Protein AF-0000000078786425 (afdb_homodimer)

InterPro domains:
  IPR006626 Parallel beta-helix repeat [SM00710] (405-427)
  IPR006626 Parallel beta-helix repeat [SM00710] (448-473)
  IPR006626 Parallel beta-helix repeat [SM00710] (476-497)
  IPR011050 Pectin lyase fold/virulence factor [SSF51126] (10-578)
  IPR012334 Pectin lyase fold [G3DSA:2.160.20.10] (14-132)
  IPR012334 Pectin lyase fold [G3DSA:2.160.20.10] (305-609)
  IPR048482 GH141-like, insertion domain [PF21231] (133-285)

pLDDT: mean 95.34, std 10.99, range [31.86, 98.94]

Solvent-accessible surface area (backbone atoms only — not comparable to full-atom values): 59636 Å² total; per-residue (Å²): 136,86,80,77,79,76,77,75,77,75,75,76,76,72,74,73,71,76,69,57,48,26,67,33,22,27,24,74,84,33,38,74,86,41,87,14,38,86,91,37,16,14,38,44,68,64,57,49,48,52,51,51,26,50,32,56,76,64,64,35,71,40,40,39,67,5,35,38,37,37,27,39,64,39,73,42,71,45,94,61,59,42,77,44,27,35,73,60,38,36,37,95,70,24,29,34,36,42,29,23,72,44,67,61,39,16,29,48,25,17,41,45,73,55,58,76,72,40,72,50,80,76,77,58,89,57,55,32,76,85,28,62,83,56,30,28,34,24,60,44,52,64,58,64,78,36,71,52,76,69,72,58,40,26,50,67,74,39,73,47,40,61,14,35,68,51,60,93,91,50,66,46,55,44,71,45,77,38,54,88,80,46,34,39,32,28,65,49,69,98,58,87,65,62,64,75,41,65,60,27,29,36,37,35,43,17,60,51,29,47,32,38,37,39,44,66,44,58,49,80,58,80,67,33,24,45,34,33,46,31,66,59,30,36,61,46,58,45,35,27,68,64,56,41,69,44,77,77,33,88,62,32,33,21,28,32,40,44,32,46,37,56,60,32,37,69,51,70,36,22,31,40,72,44,80,74,82,27,38,32,38,35,21,60,38,94,89,55,54,77,91,73,50,51,33,37,34,30,70,32,42,41,50,34,38,36,31,30,37,95,91,45,42,25,28,27,37,34,40,32,11,35,21,44,34,24,22,26,56,56,56,47,84,74,41,23,36,43,40,54,53,66,48,29,29,56,76,44,40,32,59,42,94,68,55,46,44,98,91,37,63,79,40,43,59,52,43,19,27,36,71,67,67,28,26,28,37,36,26,12,26,30,33,56,30,39,35,42,24,36,38,34,50,27,41,25,25,39,39,29,43,40,34,21,28,32,54,26,40,42,31,46,27,41,34,33,50,19,14,15,25,39,35,38,34,19,40,68,66,42,58,41,37,50,44,64,52,69,62,66,66,90,56,68,72,53,41,19,29,44,33,38,40,32,33,28,44,36,35,45,28,10,73,66,44,37,20,7,23,43,34,37,29,22,44,36,26,42,32,38,41,29,20,24,29,36,34,44,25,20,16,28,27,39,35,43,37,52,37,61,28,70,56,84,33,77,29,25,41,34,37,42,33,21,25,24,29,33,39,23,16,47,54,22,26,76,23,10,36,38,27,34,26,8,32,23,47,72,16,36,38,32,29,25,23,34,47,60,74,39,76,26,80,61,33,35,60,84,48,60,26,47,40,24,33,32,39,16,21,20,23,32,41,36,31,40,28,24,21,86,54,73,52,60,52,66,40,69,51,42,89,60,50,43,82,42,65,60,11,61,81,36,53,65,67,46,44,70,58,21,10,54,48,80,92,46,54,63,62,66,56,52,56,63,69,60,101,136,86,80,77,81,78,77,76,77,77,76,75,76,73,74,76,70,75,69,56,49,25,68,34,22,26,24,73,84,33,38,76,86,42,87,14,38,85,92,37,17,12,38,42,69,64,58,48,50,52,51,51,27,50,31,56,76,67,64,35,71,42,39,38,67,6,35,39,36,37,28,39,63,37,74,43,70,46,95,61,60,42,77,43,26,34,74,60,39,36,38,95,70,25,29,35,36,41,29,22,73,44,67,60,40,16,30,48,24,17,40,44,73,55,58,74,73,39,72,50,80,76,77,58,89,57,54,32,76,86,28,62,83,54,31,27,34,25,60,44,52,64,58,62,82,37,72,51,75,70,72,59,40,25,51,67,73,39,74,46,40,62,14,34,69,50,61,92,90,51,66,45,56,43,72,47,76,39,54,88,80,45,36,38,32,29,65,48,67,98,60,86,64,61,64,76,40,66,60,28,30,38,37,36,43,16,60,50,30,47,31,38,36,39,44,64,43,58,47,79,57,81,68,32,24,44,35,31,47,30,65,59,32,35,59,46,58,45,35,26,67,64,53,40,70,43,78,78,32,90,62,31,33,22,28,31,42,41,30,46,38,55,60,34,38,68,52,71,35,22,30,42,71,45,82,75,80,26,36,33,37,37,22,60,38,93,89,53,53,76,92,72,50,52,33,38,35,30,68,32,42,42,50,32,40,36,31,30,37,95,89,45,44,24,29,27,37,34,39,32,10,35,20,43,35,24,21,26,55,57,55,46,84,74,42,23,37,45,39,56,53,64,47,28,29,56,76,45,41,32,59,42,94,68,55,46,44,99,90,37,63,79,40,45,58,51,42,20,26,37,72,68,64,26,26,28,36,36,27,11,28,29,32,55,30,39,35,43,24,35,39,34,50,26,40,26,25,40,39,30,43,41,35,23,29,31,56,26,39,42,32,47,26,40,33,33,50,19,14,15,24,40,36,37,34,18,41,68,65,41,61,40,36,51,44,64,51,68,62,66,66,89,56,69,70,52,41,20,29,46,34,38,40,32,32,28,43,36,36,44,26,10,74,66,42,37,18,7,25,43,34,37,30,22,44,37,25,41,34,38,41,29,19,25,29,36,33,45,25,21,16,28,27,41,34,42,38,53,37,60,30,69,55,85,32,76,29,25,40,35,37,40,34,20,24,24,29,32,39,24,16,48,53,22,25,75,26,12,36,39,27,35,26,8,32,24,48,73,14,35,37,32,26,24,22,34,46,59,72,40,76,28,81,60,33,36,62,84,51,60,25,48,39,25,32,32,39,16,21,21,23,32,41,36,31,40,27,25,21,87,54,76,51,61,52,66,40,68,51,42,88,60,50,42,82,43,64,61,10,61,82,37,54,65,67,46,44,70,57,21,10,54,48,78,92,46,52,63,60,67,58,51,56,62,70,60,100

Sequence (1254 aa):
MEYRLSISIIALLCTVNFAFAGEIWVSVTGNDKHAGTREMPLRTVAQALKQAREWRRLSDPAVERGINIRLERGIYPQDEILFLRPEDSGTEDSPTVIEAVEPGKAVLSGGIRVTGWKPVTDFPAGLPEVARGKVWVADAPEIGNRILEFRQLWVNGEKAIRTTWLAPGEMKRILDFDTEKREIWVPTPAIKGLENESRLEMTVHQRWAIAILRVKDWEVQGERTRVTFHQPESRLEFQHPWPQPVIGGEKGNSSFTLGNAIRLLDRPGEWYQEYPSGKIYYWPKENVDLSTAEVVAPVLETLLEVDGSLERTVSYISFKGVSFEYASWNRPSLYGHVTLQGGMYLKDAYKLAVPGLPEKAELENQAWIERPGAALQIRGARQINFSGCTFKHLGATGLDYEWAVNNCRVEGCLFTDIGGTALALGAFPAGGFETHVPYMPEDEREYCSDIRIANNLITEVTNEDWGCVGIGAGYVRNMTIEHNEVSYVNYSGICVGWGWTPLDSGMKNNRIHANYVHHFALQLYDAGGLYTLSNQPSSEMTANRIEQLGNAPYATNDRAFYIYFDEATDGYRVKDNWCPEPLFDANRPGPANVWINNGPTVSDSIKSAAGLQPEYNYLKDSIHETNMEYRLSISIIALLCTVNFAFAGEIWVSVTGNDKHAGTREMPLRTVAQALKQAREWRRLSDPAVERGINIRLERGIYPQDEILFLRPEDSGTEDSPTVIEAVEPGKAVLSGGIRVTGWKPVTDFPAGLPEVARGKVWVADAPEIGNRILEFRQLWVNGEKAIRTTWLAPGEMKRILDFDTEKREIWVPTPAIKGLENESRLEMTVHQRWAIAILRVKDWEVQGERTRVTFHQPESRLEFQHPWPQPVIGGEKGNSSFTLGNAIRLLDRPGEWYQEYPSGKIYYWPKENVDLSTAEVVAPVLETLLEVDGSLERTVSYISFKGVSFEYASWNRPSLYGHVTLQGGMYLKDAYKLAVPGLPEKAELENQAWIERPGAALQIRGARQINFSGCTFKHLGATGLDYEWAVNNCRVEGCLFTDIGGTALALGAFPAGGFETHVPYMPEDEREYCSDIRIANNLITEVTNEDWGCVGIGAGYVRNMTIEHNEVSYVNYSGICVGWGWTPLDSGMKNNRIHANYVHHFALQLYDAGGLYTLSNQPSSEMTANRIEQLGNAPYATNDRAFYIYFDEATDGYRVKDNWCPEPLFDANRPGPANVWINNGPTVSDSIKSAAGLQPEYNYLKDSIHETN

Organism: NCBI:txid997887

Nearest PDB structures (foldseek):
  5mqp-assembly6_F  TM=9.617E-01  e=1.031E-67  Bacteroides thetaiotaomicron
  6k0u-assembly1_A  TM=2.082E-01  e=4.243E-04  Paenibacillus glycanilyticus
  6k0s-assembly1_A  TM=2.455E-01  e=1.743E-02  Paenibacillus glycanilyticus
  6k0n-assembly1_A  TM=2.378E-01  e=1.743E-02  Paenibacillus glycanilyticus
  6k0p-assembly1_A  TM=2.432E-01  e=2.212E-02  Paenibacillus glycanilyticus

Foldseek 3Di:
DPPPPPPPPPPPPPPPPPLDAAEFEEECPADLVFPRDPVHHHHAVLSVLVVLLVCVVVVPSNQQQEYEYEYEFDEREDLDANEAELSSADDPRGFYEYEYPDFQRAEYAQKDWFDDKDADDPDDPQADPLCHRQKIKGFADDNVNARDDFDWKDKLLHIFAFQWQDPQQDWAFWADQDLVVLKTKHFDDPFPDVQVFQQKWKWWFFFLWIWIFGWDGWADDDGMIITHGDPDCSVAQSFAVPRHWDAPFQQHTTTMIMGAGSNRPNDARYWHADPPRRMIMHRHDPPGDSVPIGMIAGHAQARYEADYDLVRARERYEYESYEYAHHGDCCCSPHIFDARFQRWGFPDKHFAPQDQDPQGGRHGMWTATHDGGERYEHERYEAYEYYSYEYAHHAEEYYEAEWLYEHYEYALYEYAHAQAEDYEAWYQDHDPDIFLDAAADPDPSGTYAHYEYEQYEAEHYNSNTLRHEHYHYEQHEHYHYAQAEFAQGQAEYHEHYGNLGQDDRPAENHEAYQAEYAHYNAAHAVGENYEYGYEYAHYEAELAEFEHNHDNPRRSDDHYFNYEAEHAYAHYEYELYEYQAHRYDYHNYDDHYHHYDYYNPRDPVSNVRGHHDPVSCVSVVVVVVSD/DPPPPPPPPPPPPPPPPPLDAAEFEEECPADLVFPRDPVHHHHAVLSVLVVLLVCVVVVPSNQQQEYEYEYEFDEREDLDANEAELSSADDPRGFYEYEYPDFQRAEYAQKDWFDDKDADDPDDPQADPLCHRQKIKGFADDNVNARDDFDWKDKLLHIFAFQWQDPQQDWAFWDDQDLVVLKTKHFDDPFPDVQVFQQKWKWWFFFLWIWIFGWDGWADDDGMIITHGDPDCSVAQSFAVPRHWDAPFPQHTTTMIMGAGSNRPNDARYWHADPPRRMIMHRHDPPGDSVPIGMIAGHAQARYEADYDLVRARERYEYESYEYAHHGDCCCSPHIFDARFQRWGFPDKHFAPQAQDPQGGRHGMWTATHDGGERYEHERYEAYEYYSYEYAHHAEEHYEAEWLYEHYEYALYEYAHAQAEDYEAWYQDHDPDIFLDAAADPDPSGTYAHYEYEQYEAEHYNSNTLRHEHYHYEQHEHYHYAQAEFAQGQAEYHEHYGNLGQDDRPAENHEAYQAEYAHYNAAHAVGENYEYGYEYAHYEAELAEFEHNHDNPRRSDDHYFNYEAEHAYAHYEYELYEYQAHRYYYHNYDDHYHYYDYYNPRDPVSNVRGHHDPVSCVSVVVVVVSD

Structure (mmCIF, N/CA/C/O backbone):
data_AF-0000000078786425-model_v1
#
loop_
_entity.id
_entity.type
_entity.pdbx_description
1 polymer 'GH141-like insertion domain-containing protein'
#
loop_
_atom_site.group_PDB
_atom_site.id
_atom_site.type_symbol
_atom_site.label_atom_id
_atom_site.label_alt_id
_atom_site.label_comp_id
_atom_site.label_asym_id
_atom_site.label_entity_id
_atom_site.label_seq_id
_atom_site.pdbx_PDB_ins_code
_atom_site.Cartn_x
_atom_site.Cartn_y
_atom_site.Cartn_z
_atom_site.occupancy
_atom_site.B_iso_or_equiv
_atom_site.auth_seq_id
_atom_site.auth_comp_id
_atom_site.auth_asym_id
_atom_site.auth_atom_id
_atom_site.pdbx_PDB_model_num
ATOM 1 N N . MET A 1 1 ? -73.125 -31.422 48.406 1 31.86 1 MET A N 1
ATOM 2 C CA . MET A 1 1 ? -72.75 -30.609 47.25 1 31.86 1 MET A CA 1
ATOM 3 C C . MET A 1 1 ? -71.25 -30.719 46.969 1 31.86 1 MET A C 1
ATOM 5 O O . MET A 1 1 ? -70.375 -30.328 47.812 1 31.86 1 MET A O 1
ATOM 9 N N . GLU A 1 2 ? -70.812 -31.766 46.188 1 36.56 2 GLU A N 1
ATOM 10 C CA . GLU A 1 2 ? -69.562 -32.25 45.656 1 36.56 2 GLU A CA 1
ATOM 11 C C . GLU A 1 2 ? -68.875 -31.203 44.75 1 36.56 2 GLU A C 1
ATOM 13 O O . GLU A 1 2 ? -69.438 -30.766 43.75 1 36.56 2 GLU A O 1
ATOM 18 N N . TYR A 1 3 ? -68.25 -30.172 45.344 1 36.91 3 TYR A N 1
ATOM 19 C CA . TYR A 1 3 ? -67.438 -29.141 44.656 1 36.91 3 TYR A CA 1
ATOM 20 C C . TYR A 1 3 ? -66.438 -29.766 43.75 1 36.91 3 TYR A C 1
ATOM 22 O O . TYR A 1 3 ? -65.562 -30.531 44.219 1 36.91 3 TYR A O 1
ATOM 30 N N . ARG A 1 4 ? -66.75 -30.109 42.469 1 35.06 4 ARG A N 1
ATOM 31 C CA . ARG A 1 4 ? -65.875 -30.531 41.406 1 35.06 4 ARG A CA 1
ATOM 32 C C . ARG A 1 4 ? -64.75 -29.469 41.156 1 35.06 4 ARG A C 1
ATOM 34 O O . ARG A 1 4 ? -65.125 -28.328 40.812 1 35.06 4 ARG A O 1
ATOM 41 N N . LEU A 1 5 ? -63.625 -29.516 41.812 1 36.81 5 LEU A N 1
ATOM 42 C CA . LEU A 1 5 ? -62.406 -28.75 41.531 1 36.81 5 LEU A CA 1
ATOM 43 C C . LEU A 1 5 ? -61.969 -28.922 40.094 1 36.81 5 LEU A C 1
ATOM 45 O O . LEU A 1 5 ? -61.656 -30.031 39.656 1 36.81 5 LEU A O 1
ATOM 49 N N . SER A 1 6 ? -62.656 -28.297 39.125 1 39.09 6 SER A N 1
ATOM 50 C CA . SER A 1 6 ? -62.188 -28.328 37.75 1 39.09 6 SER A CA 1
ATOM 51 C C . SER A 1 6 ? -60.781 -27.734 37.656 1 39.09 6 SER A C 1
ATOM 53 O O . SER A 1 6 ? -60.531 -26.594 38.031 1 39.09 6 SER A O 1
ATOM 55 N N . ILE A 1 7 ? -59.719 -28.516 37.781 1 40.53 7 ILE A N 1
ATOM 56 C CA . ILE A 1 7 ? -58.344 -28.172 37.5 1 40.53 7 ILE A CA 1
ATOM 57 C C . ILE A 1 7 ? -58.188 -27.734 36.031 1 40.53 7 ILE A C 1
ATOM 59 O O . ILE A 1 7 ? -58.438 -28.531 35.125 1 40.53 7 ILE A O 1
ATOM 63 N N . SER A 1 8 ? -58.594 -26.547 35.688 1 39.38 8 SER A N 1
ATOM 64 C CA . SER A 1 8 ? -58.219 -26.047 34.375 1 39.38 8 SER A CA 1
ATOM 65 C C . SER A 1 8 ? -56.719 -26.094 34.156 1 39.38 8 SER A C 1
ATOM 67 O O . SER A 1 8 ? -55.938 -25.484 34.906 1 39.38 8 SER A O 1
ATOM 69 N N . ILE A 1 9 ? -56.219 -27.156 33.562 1 40.72 9 ILE A N 1
ATOM 70 C CA . ILE A 1 9 ? -54.844 -27.25 33.062 1 40.72 9 ILE A CA 1
ATOM 71 C C . ILE A 1 9 ? -54.562 -26.156 32.062 1 40.72 9 ILE A C 1
ATOM 73 O O . ILE A 1 9 ? -55.188 -26.109 31 1 40.72 9 ILE A O 1
ATOM 77 N N . ILE A 1 10 ? -54.25 -24.969 32.469 1 42.59 10 ILE A N 1
ATOM 78 C CA . ILE A 1 10 ? -53.688 -23.969 31.578 1 42.59 10 ILE A CA 1
ATOM 79 C C . ILE A 1 10 ? -52.5 -24.562 30.828 1 42.59 10 ILE A C 1
ATOM 81 O O . ILE A 1 10 ? -51.5 -24.938 31.438 1 42.59 10 ILE A O 1
ATOM 85 N N . ALA A 1 11 ? -52.719 -25.234 29.688 1 36.62 11 ALA A N 1
ATOM 86 C CA . ALA A 1 11 ? -51.625 -25.594 28.766 1 36.62 11 ALA A CA 1
ATOM 87 C C . ALA A 1 11 ? -50.781 -24.375 28.406 1 36.62 11 ALA A C 1
ATOM 89 O O . ALA A 1 11 ? -51.25 -23.438 27.781 1 36.62 11 ALA A O 1
ATOM 90 N N . LEU A 1 12 ? -49.844 -24.109 29.234 1 43.19 12 LEU A N 1
ATOM 91 C CA . LEU A 1 12 ? -48.781 -23.203 28.797 1 43.19 12 LEU A CA 1
ATOM 92 C C . LEU A 1 12 ? -48.219 -23.625 27.453 1 43.19 12 LEU A C 1
ATOM 94 O O . LEU A 1 12 ? -47.562 -24.672 27.344 1 43.19 12 LEU A O 1
ATOM 98 N N . LEU A 1 13 ? -48.969 -23.391 26.359 1 41.72 13 LEU A N 1
ATOM 99 C CA . LEU A 1 13 ? -48.344 -23.516 25.047 1 41.72 13 LEU A CA 1
ATOM 100 C C . LEU A 1 13 ? -47 -22.797 25.016 1 41.72 13 LEU A C 1
ATOM 102 O O . LEU A 1 13 ? -46.938 -21.562 25.062 1 41.72 13 LEU A O 1
ATOM 106 N N . CYS A 1 14 ? -45.969 -23.438 25.531 1 40.44 14 CYS A N 1
ATOM 107 C CA . CYS A 1 14 ? -44.625 -23 25.234 1 40.44 14 CYS A CA 1
ATOM 108 C C . CYS A 1 14 ? -44.406 -22.844 23.734 1 40.44 14 CYS A C 1
ATOM 110 O O . CYS A 1 14 ? -44.312 -23.844 23 1 40.44 14 CYS A O 1
ATOM 112 N N . THR A 1 15 ? -44.906 -21.844 23.141 1 40.59 15 THR A N 1
ATOM 113 C CA . THR A 1 15 ? -44.438 -21.562 21.781 1 40.59 15 THR A CA 1
ATOM 114 C C . THR A 1 15 ? -42.938 -21.641 21.719 1 40.59 15 THR A C 1
ATOM 116 O O . THR A 1 15 ? -42.219 -20.828 22.328 1 40.59 15 THR A O 1
ATOM 119 N N . VAL A 1 16 ? -42.375 -22.797 21.594 1 41 16 VAL A N 1
ATOM 120 C CA . VAL A 1 16 ? -41 -22.906 21.141 1 41 16 VAL A CA 1
ATOM 121 C C . VAL A 1 16 ? -40.781 -22.016 19.922 1 41 16 VAL A C 1
ATOM 123 O O . VAL A 1 16 ? -41.281 -22.297 18.844 1 41 16 VAL A O 1
ATOM 126 N N . ASN A 1 17 ? -40.719 -20.797 20.109 1 40.03 17 ASN A N 1
ATOM 127 C CA . ASN A 1 17 ? -40.188 -20 19.016 1 40.03 17 ASN A CA 1
ATOM 128 C C . ASN A 1 17 ? -38.906 -20.578 18.469 1 40.03 17 ASN A C 1
ATOM 130 O O . ASN A 1 17 ? -37.875 -20.578 19.156 1 40.03 17 ASN A O 1
ATOM 134 N N . PHE A 1 18 ? -38.969 -21.562 17.688 1 42.41 18 PHE A N 1
ATOM 135 C CA . PHE A 1 18 ? -37.812 -21.953 16.922 1 42.41 18 PHE A CA 1
ATOM 136 C C . PHE A 1 18 ? -37.094 -20.734 16.344 1 42.41 18 PHE A C 1
ATOM 138 O O . PHE A 1 18 ? -37.625 -20.109 15.414 1 42.41 18 PHE A O 1
ATOM 145 N N . ALA A 1 19 ? -36.344 -20.172 17.141 1 50.72 19 ALA A N 1
ATOM 146 C CA . ALA A 1 19 ? -35.531 -19.047 16.703 1 50.72 19 ALA A CA 1
ATOM 147 C C . ALA A 1 19 ? -34.656 -19.438 15.523 1 50.72 19 ALA A C 1
ATOM 149 O O . ALA A 1 19 ? -33.812 -20.359 15.625 1 50.72 19 ALA A O 1
ATOM 150 N N . PHE A 1 20 ? -35.094 -19.281 14.258 1 65.25 20 PHE A N 1
ATOM 151 C CA . PHE A 1 20 ? -34.344 -19.5 13.039 1 65.25 20 PHE A CA 1
ATOM 152 C C . PHE A 1 20 ? -33.281 -18.406 12.852 1 65.25 20 PHE A C 1
ATOM 154 O O . PHE A 1 20 ? -33.469 -17.297 13.344 1 65.25 20 PHE A O 1
ATOM 161 N N . ALA A 1 21 ? -32.125 -18.859 12.383 1 72.06 21 ALA A N 1
ATOM 162 C CA . ALA A 1 21 ? -31.094 -17.891 12.016 1 72.06 21 ALA A CA 1
ATOM 163 C C . ALA A 1 21 ? -31.672 -16.766 11.172 1 72.06 21 ALA A C 1
ATOM 165 O O . ALA A 1 21 ? -32.469 -17.016 10.25 1 72.06 21 ALA A O 1
ATOM 166 N N . GLY A 1 22 ? -31.359 -15.57 11.641 1 89.94 22 GLY A N 1
ATOM 167 C CA . GLY A 1 22 ? -31.781 -14.438 10.828 1 89.94 22 GLY A CA 1
ATOM 168 C C . GLY A 1 22 ? -31.25 -14.484 9.406 1 89.94 22 GLY A C 1
ATOM 169 O O . GLY A 1 22 ? -30.141 -14.969 9.172 1 89.94 22 GLY A O 1
ATOM 170 N N . GLU A 1 23 ? -32.125 -14.141 8.422 1 97.19 23 GLU A N 1
ATOM 171 C CA . GLU A 1 23 ? -31.719 -14.109 7.016 1 97.19 23 GLU A CA 1
ATOM 172 C C . GLU A 1 23 ? -31.688 -12.688 6.48 1 97.19 23 GLU A C 1
ATOM 174 O O . GLU A 1 23 ? -32.562 -11.867 6.816 1 97.19 23 GLU A O 1
ATOM 179 N N . ILE A 1 24 ? -30.609 -12.406 5.789 1 98.81 24 ILE A N 1
ATOM 180 C CA . ILE A 1 24 ? -30.484 -11.172 5.031 1 98.81 24 ILE A CA 1
ATOM 181 C C . ILE A 1 24 ? -30.297 -11.492 3.551 1 98.81 24 ILE A C 1
ATOM 183 O O . ILE A 1 24 ? -29.328 -12.156 3.172 1 98.81 24 ILE A O 1
ATOM 187 N N . TRP A 1 25 ? -31.234 -11.016 2.729 1 98.81 25 TRP A N 1
ATOM 188 C CA . TRP A 1 25 ? -31.234 -11.359 1.312 1 98.81 25 TRP A CA 1
ATOM 189 C C . TRP A 1 25 ? -30.594 -10.242 0.486 1 98.81 25 TRP A C 1
ATOM 191 O O . TRP A 1 25 ? -30.828 -9.062 0.748 1 98.81 25 TRP A O 1
ATOM 201 N N . VAL A 1 26 ? -29.75 -10.578 -0.502 1 98.88 26 VAL A N 1
ATOM 202 C CA . VAL A 1 26 ? -29.078 -9.672 -1.426 1 98.88 26 VAL A CA 1
ATOM 203 C C . VAL A 1 26 ? -29.375 -10.086 -2.865 1 98.88 26 VAL A C 1
ATOM 205 O O . VAL A 1 26 ? -29.266 -11.266 -3.217 1 98.88 26 VAL A O 1
ATOM 208 N N . SER A 1 27 ? -29.766 -9.164 -3.637 1 98.62 27 SER A N 1
ATOM 209 C CA . SER A 1 27 ? -30.094 -9.406 -5.035 1 98.62 27 SER A CA 1
ATOM 210 C C . SER A 1 27 ? -29.594 -8.273 -5.926 1 98.62 27 SER A C 1
ATOM 212 O O . SER A 1 27 ? -29.516 -7.121 -5.496 1 98.62 27 SER A O 1
ATOM 214 N N . VAL A 1 28 ? -29.297 -8.609 -7.172 1 97.56 28 VAL A N 1
ATOM 215 C CA . VAL A 1 28 ? -28.812 -7.621 -8.125 1 97.56 28 VAL A CA 1
ATOM 216 C C . VAL A 1 28 ? -29.906 -6.59 -8.398 1 97.56 28 VAL A C 1
ATOM 218 O O . VAL A 1 28 ? -29.625 -5.469 -8.828 1 97.56 28 VAL A O 1
ATOM 221 N N . THR A 1 29 ? -31.109 -6.906 -8.133 1 97.38 29 THR A N 1
ATOM 222 C CA . THR A 1 29 ? -32.219 -5.992 -8.344 1 97.38 29 THR A CA 1
ATOM 223 C C . THR A 1 29 ? -32.656 -5.363 -7.027 1 97.38 29 THR A C 1
ATOM 225 O O . THR A 1 29 ? -33.719 -4.707 -6.965 1 97.38 29 THR A O 1
ATOM 228 N N . GLY A 1 30 ? -31.906 -5.699 -6.004 1 98.31 30 GLY A N 1
ATOM 229 C CA . GLY A 1 30 ? -32.25 -5.156 -4.699 1 98.31 30 GLY A CA 1
ATOM 230 C C . GLY A 1 30 ? -31.953 -3.678 -4.566 1 98.31 30 GLY A C 1
ATOM 231 O O . GLY A 1 30 ? -31.641 -3.014 -5.555 1 98.31 30 GLY A O 1
ATOM 232 N N . ASN A 1 31 ? -32.219 -3.207 -3.363 1 97.88 31 ASN A N 1
ATOM 233 C CA . ASN A 1 31 ? -31.969 -1.825 -2.965 1 97.88 31 ASN A CA 1
ATOM 234 C C . ASN A 1 31 ? -31.469 -1.739 -1.527 1 97.88 31 ASN A C 1
ATOM 236 O O . ASN A 1 31 ? -32.094 -2.283 -0.612 1 97.88 31 ASN A O 1
ATOM 240 N N . ASP A 1 32 ? -30.422 -1.035 -1.307 1 96.69 32 ASP A N 1
ATOM 241 C CA . ASP A 1 32 ? -29.766 -1.035 -0.004 1 96.69 32 ASP A CA 1
ATOM 242 C C . ASP A 1 32 ? -30.562 -0.235 1.019 1 96.69 32 ASP A C 1
ATOM 244 O O . ASP A 1 32 ? -30.203 -0.181 2.195 1 96.69 32 ASP A O 1
ATOM 248 N N . LYS A 1 33 ? -31.672 0.307 0.637 1 95.94 33 LYS A N 1
ATOM 249 C CA . LYS A 1 33 ? -32.625 0.913 1.564 1 95.94 33 LYS A CA 1
ATOM 250 C C . LYS A 1 33 ? -33.688 -0.093 2 1 95.94 33 LYS A C 1
ATOM 252 O O . LYS A 1 33 ? -34.469 0.177 2.914 1 95.94 33 LYS A O 1
ATOM 257 N N . HIS A 1 34 ? -33.688 -1.269 1.376 1 97.75 34 HIS A N 1
ATOM 258 C CA . HIS A 1 34 ? -34.656 -2.312 1.73 1 97.75 34 HIS A CA 1
ATOM 259 C C . HIS A 1 34 ? -34.281 -2.959 3.064 1 97.75 34 HIS A C 1
ATOM 261 O O . HIS A 1 34 ? -33.188 -2.734 3.594 1 97.75 34 HIS A O 1
ATOM 267 N N . ALA A 1 35 ? -35.188 -3.758 3.586 1 97.25 35 ALA A N 1
ATOM 268 C CA . ALA A 1 35 ? -35.031 -4.355 4.91 1 97.25 35 ALA A CA 1
ATOM 269 C C . ALA A 1 35 ? -34.156 -5.605 4.859 1 97.25 35 ALA A C 1
ATOM 271 O O . ALA A 1 35 ? -33.719 -6.102 5.895 1 97.25 35 ALA A O 1
ATOM 272 N N . GLY A 1 36 ? -33.844 -6.141 3.658 1 98.19 36 GLY A N 1
ATOM 273 C CA . GLY A 1 36 ? -33 -7.32 3.518 1 98.19 36 GLY A CA 1
ATOM 274 C C . GLY A 1 36 ? -33.781 -8.617 3.564 1 98.19 36 GLY A C 1
ATOM 275 O O . GLY A 1 36 ? -33.188 -9.695 3.752 1 98.19 36 GLY A O 1
ATOM 276 N N . THR A 1 37 ? -35.125 -8.531 3.459 1 97.94 37 THR A N 1
ATOM 277 C CA . THR A 1 37 ? -35.938 -9.727 3.371 1 97.94 37 THR A CA 1
ATOM 278 C C . THR A 1 37 ? -35.906 -10.312 1.962 1 97.94 37 THR A C 1
ATOM 280 O O . THR A 1 37 ? -35.375 -9.695 1.042 1 97.94 37 THR A O 1
ATOM 283 N N . ARG A 1 38 ? -36.438 -11.484 1.849 1 97.31 38 ARG A N 1
ATOM 284 C CA . ARG A 1 38 ? -36.438 -12.117 0.533 1 97.31 38 ARG A CA 1
ATOM 285 C C . ARG A 1 38 ? -37.25 -11.281 -0.466 1 97.31 38 ARG A C 1
ATOM 287 O O . ARG A 1 38 ? -36.875 -11.203 -1.643 1 97.31 38 ARG A O 1
ATOM 294 N N . GLU A 1 39 ? -38.312 -10.602 0.021 1 97.75 39 GLU A N 1
ATOM 295 C CA . GLU A 1 39 ? -39.188 -9.805 -0.824 1 97.75 39 GLU A CA 1
ATOM 296 C C . GLU A 1 39 ? -38.594 -8.438 -1.112 1 97.75 39 GLU A C 1
ATOM 298 O O . GLU A 1 39 ? -38.875 -7.828 -2.148 1 97.75 39 GLU A O 1
ATOM 303 N N . MET A 1 40 ? -37.781 -7.953 -0.233 1 98.25 40 MET A N 1
ATOM 304 C CA . MET A 1 40 ? -37.094 -6.66 -0.341 1 98.25 40 MET A CA 1
ATOM 305 C C . MET A 1 40 ? -35.594 -6.797 -0.067 1 98.25 40 MET A C 1
ATOM 307 O O . MET A 1 40 ? -35.094 -6.238 0.904 1 98.25 40 MET A O 1
ATOM 311 N N . PRO A 1 41 ? -34.938 -7.438 -0.981 1 98.56 41 PRO A N 1
ATOM 312 C CA . PRO A 1 41 ? -33.531 -7.727 -0.753 1 98.56 41 PRO A CA 1
ATOM 313 C C . PRO A 1 41 ? -32.656 -6.484 -0.856 1 98.56 41 PRO A C 1
ATOM 315 O O . PRO A 1 41 ? -33.031 -5.484 -1.452 1 98.56 41 PRO A O 1
ATOM 318 N N . LEU A 1 42 ? -31.531 -6.539 -0.214 1 98.69 42 LEU A N 1
ATOM 319 C CA . LEU A 1 42 ? -30.484 -5.539 -0.385 1 98.69 42 LEU A CA 1
ATOM 320 C C . LEU A 1 42 ? -29.781 -5.715 -1.728 1 98.69 42 LEU A C 1
ATOM 322 O O . LEU A 1 42 ? -29.906 -6.758 -2.371 1 98.69 42 LEU A O 1
ATOM 326 N N . ARG A 1 43 ? -29.062 -4.711 -2.129 1 98 43 ARG A N 1
ATOM 327 C CA . ARG A 1 43 ? -28.359 -4.738 -3.404 1 98 43 ARG A CA 1
ATOM 328 C C . ARG A 1 43 ? -26.938 -5.238 -3.229 1 98 43 ARG A C 1
ATOM 330 O O . ARG A 1 43 ? -26.391 -5.918 -4.105 1 98 43 ARG A O 1
ATOM 337 N N . THR A 1 44 ? -26.281 -4.863 -2.141 1 97.94 44 THR A N 1
ATOM 338 C CA . THR A 1 44 ? -24.859 -5.137 -1.998 1 97.94 44 THR A CA 1
ATOM 339 C C . THR A 1 44 ? -24.594 -6.031 -0.791 1 97.94 44 THR A C 1
ATOM 341 O O . THR A 1 44 ? -25.312 -5.969 0.204 1 97.94 44 THR A O 1
ATOM 344 N N . VAL A 1 45 ? -23.531 -6.797 -0.863 1 98.38 45 VAL A N 1
ATOM 345 C CA . VAL A 1 45 ? -23.094 -7.645 0.245 1 98.38 45 VAL A CA 1
ATOM 346 C C . VAL A 1 45 ? -22.578 -6.777 1.39 1 98.38 45 VAL A C 1
ATOM 348 O O . VAL A 1 45 ? -22.766 -7.109 2.562 1 98.38 45 VAL A O 1
ATOM 351 N N . ALA A 1 46 ? -21.984 -5.652 1.076 1 97.81 46 ALA A N 1
ATOM 352 C CA . ALA A 1 46 ? -21.469 -4.734 2.09 1 97.81 46 ALA A CA 1
ATOM 353 C C . ALA A 1 46 ? -22.578 -4.258 3.016 1 97.81 46 ALA A C 1
ATOM 355 O O . ALA A 1 46 ? -22.406 -4.18 4.23 1 97.81 46 ALA A O 1
ATOM 356 N N . GLN A 1 47 ? -23.734 -3.896 2.441 1 97.5 47 GLN A N 1
ATOM 357 C CA . GLN A 1 47 ? -24.844 -3.441 3.258 1 97.5 47 GLN A CA 1
ATOM 358 C C . GLN A 1 47 ? -25.406 -4.578 4.109 1 97.5 47 GLN A C 1
ATOM 360 O O . GLN A 1 47 ? -25.859 -4.355 5.23 1 97.5 47 GLN A O 1
ATOM 365 N N . ALA A 1 48 ? -25.406 -5.766 3.578 1 98.69 48 ALA A N 1
ATOM 366 C CA . ALA A 1 48 ? -25.859 -6.926 4.344 1 98.69 48 ALA A CA 1
ATOM 367 C C . ALA A 1 48 ? -24.969 -7.16 5.559 1 98.69 48 ALA A C 1
ATOM 369 O O . ALA A 1 48 ? -25.453 -7.453 6.652 1 98.69 48 ALA A O 1
ATOM 370 N N . LEU A 1 49 ? -23.688 -7.074 5.332 1 98.31 49 LEU A N 1
ATOM 371 C CA . LEU A 1 49 ? -22.734 -7.234 6.43 1 98.31 49 LEU A CA 1
ATOM 372 C C . LEU A 1 49 ? -22.938 -6.145 7.48 1 98.31 49 LEU A C 1
ATOM 374 O O . LEU A 1 49 ? -22.828 -6.41 8.68 1 98.31 49 LEU A O 1
ATOM 378 N N . LYS A 1 50 ? -23.141 -4.961 7.02 1 97.62 50 LYS A N 1
ATOM 379 C CA . LYS A 1 50 ? -23.406 -3.871 7.953 1 97.62 50 LYS A CA 1
ATOM 380 C C . LYS A 1 50 ? -24.656 -4.156 8.789 1 97.62 50 LYS A C 1
ATOM 382 O O . LYS A 1 50 ? -24.672 -3.904 9.992 1 97.62 50 LYS A O 1
ATOM 387 N N . GLN A 1 51 ? -25.703 -4.672 8.164 1 97.94 51 GLN A N 1
ATOM 388 C CA . GLN A 1 51 ? -26.922 -5.043 8.883 1 97.94 51 GLN A CA 1
ATOM 389 C C . GLN A 1 51 ? -26.641 -6.156 9.891 1 97.94 51 GLN A C 1
ATOM 391 O O . GLN A 1 51 ? -27.109 -6.098 11.023 1 97.94 51 GLN A O 1
ATOM 396 N N . ALA A 1 52 ? -25.906 -7.148 9.438 1 98.5 52 ALA A N 1
ATOM 397 C CA . ALA A 1 52 ? -25.531 -8.242 10.336 1 98.5 52 ALA A CA 1
ATOM 398 C C . ALA A 1 52 ? -24.766 -7.719 11.539 1 98.5 52 ALA A C 1
ATOM 400 O O . ALA A 1 52 ? -25 -8.141 12.672 1 98.5 52 ALA A O 1
ATOM 401 N N . ARG A 1 53 ? -23.844 -6.859 11.281 1 97.44 53 ARG A N 1
ATOM 402 C CA . ARG A 1 53 ? -23.031 -6.238 12.336 1 97.44 53 ARG A CA 1
ATOM 403 C C . ARG A 1 53 ? -23.922 -5.516 13.344 1 97.44 53 ARG A C 1
ATOM 405 O O . ARG A 1 53 ? -23.688 -5.609 14.555 1 97.44 53 ARG A O 1
ATOM 412 N N . GLU A 1 54 ? -24.922 -4.793 12.852 1 96.88 54 GLU A N 1
ATOM 413 C CA . GLU A 1 54 ? -25.844 -4.066 13.719 1 96.88 54 GLU A CA 1
ATOM 414 C C . GLU A 1 54 ? -26.672 -5.027 14.555 1 96.88 54 GLU A C 1
ATOM 416 O O . GLU A 1 54 ? -26.922 -4.773 15.734 1 96.88 54 GLU A O 1
ATOM 421 N N . TRP A 1 55 ? -27.109 -6.125 13.922 1 97.44 55 TRP A N 1
ATOM 422 C CA . TRP A 1 55 ? -27.844 -7.137 14.672 1 97.44 55 TRP A CA 1
ATOM 423 C C . TRP A 1 55 ? -27.016 -7.668 15.836 1 97.44 55 TRP A C 1
ATOM 425 O O . TRP A 1 55 ? -27.516 -7.84 16.938 1 97.44 55 TRP A O 1
ATOM 435 N N . ARG A 1 56 ? -25.797 -7.926 15.547 1 96.44 56 ARG A N 1
ATOM 436 C CA . ARG A 1 56 ? -24.906 -8.453 16.578 1 96.44 56 ARG A CA 1
ATOM 437 C C . ARG A 1 56 ? -24.672 -7.434 17.688 1 96.44 56 ARG A C 1
ATOM 439 O O . ARG A 1 56 ? -24.766 -7.766 18.859 1 96.44 56 ARG A O 1
ATOM 446 N N . ARG A 1 57 ? -24.359 -6.219 17.266 1 95.75 57 ARG A N 1
ATOM 447 C CA . ARG A 1 57 ? -24.078 -5.16 18.234 1 95.75 57 ARG A CA 1
ATOM 448 C C . ARG A 1 57 ? -25.25 -4.973 19.188 1 95.75 57 ARG A C 1
ATOM 450 O O . ARG A 1 57 ? -25.047 -4.738 20.391 1 95.75 57 ARG A O 1
ATOM 457 N N . LEU A 1 58 ? -26.516 -5.125 18.672 1 95.94 58 LEU A N 1
ATOM 458 C CA . LEU A 1 58 ? -27.719 -4.848 19.453 1 95.94 58 LEU A CA 1
ATOM 459 C C . LEU A 1 58 ? -28.297 -6.133 20.047 1 95.94 58 LEU A C 1
ATOM 461 O O . LEU A 1 58 ? -29.375 -6.121 20.625 1 95.94 58 LEU A O 1
ATOM 465 N N . SER A 1 59 ? -27.625 -7.219 19.891 1 94.75 59 SER A N 1
ATOM 466 C CA . SER A 1 59 ? -28.125 -8.523 20.328 1 94.75 59 SER A CA 1
ATOM 467 C C . SER A 1 59 ? -29.547 -8.773 19.828 1 94.75 59 SER A C 1
ATOM 469 O O . SER A 1 59 ? -30.422 -9.133 20.609 1 94.75 59 SER A O 1
ATOM 471 N N . ASP A 1 60 ? -29.719 -8.43 18.594 1 95.62 60 ASP A N 1
ATOM 472 C CA . ASP A 1 60 ? -31.016 -8.695 17.953 1 95.62 60 ASP A CA 1
ATOM 473 C C . ASP A 1 60 ? -31.359 -10.18 18.016 1 95.62 60 ASP A C 1
ATOM 475 O O . ASP A 1 60 ? -30.484 -11.039 17.859 1 95.62 60 ASP A O 1
ATOM 479 N N . PRO A 1 61 ? -32.562 -10.547 18.188 1 95.31 61 PRO A N 1
ATOM 480 C CA . PRO A 1 61 ? -32.969 -11.953 18.219 1 95.31 61 PRO A CA 1
ATOM 481 C C . PRO A 1 61 ? -32.594 -12.703 16.938 1 95.31 61 PRO A C 1
ATOM 483 O O . PRO A 1 61 ? -32.406 -13.922 16.969 1 95.31 61 PRO A O 1
ATOM 486 N N . ALA A 1 62 ? -32.469 -11.969 15.938 1 94 62 ALA A N 1
ATOM 487 C CA . ALA A 1 62 ? -32.156 -12.562 14.641 1 94 62 ALA A CA 1
ATOM 488 C C . ALA A 1 62 ? -30.797 -13.219 14.648 1 94 62 ALA A C 1
ATOM 490 O O . ALA A 1 62 ? -30.469 -14.031 13.773 1 94 62 ALA A O 1
ATOM 491 N N . VAL A 1 63 ? -30.016 -12.898 15.609 1 96.38 63 VAL A N 1
ATOM 492 C CA . VAL A 1 63 ? -28.656 -13.43 15.625 1 96.38 63 VAL A CA 1
ATOM 493 C C . VAL A 1 63 ? -28.641 -14.812 16.266 1 96.38 63 VAL A C 1
ATOM 495 O O . VAL A 1 63 ? -27.625 -15.516 16.234 1 96.38 63 VAL A O 1
ATOM 498 N N . GLU A 1 64 ? -29.828 -15.125 16.828 1 93 64 GLU A N 1
ATOM 499 C CA . GLU A 1 64 ? -29.906 -16.422 17.484 1 93 64 GLU A CA 1
ATOM 500 C C . GLU A 1 64 ? -29.562 -17.562 16.516 1 93 64 GLU A C 1
ATOM 502 O O . GLU A 1 64 ? -30.109 -17.625 15.422 1 93 64 GLU A O 1
ATOM 507 N N . ARG A 1 65 ? -28.703 -18.359 16.797 1 93.69 65 ARG A N 1
ATOM 508 C CA . ARG A 1 65 ? -28.203 -19.516 16.031 1 93.69 65 ARG A CA 1
ATOM 509 C C . ARG A 1 65 ? -27.422 -19.062 14.812 1 93.69 65 ARG A C 1
ATOM 511 O O . ARG A 1 65 ? -27.094 -19.875 13.945 1 93.69 65 ARG A O 1
ATOM 518 N N . GLY A 1 66 ? -27.266 -17.844 14.594 1 97.31 66 GLY A N 1
ATOM 519 C CA . GLY A 1 66 ? -26.422 -17.359 13.516 1 97.31 66 GLY A CA 1
ATOM 520 C C . GLY A 1 66 ? -27.156 -16.438 12.555 1 97.31 66 GLY A C 1
ATOM 521 O O . GLY A 1 66 ? -28.328 -16.125 12.758 1 97.31 66 GLY A O 1
ATOM 522 N N . ILE A 1 67 ? -26.438 -15.883 11.57 1 98.44 67 ILE A N 1
ATOM 523 C CA . ILE A 1 67 ? -26.969 -15.023 10.508 1 98.44 67 ILE A CA 1
ATOM 524 C C . ILE A 1 67 ? -26.609 -15.609 9.148 1 98.44 67 ILE A C 1
ATOM 526 O O . ILE A 1 67 ? -25.438 -15.93 8.891 1 98.44 67 ILE A O 1
ATOM 530 N N . ASN A 1 68 ? -27.609 -15.773 8.289 1 98.5 68 ASN A N 1
ATOM 531 C CA . ASN A 1 68 ? -27.375 -16.203 6.91 1 98.5 68 ASN A CA 1
ATOM 532 C C . ASN A 1 68 ? -27.578 -15.062 5.922 1 98.5 68 ASN A C 1
ATOM 534 O O . ASN A 1 68 ? -28.688 -14.539 5.797 1 98.5 68 ASN A O 1
ATOM 538 N N . ILE A 1 69 ? -26.562 -14.609 5.277 1 98.81 69 ILE A N 1
ATOM 539 C CA . ILE A 1 69 ? -26.672 -13.68 4.156 1 98.81 69 ILE A CA 1
ATOM 540 C C . ILE A 1 69 ? -26.812 -14.461 2.852 1 98.81 69 ILE A C 1
ATOM 542 O O . ILE A 1 69 ? -25.891 -15.172 2.443 1 98.81 69 ILE A O 1
ATOM 546 N N . ARG A 1 70 ? -27.938 -14.352 2.242 1 98.75 70 ARG A N 1
ATOM 547 C CA . ARG A 1 70 ? -28.297 -15.148 1.076 1 98.75 70 ARG A CA 1
ATOM 548 C C . ARG A 1 70 ? -28.141 -14.344 -0.21 1 98.75 70 ARG A C 1
ATOM 550 O O . ARG A 1 70 ? -28.859 -13.359 -0.428 1 98.75 70 ARG A O 1
ATOM 557 N N . LEU A 1 71 ? -27.297 -14.758 -1.087 1 98.88 71 LEU A N 1
ATOM 558 C CA . LEU A 1 71 ? -27.031 -14.07 -2.346 1 98.88 71 LEU A CA 1
ATOM 559 C C . LEU A 1 71 ? -27.766 -14.742 -3.496 1 98.88 71 LEU A C 1
ATOM 561 O O . LEU A 1 71 ? -27.484 -15.891 -3.832 1 98.88 71 LEU A O 1
ATOM 565 N N . GLU A 1 72 ? -28.609 -14.055 -4.09 1 98.69 72 GLU A N 1
ATOM 566 C CA . GLU A 1 72 ? -29.281 -14.562 -5.281 1 98.69 72 GLU A CA 1
ATOM 567 C C . GLU A 1 72 ? -28.344 -14.578 -6.484 1 98.69 72 GLU A C 1
ATOM 569 O O . GLU A 1 72 ? -27.281 -13.953 -6.461 1 98.69 72 GLU A O 1
ATOM 574 N N . ARG A 1 73 ? -28.766 -15.336 -7.48 1 98.38 73 ARG A N 1
ATOM 575 C CA . ARG A 1 73 ? -27.984 -15.438 -8.703 1 98.38 73 ARG A CA 1
ATOM 576 C C . ARG A 1 73 ? -27.703 -14.055 -9.289 1 98.38 73 ARG A C 1
ATOM 578 O O . ARG A 1 73 ? -28.578 -13.195 -9.312 1 98.38 73 ARG A O 1
ATOM 585 N N . GLY A 1 74 ? -26.453 -13.844 -9.695 1 98.12 74 GLY A N 1
ATOM 586 C CA . GLY A 1 74 ? -26.125 -12.609 -10.391 1 98.12 74 GLY A CA 1
ATOM 587 C C . GLY A 1 74 ? -24.688 -12.164 -10.156 1 98.12 74 GLY A C 1
ATOM 588 O O . GLY A 1 74 ? -23.969 -12.766 -9.367 1 98.12 74 GLY A O 1
ATOM 589 N N . ILE A 1 75 ? -24.312 -11.188 -10.984 1 98 75 ILE A N 1
ATOM 590 C CA . ILE A 1 75 ? -23.016 -10.547 -10.82 1 98 75 ILE A CA 1
ATOM 591 C C . ILE A 1 75 ? -23.156 -9.328 -9.906 1 98 75 ILE A C 1
ATOM 593 O O . ILE A 1 75 ? -23.969 -8.438 -10.172 1 98 75 ILE A O 1
ATOM 597 N N . TYR A 1 76 ? -22.438 -9.359 -8.828 1 98.19 76 TYR A N 1
ATOM 598 C CA . TYR A 1 76 ? -22.375 -8.25 -7.883 1 98.19 76 TYR A CA 1
ATOM 599 C C . TYR A 1 76 ? -21.094 -7.461 -8.031 1 98.19 76 TYR A C 1
ATOM 601 O O . TYR A 1 76 ? -20.078 -7.785 -7.402 1 98.19 76 TYR A O 1
ATOM 609 N N . PRO A 1 77 ? -21.125 -6.383 -8.875 1 96.31 77 PRO A N 1
ATOM 610 C CA . PRO A 1 77 ? -19.906 -5.598 -9.055 1 96.31 77 PRO A CA 1
ATOM 611 C C . PRO A 1 77 ? -19.484 -4.859 -7.789 1 96.31 77 PRO A C 1
ATOM 613 O O . PRO A 1 77 ? -20.328 -4.359 -7.051 1 96.31 77 PRO A O 1
ATOM 616 N N . GLN A 1 78 ? -18.203 -4.855 -7.52 1 95.12 78 GLN A N 1
ATOM 617 C CA . GLN A 1 78 ? -17.672 -4.148 -6.363 1 95.12 78 GLN A CA 1
ATOM 618 C C . GLN A 1 78 ? -16.906 -2.891 -6.789 1 95.12 78 GLN A C 1
ATOM 620 O O . GLN A 1 78 ? -15.984 -2.961 -7.605 1 95.12 78 GLN A O 1
ATOM 625 N N . ASP A 1 79 ? -17.281 -1.777 -6.242 1 89.38 79 ASP A N 1
ATOM 626 C CA . ASP A 1 79 ? -16.547 -0.539 -6.473 1 89.38 79 ASP A CA 1
ATOM 627 C C . ASP A 1 79 ? -15.445 -0.351 -5.426 1 89.38 79 ASP A C 1
ATOM 629 O O . ASP A 1 79 ? -14.523 0.442 -5.625 1 89.38 79 ASP A O 1
ATOM 633 N N . GLU A 1 80 ? -15.648 -1.027 -4.34 1 95.38 80 GLU A N 1
ATOM 634 C CA . GLU A 1 80 ? -14.695 -1.021 -3.236 1 95.38 80 GLU A CA 1
ATOM 635 C C . GLU A 1 80 ? -14.477 -2.428 -2.691 1 95.38 80 GLU A C 1
ATOM 637 O O . GLU A 1 80 ? -15.281 -3.328 -2.934 1 95.38 80 GLU A O 1
ATOM 642 N N . ILE A 1 81 ? -13.438 -2.629 -1.984 1 97.56 81 ILE A N 1
ATOM 643 C CA . ILE A 1 81 ? -13.102 -3.879 -1.311 1 97.56 81 ILE A CA 1
ATOM 644 C C . ILE A 1 81 ? -14.195 -4.234 -0.303 1 97.56 81 ILE A C 1
ATOM 646 O O . ILE A 1 81 ? -14.719 -3.357 0.392 1 97.56 81 ILE A O 1
ATOM 650 N N . LEU A 1 82 ? -14.664 -5.449 -0.282 1 98.5 82 LEU A N 1
ATOM 651 C CA . LEU A 1 82 ? -15.484 -5.938 0.819 1 98.5 82 LEU A CA 1
ATOM 652 C C . LEU A 1 82 ? -14.656 -6.09 2.092 1 98.5 82 LEU A C 1
ATOM 654 O O . LEU A 1 82 ? -13.758 -6.934 2.158 1 98.5 82 LEU A O 1
ATOM 658 N N . PHE A 1 83 ? -14.977 -5.293 3.086 1 98.06 83 PHE A N 1
ATOM 659 C CA . PHE A 1 83 ? -14.117 -5.105 4.254 1 98.06 83 PHE A CA 1
ATOM 660 C C . PHE A 1 83 ? -14.75 -5.727 5.492 1 98.06 83 PHE A C 1
ATOM 662 O O . PHE A 1 83 ? -15.805 -5.27 5.957 1 98.06 83 PHE A O 1
ATOM 669 N N . LEU A 1 84 ? -14.117 -6.816 6 1 98.81 84 LEU A N 1
ATOM 670 C CA . LEU A 1 84 ? -14.539 -7.461 7.242 1 98.81 84 LEU A CA 1
ATOM 671 C C . LEU A 1 84 ? -13.602 -7.098 8.391 1 98.81 84 LEU A C 1
ATOM 673 O O . LEU A 1 84 ? -12.383 -7.09 8.219 1 98.81 84 LEU A O 1
ATOM 677 N N . ARG A 1 85 ? -14.125 -6.848 9.531 1 98.62 85 ARG A N 1
ATOM 678 C CA . ARG A 1 85 ? -13.406 -6.406 10.719 1 98.62 85 ARG A CA 1
ATOM 679 C C . ARG A 1 85 ? -13.953 -7.078 11.977 1 98.62 85 ARG A C 1
ATOM 681 O O . ARG A 1 85 ? -14.93 -7.828 11.906 1 98.62 85 ARG A O 1
ATOM 688 N N . PRO A 1 86 ? -13.375 -6.816 13.125 1 98.12 86 PRO A N 1
ATOM 689 C CA . PRO A 1 86 ? -13.758 -7.543 14.336 1 98.12 86 PRO A CA 1
ATOM 690 C C . PRO A 1 86 ? -15.234 -7.359 14.695 1 98.12 86 PRO A C 1
ATOM 692 O O . PRO A 1 86 ? -15.852 -8.273 15.242 1 98.12 86 PRO A O 1
ATOM 695 N N . GLU A 1 87 ? -15.789 -6.277 14.344 1 97.62 87 GLU A N 1
ATOM 696 C CA . GLU A 1 87 ? -17.203 -5.996 14.633 1 97.62 87 GLU A CA 1
ATOM 697 C C . GLU A 1 87 ? -18.125 -6.902 13.82 1 97.62 87 GLU A C 1
ATOM 699 O O . GLU A 1 87 ? -19.312 -7.004 14.117 1 97.62 87 GLU A O 1
ATOM 704 N N . ASP A 1 88 ? -17.594 -7.594 12.844 1 98.5 88 ASP A N 1
ATOM 705 C CA . ASP A 1 88 ? -18.375 -8.5 12.008 1 98.5 88 ASP A CA 1
ATOM 706 C C . ASP A 1 88 ? -18.359 -9.914 12.578 1 98.5 88 ASP A C 1
ATOM 708 O O . ASP A 1 88 ? -19.078 -10.797 12.086 1 98.5 88 ASP A O 1
ATOM 712 N N . SER A 1 89 ? -17.641 -10.18 13.609 1 98.5 89 SER A N 1
ATOM 713 C CA . SER A 1 89 ? -17.406 -11.523 14.117 1 98.5 89 SER A CA 1
ATOM 714 C C . SER A 1 89 ? -18.703 -12.164 14.625 1 98.5 89 SER A C 1
ATOM 716 O O . SER A 1 89 ? -19.531 -11.484 15.242 1 98.5 89 SER A O 1
ATOM 718 N N . GLY A 1 90 ? -18.859 -13.453 14.312 1 98.12 90 GLY A N 1
ATOM 719 C CA . GLY A 1 90 ? -19.828 -14.289 15.008 1 98.12 90 GLY A CA 1
ATOM 720 C C . GLY A 1 90 ? -19.219 -15.062 16.156 1 98.12 90 GLY A C 1
ATOM 721 O O . GLY A 1 90 ? -18.203 -14.648 16.734 1 98.12 90 GLY A O 1
ATOM 722 N N . THR A 1 91 ? -19.969 -16.031 16.578 1 97.5 91 THR A N 1
ATOM 723 C CA . THR A 1 91 ? -19.516 -17 17.578 1 97.5 91 THR A CA 1
ATOM 724 C C . THR A 1 91 ? -19.766 -18.422 17.109 1 97.5 91 THR A C 1
ATOM 726 O O . THR A 1 91 ? -20.375 -18.641 16.047 1 97.5 91 THR A O 1
ATOM 729 N N . GLU A 1 92 ? -19.25 -19.312 17.828 1 97.31 92 GLU A N 1
ATOM 730 C CA . GLU A 1 92 ? -19.469 -20.719 17.484 1 97.31 92 GLU A CA 1
ATOM 731 C C . GLU A 1 92 ? -20.953 -21.047 17.391 1 97.31 92 GLU A C 1
ATOM 733 O O . GLU A 1 92 ? -21.375 -21.781 16.5 1 97.31 92 GLU A O 1
ATOM 738 N N . ASP A 1 93 ? -21.734 -20.453 18.328 1 97 93 ASP A N 1
ATOM 739 C CA . ASP A 1 93 ? -23.172 -20.734 18.406 1 97 93 ASP A CA 1
ATOM 740 C C . ASP A 1 93 ? -23.953 -19.828 17.469 1 97 93 ASP A C 1
ATOM 742 O O . ASP A 1 93 ? -25.125 -20.094 17.188 1 97 93 ASP A O 1
ATOM 746 N N . SER A 1 94 ? -23.344 -18.781 17 1 97.75 94 SER A N 1
ATOM 747 C CA . SER A 1 94 ? -24 -17.812 16.141 1 97.75 94 SER A CA 1
ATOM 748 C C . SER A 1 94 ? -23.062 -17.344 15.031 1 97.75 94 SER A C 1
ATOM 750 O O . SER A 1 94 ? -22.688 -16.172 15 1 97.75 94 SER A O 1
ATOM 752 N N . PRO A 1 95 ? -22.719 -18.172 14.102 1 98.31 95 PRO A N 1
ATOM 753 C CA . PRO A 1 95 ? -21.844 -17.766 13.008 1 98.31 95 PRO A CA 1
ATOM 754 C C . PRO A 1 95 ? -22.562 -16.922 11.953 1 98.31 95 PRO A C 1
ATOM 756 O O . PRO A 1 95 ? -23.797 -16.812 11.977 1 98.31 95 PRO A O 1
ATOM 759 N N . THR A 1 96 ? -21.844 -16.203 11.164 1 98.62 96 THR A N 1
ATOM 760 C CA . THR A 1 96 ? -22.359 -15.57 9.961 1 98.62 96 THR A CA 1
ATOM 761 C C . THR A 1 96 ? -21.984 -16.391 8.719 1 98.62 96 THR A C 1
ATOM 763 O O . THR A 1 96 ? -20.828 -16.734 8.523 1 98.62 96 THR A O 1
ATOM 766 N N . VAL A 1 97 ? -22.969 -16.75 7.926 1 98.69 97 VAL A N 1
ATOM 767 C CA . VAL A 1 97 ? -22.75 -17.5 6.699 1 98.69 97 VAL A CA 1
ATOM 768 C C . VAL A 1 97 ? -23.188 -16.656 5.492 1 98.69 97 VAL A C 1
ATOM 770 O O . VAL A 1 97 ? -24.328 -16.234 5.414 1 98.69 97 VAL A O 1
ATOM 773 N N . ILE A 1 98 ? -22.312 -16.328 4.605 1 98.88 98 ILE A N 1
ATOM 774 C CA . ILE A 1 98 ? -22.609 -15.695 3.32 1 98.88 98 ILE A CA 1
ATOM 775 C C . ILE A 1 98 ? -22.703 -16.766 2.236 1 98.88 98 ILE A C 1
ATOM 777 O O . ILE A 1 98 ? -21.688 -17.391 1.888 1 98.88 98 ILE A O 1
ATOM 781 N N . GLU A 1 99 ? -23.875 -17 1.686 1 98.56 99 GLU A N 1
ATOM 782 C CA . GLU A 1 99 ? -24.094 -18.188 0.867 1 98.56 99 GLU A CA 1
ATOM 783 C C . GLU A 1 99 ? -24.812 -17.828 -0.431 1 98.56 99 GLU A C 1
ATOM 785 O O . GLU A 1 99 ? -25.766 -17.031 -0.428 1 98.56 99 GLU A O 1
ATOM 790 N N . ALA A 1 100 ? -24.344 -18.359 -1.508 1 98.75 100 ALA A N 1
ATOM 791 C CA . ALA A 1 100 ? -25.109 -18.297 -2.75 1 98.75 100 ALA A CA 1
ATOM 792 C C . ALA A 1 100 ? -26.344 -19.188 -2.676 1 98.75 100 ALA A C 1
ATOM 794 O O . ALA A 1 100 ? -26.25 -20.359 -2.297 1 98.75 100 ALA A O 1
ATOM 795 N N . VAL A 1 101 ? -27.469 -18.641 -3.053 1 98.44 101 VAL A N 1
ATOM 796 C CA . VAL A 1 101 ? -28.703 -19.422 -3.082 1 98.44 101 VAL A CA 1
ATOM 797 C C . VAL A 1 101 ? -28.547 -20.594 -4.051 1 98.44 101 VAL A C 1
ATOM 799 O O . VAL A 1 101 ? -28.969 -21.719 -3.758 1 98.44 101 VAL A O 1
ATOM 802 N N . GLU A 1 102 ? -27.969 -20.281 -5.133 1 97.38 102 GLU A N 1
ATOM 803 C CA . GLU A 1 102 ? -27.516 -21.281 -6.098 1 97.38 102 GLU A CA 1
ATOM 804 C C . GLU A 1 102 ? -26 -21.312 -6.191 1 97.38 102 GLU A C 1
ATOM 806 O O . GLU A 1 102 ? -25.375 -20.359 -6.676 1 97.38 102 GLU A O 1
ATOM 811 N N . PRO A 1 103 ? -25.391 -22.391 -5.75 1 94.31 103 PRO A N 1
ATOM 812 C CA . PRO A 1 103 ? -23.922 -22.438 -5.707 1 94.31 103 PRO A CA 1
ATOM 813 C C . PRO A 1 103 ? -23.281 -22.062 -7.043 1 94.31 103 PRO A C 1
ATOM 815 O O . PRO A 1 103 ? -23.719 -22.547 -8.094 1 94.31 103 PRO A O 1
ATOM 818 N N . GLY A 1 104 ? -22.375 -21.203 -6.961 1 93.62 104 GLY A N 1
ATOM 819 C CA . GLY A 1 104 ? -21.594 -20.812 -8.125 1 93.62 104 GLY A CA 1
ATOM 820 C C . GLY A 1 104 ? -22.266 -19.719 -8.945 1 93.62 104 GLY A C 1
ATOM 821 O O . GLY A 1 104 ? -21.672 -19.203 -9.891 1 93.62 104 GLY A O 1
ATOM 822 N N . LYS A 1 105 ? -23.438 -19.297 -8.5 1 96.81 105 LYS A N 1
ATOM 823 C CA . LYS A 1 105 ? -24.188 -18.406 -9.375 1 96.81 105 LYS A CA 1
ATOM 824 C C . LYS A 1 105 ? -24.234 -16.984 -8.82 1 96.81 105 LYS A C 1
ATOM 826 O O . LYS A 1 105 ? -24.734 -16.062 -9.477 1 96.81 105 LYS A O 1
ATOM 831 N N . ALA A 1 106 ? -23.797 -16.75 -7.652 1 98.62 106 ALA A N 1
ATOM 832 C CA . ALA A 1 106 ? -23.562 -15.414 -7.105 1 98.62 106 ALA A CA 1
ATOM 833 C C . ALA A 1 106 ? -22.094 -15.016 -7.215 1 98.62 106 ALA A C 1
ATOM 835 O O . ALA A 1 106 ? -21.234 -15.625 -6.574 1 98.62 106 ALA A O 1
ATOM 836 N N . VAL A 1 107 ? -21.797 -14.023 -8.031 1 98.62 107 VAL A N 1
ATOM 837 C CA . VAL A 1 107 ? -20.422 -13.656 -8.352 1 98.62 107 VAL A CA 1
ATOM 838 C C . VAL A 1 107 ? -20.078 -12.312 -7.711 1 98.62 107 VAL A C 1
ATOM 840 O O . VAL A 1 107 ? -20.719 -11.297 -8.023 1 98.62 107 VAL A O 1
ATOM 843 N N . LEU A 1 108 ? -19.203 -12.258 -6.789 1 98.81 108 LEU A N 1
ATOM 844 C CA . LEU A 1 108 ? -18.578 -11.008 -6.375 1 98.81 108 LEU A CA 1
ATOM 845 C C . LEU A 1 108 ? -17.469 -10.617 -7.34 1 98.81 108 LEU A C 1
ATOM 847 O O . LEU A 1 108 ? -16.438 -11.297 -7.422 1 98.81 108 LEU A O 1
ATOM 851 N N . SER A 1 109 ? -17.641 -9.523 -8.062 1 98.75 109 SER A N 1
ATOM 852 C CA . SER A 1 109 ? -16.797 -9.211 -9.211 1 98.75 109 SER A CA 1
ATOM 853 C C . SER A 1 109 ? -16.031 -7.906 -8.992 1 98.75 109 SER A C 1
ATOM 855 O O . SER A 1 109 ? -16.609 -6.898 -8.578 1 98.75 109 SER A O 1
ATOM 857 N N . GLY A 1 110 ? -14.742 -7.973 -9.234 1 98.75 110 GLY A N 1
ATOM 858 C CA . GLY A 1 110 ? -13.945 -6.758 -9.258 1 98.75 110 GLY A CA 1
ATOM 859 C C . GLY A 1 110 ? -13.75 -6.195 -10.648 1 98.75 110 GLY A C 1
ATOM 860 O O . GLY A 1 110 ? -12.812 -5.43 -10.891 1 98.75 110 GLY A O 1
ATOM 861 N N . GLY A 1 111 ? -14.57 -6.547 -11.609 1 98.56 111 GLY A N 1
ATOM 862 C CA . GLY A 1 111 ? -14.391 -6.176 -13 1 98.56 111 GLY A CA 1
ATOM 863 C C . GLY A 1 111 ? -15.43 -5.191 -13.5 1 98.56 111 GLY A C 1
ATOM 864 O O . GLY A 1 111 ? -16.406 -4.906 -12.805 1 98.56 111 GLY A O 1
ATOM 865 N N . ILE A 1 112 ? -15.172 -4.637 -14.625 1 98.44 112 ILE A N 1
ATOM 866 C CA . ILE A 1 112 ? -16.078 -3.729 -15.312 1 98.44 112 ILE A CA 1
ATOM 867 C C . ILE A 1 112 ? -16.156 -4.098 -16.797 1 98.44 112 ILE A C 1
ATOM 869 O O . ILE A 1 112 ? -15.164 -4.531 -17.375 1 98.44 112 ILE A O 1
ATOM 873 N N . ARG A 1 113 ? -17.266 -3.969 -17.422 1 98.06 113 ARG A N 1
ATOM 874 C CA . ARG A 1 113 ? -17.438 -4.281 -18.828 1 98.06 113 ARG A CA 1
ATOM 875 C C . ARG A 1 113 ? -16.812 -3.205 -19.719 1 98.06 113 ARG A C 1
ATOM 877 O O . ARG A 1 113 ? -16.922 -2.014 -19.422 1 98.06 113 ARG A O 1
ATOM 884 N N . VAL A 1 114 ? -16.141 -3.568 -20.672 1 98.69 114 VAL A N 1
ATOM 885 C CA . VAL A 1 114 ? -15.664 -2.684 -21.719 1 98.69 114 VAL A CA 1
ATOM 886 C C . VAL A 1 114 ? -16.641 -2.709 -22.891 1 98.69 114 VAL A C 1
ATOM 888 O O . VAL A 1 114 ? -16.938 -3.773 -23.453 1 98.69 114 VAL A O 1
ATOM 891 N N . THR A 1 115 ? -17.172 -1.634 -23.266 1 98.06 115 THR A N 1
ATOM 892 C CA . THR A 1 115 ? -18.188 -1.525 -24.312 1 98.06 115 THR A CA 1
ATOM 893 C C . THR A 1 115 ? -17.75 -0.528 -25.375 1 98.06 115 THR A C 1
ATOM 895 O O . THR A 1 115 ? -16.641 0.015 -25.312 1 98.06 115 THR A O 1
ATOM 898 N N . GLY A 1 116 ? -18.484 -0.385 -26.391 1 98.12 116 GLY A N 1
ATOM 899 C CA . GLY A 1 116 ? -18.234 0.615 -27.406 1 98.12 116 GLY A CA 1
ATOM 900 C C . GLY A 1 116 ? -17.234 0.164 -28.453 1 98.12 116 GLY A C 1
ATOM 901 O O . GLY A 1 116 ? -16.5 0.985 -29.016 1 98.12 116 GLY A O 1
ATOM 902 N N . TRP A 1 117 ? -17.203 -1.137 -28.734 1 98.44 117 TRP A N 1
ATOM 903 C CA . TRP A 1 117 ? -16.25 -1.698 -29.688 1 98.44 117 TRP A CA 1
ATOM 904 C C . TRP A 1 117 ? -16.625 -1.299 -31.109 1 98.44 117 TRP A C 1
ATOM 906 O O . TRP A 1 117 ? -17.797 -1.325 -31.484 1 98.44 117 TRP A O 1
ATOM 916 N N . LYS A 1 118 ? -15.625 -0.844 -31.828 1 97.88 118 LYS A N 1
ATOM 917 C CA . LYS A 1 118 ? -15.773 -0.548 -33.25 1 97.88 118 LYS A CA 1
ATOM 918 C C . LYS A 1 118 ? -14.547 -1.004 -34.031 1 97.88 118 LYS A C 1
ATOM 920 O O . LYS A 1 118 ? -13.438 -1.055 -33.5 1 97.88 118 LYS A O 1
ATOM 925 N N . PRO A 1 119 ? -14.695 -1.356 -35.281 1 97.5 119 PRO A N 1
ATOM 926 C CA . PRO A 1 119 ? -13.516 -1.696 -36.062 1 97.5 119 PRO A CA 1
ATOM 927 C C . PRO A 1 119 ? -12.531 -0.535 -36.188 1 97.5 119 PRO A C 1
ATOM 929 O O . PRO A 1 119 ? -12.945 0.621 -36.312 1 97.5 119 PRO A O 1
ATOM 932 N N . VAL A 1 120 ? -11.359 -0.873 -36.156 1 97.94 120 VAL A N 1
ATOM 933 C CA . VAL A 1 120 ? -10.328 0.147 -36.344 1 97.94 120 VAL A CA 1
ATOM 934 C C . VAL A 1 120 ? -10.32 0.606 -37.812 1 97.94 120 VAL A C 1
ATOM 936 O O . VAL A 1 120 ? -10.227 -0.214 -38.719 1 97.94 120 VAL A O 1
ATOM 939 N N . THR A 1 121 ? -10.398 1.882 -37.969 1 95.31 121 THR A N 1
ATOM 940 C CA . THR A 1 121 ? -10.328 2.422 -39.344 1 95.31 121 THR A CA 1
ATOM 941 C C . THR A 1 121 ? -9.086 3.289 -39.5 1 95.31 121 THR A C 1
ATOM 943 O O . THR A 1 121 ? -8.539 3.385 -40.594 1 95.31 121 THR A O 1
ATOM 946 N N . ASP A 1 122 ? -8.719 3.99 -38.5 1 94.62 122 ASP A N 1
ATOM 947 C CA . ASP A 1 122 ? -7.449 4.703 -38.406 1 94.62 122 ASP A CA 1
ATOM 948 C C . ASP A 1 122 ? -6.391 3.869 -37.719 1 94.62 122 ASP A C 1
ATOM 950 O O . ASP A 1 122 ? -6.316 3.871 -36.469 1 94.62 122 ASP A O 1
ATOM 954 N N . PHE A 1 123 ? -5.609 3.262 -38.531 1 95.81 123 PHE A N 1
ATOM 955 C CA . PHE A 1 123 ? -4.672 2.287 -37.969 1 95.81 123 PHE A CA 1
ATOM 956 C C . PHE A 1 123 ? -3.584 2.98 -37.156 1 95.81 123 PHE A C 1
ATOM 958 O O . PHE A 1 123 ? -2.885 3.857 -37.656 1 95.81 123 PHE A O 1
ATOM 965 N N . PRO A 1 124 ? -3.465 2.654 -35.938 1 95.75 124 PRO A N 1
ATOM 966 C CA . PRO A 1 124 ? -2.375 3.238 -35.156 1 95.75 124 PRO A CA 1
ATOM 967 C C . PRO A 1 124 ? -0.996 2.877 -35.688 1 95.75 124 PRO A C 1
ATOM 969 O O . PRO A 1 124 ? -0.825 1.814 -36.312 1 95.75 124 PRO A O 1
ATOM 972 N N . ALA A 1 125 ? -0.054 3.764 -35.406 1 94.88 125 ALA A N 1
ATOM 973 C CA . ALA A 1 125 ? 1.317 3.514 -35.844 1 94.88 125 ALA A CA 1
ATOM 974 C C . ALA A 1 125 ? 1.851 2.211 -35.25 1 94.88 125 ALA A C 1
ATOM 976 O O . ALA A 1 125 ? 1.72 1.965 -34.031 1 94.88 125 ALA A O 1
ATOM 977 N N . GLY A 1 126 ? 2.393 1.32 -36.062 1 96.44 126 GLY A N 1
ATOM 978 C CA . GLY A 1 126 ? 3.023 0.094 -35.594 1 96.44 126 GLY A CA 1
ATOM 979 C C . GLY A 1 126 ? 2.127 -1.123 -35.719 1 96.44 126 GLY A C 1
ATOM 980 O O . GLY A 1 126 ? 2.588 -2.258 -35.594 1 96.44 126 GLY A O 1
ATOM 981 N N . LEU A 1 127 ? 0.831 -0.949 -36.031 1 97.94 127 LEU A N 1
ATOM 982 C CA . LEU A 1 127 ? -0.063 -2.09 -36.188 1 97.94 127 LEU A CA 1
ATOM 983 C C . LEU A 1 127 ? 0.379 -2.961 -37.375 1 97.94 127 LEU A C 1
ATOM 985 O O . LEU A 1 127 ? 0.507 -2.475 -38.5 1 97.94 127 LEU A O 1
ATOM 989 N N . PRO A 1 128 ? 0.595 -4.215 -37.156 1 97.75 128 PRO A N 1
ATOM 990 C CA . PRO A 1 128 ? 1.04 -5.09 -38.25 1 97.75 128 PRO A CA 1
ATOM 991 C C . PRO A 1 128 ? 0.035 -5.16 -39.406 1 97.75 128 PRO A C 1
ATOM 993 O O . PRO A 1 128 ? -1.177 -5.113 -39.156 1 97.75 128 PRO A O 1
ATOM 996 N N . GLU A 1 129 ? 0.584 -5.426 -40.594 1 96.69 129 GLU A N 1
ATOM 997 C CA . GLU A 1 129 ? -0.245 -5.5 -41.781 1 96.69 129 GLU A CA 1
ATOM 998 C C . GLU A 1 129 ? -1.277 -6.617 -41.656 1 96.69 129 GLU A C 1
ATOM 1000 O O . GLU A 1 129 ? -2.428 -6.453 -42.062 1 96.69 129 GLU A O 1
ATOM 1005 N N . VAL A 1 130 ? -0.906 -7.672 -41.094 1 97.38 130 VAL A N 1
ATOM 1006 C CA . VAL A 1 130 ? -1.763 -8.852 -41 1 97.38 130 VAL A CA 1
ATOM 1007 C C . VAL A 1 130 ? -2.98 -8.555 -40.156 1 97.38 130 VAL A C 1
ATOM 1009 O O . VAL A 1 130 ? -4.012 -9.219 -40.25 1 97.38 130 VAL A O 1
ATOM 1012 N N . ALA A 1 131 ? -2.885 -7.598 -39.25 1 97.88 131 ALA A N 1
ATOM 1013 C CA . ALA A 1 131 ? -3.941 -7.277 -38.281 1 97.88 131 ALA A CA 1
ATOM 1014 C C . ALA A 1 131 ? -4.902 -6.242 -38.875 1 97.88 131 ALA A C 1
ATOM 1016 O O . ALA A 1 131 ? -6 -6.043 -38.344 1 97.88 131 ALA A O 1
ATOM 1017 N N . ARG A 1 132 ? -4.527 -5.555 -39.875 1 97.31 132 ARG A N 1
ATOM 1018 C CA . ARG A 1 132 ? -5.336 -4.484 -40.438 1 97.31 132 ARG A CA 1
ATOM 1019 C C . ARG A 1 132 ? -6.688 -5.012 -40.906 1 97.31 132 ARG A C 1
ATOM 1021 O O . ARG A 1 132 ? -6.762 -6.055 -41.562 1 97.31 132 ARG A O 1
ATOM 1028 N N . GLY A 1 133 ? -7.691 -4.32 -40.5 1 96.31 133 GLY A N 1
ATOM 1029 C CA . GLY A 1 133 ? -9.047 -4.699 -40.875 1 96.31 133 GLY A CA 1
ATOM 1030 C C . GLY A 1 133 ? -9.641 -5.746 -39.969 1 96.31 133 GLY A C 1
ATOM 1031 O O . GLY A 1 133 ? -10.82 -6.098 -40.094 1 96.31 133 GLY A O 1
ATOM 1032 N N . LYS A 1 134 ? -8.859 -6.254 -39.031 1 97.56 134 LYS A N 1
ATOM 1033 C CA . LYS A 1 134 ? -9.32 -7.328 -38.156 1 97.56 134 LYS A CA 1
ATOM 1034 C C . LYS A 1 134 ? -9.43 -6.859 -36.719 1 97.56 134 LYS A C 1
ATOM 1036 O O . LYS A 1 134 ? -10.07 -7.516 -35.906 1 97.56 134 LYS A O 1
ATOM 1041 N N . VAL A 1 135 ? -8.852 -5.785 -36.438 1 98.44 135 VAL A N 1
ATOM 1042 C CA . VAL A 1 135 ? -8.734 -5.309 -35.062 1 98.44 135 VAL A CA 1
ATOM 1043 C C . VAL A 1 135 ? -9.867 -4.332 -34.75 1 98.44 135 VAL A C 1
ATOM 1045 O O . VAL A 1 135 ? -10.266 -3.539 -35.594 1 98.44 135 VAL A O 1
ATOM 1048 N N . TRP A 1 136 ? -10.398 -4.469 -33.594 1 98.62 136 TRP A N 1
ATOM 1049 C CA . TRP A 1 136 ? -11.398 -3.555 -33.031 1 98.62 136 TRP A CA 1
ATOM 1050 C C . TRP A 1 136 ? -10.797 -2.672 -31.953 1 98.62 136 TRP A C 1
ATOM 1052 O O . TRP A 1 136 ? -9.742 -2.994 -31.391 1 98.62 136 TRP A O 1
ATOM 1062 N N . VAL A 1 137 ? -11.461 -1.486 -31.703 1 98.62 137 VAL A N 1
ATOM 1063 C CA . VAL A 1 137 ? -10.961 -0.554 -30.703 1 98.62 137 VAL A CA 1
ATOM 1064 C C . VAL A 1 137 ? -12.109 -0.101 -29.797 1 98.62 137 VAL A C 1
ATOM 1066 O O . VAL A 1 137 ? -13.25 0.009 -30.25 1 98.62 137 VAL A O 1
ATOM 1069 N N . ALA A 1 138 ? -11.875 0.025 -28.531 1 98.62 138 ALA A N 1
ATOM 1070 C CA . ALA A 1 138 ? -12.758 0.628 -27.547 1 98.62 138 ALA A CA 1
ATOM 1071 C C . ALA A 1 138 ? -11.977 1.539 -26.594 1 98.62 138 ALA A C 1
ATOM 1073 O O . ALA A 1 138 ? -10.758 1.413 -26.469 1 98.62 138 ALA A O 1
ATOM 1074 N N . ASP A 1 139 ? -12.633 2.502 -26 1 98.44 139 ASP A N 1
ATOM 1075 C CA . ASP A 1 139 ? -12.031 3.307 -24.938 1 98.44 139 ASP A CA 1
ATOM 1076 C C . ASP A 1 139 ? -12.062 2.564 -23.609 1 98.44 139 ASP A C 1
ATOM 1078 O O . ASP A 1 139 ? -13.07 1.936 -23.266 1 98.44 139 ASP A O 1
ATOM 1082 N N . ALA A 1 140 ? -10.969 2.604 -22.906 1 98.62 140 ALA A N 1
ATOM 1083 C CA . ALA A 1 140 ? -10.977 2.057 -21.547 1 98.62 140 ALA A CA 1
ATOM 1084 C C . ALA A 1 140 ? -11.977 2.795 -20.672 1 98.62 140 ALA A C 1
ATOM 1086 O O . ALA A 1 140 ? -12.117 4.016 -20.766 1 98.62 140 ALA A O 1
ATOM 1087 N N . PRO A 1 141 ? -12.664 2.057 -19.797 1 97.81 141 PRO A N 1
ATOM 1088 C CA . PRO A 1 141 ? -13.531 2.738 -18.844 1 97.81 141 PRO A CA 1
ATOM 1089 C C . PRO A 1 141 ? -12.758 3.65 -17.891 1 97.81 141 PRO A C 1
ATOM 1091 O O . PRO A 1 141 ? -11.547 3.484 -17.719 1 97.81 141 PRO A O 1
ATOM 1094 N N . GLU A 1 142 ? -13.516 4.582 -17.344 1 96.25 142 GLU A N 1
ATOM 1095 C CA . GLU A 1 142 ? -12.953 5.422 -16.297 1 96.25 142 GLU A CA 1
ATOM 1096 C C . GLU A 1 142 ? -13.406 4.949 -14.914 1 96.25 142 GLU A C 1
ATOM 1098 O O . GLU A 1 142 ? -14.57 4.605 -14.727 1 96.25 142 GLU A O 1
ATOM 1103 N N . ILE A 1 143 ? -12.547 4.863 -14.016 1 96.31 143 ILE A N 1
ATOM 1104 C CA . ILE A 1 143 ? -12.82 4.648 -12.602 1 96.31 143 ILE A CA 1
ATOM 1105 C C . ILE A 1 143 ? -12.492 5.918 -11.812 1 96.31 143 ILE A C 1
ATOM 1107 O O . ILE A 1 143 ? -11.336 6.332 -11.742 1 96.31 143 ILE A O 1
ATOM 1111 N N . GLY A 1 144 ? -13.453 6.438 -11.156 1 95.56 144 GLY A N 1
ATOM 1112 C CA . GLY A 1 144 ? -13.289 7.828 -10.773 1 95.56 144 GLY A CA 1
ATOM 1113 C C . GLY A 1 144 ? -13.016 8.75 -11.945 1 95.56 144 GLY A C 1
ATOM 1114 O O . GLY A 1 144 ? -13.75 8.734 -12.938 1 95.56 144 GLY A O 1
ATOM 1115 N N . ASN A 1 145 ? -12.023 9.523 -11.812 1 96.62 145 ASN A N 1
ATOM 1116 C CA . ASN A 1 145 ? -11.68 10.445 -12.891 1 96.62 145 ASN A CA 1
ATOM 1117 C C . ASN A 1 145 ? -10.398 10.023 -13.609 1 96.62 145 ASN A C 1
ATOM 1119 O O . ASN A 1 145 ? -9.664 10.867 -14.125 1 96.62 145 ASN A O 1
ATOM 1123 N N . ARG A 1 146 ? -10.188 8.664 -13.609 1 96.81 146 ARG A N 1
ATOM 1124 C CA . ARG A 1 146 ? -8.969 8.148 -14.227 1 96.81 146 ARG A CA 1
ATOM 1125 C C . ARG A 1 146 ? -9.281 7.043 -15.234 1 96.81 146 ARG A C 1
ATOM 1127 O O . ARG A 1 146 ? -10.164 6.211 -14.992 1 96.81 146 ARG A O 1
ATOM 1134 N N . ILE A 1 147 ? -8.445 7.043 -16.297 1 97.94 147 ILE A N 1
ATOM 1135 C CA . ILE A 1 147 ? -8.531 5.953 -17.266 1 97.94 147 ILE A CA 1
ATOM 1136 C C . ILE A 1 147 ? -8.047 4.656 -16.625 1 97.94 147 ILE A C 1
ATOM 1138 O O . ILE A 1 147 ? -6.953 4.609 -16.047 1 97.94 147 ILE A O 1
ATOM 1142 N N . LEU A 1 148 ? -8.883 3.615 -16.719 1 98.06 148 LEU A N 1
ATOM 1143 C CA . LEU A 1 148 ? -8.516 2.324 -16.141 1 98.06 148 LEU A CA 1
ATOM 1144 C C . LEU A 1 148 ? -7.363 1.696 -16.906 1 98.06 148 LEU A C 1
ATOM 1146 O O . LEU A 1 148 ? -7.43 1.564 -18.141 1 98.06 148 LEU A O 1
ATOM 1150 N N . GLU A 1 149 ? -6.305 1.359 -16.234 1 97.62 149 GLU A N 1
ATOM 1151 C CA . GLU A 1 149 ? -5.215 0.55 -16.766 1 97.62 149 GLU A CA 1
ATOM 1152 C C . GLU A 1 149 ? -5.223 -0.854 -16.172 1 97.62 149 GLU A C 1
ATOM 1154 O O . GLU A 1 149 ? -5.477 -1.023 -14.977 1 97.62 149 GLU A O 1
ATOM 1159 N N . PHE A 1 150 ? -4.984 -1.794 -16.984 1 98.25 150 PHE A N 1
ATOM 1160 C CA . PHE A 1 150 ? -5.062 -3.18 -16.531 1 98.25 150 PHE A CA 1
ATOM 1161 C C . PHE A 1 150 ? -4.195 -4.082 -17.406 1 98.25 150 PHE A C 1
ATOM 1163 O O . PHE A 1 150 ? -3.76 -3.676 -18.484 1 98.25 150 PHE A O 1
ATOM 1170 N N . ARG A 1 151 ? -3.932 -5.316 -16.953 1 98.19 151 ARG A N 1
ATOM 1171 C CA . ARG A 1 151 ? -3.059 -6.262 -17.641 1 98.19 151 ARG A CA 1
ATOM 1172 C C . ARG A 1 151 ? -3.838 -7.484 -18.109 1 98.19 151 ARG A C 1
ATOM 1174 O O . ARG A 1 151 ? -3.318 -8.297 -18.875 1 98.19 151 ARG A O 1
ATOM 1181 N N . GLN A 1 152 ? -5.082 -7.605 -17.641 1 98.56 152 GLN A N 1
ATOM 1182 C CA . GLN A 1 152 ? -5.906 -8.75 -18.016 1 98.56 152 GLN A CA 1
ATOM 1183 C C . GLN A 1 152 ? -7.199 -8.297 -18.688 1 98.56 152 GLN A C 1
ATOM 1185 O O . GLN A 1 152 ? -7.73 -7.227 -18.375 1 98.56 152 GLN A O 1
ATOM 1190 N N . LEU A 1 153 ? -7.645 -9.102 -19.531 1 98.81 153 LEU A N 1
ATOM 1191 C CA . LEU A 1 153 ? -8.914 -8.906 -20.219 1 98.81 153 LEU A CA 1
ATOM 1192 C C . LEU A 1 153 ? -9.602 -10.242 -20.484 1 98.81 153 LEU A C 1
ATOM 1194 O O . LEU A 1 153 ? -8.961 -11.203 -20.922 1 98.81 153 LEU A O 1
ATOM 1198 N N . TRP A 1 154 ? -10.82 -10.352 -20.156 1 98.69 154 TRP A N 1
ATOM 1199 C CA . TRP A 1 154 ? -11.562 -11.586 -20.406 1 98.69 154 TRP A CA 1
ATOM 1200 C C . TRP A 1 154 ? -12.688 -11.336 -21.406 1 98.69 154 TRP A C 1
ATOM 1202 O O . TRP A 1 154 ? -13.461 -10.383 -21.266 1 98.69 154 TRP A O 1
ATOM 1212 N N . VAL A 1 155 ? -12.82 -12.148 -22.391 1 98.56 155 VAL A N 1
ATOM 1213 C CA . VAL A 1 155 ? -13.859 -12.109 -23.406 1 98.56 155 VAL A CA 1
ATOM 1214 C C . VAL A 1 155 ? -14.711 -13.375 -23.328 1 98.56 155 VAL A C 1
ATOM 1216 O O . VAL A 1 155 ? -14.234 -14.469 -23.609 1 98.56 155 VAL A O 1
ATOM 1219 N N . ASN A 1 156 ? -15.961 -13.211 -22.953 1 97.38 156 ASN A N 1
ATOM 1220 C CA . ASN A 1 156 ? -16.859 -14.336 -22.719 1 97.38 156 ASN A CA 1
ATOM 1221 C C . ASN A 1 156 ? -16.266 -15.344 -21.75 1 97.38 156 ASN A C 1
ATOM 1223 O O . ASN A 1 156 ? -16.312 -16.547 -22 1 97.38 156 ASN A O 1
ATOM 1227 N N . GLY A 1 157 ? -15.57 -14.805 -20.781 1 95.88 157 GLY A N 1
ATOM 1228 C CA . GLY A 1 157 ? -15.047 -15.633 -19.719 1 95.88 157 GLY A CA 1
ATOM 1229 C C . GLY A 1 157 ? -13.688 -16.234 -20.031 1 95.88 157 GLY A C 1
ATOM 1230 O O . GLY A 1 157 ? -13.07 -16.875 -19.188 1 95.88 157 GLY A O 1
ATOM 1231 N N . GLU A 1 158 ? -13.211 -16.062 -21.203 1 96.75 158 GLU A N 1
ATOM 1232 C CA . GLU A 1 158 ? -11.891 -16.547 -21.594 1 96.75 158 GLU A CA 1
ATOM 1233 C C . GLU A 1 158 ? -10.859 -15.422 -21.562 1 96.75 158 GLU A C 1
ATOM 1235 O O . GLU A 1 158 ? -11.094 -14.344 -22.109 1 96.75 158 GLU A O 1
ATOM 1240 N N . LYS A 1 159 ? -9.828 -15.688 -20.969 1 97.81 159 LYS A N 1
ATOM 1241 C CA . LYS A 1 159 ? -8.781 -14.672 -20.891 1 97.81 159 LYS A CA 1
ATOM 1242 C C . LYS A 1 159 ? -8.172 -14.414 -22.266 1 97.81 159 LYS A C 1
ATOM 1244 O O . LYS A 1 159 ? -7.664 -15.328 -22.906 1 97.81 159 LYS A O 1
ATOM 1249 N N . ALA A 1 160 ? -8.227 -13.188 -22.688 1 98.25 160 ALA A N 1
ATOM 1250 C CA . ALA A 1 160 ? -7.559 -12.789 -23.922 1 98.25 160 ALA A CA 1
ATOM 1251 C C . ALA A 1 160 ? -6.047 -12.727 -23.734 1 98.25 160 ALA A C 1
ATOM 1253 O O . ALA A 1 160 ? -5.555 -12.688 -22.609 1 98.25 160 ALA A O 1
ATOM 1254 N N . ILE A 1 161 ? -5.371 -12.773 -24.844 1 98.25 161 ILE A N 1
ATOM 1255 C CA . ILE A 1 161 ? -3.912 -12.82 -24.797 1 98.25 161 ILE A CA 1
ATOM 1256 C C . ILE A 1 161 ? -3.342 -11.414 -24.953 1 98.25 161 ILE A C 1
ATOM 1258 O O . ILE A 1 161 ? -3.523 -10.781 -26 1 98.25 161 ILE A O 1
ATOM 1262 N N . ARG A 1 162 ? -2.768 -10.883 -23.906 1 98.19 162 ARG A N 1
ATOM 1263 C CA . ARG A 1 162 ? -2.039 -9.625 -24.062 1 98.19 162 ARG A CA 1
ATOM 1264 C C . ARG A 1 162 ? -0.956 -9.766 -25.141 1 98.19 162 ARG A C 1
ATOM 1266 O O . ARG A 1 162 ? -0.292 -10.797 -25.219 1 98.19 162 ARG A O 1
ATOM 1273 N N . THR A 1 163 ? -0.77 -8.805 -26 1 98.31 163 THR A N 1
ATOM 1274 C CA . THR A 1 163 ? 0.12 -8.922 -27.156 1 98.31 163 THR A CA 1
ATOM 1275 C C . THR A 1 163 ? 1.449 -9.547 -26.75 1 98.31 163 THR A C 1
ATOM 1277 O O . THR A 1 163 ? 2.047 -9.156 -25.75 1 98.31 163 THR A O 1
ATOM 1280 N N . THR A 1 164 ? 1.891 -10.5 -27.516 1 97.88 164 THR A N 1
ATOM 1281 C CA . THR A 1 164 ? 3.129 -11.234 -27.297 1 97.88 164 THR A CA 1
ATOM 1282 C C . THR A 1 164 ? 3.83 -11.523 -28.625 1 97.88 164 THR A C 1
ATOM 1284 O O . THR A 1 164 ? 3.176 -11.711 -29.656 1 97.88 164 THR A O 1
ATOM 1287 N N . TRP A 1 165 ? 5.07 -11.57 -28.609 1 98 165 TRP A N 1
ATOM 1288 C CA . TRP A 1 165 ? 5.895 -11.805 -29.797 1 98 165 TRP A CA 1
ATOM 1289 C C . TRP A 1 165 ? 5.727 -13.234 -30.297 1 98 165 TRP A C 1
ATOM 1291 O O . TRP A 1 165 ? 5.52 -13.461 -31.5 1 98 165 TRP A O 1
ATOM 1301 N N . LEU A 1 166 ? 5.812 -14.164 -29.391 1 97.19 166 LEU A N 1
ATOM 1302 C CA . LEU A 1 166 ? 5.719 -15.586 -29.719 1 97.19 166 LEU A CA 1
ATOM 1303 C C . LEU A 1 166 ? 4.418 -16.172 -29.188 1 97.19 166 LEU A C 1
ATOM 1305 O O . LEU A 1 166 ? 3.691 -15.523 -28.438 1 97.19 166 LEU A O 1
ATOM 1309 N N . ALA A 1 167 ? 4.137 -17.359 -29.656 1 94.56 167 ALA A N 1
ATOM 1310 C CA . ALA A 1 167 ? 2.963 -18.031 -29.109 1 94.56 167 ALA A CA 1
ATOM 1311 C C . ALA A 1 167 ? 3.076 -18.203 -27.594 1 94.56 167 ALA A C 1
ATOM 1313 O O . ALA A 1 167 ? 4.18 -18.281 -27.062 1 94.56 167 ALA A O 1
ATOM 1314 N N . PRO A 1 168 ? 1.891 -18.25 -26.969 1 90.12 168 PRO A N 1
ATOM 1315 C CA . PRO A 1 168 ? 1.943 -18.406 -25.5 1 90.12 168 PRO A CA 1
ATOM 1316 C C . PRO A 1 168 ? 2.812 -19.578 -25.062 1 90.12 168 PRO A C 1
ATOM 1318 O O . PRO A 1 168 ? 2.648 -20.703 -25.578 1 90.12 168 PRO A O 1
ATOM 1321 N N . GLY A 1 169 ? 3.746 -19.234 -24.219 1 92 169 GLY A N 1
ATOM 1322 C CA . GLY A 1 169 ? 4.613 -20.266 -23.688 1 92 169 GLY A CA 1
ATOM 1323 C C . GLY A 1 169 ? 5.914 -20.422 -24.453 1 92 169 GLY A C 1
ATOM 1324 O O . GLY A 1 169 ? 6.863 -21.047 -23.969 1 92 169 GLY A O 1
ATOM 1325 N N . GLU A 1 170 ? 6.023 -19.859 -25.625 1 96.81 170 GLU A N 1
ATOM 1326 C CA . GLU A 1 170 ? 7.234 -19.969 -26.438 1 96.81 170 GLU A CA 1
ATOM 1327 C C . GLU A 1 170 ? 8.219 -18.859 -26.094 1 96.81 170 GLU A C 1
ATOM 1329 O O . GLU A 1 170 ? 7.812 -17.734 -25.781 1 96.81 170 GLU A O 1
ATOM 1334 N N . MET A 1 171 ? 9.461 -19.141 -26.188 1 98.31 171 MET A N 1
ATOM 1335 C CA . MET A 1 171 ? 10.539 -18.203 -25.938 1 98.31 171 MET A CA 1
ATOM 1336 C C . MET A 1 171 ? 11.719 -18.453 -26.859 1 98.31 171 MET A C 1
ATOM 1338 O O . MET A 1 171 ? 11.727 -19.422 -27.625 1 98.31 171 MET A O 1
ATOM 1342 N N . LYS A 1 172 ? 12.617 -17.5 -26.906 1 98.25 172 LYS A N 1
ATOM 1343 C CA . LYS A 1 172 ? 13.922 -17.641 -27.547 1 98.25 172 LYS A CA 1
ATOM 1344 C C . LYS A 1 172 ? 15.055 -17.438 -26.531 1 98.25 172 LYS A C 1
ATOM 1346 O O . LYS A 1 172 ? 14.867 -16.766 -25.516 1 98.25 172 LYS A O 1
ATOM 1351 N N . ARG A 1 173 ? 16.141 -18.062 -26.781 1 98.38 173 ARG A N 1
ATOM 1352 C CA . ARG A 1 173 ? 17.25 -17.984 -25.828 1 98.38 173 ARG A CA 1
ATOM 1353 C C . ARG A 1 173 ? 17.953 -16.641 -25.922 1 98.38 173 ARG A C 1
ATOM 1355 O O . ARG A 1 173 ? 18.141 -16.109 -27.031 1 98.38 173 ARG A O 1
ATOM 1362 N N . ILE A 1 174 ? 18.312 -16.062 -24.859 1 98.75 174 ILE A N 1
ATOM 1363 C CA . ILE A 1 174 ? 19.094 -14.836 -24.859 1 98.75 174 ILE A CA 1
ATOM 1364 C C . ILE A 1 174 ? 20.531 -15.148 -25.297 1 98.75 174 ILE A C 1
ATOM 1366 O O . ILE A 1 174 ? 20.938 -16.312 -25.344 1 98.75 174 ILE A O 1
ATOM 1370 N N . LEU A 1 175 ? 21.312 -14.078 -25.656 1 98.75 175 LEU A N 1
ATOM 1371 C CA . LEU A 1 175 ? 22.688 -14.242 -26.078 1 98.75 175 LEU A CA 1
ATOM 1372 C C . LEU A 1 175 ? 23.656 -14.023 -24.922 1 98.75 175 LEU A C 1
ATOM 1374 O O . LEU A 1 175 ? 24.688 -14.688 -24.844 1 98.75 175 LEU A O 1
ATOM 1378 N N . ASP A 1 176 ? 23.328 -13.07 -24.094 1 98.31 176 ASP A N 1
ATOM 1379 C CA . ASP A 1 176 ? 24.219 -12.742 -22.984 1 98.31 176 ASP A CA 1
ATOM 1380 C C . ASP A 1 176 ? 23.484 -11.969 -21.891 1 98.31 176 ASP A C 1
ATOM 1382 O O . ASP A 1 176 ? 22.406 -11.438 -22.125 1 98.31 176 ASP A O 1
ATOM 1386 N N . PHE A 1 177 ? 23.984 -12 -20.75 1 98.25 177 PHE A N 1
ATOM 1387 C CA . PHE A 1 177 ? 23.516 -11.32 -19.562 1 98.25 177 PHE A CA 1
ATOM 1388 C C . PHE A 1 177 ? 24.656 -10.633 -18.828 1 98.25 177 PHE A C 1
ATOM 1390 O O . PHE A 1 177 ? 25.516 -11.289 -18.234 1 98.25 177 PHE A O 1
ATOM 1397 N N . ASP A 1 178 ? 24.688 -9.266 -18.828 1 97.94 178 ASP A N 1
ATOM 1398 C CA . ASP A 1 178 ? 25.797 -8.5 -18.281 1 97.94 178 ASP A CA 1
ATOM 1399 C C . ASP A 1 178 ? 25.375 -7.781 -17 1 97.94 178 ASP A C 1
ATOM 1401 O O . ASP A 1 178 ? 24.75 -6.719 -17.047 1 97.94 178 ASP A O 1
ATOM 1405 N N . THR A 1 179 ? 25.812 -8.25 -15.867 1 96.31 179 THR A N 1
ATOM 1406 C CA . THR A 1 179 ? 25.406 -7.711 -14.57 1 96.31 179 THR A CA 1
ATOM 1407 C C . THR A 1 179 ? 26.031 -6.34 -14.336 1 96.31 179 THR A C 1
ATOM 1409 O O . THR A 1 179 ? 25.406 -5.473 -13.711 1 96.31 179 THR A O 1
ATOM 1412 N N . GLU A 1 180 ? 27.219 -6.094 -14.766 1 95.12 180 GLU A N 1
ATOM 1413 C CA . GLU A 1 180 ? 27.922 -4.832 -14.539 1 95.12 180 GLU A CA 1
ATOM 1414 C C . GLU A 1 180 ? 27.281 -3.699 -15.344 1 95.12 180 GLU A C 1
ATOM 1416 O O . GLU A 1 180 ? 27.062 -2.607 -14.812 1 95.12 180 GLU A O 1
ATOM 1421 N N . LYS A 1 181 ? 27 -4.027 -16.562 1 97.44 181 LYS A N 1
ATOM 1422 C CA . LYS A 1 181 ? 26.438 -3 -17.438 1 97.44 181 LYS A CA 1
ATOM 1423 C C . LYS A 1 181 ? 24.906 -2.971 -17.312 1 97.44 181 LYS A C 1
ATOM 1425 O O . LYS A 1 181 ? 24.266 -2.047 -17.812 1 97.44 181 LYS A O 1
ATOM 1430 N N . ARG A 1 182 ? 24.312 -3.967 -16.703 1 98.06 182 ARG A N 1
ATOM 1431 C CA . ARG A 1 182 ? 22.875 -4.133 -16.5 1 98.06 182 ARG A CA 1
ATOM 1432 C C . ARG A 1 182 ? 22.141 -4.156 -17.844 1 98.06 182 ARG A C 1
ATOM 1434 O O . ARG A 1 182 ? 21.188 -3.398 -18.047 1 98.06 182 ARG A O 1
ATOM 1441 N N . GLU A 1 183 ? 22.578 -5.059 -18.703 1 98.75 183 GLU A N 1
ATOM 1442 C CA . GLU A 1 183 ? 21.984 -5.215 -20.031 1 98.75 183 GLU A CA 1
ATOM 1443 C C . GLU A 1 183 ? 21.844 -6.688 -20.391 1 98.75 183 GLU A C 1
ATOM 1445 O O . GLU A 1 183 ? 22.609 -7.527 -19.922 1 98.75 183 GLU A O 1
ATOM 1450 N N . ILE A 1 184 ? 20.859 -7 -21.156 1 98.88 184 ILE A N 1
ATOM 1451 C CA . ILE A 1 184 ? 20.656 -8.312 -21.766 1 98.88 184 ILE A CA 1
ATOM 1452 C C . ILE A 1 184 ? 20.828 -8.203 -23.281 1 98.88 184 ILE A C 1
ATOM 1454 O O . ILE A 1 184 ? 20.312 -7.273 -23.906 1 98.88 184 ILE A O 1
ATOM 1458 N N . TRP A 1 185 ? 21.625 -9.055 -23.859 1 98.81 185 TRP A N 1
ATOM 1459 C CA . TRP A 1 185 ? 21.75 -9.156 -25.312 1 98.81 185 TRP A CA 1
ATOM 1460 C C . TRP A 1 185 ? 20.875 -10.289 -25.844 1 98.81 185 TRP A C 1
ATOM 1462 O O . TRP A 1 185 ? 20.891 -11.398 -25.312 1 98.81 185 TRP A O 1
ATOM 1472 N N . VAL A 1 186 ? 20.141 -10.031 -26.922 1 98.88 186 VAL A N 1
ATOM 1473 C CA . VAL A 1 186 ? 19.234 -11.016 -27.5 1 98.88 186 VAL A CA 1
ATOM 1474 C C . VAL A 1 186 ? 19.422 -11.047 -29.016 1 98.88 186 VAL A C 1
ATOM 1476 O O . VAL A 1 186 ? 19.938 -10.102 -29.609 1 98.88 186 VAL A O 1
ATOM 1479 N N . PRO A 1 187 ? 19.016 -12.219 -29.656 1 98.62 187 PRO A N 1
ATOM 1480 C CA . PRO A 1 187 ? 18.891 -12.148 -31.109 1 98.62 187 PRO A CA 1
ATOM 1481 C C . PRO A 1 187 ? 17.875 -11.117 -31.578 1 98.62 187 PRO A C 1
ATOM 1483 O O . PRO A 1 187 ? 16.812 -10.961 -30.953 1 98.62 187 PRO A O 1
ATOM 1486 N N . THR A 1 188 ? 18.234 -10.344 -32.594 1 98.25 188 THR A N 1
ATOM 1487 C CA . THR A 1 188 ? 17.328 -9.32 -33.094 1 98.25 188 THR A CA 1
ATOM 1488 C C . THR A 1 188 ? 16.062 -9.953 -33.656 1 98.25 188 THR A C 1
ATOM 1490 O O . THR A 1 188 ? 16.125 -10.727 -34.625 1 98.25 188 THR A O 1
ATOM 1493 N N . PRO A 1 189 ? 14.922 -9.664 -33.062 1 97.38 189 PRO A N 1
ATOM 1494 C CA . PRO A 1 189 ? 13.68 -10.164 -33.656 1 97.38 189 PRO A CA 1
ATOM 1495 C C . PRO A 1 189 ? 13.398 -9.562 -35.031 1 97.38 189 PRO A C 1
ATOM 1497 O O . PRO A 1 189 ? 13.797 -8.43 -35.312 1 97.38 189 PRO A O 1
ATOM 1500 N N . ALA A 1 190 ? 12.664 -10.305 -35.844 1 95.31 190 ALA A N 1
ATOM 1501 C CA . ALA A 1 190 ? 12.258 -9.812 -37.156 1 95.31 190 ALA A CA 1
ATOM 1502 C C . ALA A 1 190 ? 11.047 -8.891 -37.062 1 95.31 190 ALA A C 1
ATOM 1504 O O . ALA A 1 190 ? 10.055 -9.07 -37.75 1 95.31 190 ALA A O 1
ATOM 1505 N N . ILE A 1 191 ? 11.016 -8.023 -36.188 1 96 191 ILE A N 1
ATOM 1506 C CA . ILE A 1 191 ? 9.992 -7.004 -35.969 1 96 191 ILE A CA 1
ATOM 1507 C C . ILE A 1 191 ? 10.641 -5.621 -35.969 1 96 191 ILE A C 1
ATOM 1509 O O . ILE A 1 191 ? 11.422 -5.301 -35.062 1 96 191 ILE A O 1
ATOM 1513 N N . LYS A 1 192 ? 10.344 -4.844 -36.875 1 91.94 192 LYS A N 1
ATOM 1514 C CA . LYS A 1 192 ? 10.93 -3.516 -37 1 91.94 192 LYS A CA 1
ATOM 1515 C C . LYS A 1 192 ? 10.234 -2.512 -36.094 1 91.94 192 LYS A C 1
ATOM 1517 O O . LYS A 1 192 ? 9.016 -2.586 -35.906 1 91.94 192 LYS A O 1
ATOM 1522 N N . GLY A 1 193 ? 11 -1.624 -35.5 1 96.06 193 GLY A N 1
ATOM 1523 C CA . GLY A 1 193 ? 10.445 -0.459 -34.844 1 96.06 193 GLY A CA 1
ATOM 1524 C C . GLY A 1 193 ? 10.18 -0.687 -33.375 1 96.06 193 GLY A C 1
ATOM 1525 O O . GLY A 1 193 ? 9.555 0.147 -32.719 1 96.06 193 GLY A O 1
ATOM 1526 N N . LEU A 1 194 ? 10.672 -1.768 -32.781 1 97.06 194 LEU A N 1
ATOM 1527 C CA . LEU A 1 194 ? 10.445 -2.041 -31.375 1 97.06 194 LEU A CA 1
ATOM 1528 C C . LEU A 1 194 ? 11.047 -0.946 -30.5 1 97.06 194 LEU A C 1
ATOM 1530 O O . LEU A 1 194 ? 10.594 -0.728 -29.375 1 97.06 194 LEU A O 1
ATOM 1534 N N . GLU A 1 195 ? 12.07 -0.226 -30.969 1 96.19 195 GLU A N 1
ATOM 1535 C CA . GLU A 1 195 ? 12.703 0.872 -30.234 1 96.19 195 GLU A CA 1
ATOM 1536 C C . GLU A 1 195 ? 11.734 2.027 -30.031 1 96.19 195 GLU A C 1
ATOM 1538 O O . GLU A 1 195 ? 11.953 2.885 -29.172 1 96.19 195 GLU A O 1
ATOM 1543 N N . ASN A 1 196 ? 10.625 2.033 -30.797 1 95.44 196 ASN A N 1
ATOM 1544 C CA . ASN A 1 196 ? 9.648 3.105 -30.703 1 95.44 196 ASN A CA 1
ATOM 1545 C C . ASN A 1 196 ? 8.523 2.764 -29.719 1 95.44 196 ASN A C 1
ATOM 1547 O O . ASN A 1 196 ? 7.637 3.578 -29.484 1 95.44 196 ASN A O 1
ATOM 1551 N N . GLU A 1 197 ? 8.547 1.568 -29.125 1 95.81 197 GLU A N 1
ATOM 1552 C CA . GLU A 1 197 ? 7.5 1.121 -28.203 1 95.81 197 GLU A CA 1
ATOM 1553 C C . GLU A 1 197 ? 7.844 1.469 -26.766 1 95.81 197 GLU A C 1
ATOM 1555 O O . GLU A 1 197 ? 8.703 0.831 -26.156 1 95.81 197 GLU A O 1
ATOM 1560 N N . SER A 1 198 ? 7.035 2.342 -26.172 1 94.31 198 SER A N 1
ATOM 1561 C CA . SER A 1 198 ? 7.379 2.867 -24.859 1 94.31 198 SER A CA 1
ATOM 1562 C C . SER A 1 198 ? 6.859 1.959 -23.75 1 94.31 198 SER A C 1
ATOM 1564 O O . SER A 1 198 ? 7.25 2.102 -22.594 1 94.31 198 SER A O 1
ATOM 1566 N N . ARG A 1 199 ? 6.055 0.959 -24.094 1 97 199 ARG A N 1
ATOM 1567 C CA . ARG A 1 199 ? 5.477 0.101 -23.062 1 97 199 ARG A CA 1
ATOM 1568 C C . ARG A 1 199 ? 5.945 -1.342 -23.234 1 97 199 ARG A C 1
ATOM 1570 O O . ARG A 1 199 ? 5.402 -2.25 -22.594 1 97 199 ARG A O 1
ATOM 1577 N N . LEU A 1 200 ? 6.961 -1.562 -24.047 1 98.5 200 LEU A N 1
ATOM 1578 C CA . LEU A 1 200 ? 7.484 -2.896 -24.312 1 98.5 200 LEU A CA 1
ATOM 1579 C C . LEU A 1 200 ? 7.973 -3.553 -23.016 1 98.5 200 LEU A C 1
ATOM 1581 O O . LEU A 1 200 ? 8.633 -2.91 -22.203 1 98.5 200 LEU A O 1
ATOM 1585 N N . GLU A 1 201 ? 7.578 -4.836 -22.844 1 98.75 201 GLU A N 1
ATOM 1586 C CA . GLU A 1 201 ? 8.039 -5.641 -21.719 1 98.75 201 GLU A CA 1
ATOM 1587 C C . GLU A 1 201 ? 8.82 -6.859 -22.203 1 98.75 201 GLU A C 1
ATOM 1589 O O . GLU A 1 201 ? 8.508 -7.43 -23.25 1 98.75 201 GLU A O 1
ATOM 1594 N N . MET A 1 202 ? 9.828 -7.199 -21.469 1 98.81 202 MET A N 1
ATOM 1595 C CA . MET A 1 202 ? 10.57 -8.438 -21.672 1 98.81 202 MET A CA 1
ATOM 1596 C C . MET A 1 202 ? 10.367 -9.398 -20.5 1 98.81 202 MET A C 1
ATOM 1598 O O . MET A 1 202 ? 10.555 -9.023 -19.344 1 98.81 202 MET A O 1
ATOM 1602 N N . THR A 1 203 ? 9.891 -10.555 -20.781 1 98.69 203 THR A N 1
ATOM 1603 C CA . THR A 1 203 ? 9.844 -11.633 -19.797 1 98.69 203 THR A CA 1
ATO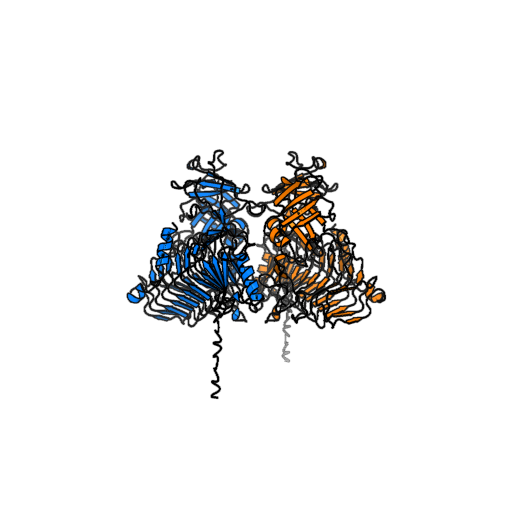M 1604 C C . THR A 1 203 ? 11.07 -12.523 -19.922 1 98.69 203 THR A C 1
ATOM 1606 O O . THR A 1 203 ? 11.391 -13.008 -21.016 1 98.69 203 THR A O 1
ATOM 1609 N N . VAL A 1 204 ? 11.734 -12.734 -18.828 1 98.69 204 VAL A N 1
ATOM 1610 C CA . VAL A 1 204 ? 12.969 -13.516 -18.828 1 98.69 204 VAL A CA 1
ATOM 1611 C C . VAL A 1 204 ? 12.781 -14.773 -17.984 1 98.69 204 VAL A C 1
ATOM 1613 O O . VAL A 1 204 ? 12.336 -14.695 -16.828 1 98.69 204 VAL A O 1
ATOM 1616 N N . HIS A 1 205 ? 13.031 -15.93 -18.578 1 98.19 205 HIS A N 1
ATOM 1617 C CA . HIS A 1 205 ? 13.039 -17.219 -17.891 1 98.19 205 HIS A CA 1
ATOM 1618 C C . HIS A 1 205 ? 14.312 -17.406 -17.078 1 98.19 205 HIS A C 1
ATOM 1620 O O . HIS A 1 205 ? 15.414 -17.359 -17.625 1 98.19 205 HIS A O 1
ATOM 1626 N N . GLN A 1 206 ? 14.188 -17.531 -15.797 1 95.81 206 GLN A N 1
AT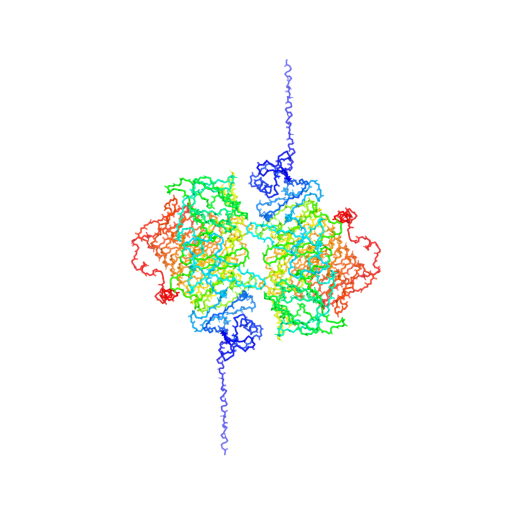OM 1627 C CA . GLN A 1 206 ? 15.391 -17.656 -14.977 1 95.81 206 GLN A CA 1
ATOM 1628 C C . GLN A 1 206 ? 15.234 -18.734 -13.922 1 95.81 206 GLN A C 1
ATOM 1630 O O . GLN A 1 206 ? 15.18 -18.438 -12.727 1 95.81 206 GLN A O 1
ATOM 1635 N N . ARG A 1 207 ? 15.328 -20 -14.281 1 95.88 207 ARG A N 1
ATOM 1636 C CA . ARG A 1 207 ? 15.305 -21.219 -13.477 1 95.88 207 ARG A CA 1
ATOM 1637 C C . ARG A 1 207 ? 13.922 -21.453 -12.883 1 95.88 207 ARG A C 1
ATOM 1639 O O . ARG A 1 207 ? 12.961 -21.734 -13.609 1 95.88 207 ARG A O 1
ATOM 1646 N N . TRP A 1 208 ? 13.703 -21.141 -11.547 1 98.25 208 TRP A N 1
ATOM 1647 C CA . TRP A 1 208 ? 12.43 -21.438 -10.898 1 98.25 208 TRP A CA 1
ATOM 1648 C C . TRP A 1 208 ? 11.523 -20.219 -10.883 1 98.25 208 TRP A C 1
ATOM 1650 O O . TRP A 1 208 ? 10.516 -20.188 -10.172 1 98.25 208 TRP A O 1
ATOM 1660 N N . ALA A 1 209 ? 11.891 -19.125 -11.562 1 98.31 209 ALA A N 1
ATOM 1661 C CA . ALA A 1 209 ? 11.094 -17.906 -11.633 1 98.31 209 ALA A CA 1
ATOM 1662 C C . ALA A 1 209 ? 11.227 -17.25 -13.008 1 98.31 209 ALA A C 1
ATOM 1664 O O . ALA A 1 209 ? 12.055 -17.656 -13.82 1 98.31 209 ALA A O 1
ATOM 1665 N N . ILE A 1 210 ? 10.359 -16.344 -13.305 1 98.25 210 ILE A N 1
ATOM 1666 C CA . ILE A 1 210 ? 10.531 -15.406 -14.414 1 98.25 210 ILE A CA 1
ATOM 1667 C C . ILE A 1 210 ? 10.656 -13.977 -13.875 1 98.25 210 ILE A C 1
ATOM 1669 O O . ILE A 1 210 ? 10.234 -13.695 -12.75 1 98.25 210 ILE A O 1
ATOM 1673 N N . ALA A 1 211 ? 11.273 -13.125 -14.633 1 98.62 211 ALA A N 1
ATOM 1674 C CA . ALA A 1 211 ? 11.211 -11.68 -14.43 1 98.62 211 ALA A CA 1
ATOM 1675 C C . ALA A 1 211 ? 10.406 -11.008 -15.539 1 98.62 211 ALA A C 1
ATOM 1677 O O . ALA A 1 211 ? 10.453 -11.438 -16.688 1 98.62 211 ALA A O 1
ATOM 1678 N N . ILE A 1 212 ? 9.617 -10.062 -15.242 1 98.75 212 ILE A N 1
ATOM 1679 C CA . ILE A 1 212 ? 8.961 -9.164 -16.188 1 98.75 212 ILE A CA 1
ATOM 1680 C C . ILE A 1 212 ? 9.57 -7.773 -16.094 1 98.75 212 ILE A C 1
ATOM 1682 O O . ILE A 1 212 ? 9.43 -7.094 -15.07 1 98.75 212 ILE A O 1
ATOM 1686 N N . LEU A 1 213 ? 10.242 -7.387 -17.125 1 98.88 213 LEU A N 1
ATOM 1687 C CA . LEU A 1 213 ? 11.055 -6.18 -17.094 1 98.88 213 LEU A CA 1
ATOM 1688 C C . LEU A 1 213 ? 10.547 -5.156 -18.109 1 98.88 213 LEU A C 1
ATOM 1690 O O . LEU A 1 213 ? 10.344 -5.48 -19.281 1 98.88 213 LEU A O 1
ATOM 1694 N N . ARG A 1 214 ? 10.344 -3.924 -17.703 1 98.69 214 ARG A N 1
ATOM 1695 C CA . ARG A 1 214 ? 10.008 -2.84 -18.609 1 98.69 214 ARG A CA 1
ATOM 1696 C C . ARG A 1 214 ? 11.227 -2.377 -19.391 1 98.69 214 ARG A C 1
ATOM 1698 O O . ARG A 1 214 ? 12.242 -2 -18.812 1 98.69 214 ARG A O 1
ATOM 1705 N N . VAL A 1 215 ? 11.078 -2.316 -20.688 1 98.88 215 VAL A N 1
ATOM 1706 C CA . VAL A 1 215 ? 12.219 -2.008 -21.547 1 98.88 215 VAL A CA 1
ATOM 1707 C C . VAL A 1 215 ? 12.445 -0.499 -21.578 1 98.88 215 VAL A C 1
ATOM 1709 O O . VAL A 1 215 ? 11.523 0.27 -21.859 1 98.88 215 VAL A O 1
ATOM 1712 N N . LYS A 1 216 ? 13.594 -0.083 -21.266 1 98.38 216 LYS A N 1
ATOM 1713 C CA . LYS A 1 216 ? 13.984 1.324 -21.328 1 98.38 216 LYS A CA 1
ATOM 1714 C C . LYS A 1 216 ? 14.625 1.663 -22.656 1 98.38 216 LYS A C 1
ATOM 1716 O O . LYS A 1 216 ? 14.258 2.648 -23.297 1 98.38 216 LYS A O 1
ATOM 1721 N N . ASP A 1 217 ? 15.648 0.848 -23.078 1 97.94 217 ASP A N 1
ATOM 1722 C CA . ASP A 1 217 ? 16.328 1.037 -24.344 1 97.94 217 ASP A CA 1
ATOM 1723 C C . ASP A 1 217 ? 16.344 -0.257 -25.156 1 97.94 217 ASP A C 1
ATOM 1725 O O . ASP A 1 217 ? 16.547 -1.34 -24.609 1 97.94 217 ASP A O 1
ATOM 1729 N N . TRP A 1 218 ? 16.062 -0.124 -26.406 1 98.31 218 TRP A N 1
ATOM 1730 C CA . TRP A 1 218 ? 16.141 -1.16 -27.438 1 98.31 218 TRP A CA 1
ATOM 1731 C C . TRP A 1 218 ? 17.078 -0.74 -28.562 1 98.31 218 TRP A C 1
ATOM 1733 O O . TRP A 1 218 ? 16.672 -0.013 -29.469 1 98.31 218 TRP A O 1
ATOM 1743 N N . GLU A 1 219 ? 18.328 -1.256 -28.516 1 98.25 219 GLU A N 1
ATOM 1744 C CA . GLU A 1 219 ? 19.328 -0.805 -29.469 1 98.25 219 GLU A CA 1
ATOM 1745 C C . GLU A 1 219 ? 19.781 -1.946 -30.375 1 98.25 219 GLU A C 1
ATOM 1747 O O . GLU A 1 219 ? 20.609 -2.77 -30 1 98.25 219 GLU A O 1
ATOM 1752 N N . VAL A 1 220 ? 19.375 -1.921 -31.625 1 98.19 220 VAL A N 1
ATOM 1753 C CA . VAL A 1 220 ? 19.688 -2.947 -32.625 1 98.19 220 VAL A CA 1
ATOM 1754 C C . VAL A 1 220 ? 21.125 -2.764 -33.125 1 98.19 220 VAL A C 1
ATOM 1756 O O . VAL A 1 220 ? 21.5 -1.671 -33.531 1 98.19 220 VAL A O 1
ATOM 1759 N N . GLN A 1 221 ? 21.891 -3.822 -33.031 1 97.62 221 GLN A N 1
ATOM 1760 C CA . GLN A 1 221 ? 23.234 -3.904 -33.594 1 97.62 221 GLN A CA 1
ATOM 1761 C C . GLN A 1 221 ? 23.375 -5.125 -34.5 1 97.62 221 GLN A C 1
ATOM 1763 O O . GLN A 1 221 ? 24.016 -6.113 -34.125 1 97.62 221 GLN A O 1
ATOM 1768 N N . GLY A 1 222 ? 22.922 -5.047 -35.688 1 96.88 222 GLY A N 1
ATOM 1769 C CA . GLY A 1 222 ? 22.922 -6.176 -36.625 1 96.88 222 GLY A CA 1
ATOM 1770 C C . GLY A 1 222 ? 22.016 -7.305 -36.188 1 96.88 222 GLY A C 1
ATOM 1771 O O . GLY A 1 222 ? 20.812 -7.098 -35.969 1 96.88 222 GLY A O 1
ATOM 1772 N N . GLU A 1 223 ? 22.656 -8.414 -35.906 1 97.5 223 GLU A N 1
ATOM 1773 C CA . GLU A 1 223 ? 21.875 -9.609 -35.562 1 97.5 223 GLU A CA 1
ATOM 1774 C C . GLU A 1 223 ? 21.656 -9.703 -34.062 1 97.5 223 GLU A C 1
ATOM 1776 O O . GLU A 1 223 ? 20.984 -10.617 -33.594 1 97.5 223 GLU A O 1
ATOM 1781 N N . ARG A 1 224 ? 22.172 -8.805 -33.375 1 98.25 224 ARG A N 1
ATOM 1782 C CA . ARG A 1 224 ? 22 -8.781 -31.922 1 98.25 224 ARG A CA 1
ATOM 1783 C C . ARG A 1 224 ? 21.422 -7.449 -31.453 1 98.25 224 ARG A C 1
ATOM 1785 O O . ARG A 1 224 ? 21.625 -6.422 -32.094 1 98.25 224 ARG A O 1
ATOM 1792 N N . THR A 1 225 ? 20.688 -7.43 -30.422 1 98.75 225 THR A N 1
ATOM 1793 C CA . THR A 1 225 ? 20.047 -6.25 -29.859 1 98.75 225 THR A CA 1
ATOM 1794 C C . THR A 1 225 ? 20.375 -6.113 -28.375 1 98.75 225 THR A C 1
ATOM 1796 O O . THR A 1 225 ? 20.281 -7.086 -27.609 1 98.75 225 THR A O 1
ATOM 1799 N N . ARG A 1 226 ? 20.828 -4.926 -27.953 1 98.81 226 ARG A N 1
ATOM 1800 C CA . ARG A 1 226 ? 21.078 -4.598 -26.547 1 98.81 226 ARG A CA 1
ATOM 1801 C C . ARG A 1 226 ? 19.812 -4.078 -25.875 1 98.81 226 ARG A C 1
ATOM 1803 O O . ARG A 1 226 ? 19.172 -3.156 -26.375 1 98.81 226 ARG A O 1
ATOM 1810 N N . VAL A 1 227 ? 19.438 -4.652 -24.766 1 98.88 227 VAL A N 1
ATOM 1811 C CA . VAL A 1 227 ? 18.219 -4.246 -24.078 1 98.88 227 VAL A CA 1
ATOM 1812 C C . VAL A 1 227 ? 18.547 -3.793 -22.656 1 98.88 227 VAL A C 1
ATOM 1814 O O . VAL A 1 227 ? 19.281 -4.48 -21.938 1 98.88 227 VAL A O 1
ATOM 1817 N N . THR A 1 228 ? 18.109 -2.6 -22.188 1 98.75 228 THR A N 1
ATOM 1818 C CA . THR A 1 228 ? 18.188 -2.117 -20.812 1 98.75 228 THR A CA 1
ATOM 1819 C C . THR A 1 228 ? 16.797 -1.894 -20.234 1 98.75 228 THR A C 1
ATOM 1821 O O . THR A 1 228 ? 15.805 -1.931 -20.953 1 98.75 228 THR A O 1
ATOM 1824 N N . PHE A 1 229 ? 16.703 -1.71 -18.922 1 98.75 229 PHE A N 1
ATOM 1825 C CA . PHE A 1 229 ? 15.398 -1.763 -18.281 1 98.75 229 PHE A CA 1
ATOM 1826 C C . PHE A 1 229 ? 15.234 -0.611 -17.297 1 98.75 229 PHE A C 1
ATOM 1828 O O . PHE A 1 229 ? 16.219 0.026 -16.906 1 98.75 229 PHE A O 1
ATOM 1835 N N . HIS A 1 230 ? 14.055 -0.334 -16.953 1 98.12 230 HIS A N 1
ATOM 1836 C CA . HIS A 1 230 ? 13.727 0.736 -16.016 1 98.12 230 HIS A CA 1
ATOM 1837 C C . HIS A 1 230 ? 13.984 0.304 -14.578 1 98.12 230 HIS A C 1
ATOM 1839 O O . HIS A 1 230 ? 14.195 -0.881 -14.312 1 98.12 230 HIS A O 1
ATOM 1845 N N . GLN A 1 231 ? 14.016 1.332 -13.664 1 96.56 231 GLN A N 1
ATOM 1846 C CA . GLN A 1 231 ? 14.07 1.089 -12.227 1 96.56 231 GLN A CA 1
ATOM 1847 C C . GLN A 1 231 ? 12.672 0.926 -11.641 1 96.56 231 GLN A C 1
ATOM 1849 O O . GLN A 1 231 ? 11.703 1.499 -12.148 1 96.56 231 GLN A O 1
ATOM 1854 N N . PRO A 1 232 ? 12.617 0.071 -10.633 1 97 232 PRO A N 1
ATOM 1855 C CA . PRO A 1 232 ? 13.688 -0.531 -9.836 1 97 232 PRO A CA 1
ATOM 1856 C C . PRO A 1 232 ? 14.133 -1.89 -10.367 1 97 232 PRO A C 1
ATOM 1858 O O . PRO A 1 232 ? 15.125 -2.451 -9.898 1 97 232 PRO A O 1
ATOM 1861 N N . GLU A 1 233 ? 13.445 -2.479 -11.391 1 98.12 233 GLU A N 1
ATOM 1862 C CA . GLU A 1 233 ? 13.656 -3.861 -11.805 1 98.12 233 GLU A CA 1
ATOM 1863 C C . GLU A 1 233 ? 15.039 -4.043 -12.422 1 98.12 233 GLU A C 1
ATOM 1865 O O . GLU A 1 233 ? 15.617 -5.129 -12.359 1 98.12 233 GLU A O 1
ATOM 1870 N N . SER A 1 234 ? 15.594 -2.99 -13.016 1 98.12 234 SER A N 1
ATOM 1871 C CA . SER A 1 234 ? 16.953 -3.104 -13.539 1 98.12 234 SER A CA 1
ATOM 1872 C C . SER A 1 234 ? 17.938 -3.426 -12.422 1 98.12 234 SER A C 1
ATOM 1874 O O . SER A 1 234 ? 18.703 -4.391 -12.523 1 98.12 234 SER A O 1
ATOM 1876 N N . ARG A 1 235 ? 17.891 -2.652 -11.367 1 96.69 235 ARG A N 1
ATOM 1877 C CA . ARG A 1 235 ? 18.797 -2.9 -10.258 1 96.69 235 ARG A CA 1
ATOM 1878 C C . ARG A 1 235 ? 18.562 -4.281 -9.648 1 96.69 235 ARG A C 1
ATOM 1880 O O . ARG A 1 235 ? 19.516 -5.043 -9.438 1 96.69 235 ARG A O 1
ATOM 1887 N N . LEU A 1 236 ? 17.375 -4.625 -9.406 1 97.94 236 LEU A N 1
ATOM 1888 C CA . LEU A 1 236 ? 17.031 -5.875 -8.742 1 97.94 236 LEU A CA 1
ATOM 1889 C C . LEU A 1 236 ? 17.453 -7.074 -9.578 1 97.94 236 LEU A C 1
ATOM 1891 O O . LEU A 1 236 ? 18.047 -8.016 -9.07 1 97.94 236 LEU A O 1
ATOM 1895 N N . GLU A 1 237 ? 17.156 -7.016 -10.883 1 98.5 237 GLU A N 1
ATOM 1896 C CA . GLU A 1 237 ? 17.422 -8.133 -11.781 1 98.5 237 GLU A CA 1
ATOM 1897 C C . GLU A 1 237 ? 18.922 -8.438 -11.875 1 98.5 237 GLU A C 1
ATOM 1899 O O . GLU A 1 237 ? 19.312 -9.594 -11.953 1 98.5 237 GLU A O 1
ATOM 1904 N N . PHE A 1 238 ? 19.719 -7.449 -11.82 1 98.06 238 PHE A N 1
ATOM 1905 C CA . PHE A 1 238 ? 21.141 -7.652 -12.117 1 98.06 238 PHE A CA 1
ATOM 1906 C C . PHE A 1 238 ? 21.953 -7.77 -10.836 1 98.06 238 PHE A C 1
ATOM 1908 O O . PHE A 1 238 ? 23.125 -8.156 -10.867 1 98.06 238 PHE A O 1
ATOM 1915 N N . GLN A 1 239 ? 21.25 -7.5 -9.648 1 96.31 239 GLN A N 1
ATOM 1916 C CA . GLN A 1 239 ? 22 -7.578 -8.391 1 96.31 239 GLN A CA 1
ATOM 1917 C C . GLN A 1 239 ? 21.703 -8.883 -7.656 1 96.31 239 GLN A C 1
ATOM 1919 O O . GLN A 1 239 ? 22.547 -9.391 -6.918 1 96.31 239 GLN A O 1
ATOM 1924 N N . HIS A 1 240 ? 20.469 -9.406 -7.793 1 95.25 240 HIS A N 1
ATOM 1925 C CA . HIS A 1 240 ? 20.125 -10.617 -7.055 1 95.25 240 HIS A CA 1
ATOM 1926 C C . HIS A 1 240 ? 20.797 -11.844 -7.668 1 95.25 240 HIS A C 1
ATOM 1928 O O . HIS A 1 240 ? 20.766 -12.023 -8.883 1 95.25 240 HIS A O 1
ATOM 1934 N N . PRO A 1 241 ? 21.328 -12.75 -6.863 1 89.62 241 PRO A N 1
ATOM 1935 C CA . PRO A 1 241 ? 22.078 -13.852 -7.457 1 89.62 241 PRO A CA 1
ATOM 1936 C C . PRO A 1 241 ? 21.219 -15.07 -7.762 1 89.62 241 PRO A C 1
ATOM 1938 O O . PRO A 1 241 ? 21.578 -15.898 -8.602 1 89.62 241 PRO A O 1
ATOM 1941 N N . TRP A 1 242 ? 20.047 -15.258 -7.016 1 92.56 242 TRP A N 1
ATOM 1942 C CA . TRP A 1 242 ? 19.219 -16.438 -7.223 1 92.56 242 TRP A CA 1
ATOM 1943 C C . TRP A 1 242 ? 17.734 -16.062 -7.262 1 92.56 242 TRP A C 1
ATOM 1945 O O . TRP A 1 242 ? 17.234 -15.398 -6.348 1 92.56 242 TRP A O 1
ATOM 1955 N N . PRO A 1 243 ? 16.984 -16.453 -8.312 1 95.62 243 PRO A N 1
ATOM 1956 C CA . PRO A 1 243 ? 17.594 -17.016 -9.531 1 95.62 243 PRO A CA 1
ATOM 1957 C C . PRO A 1 243 ? 18.062 -15.93 -10.5 1 95.62 243 PRO A C 1
ATOM 1959 O O . PRO A 1 243 ? 17.531 -14.82 -10.5 1 95.62 243 PRO A O 1
ATOM 1962 N N . GLN A 1 244 ? 19.062 -16.172 -11.203 1 95.56 244 GLN A N 1
ATOM 1963 C CA . GLN A 1 244 ? 19.531 -15.32 -12.289 1 95.56 244 GLN A CA 1
ATOM 1964 C C . GLN A 1 244 ? 19.5 -16.062 -13.625 1 95.56 244 GLN A C 1
ATOM 1966 O O . GLN A 1 244 ? 19.578 -17.281 -13.664 1 95.56 244 GLN A O 1
ATOM 1971 N N . PRO A 1 245 ? 19.453 -15.305 -14.727 1 97.62 245 PRO A N 1
ATOM 1972 C CA . PRO A 1 245 ? 19.562 -15.969 -16.031 1 97.62 245 PRO A CA 1
ATOM 1973 C C . PRO A 1 245 ? 20.844 -16.781 -16.172 1 97.62 245 PRO A C 1
ATOM 1975 O O . PRO A 1 245 ? 21.906 -16.344 -15.711 1 97.62 245 PRO A O 1
ATOM 1978 N N . VAL A 1 246 ? 20.75 -17.938 -16.844 1 97.44 246 VAL A N 1
ATOM 1979 C CA . VAL A 1 246 ? 21.859 -18.859 -17.062 1 97.44 246 VAL A CA 1
ATOM 1980 C C . VAL A 1 246 ? 22.453 -18.625 -18.438 1 97.44 246 VAL A C 1
ATOM 1982 O O . VAL A 1 246 ? 21.734 -18.547 -19.438 1 97.44 246 VAL A O 1
ATOM 1985 N N . ILE A 1 247 ? 23.719 -18.469 -18.562 1 97.25 247 ILE A N 1
ATOM 1986 C CA . ILE A 1 247 ? 24.469 -18.453 -19.812 1 97.25 247 ILE A CA 1
ATOM 1987 C C . ILE A 1 247 ? 25.375 -19.688 -19.875 1 97.25 247 ILE A C 1
ATOM 1989 O O . ILE A 1 247 ? 26.125 -19.984 -18.938 1 97.25 247 ILE A O 1
ATOM 1993 N N . GLY A 1 248 ? 25.25 -20.516 -20.969 1 95 248 GLY A N 1
ATOM 1994 C CA . GLY A 1 248 ? 26.078 -21.703 -21.141 1 95 248 GLY A CA 1
ATOM 1995 C C . GLY A 1 248 ? 25.594 -22.891 -20.328 1 95 248 GLY A C 1
ATOM 1996 O O . GLY A 1 248 ? 26.391 -23.688 -19.859 1 95 248 GLY A O 1
ATOM 1997 N N . GLY A 1 249 ? 24.359 -22.938 -20.047 1 91.31 249 GLY A N 1
ATOM 1998 C CA . GLY A 1 249 ? 23.812 -24.078 -19.312 1 91.31 249 GLY A CA 1
ATOM 1999 C C . GLY A 1 249 ? 23.844 -25.359 -20.125 1 91.31 249 GLY A C 1
ATOM 2000 O O . GLY A 1 249 ? 24.109 -25.344 -21.328 1 91.31 249 GLY A O 1
ATOM 2001 N N . GLU A 1 250 ? 23.562 -26.438 -19.438 1 94.94 250 GLU A N 1
ATOM 2002 C CA . GLU A 1 250 ? 23.594 -27.75 -20.078 1 94.94 250 GLU A CA 1
ATOM 2003 C C . GLU A 1 250 ? 22.719 -27.781 -21.312 1 94.94 250 GLU A C 1
ATOM 2005 O O . GLU A 1 250 ? 23.047 -28.438 -22.297 1 94.94 250 GLU A O 1
ATOM 2010 N N . LYS A 1 251 ? 21.641 -27.031 -21.219 1 95.88 251 LYS A N 1
ATOM 2011 C CA . LYS A 1 251 ? 20.688 -27.047 -22.312 1 95.88 251 LYS A CA 1
ATOM 2012 C C . LYS A 1 251 ? 20.609 -25.688 -23 1 95.88 251 LYS A C 1
ATOM 2014 O O . LYS A 1 251 ? 19.609 -25.359 -23.656 1 95.88 251 LYS A O 1
ATOM 2019 N N . GLY A 1 252 ? 21.641 -24.922 -22.688 1 96.56 252 GLY A N 1
ATOM 2020 C CA . GLY A 1 252 ? 21.719 -23.609 -23.328 1 96.56 252 GLY A CA 1
ATOM 2021 C C . GLY A 1 252 ? 21.469 -22.469 -22.375 1 96.56 252 GLY A C 1
ATOM 2022 O O . GLY A 1 252 ? 21.422 -22.656 -21.156 1 96.56 252 GLY A O 1
ATOM 2023 N N . ASN A 1 253 ? 21.297 -21.25 -22.953 1 98.31 253 ASN A N 1
ATOM 2024 C CA . ASN A 1 253 ? 21.078 -20.047 -22.172 1 98.31 253 ASN A CA 1
ATOM 2025 C C . ASN A 1 253 ? 19.625 -19.938 -21.719 1 98.31 253 ASN A C 1
ATOM 2027 O O . ASN A 1 253 ? 18.75 -20.625 -22.25 1 98.31 253 ASN A O 1
ATOM 2031 N N . SER A 1 254 ? 19.438 -19.109 -20.734 1 98.44 254 SER A N 1
ATOM 2032 C CA . SER A 1 254 ? 18.078 -18.719 -20.391 1 98.44 254 SER A CA 1
ATOM 2033 C C . SER A 1 254 ? 17.375 -18.109 -21.594 1 98.44 254 SER A C 1
ATOM 2035 O O . SER A 1 254 ? 18 -17.797 -22.594 1 98.44 254 SER A O 1
ATOM 2037 N N . SER A 1 255 ? 16.078 -17.984 -21.5 1 98.69 255 SER A N 1
ATOM 2038 C CA . SER A 1 255 ? 15.25 -17.578 -22.625 1 98.69 255 SER A CA 1
ATOM 2039 C C . SER A 1 255 ? 14.438 -16.328 -22.312 1 98.69 255 SER A C 1
ATOM 2041 O O . SER A 1 255 ? 14.406 -15.883 -21.156 1 98.69 255 SER A O 1
ATOM 2043 N N . PHE A 1 256 ? 13.852 -15.727 -23.344 1 98.69 256 PHE A N 1
ATOM 2044 C CA . PHE A 1 256 ? 13.047 -14.523 -23.188 1 98.69 256 PHE A CA 1
ATOM 2045 C C . PHE A 1 256 ? 11.93 -14.477 -24.219 1 98.69 256 PHE A C 1
ATOM 2047 O O . PHE A 1 256 ? 11.953 -15.219 -25.203 1 98.69 256 PHE A O 1
ATOM 2054 N N . THR A 1 257 ? 10.961 -13.703 -23.938 1 98.62 257 THR A N 1
ATOM 2055 C CA . THR A 1 257 ? 9.953 -13.273 -24.906 1 98.62 257 THR A CA 1
ATOM 2056 C C . THR A 1 257 ? 9.578 -11.812 -24.672 1 98.62 257 THR A C 1
ATOM 2058 O O . THR A 1 257 ? 10.078 -11.172 -23.75 1 98.62 257 THR A O 1
ATOM 2061 N N . LEU A 1 258 ? 8.875 -11.195 -25.609 1 98.75 258 LEU A N 1
ATOM 2062 C CA . LEU A 1 258 ? 8.461 -9.789 -25.578 1 98.75 258 LEU A CA 1
ATOM 2063 C C . LEU A 1 258 ? 6.945 -9.672 -25.547 1 98.75 258 LEU A C 1
ATOM 2065 O O . LEU A 1 258 ? 6.242 -10.523 -26.094 1 98.75 258 LEU A O 1
ATOM 2069 N N . GLY A 1 259 ? 6.516 -8.672 -24.844 1 98.38 259 GLY A N 1
ATOM 2070 C CA . GLY A 1 259 ? 5.086 -8.398 -24.797 1 98.38 259 GLY A CA 1
ATOM 2071 C C . GLY A 1 259 ? 4.766 -6.922 -24.656 1 98.38 259 GLY A C 1
ATOM 2072 O O . GLY A 1 259 ? 5.664 -6.102 -24.453 1 98.38 259 GLY A O 1
ATOM 2073 N N . ASN A 1 260 ? 3.502 -6.547 -24.859 1 98.31 260 ASN A N 1
ATOM 2074 C CA . ASN A 1 260 ? 2.879 -5.262 -24.547 1 98.31 260 ASN A CA 1
ATOM 2075 C C . ASN A 1 260 ? 3.316 -4.176 -25.531 1 98.31 260 ASN A C 1
ATOM 2077 O O . ASN A 1 260 ? 3.793 -3.119 -25.109 1 98.31 260 ASN A O 1
ATOM 2081 N N . ALA A 1 261 ? 3.119 -4.441 -26.75 1 98.44 261 ALA A N 1
ATOM 2082 C CA . ALA A 1 261 ? 3.314 -3.471 -27.812 1 98.44 261 ALA A CA 1
ATOM 2083 C C . ALA A 1 261 ? 2.297 -3.676 -28.938 1 98.44 261 ALA A C 1
ATOM 2085 O O . ALA A 1 261 ? 1.96 -4.812 -29.281 1 98.44 261 ALA A O 1
ATOM 2086 N N . ILE A 1 262 ? 1.882 -2.623 -29.547 1 98.19 262 ILE A N 1
ATOM 2087 C CA . ILE A 1 262 ? 0.892 -2.709 -30.609 1 98.19 262 ILE A CA 1
ATOM 2088 C C . ILE A 1 262 ? 1.487 -3.445 -31.812 1 98.19 262 ILE A C 1
ATOM 2090 O O . ILE A 1 262 ? 0.777 -4.16 -32.531 1 98.19 262 ILE A O 1
ATOM 2094 N N . ARG A 1 263 ? 2.83 -3.447 -32 1 97.94 263 ARG A N 1
ATOM 2095 C CA . ARG A 1 263 ? 3.539 -4.074 -33.125 1 97.94 263 ARG A CA 1
ATOM 2096 C C . ARG A 1 263 ? 3.488 -5.594 -33.031 1 97.94 263 ARG A C 1
ATOM 2098 O O . ARG A 1 263 ? 3.773 -6.297 -34 1 97.94 263 ARG A O 1
ATOM 2105 N N . LEU A 1 264 ? 3.086 -6.047 -31.859 1 98.44 264 LEU A N 1
ATOM 2106 C CA . LEU A 1 264 ? 3.047 -7.488 -31.625 1 98.44 264 LEU A CA 1
ATOM 2107 C C . LEU A 1 264 ? 1.638 -8.031 -31.828 1 98.44 264 LEU A C 1
ATOM 2109 O O . LEU A 1 264 ? 1.413 -9.242 -31.719 1 98.44 264 LEU A O 1
ATOM 2113 N N . LEU A 1 265 ? 0.64 -7.184 -32.062 1 98.31 265 LEU A N 1
ATOM 2114 C CA . LEU A 1 265 ? -0.74 -7.605 -32.281 1 98.31 265 LEU A CA 1
ATOM 2115 C C . LEU A 1 265 ? -0.905 -8.25 -33.656 1 98.31 265 LEU A C 1
ATOM 2117 O O . LEU A 1 265 ? -1.313 -7.586 -34.594 1 98.31 265 LEU A O 1
ATOM 2121 N N . ASP A 1 266 ? -0.684 -9.641 -33.719 1 97.75 266 ASP A N 1
ATOM 2122 C CA . ASP A 1 266 ? -0.601 -10.25 -35.062 1 97.75 266 ASP A CA 1
ATOM 2123 C C . ASP A 1 266 ? -1.378 -11.562 -35.125 1 97.75 266 ASP A C 1
ATOM 2125 O O . ASP A 1 266 ? -1.242 -12.328 -36.062 1 97.75 266 ASP A O 1
ATOM 2129 N N . ARG A 1 267 ? -2.15 -11.859 -34.031 1 97.12 267 ARG A N 1
ATOM 2130 C CA . ARG A 1 267 ? -2.949 -13.086 -34 1 97.12 267 ARG A CA 1
ATOM 2131 C C . ARG A 1 267 ? -4.324 -12.828 -33.406 1 97.12 267 ARG A C 1
ATOM 2133 O O . ARG A 1 267 ? -4.473 -11.969 -32.531 1 97.12 267 ARG A O 1
ATOM 2140 N N . PRO A 1 268 ? -5.336 -13.672 -33.812 1 97.88 268 PRO A N 1
ATOM 2141 C CA . PRO A 1 268 ? -6.641 -13.578 -33.156 1 97.88 268 PRO A CA 1
ATOM 2142 C C . PRO A 1 268 ? -6.562 -13.883 -31.672 1 97.88 268 PRO A C 1
ATOM 2144 O O . PRO A 1 268 ? -5.836 -14.797 -31.25 1 97.88 268 PRO A O 1
ATOM 2147 N N . GLY A 1 269 ? -7.285 -13.109 -30.859 1 98.06 269 GLY A N 1
ATOM 2148 C CA . GLY A 1 269 ? -7.328 -13.328 -29.422 1 98.06 269 GLY A CA 1
ATOM 2149 C C . GLY A 1 269 ? -6.398 -12.414 -28.656 1 98.06 269 GLY A C 1
ATOM 2150 O O . GLY A 1 269 ? -6.484 -12.32 -27.422 1 98.06 269 GLY A O 1
ATOM 2151 N N . GLU A 1 270 ? -5.609 -11.648 -29.422 1 98.56 270 GLU A N 1
ATOM 2152 C CA . GLU A 1 270 ? -4.668 -10.742 -28.766 1 98.56 270 GLU A CA 1
ATOM 2153 C C . GLU A 1 270 ? -5.289 -9.367 -28.547 1 98.56 270 GLU A C 1
ATOM 2155 O O . GLU A 1 270 ? -6.199 -8.961 -29.281 1 98.56 270 GLU A O 1
ATOM 2160 N N . TRP A 1 271 ? -4.812 -8.664 -27.516 1 98.81 271 TRP A N 1
ATOM 2161 C CA . TRP A 1 271 ? -5.27 -7.312 -27.234 1 98.81 271 TRP A CA 1
ATOM 2162 C C . TRP A 1 271 ? -4.125 -6.445 -26.719 1 98.81 271 TRP A C 1
ATOM 2164 O O . TRP A 1 271 ? -3.09 -6.965 -26.297 1 98.81 271 TRP A O 1
ATOM 2174 N N . TYR A 1 272 ? -4.199 -5.102 -26.875 1 98.44 272 TYR A N 1
ATOM 2175 C CA . TYR A 1 272 ? -3.229 -4.098 -26.453 1 98.44 272 TYR A CA 1
ATOM 2176 C C . TYR A 1 272 ? -3.926 -2.844 -25.938 1 98.44 272 TYR A C 1
ATOM 2178 O O . TYR A 1 272 ? -4.895 -2.375 -26.547 1 98.44 272 TYR A O 1
ATOM 2186 N N . GLN A 1 273 ? -3.527 -2.395 -24.781 1 98.75 273 GLN A N 1
ATOM 2187 C CA . GLN A 1 273 ? -3.994 -1.093 -24.312 1 98.75 273 GLN A CA 1
ATOM 2188 C C . GLN A 1 273 ? -2.943 -0.013 -24.547 1 98.75 273 GLN A C 1
ATOM 2190 O O . GLN A 1 273 ? -1.828 -0.1 -24.031 1 98.75 273 GLN A O 1
ATOM 2195 N N . GLU A 1 274 ? -3.336 1.02 -25.203 1 97.81 274 GLU A N 1
ATOM 2196 C CA . GLU A 1 274 ? -2.434 2.123 -25.516 1 97.81 274 GLU A CA 1
ATOM 2197 C C . GLU A 1 274 ? -2.299 3.074 -24.32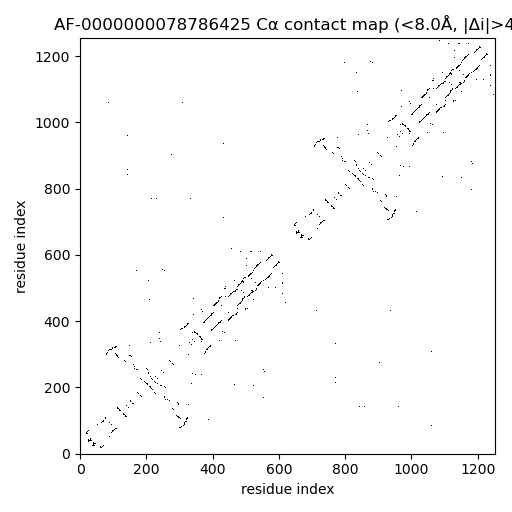8 1 97.81 274 GLU A C 1
ATOM 2199 O O . GLU A 1 274 ? -3.285 3.379 -23.656 1 97.81 274 GLU A O 1
ATOM 2204 N N . TYR A 1 275 ? -1.117 3.523 -24.125 1 96.88 275 TYR A N 1
ATOM 2205 C CA . TYR A 1 275 ? -0.831 4.539 -23.109 1 96.88 275 TYR A CA 1
ATOM 2206 C C . TYR A 1 275 ? -0.34 5.828 -23.766 1 96.88 275 TYR A C 1
ATOM 2208 O O . TYR A 1 275 ? 0.506 5.797 -24.656 1 96.88 275 TYR A O 1
ATOM 2216 N N . PRO A 1 276 ? -0.789 7.105 -23.422 1 96.69 276 PRO A N 1
ATOM 2217 C CA . PRO A 1 276 ? -1.685 7.312 -22.281 1 96.69 276 PRO A CA 1
ATOM 2218 C C . PRO A 1 276 ? -3.15 7.414 -22.688 1 96.69 276 PRO A C 1
ATOM 2220 O O . PRO A 1 276 ? -4.012 7.715 -21.859 1 96.69 276 PRO A O 1
ATOM 2223 N N . SER A 1 277 ? -3.553 7.121 -23.859 1 96.56 277 SER A N 1
ATOM 2224 C CA . SER A 1 277 ? -4.895 7.402 -24.359 1 96.56 277 SER A CA 1
ATOM 2225 C C . SER A 1 277 ? -5.922 6.457 -23.75 1 96.56 277 SER A C 1
ATOM 2227 O O . SER A 1 277 ? -7.117 6.762 -23.719 1 96.56 277 SER A O 1
ATOM 2229 N N . GLY A 1 278 ? -5.512 5.238 -23.406 1 97.75 278 GLY A N 1
ATOM 2230 C CA . GLY A 1 278 ? -6.402 4.254 -22.812 1 97.75 278 GLY A CA 1
ATOM 2231 C C . GLY A 1 278 ? -7.141 3.42 -23.828 1 97.75 278 GLY A C 1
ATOM 2232 O O . GLY A 1 278 ? -7.895 2.51 -23.484 1 97.75 278 GLY A O 1
ATOM 2233 N N . LYS A 1 279 ? -6.891 3.637 -25.109 1 98.38 279 LYS A N 1
ATOM 2234 C CA . LYS A 1 279 ? -7.547 2.846 -26.141 1 98.38 279 LYS A CA 1
ATOM 2235 C C . LYS A 1 279 ? -7.164 1.373 -26.031 1 98.38 279 LYS A C 1
ATOM 2237 O O . LYS A 1 279 ? -5.996 1.043 -25.828 1 98.38 279 LYS A O 1
ATOM 2242 N N . ILE A 1 280 ? -8.18 0.539 -26.188 1 98.81 280 ILE A N 1
ATOM 2243 C CA . ILE A 1 280 ? -7.973 -0.905 -26.156 1 98.81 280 ILE A CA 1
ATOM 2244 C C . ILE A 1 280 ? -8.164 -1.486 -27.562 1 98.81 280 ILE A C 1
ATOM 2246 O O . ILE A 1 280 ? -9.234 -1.334 -28.156 1 98.81 280 ILE A O 1
ATOM 2250 N N . TYR A 1 281 ? -7.172 -2.096 -28.047 1 98.81 281 TYR A N 1
ATOM 2251 C CA . TYR A 1 281 ? -7.223 -2.783 -29.328 1 98.81 281 TYR A CA 1
ATOM 2252 C C . TYR A 1 281 ? -7.336 -4.289 -29.141 1 98.81 281 TYR A C 1
ATOM 2254 O O . TYR A 1 281 ? -6.594 -4.879 -28.344 1 98.81 281 TYR A O 1
ATOM 2262 N N . TYR A 1 282 ? -8.328 -4.918 -29.812 1 98.81 282 TYR A N 1
ATOM 2263 C CA . TYR A 1 282 ? -8.578 -6.348 -29.672 1 98.81 282 TYR A CA 1
ATOM 2264 C C . TYR A 1 282 ? -8.844 -6.988 -31.031 1 98.81 282 TYR A C 1
ATOM 2266 O O . TYR A 1 282 ? -9.641 -6.473 -31.828 1 98.81 282 TYR A O 1
ATOM 2274 N N . TRP A 1 283 ? -8.047 -8.031 -31.344 1 98.75 283 TRP A N 1
ATOM 2275 C CA . TRP A 1 283 ? -8.328 -8.891 -32.469 1 98.75 283 TRP A CA 1
ATOM 2276 C C . TRP A 1 283 ? -9.203 -10.07 -32.062 1 98.75 283 TRP A C 1
ATOM 2278 O O . TRP A 1 283 ? -8.695 -11.078 -31.578 1 98.75 283 TRP A O 1
ATOM 2288 N N . PRO A 1 284 ? -10.562 -10.016 -32.344 1 98.5 284 PRO A N 1
ATOM 2289 C CA . PRO A 1 284 ? -11.461 -11.07 -31.875 1 98.5 284 PRO A CA 1
ATOM 2290 C C . PRO A 1 284 ? -11.172 -12.422 -32.531 1 98.5 284 PRO A C 1
ATOM 2292 O O . PRO A 1 284 ? -10.836 -12.469 -33.719 1 98.5 284 PRO A O 1
ATOM 2295 N N . LYS A 1 285 ? -11.328 -13.414 -31.781 1 97.5 285 LYS A N 1
ATOM 2296 C CA . LYS A 1 285 ? -11.32 -14.75 -32.344 1 97.5 285 LYS A CA 1
ATOM 2297 C C . LYS A 1 285 ? -12.5 -14.945 -33.312 1 97.5 285 LYS A C 1
ATOM 2299 O O . LYS A 1 285 ? -13.469 -14.188 -33.25 1 97.5 285 LYS A O 1
ATOM 2304 N N . GLU A 1 286 ? -12.422 -15.992 -34.156 1 93.38 286 GLU A N 1
ATOM 2305 C CA . GLU A 1 286 ? -13.414 -16.219 -35.219 1 93.38 286 GLU A CA 1
ATOM 2306 C C . GLU A 1 286 ? -14.812 -16.375 -34.625 1 93.38 286 GLU A C 1
ATOM 2308 O O . GLU A 1 286 ? -15.797 -15.922 -35.188 1 93.38 286 GLU A O 1
ATOM 2313 N N . ASN A 1 287 ? -14.883 -16.891 -33.5 1 91.12 287 ASN A N 1
ATOM 2314 C CA . ASN A 1 287 ? -16.188 -17.188 -32.906 1 91.12 287 ASN A CA 1
ATOM 2315 C C . ASN A 1 287 ? -16.641 -16.094 -31.953 1 91.12 287 ASN A C 1
ATOM 2317 O O . ASN A 1 287 ? -17.625 -16.25 -31.234 1 91.12 287 ASN A O 1
ATOM 2321 N N . VAL A 1 288 ? -16.047 -14.969 -31.984 1 96.44 288 VAL A N 1
ATOM 2322 C CA . VAL A 1 288 ? -16.375 -13.898 -31.047 1 96.44 288 VAL A CA 1
ATOM 2323 C C . VAL A 1 288 ? -17.062 -12.758 -31.797 1 96.44 288 VAL A C 1
ATOM 2325 O O . VAL A 1 288 ? -16.5 -12.195 -32.75 1 96.44 288 VAL A O 1
ATOM 2328 N N . ASP A 1 289 ? -18.312 -12.5 -31.406 1 96.06 289 ASP A N 1
ATOM 2329 C CA . ASP A 1 289 ? -19.047 -11.32 -31.859 1 96.06 289 ASP A CA 1
ATOM 2330 C C . ASP A 1 289 ? -19.047 -10.242 -30.781 1 96.06 289 ASP A C 1
ATOM 2332 O O . ASP A 1 289 ? -19.766 -10.359 -29.781 1 96.06 289 ASP A O 1
ATOM 2336 N N . LEU A 1 290 ? -18.359 -9.188 -31.016 1 96.81 290 LEU A N 1
ATOM 2337 C CA . LEU A 1 290 ? -18.141 -8.164 -30 1 96.81 290 LEU A CA 1
ATOM 2338 C C . LEU A 1 290 ? -19.422 -7.391 -29.734 1 96.81 290 LEU A C 1
ATOM 2340 O O . LEU A 1 290 ? -19.531 -6.668 -28.734 1 96.81 290 LEU A O 1
ATOM 2344 N N . SER A 1 291 ? -20.438 -7.469 -30.531 1 94.25 291 SER A N 1
ATOM 2345 C CA . SER A 1 291 ? -21.719 -6.82 -30.266 1 94.25 291 SER A CA 1
ATOM 2346 C C . SER A 1 291 ? -22.453 -7.508 -29.125 1 94.25 291 SER A C 1
ATOM 2348 O O . SER A 1 291 ? -23.297 -6.891 -28.484 1 94.25 291 SER A O 1
ATOM 2350 N N . THR A 1 292 ? -22.109 -8.742 -28.891 1 95.12 292 THR A N 1
ATOM 2351 C CA . THR A 1 292 ? -22.828 -9.484 -27.859 1 95.12 292 THR A CA 1
ATOM 2352 C C . THR A 1 292 ? -21.859 -10.016 -26.797 1 95.12 292 THR A C 1
ATOM 2354 O O . THR A 1 292 ? -22.281 -10.398 -25.703 1 95.12 292 THR A O 1
ATOM 2357 N N . ALA A 1 293 ? -20.609 -9.961 -27.156 1 97.31 293 ALA A N 1
ATOM 2358 C CA . ALA A 1 293 ? -19.609 -10.539 -26.25 1 97.31 293 ALA A CA 1
ATOM 2359 C C . ALA A 1 293 ? -19.531 -9.758 -24.953 1 97.31 293 ALA A C 1
ATOM 2361 O O . ALA A 1 293 ? -19.703 -8.539 -24.938 1 97.31 293 ALA A O 1
ATOM 2362 N N . GLU A 1 294 ? -19.344 -10.453 -23.859 1 97.25 294 GLU A N 1
ATOM 2363 C CA . GLU A 1 294 ? -19 -9.836 -22.594 1 97.25 294 GLU A CA 1
ATOM 2364 C C . GLU A 1 294 ? -17.484 -9.672 -22.438 1 97.25 294 GLU A C 1
ATOM 2366 O O . GLU A 1 294 ? -16.75 -10.656 -22.328 1 97.25 294 GLU A O 1
ATOM 2371 N N . VAL A 1 295 ? -17.016 -8.43 -22.547 1 98.75 295 VAL A N 1
ATOM 2372 C CA . VAL A 1 295 ? -15.609 -8.109 -22.359 1 98.75 295 VAL A CA 1
ATOM 2373 C C . VAL A 1 295 ? -15.398 -7.43 -21 1 98.75 295 VAL A C 1
ATOM 2375 O O . VAL A 1 295 ? -15.953 -6.355 -20.75 1 98.75 295 VAL A O 1
ATOM 2378 N N . VAL A 1 296 ? -14.617 -8.055 -20.094 1 98.81 296 VAL A N 1
ATOM 2379 C CA . VAL A 1 296 ? -14.492 -7.574 -18.719 1 98.81 296 VAL A CA 1
ATOM 2380 C C . VAL A 1 296 ? -13.023 -7.262 -18.406 1 98.81 296 VAL A C 1
ATOM 2382 O O . VAL A 1 296 ? -12.141 -8.078 -18.672 1 98.81 296 VAL A O 1
ATOM 2385 N N . ALA A 1 297 ? -12.766 -6.051 -17.938 1 98.75 297 ALA A N 1
ATOM 2386 C CA . ALA A 1 297 ? -11.469 -5.66 -17.391 1 98.75 297 ALA A CA 1
ATOM 2387 C C . ALA A 1 297 ? -11.516 -5.594 -15.859 1 98.75 297 ALA A C 1
ATOM 2389 O O . ALA A 1 297 ? -12.492 -5.098 -15.289 1 98.75 297 ALA A O 1
ATOM 2390 N N . PRO A 1 298 ? -10.539 -6.137 -15.219 1 98.62 298 PRO A N 1
ATOM 2391 C CA . PRO A 1 298 ? -10.523 -6.051 -13.758 1 98.62 298 PRO A CA 1
ATOM 2392 C C . PRO A 1 298 ? -10.148 -4.656 -13.258 1 98.62 298 PRO A C 1
ATOM 2394 O O . PRO A 1 298 ? -9.312 -3.98 -13.852 1 98.62 298 PRO A O 1
ATOM 2397 N N . VAL A 1 299 ? -10.781 -4.258 -12.195 1 98.12 299 VAL A N 1
ATOM 2398 C CA . VAL A 1 299 ? -10.555 -2.957 -11.578 1 98.12 299 VAL A CA 1
ATOM 2399 C C . VAL A 1 299 ? -9.852 -3.137 -10.242 1 98.12 299 VAL A C 1
ATOM 2401 O O . VAL A 1 299 ? -8.781 -2.566 -10.016 1 98.12 299 VAL A O 1
ATOM 2404 N N . LEU A 1 300 ? -10.414 -3.938 -9.352 1 98.31 300 LEU A N 1
ATOM 2405 C CA . LEU A 1 300 ? -9.891 -4.129 -8 1 98.31 300 LEU A CA 1
ATOM 2406 C C . LEU A 1 300 ? -8.805 -5.203 -7.988 1 98.31 300 LEU A C 1
ATOM 2408 O O . LEU A 1 300 ? -8.938 -6.227 -8.664 1 98.31 300 LEU A O 1
ATOM 2412 N N . GLU A 1 301 ? -7.77 -5.008 -7.266 1 98.19 301 GLU A N 1
ATOM 2413 C CA . GLU A 1 301 ? -6.773 -6.055 -7.059 1 98.19 301 GLU A CA 1
ATOM 2414 C C . GLU A 1 301 ? -7.18 -6.984 -5.918 1 98.19 301 GLU A C 1
ATOM 2416 O O . GLU A 1 301 ? -6.801 -8.156 -5.902 1 98.19 301 GLU A O 1
ATOM 2421 N N . THR A 1 302 ? -7.918 -6.434 -4.922 1 98.81 302 THR A N 1
ATOM 2422 C CA . THR A 1 302 ? -8.438 -7.18 -3.783 1 98.81 302 THR A CA 1
ATOM 2423 C C . THR A 1 302 ? -9.953 -7.07 -3.707 1 98.81 302 THR A C 1
ATOM 2425 O O . THR A 1 302 ? -10.508 -5.973 -3.787 1 98.81 302 THR A O 1
ATOM 2428 N N . LEU A 1 303 ? -10.625 -8.18 -3.594 1 98.88 303 LEU A N 1
ATOM 2429 C CA . LEU A 1 303 ? -12.078 -8.219 -3.535 1 98.88 303 LEU A CA 1
ATOM 2430 C C . LEU A 1 303 ? -12.562 -8.266 -2.09 1 98.88 303 LEU A C 1
ATOM 2432 O O . LEU A 1 303 ? -13.609 -7.691 -1.762 1 98.88 303 LEU A O 1
ATOM 2436 N N . LEU A 1 304 ? -11.82 -8.969 -1.257 1 98.88 304 LEU A N 1
ATOM 2437 C CA . LEU A 1 304 ? -12.172 -9.148 0.146 1 98.88 304 LEU A CA 1
ATOM 2438 C C . LEU A 1 304 ? -10.953 -8.969 1.044 1 98.88 304 LEU A C 1
ATOM 2440 O O . LEU A 1 304 ? -9.883 -9.508 0.762 1 98.88 304 LEU A O 1
ATOM 2444 N N . GLU A 1 305 ? -11.109 -8.211 2.057 1 98.81 305 GLU A N 1
ATOM 2445 C CA . GLU A 1 305 ? -10.094 -8.023 3.094 1 98.81 305 GLU A CA 1
ATOM 2446 C C . GLU A 1 305 ? -10.672 -8.312 4.48 1 98.81 305 GLU A C 1
ATOM 2448 O O . GLU A 1 305 ? -11.664 -7.711 4.883 1 98.81 305 GLU A O 1
ATOM 2453 N N . VAL A 1 306 ? -10.148 -9.273 5.16 1 98.88 306 VAL A N 1
ATOM 2454 C CA . VAL A 1 306 ? -10.414 -9.523 6.574 1 98.88 306 VAL A CA 1
ATOM 2455 C C . VAL A 1 306 ? -9.258 -8.992 7.418 1 98.88 306 VAL A C 1
ATOM 2457 O O . VAL A 1 306 ? -8.109 -9.406 7.234 1 98.88 306 VAL A O 1
ATOM 2460 N N . ASP A 1 307 ? -9.539 -8.117 8.336 1 98.62 307 ASP A N 1
ATOM 2461 C CA . ASP A 1 307 ? -8.461 -7.418 9.031 1 98.62 307 ASP A CA 1
ATOM 2462 C C . ASP A 1 307 ? -8.727 -7.367 10.531 1 98.62 307 ASP A C 1
ATOM 2464 O O . ASP A 1 307 ? -9.438 -6.48 11.016 1 98.62 307 ASP A O 1
ATOM 2468 N N . GLY A 1 308 ? -8.172 -8.32 11.242 1 98.25 308 GLY A N 1
ATOM 2469 C CA . GLY A 1 308 ? -8.195 -8.352 12.695 1 98.25 308 GLY A CA 1
ATOM 2470 C C . GLY A 1 308 ? -6.816 -8.195 13.32 1 98.25 308 GLY A C 1
ATOM 2471 O O . GLY A 1 308 ? -5.848 -7.887 12.625 1 98.25 308 GLY A O 1
ATOM 2472 N N . SER A 1 309 ? -6.742 -8.281 14.625 1 95.75 309 SER A N 1
ATOM 2473 C CA . SER A 1 309 ? -5.508 -8.242 15.398 1 95.75 309 SER A CA 1
ATOM 2474 C C . SER A 1 309 ? -5.391 -9.453 16.312 1 95.75 309 SER A C 1
ATOM 2476 O O . SER A 1 309 ? -6.285 -10.297 16.344 1 95.75 309 SER A O 1
ATOM 2478 N N . LEU A 1 310 ? -4.219 -9.539 16.969 1 94.69 310 LEU A N 1
ATOM 2479 C CA . LEU A 1 310 ? -4.043 -10.641 17.906 1 94.69 310 LEU A CA 1
ATOM 2480 C C . LEU A 1 310 ? -5.047 -10.547 19.062 1 94.69 310 LEU A C 1
ATOM 2482 O O . LEU A 1 310 ? -5.516 -11.562 19.562 1 94.69 310 LEU A O 1
ATOM 2486 N N . GLU A 1 311 ? -5.414 -9.305 19.391 1 93.81 311 GLU A N 1
ATOM 2487 C CA . GLU A 1 311 ? -6.305 -9.055 20.516 1 93.81 311 GLU A CA 1
ATOM 2488 C C . GLU A 1 311 ? -7.77 -9.141 20.094 1 93.81 311 GLU A C 1
ATOM 2490 O O . GLU A 1 311 ? -8.625 -9.523 20.891 1 93.81 311 GLU A O 1
ATOM 2495 N N . ARG A 1 312 ? -8.039 -8.742 18.891 1 95.44 312 ARG A N 1
ATOM 2496 C CA . ARG A 1 312 ? -9.398 -8.695 18.359 1 95.44 312 ARG A CA 1
ATOM 2497 C C . ARG A 1 312 ? -9.477 -9.352 16.984 1 95.44 312 ARG A C 1
ATOM 2499 O O . ARG A 1 312 ? -9.578 -8.664 15.961 1 95.44 312 ARG A O 1
ATOM 2506 N N . THR A 1 313 ? -9.602 -10.633 16.953 1 97.5 313 THR A N 1
ATOM 2507 C CA . THR A 1 313 ? -9.633 -11.383 15.703 1 97.5 313 THR A CA 1
ATOM 2508 C C . THR A 1 313 ? -11.008 -11.289 15.055 1 97.5 313 THR A C 1
ATOM 2510 O O . THR A 1 313 ? -12.008 -11.023 15.727 1 97.5 313 THR A O 1
ATOM 2513 N N . VAL A 1 314 ? -11.125 -11.398 13.773 1 98.81 314 VAL A N 1
ATOM 2514 C CA . VAL A 1 314 ? -12.375 -11.625 13.062 1 98.81 314 VAL A CA 1
ATOM 2515 C C . VAL A 1 314 ? -12.703 -13.117 13.055 1 98.81 314 VAL A C 1
ATOM 2517 O O . VAL A 1 314 ? -11.883 -13.938 12.641 1 98.81 314 VAL A O 1
ATOM 2520 N N . SER A 1 315 ? -13.922 -13.438 13.484 1 98.81 315 SER A N 1
ATOM 2521 C CA . SER A 1 315 ? -14.117 -14.859 13.75 1 98.81 315 SER A CA 1
ATOM 2522 C C . SER A 1 315 ? -15.492 -15.328 13.281 1 98.81 315 SER A C 1
ATOM 2524 O O . SER A 1 315 ? -16.453 -14.547 13.297 1 98.81 315 SER A O 1
ATOM 2526 N N . TYR A 1 316 ? -15.617 -16.578 12.891 1 98.75 316 TYR A N 1
ATOM 2527 C CA . TYR A 1 316 ? -16.828 -17.344 12.648 1 98.75 316 TYR A CA 1
ATOM 2528 C C . TYR A 1 316 ? -17.641 -16.734 11.516 1 98.75 316 TYR A C 1
ATOM 2530 O O . TYR A 1 316 ? -18.828 -16.453 11.672 1 98.75 316 TYR A O 1
ATOM 2538 N N . ILE A 1 317 ? -17.062 -16.609 10.406 1 98.88 317 ILE A N 1
ATOM 2539 C CA . ILE A 1 317 ? -17.672 -16.188 9.148 1 98.88 317 ILE A CA 1
ATOM 2540 C C . ILE A 1 317 ? -17.344 -17.219 8.055 1 98.88 317 ILE A C 1
ATOM 2542 O O . ILE A 1 317 ? -16.203 -17.625 7.906 1 98.88 317 ILE A O 1
ATOM 2546 N N . SER A 1 318 ? -18.312 -17.656 7.328 1 98.81 318 SER A N 1
ATOM 2547 C CA . SER A 1 318 ? -18.109 -18.641 6.266 1 98.81 318 SER A CA 1
ATOM 2548 C C . SER A 1 318 ? -18.719 -18.156 4.949 1 98.81 318 SER A C 1
ATOM 2550 O O . SER A 1 318 ? -19.766 -17.516 4.938 1 98.81 318 SER A O 1
ATOM 2552 N N . PHE A 1 319 ? -18.078 -18.406 3.896 1 98.94 319 PHE A N 1
ATOM 2553 C CA . PHE A 1 319 ? -18.594 -18.25 2.541 1 98.94 319 PHE A CA 1
ATOM 2554 C C . PHE A 1 319 ? -18.938 -19.594 1.924 1 98.94 319 PHE A C 1
ATOM 2556 O O . PHE A 1 319 ? -18.125 -20.531 1.979 1 98.94 319 PHE A O 1
ATOM 2563 N N . LYS A 1 320 ? -20.109 -19.719 1.389 1 98.88 320 LYS A N 1
ATOM 2564 C CA . LYS A 1 320 ? -20.562 -20.984 0.815 1 98.88 320 LYS A CA 1
ATOM 2565 C C . LYS A 1 320 ? -21.078 -20.797 -0.605 1 98.88 320 LYS A C 1
ATOM 2567 O O . LYS A 1 320 ? -22.062 -20.078 -0.821 1 98.88 320 LYS A O 1
ATOM 2572 N N . GLY A 1 321 ? -20.406 -21.375 -1.528 1 98.62 321 GLY A N 1
ATOM 2573 C CA . GLY A 1 321 ? -20.891 -21.438 -2.9 1 98.62 321 GLY A CA 1
ATOM 2574 C C . GLY A 1 321 ? -20.719 -20.141 -3.65 1 98.62 321 GLY A C 1
ATOM 2575 O O . GLY A 1 321 ? -21.25 -19.969 -4.754 1 98.62 321 GLY A O 1
ATOM 2576 N N . VAL A 1 322 ? -20.062 -19.156 -3.125 1 98.81 322 VAL A N 1
ATOM 2577 C CA . VAL A 1 322 ? -19.875 -17.844 -3.732 1 98.81 322 VAL A CA 1
ATOM 2578 C C . VAL A 1 322 ? -18.719 -17.906 -4.734 1 98.81 322 VAL A C 1
ATOM 2580 O O . VAL A 1 322 ? -17.75 -18.625 -4.527 1 98.81 322 VAL A O 1
ATOM 2583 N N . SER A 1 323 ? -18.828 -17.203 -5.848 1 98.62 323 SER A N 1
ATOM 2584 C CA . SER A 1 323 ? -17.734 -17.062 -6.805 1 98.62 323 SER A CA 1
ATOM 2585 C C . SER A 1 323 ? -17.047 -15.711 -6.684 1 98.62 323 SER A C 1
ATOM 2587 O O . SER A 1 323 ? -17.719 -14.672 -6.625 1 98.62 323 SER A O 1
ATOM 2589 N N . PHE A 1 324 ? -15.781 -15.703 -6.605 1 98.88 324 PHE A N 1
ATOM 2590 C CA . PHE A 1 324 ? -14.961 -14.5 -6.625 1 98.88 324 PHE A CA 1
ATOM 2591 C C . PHE A 1 324 ? -14.227 -14.367 -7.953 1 98.88 324 PHE A C 1
ATOM 2593 O O . PHE A 1 324 ? -13.383 -15.195 -8.289 1 98.88 324 PHE A O 1
ATOM 2600 N N . GLU A 1 325 ? -14.539 -13.234 -8.719 1 98.75 325 GLU A N 1
ATOM 2601 C CA . GLU A 1 325 ? -14.016 -13.18 -10.086 1 98.75 325 GLU A CA 1
ATOM 2602 C C . GLU A 1 325 ? -13.5 -11.789 -10.422 1 98.75 325 GLU A C 1
ATOM 2604 O O . GLU A 1 325 ? -14 -10.789 -9.898 1 98.75 325 GLU A O 1
ATOM 2609 N N . TYR A 1 326 ? -12.484 -11.703 -11.25 1 98.75 326 TYR A N 1
ATOM 2610 C CA . TYR A 1 326 ? -11.984 -10.523 -11.945 1 98.75 326 TYR A CA 1
ATOM 2611 C C . TYR A 1 326 ? -11.258 -9.594 -10.992 1 98.75 326 TYR A C 1
ATOM 2613 O O . TYR A 1 326 ? -11.672 -8.453 -10.789 1 98.75 326 TYR A O 1
ATOM 2621 N N . ALA A 1 327 ? -10.195 -10.023 -10.438 1 98.81 327 ALA A N 1
ATOM 2622 C CA . ALA A 1 327 ? -9.266 -9.188 -9.695 1 98.81 327 ALA A CA 1
ATOM 2623 C C . ALA A 1 327 ? -8.023 -8.867 -10.531 1 98.81 327 ALA A C 1
ATOM 2625 O O . ALA A 1 327 ? -7.547 -9.711 -11.289 1 98.81 327 ALA A O 1
ATOM 2626 N N . SER A 1 328 ? -7.508 -7.715 -10.32 1 98.19 328 SER A N 1
ATOM 2627 C CA . SER A 1 328 ? -6.418 -7.199 -11.148 1 98.19 328 SER A CA 1
ATOM 2628 C C . SER A 1 328 ? -5.062 -7.523 -10.531 1 98.19 328 SER A C 1
ATOM 2630 O O . SER A 1 328 ? -4.984 -8.047 -9.422 1 98.19 328 SER A O 1
ATOM 2632 N N . TRP A 1 329 ? -3.994 -7.32 -11.336 1 98.31 329 TRP A N 1
ATOM 2633 C CA . TRP A 1 329 ? -2.584 -7.316 -10.961 1 98.31 329 TRP A CA 1
ATOM 2634 C C . TRP A 1 329 ? -1.776 -6.406 -11.875 1 98.31 329 TRP A C 1
ATOM 2636 O O . TRP A 1 329 ? -1.406 -6.801 -12.984 1 98.31 329 TRP A O 1
ATOM 2646 N N . ASN A 1 330 ? -1.374 -5.227 -11.32 1 97.88 330 ASN A N 1
ATOM 2647 C CA . ASN A 1 330 ? -0.808 -4.219 -12.211 1 97.88 330 ASN A CA 1
ATOM 2648 C C . ASN A 1 330 ? 0.682 -4.012 -11.945 1 97.88 330 ASN A C 1
ATOM 2650 O O . ASN A 1 330 ? 1.362 -3.33 -12.711 1 97.88 330 ASN A O 1
ATOM 2654 N N . ARG A 1 331 ? 1.284 -4.59 -10.953 1 97.19 331 ARG A N 1
ATOM 2655 C CA . ARG A 1 331 ? 2.615 -4.273 -10.453 1 97.19 331 ARG A CA 1
ATOM 2656 C C . ARG A 1 331 ? 3.662 -4.375 -11.555 1 97.19 331 ARG A C 1
ATOM 2658 O O . ARG A 1 331 ? 4.496 -3.484 -11.711 1 97.19 331 ARG A O 1
ATOM 2665 N N . PRO A 1 332 ? 3.654 -5.418 -12.406 1 98 332 PRO A N 1
ATOM 2666 C CA . PRO A 1 332 ? 4.734 -5.531 -13.391 1 98 332 PRO A CA 1
ATOM 2667 C C . PRO A 1 332 ? 4.785 -4.348 -14.359 1 98 332 PRO A C 1
ATOM 2669 O O . PRO A 1 332 ? 5.867 -3.941 -14.781 1 98 332 PRO A O 1
ATOM 2672 N N . SER A 1 333 ? 3.617 -3.793 -14.641 1 97.44 333 SER A N 1
ATOM 2673 C CA . SER A 1 333 ? 3.572 -2.684 -15.586 1 97.44 333 SER A CA 1
ATOM 2674 C C . SER A 1 333 ? 4.074 -1.392 -14.953 1 97.44 333 SER A C 1
ATOM 2676 O O . SER A 1 333 ? 4.496 -0.471 -15.656 1 97.44 333 SER A O 1
ATOM 2678 N N . LEU A 1 334 ? 4.059 -1.384 -13.617 1 96.38 334 LEU A N 1
ATOM 2679 C CA . LEU A 1 334 ? 4.391 -0.15 -12.914 1 96.38 334 LEU A CA 1
ATOM 2680 C C . LEU A 1 334 ? 5.832 -0.18 -12.414 1 96.38 334 LEU A C 1
ATOM 2682 O O . LEU A 1 334 ? 6.512 0.849 -12.406 1 96.38 334 LEU A O 1
ATOM 2686 N N . TYR A 1 335 ? 6.305 -1.425 -12.008 1 96.88 335 TYR A N 1
ATOM 2687 C CA . TYR A 1 335 ? 7.578 -1.485 -11.297 1 96.88 335 TYR A CA 1
ATOM 2688 C C . TYR A 1 335 ? 8.43 -2.643 -11.797 1 96.88 335 TYR A C 1
ATOM 2690 O O . TYR A 1 335 ? 9.484 -2.943 -11.234 1 96.88 335 TYR A O 1
ATOM 2698 N N . GLY A 1 336 ? 8.016 -3.322 -12.891 1 98.12 336 GLY A N 1
ATOM 2699 C CA . GLY A 1 336 ? 8.617 -4.613 -13.172 1 98.12 336 GLY A CA 1
ATOM 2700 C C . GLY A 1 336 ? 8.328 -5.656 -12.109 1 98.12 336 GLY A C 1
ATOM 2701 O O . GLY A 1 336 ? 7.594 -5.387 -11.156 1 98.12 336 GLY A O 1
ATOM 2702 N N . HIS A 1 337 ? 8.82 -6.809 -12.352 1 98.44 337 HIS A N 1
ATOM 2703 C CA . HIS A 1 337 ? 8.562 -7.914 -11.43 1 98.44 337 HIS A CA 1
ATOM 2704 C C . HIS A 1 337 ? 9.727 -8.891 -11.406 1 98.44 337 HIS A C 1
ATOM 2706 O O . HIS A 1 337 ? 9.961 -9.617 -12.375 1 98.44 337 HIS A O 1
ATOM 2712 N N . VAL A 1 338 ? 10.531 -8.812 -10.375 1 98.62 338 VAL A N 1
ATOM 2713 C CA . VAL A 1 338 ? 11.656 -9.703 -10.102 1 98.62 338 VAL A CA 1
ATOM 2714 C C . VAL A 1 338 ? 11.438 -10.422 -8.773 1 98.62 338 VAL A C 1
ATOM 2716 O O . VAL A 1 338 ? 11.266 -9.789 -7.734 1 98.62 338 VAL A O 1
ATOM 2719 N N . THR A 1 339 ? 11.43 -11.773 -8.82 1 98.19 339 THR A N 1
ATOM 2720 C CA . THR A 1 339 ? 11.016 -12.508 -7.637 1 98.19 339 THR A CA 1
ATOM 2721 C C . THR A 1 339 ? 12.133 -13.422 -7.145 1 98.19 339 THR A C 1
ATOM 2723 O O . THR A 1 339 ? 13.023 -13.781 -7.91 1 98.19 339 THR A O 1
ATOM 2726 N N . LEU A 1 340 ? 12.133 -13.773 -5.859 1 97.94 340 LEU A N 1
ATOM 2727 C CA . LEU A 1 340 ? 13.023 -14.766 -5.262 1 97.94 340 LEU A CA 1
ATOM 2728 C C . LEU A 1 340 ? 12.508 -16.172 -5.504 1 97.94 340 LEU A C 1
ATOM 2730 O O . LEU A 1 340 ? 13.109 -16.938 -6.266 1 97.94 340 LEU A O 1
ATOM 2734 N N . GLN A 1 341 ? 11.375 -16.469 -4.973 1 97.38 341 GLN A N 1
ATOM 2735 C CA . GLN A 1 341 ? 10.719 -17.766 -5.105 1 97.38 341 GLN A CA 1
ATOM 2736 C C . GLN A 1 341 ? 9.234 -17.672 -4.785 1 97.38 341 GLN A C 1
ATOM 2738 O O . GLN A 1 341 ? 8.82 -16.844 -3.965 1 97.38 341 GLN A O 1
ATOM 2743 N N . GLY A 1 342 ? 8.484 -18.516 -5.434 1 97.62 342 GLY A N 1
ATOM 2744 C CA . GLY A 1 342 ? 7.074 -18.656 -5.094 1 97.62 342 GLY A CA 1
ATOM 2745 C C . GLY A 1 342 ? 6.266 -17.406 -5.383 1 97.62 342 GLY A C 1
ATOM 2746 O O . GLY A 1 342 ? 5.211 -17.188 -4.785 1 97.62 342 GLY A O 1
ATOM 2747 N N . GLY A 1 343 ? 6.812 -16.516 -6.164 1 97.69 343 GLY A N 1
ATOM 2748 C CA . GLY A 1 343 ? 6.102 -15.305 -6.523 1 97.69 343 GLY A CA 1
ATOM 2749 C C . GLY A 1 343 ? 6.371 -14.156 -5.574 1 97.69 343 GLY A C 1
ATOM 2750 O O . GLY A 1 343 ? 5.875 -13.039 -5.777 1 97.69 343 GLY A O 1
ATOM 2751 N N . MET A 1 344 ? 7.191 -14.352 -4.5 1 98.56 344 MET A N 1
ATOM 2752 C CA . MET A 1 344 ? 7.555 -13.281 -3.58 1 98.56 344 MET A CA 1
ATOM 2753 C C . MET A 1 344 ? 8.547 -12.312 -4.23 1 98.56 344 MET A C 1
ATOM 2755 O O . MET A 1 344 ? 9.688 -12.688 -4.5 1 98.56 344 MET A O 1
ATOM 2759 N N . TYR A 1 345 ? 8.086 -11.055 -4.496 1 98.38 345 TYR A N 1
ATOM 2760 C CA . TYR A 1 345 ? 8.945 -10.18 -5.285 1 98.38 345 TYR A CA 1
ATOM 2761 C C . TYR A 1 345 ? 9.977 -9.492 -4.406 1 98.38 345 TYR A C 1
ATOM 2763 O O . TYR A 1 345 ? 9.719 -9.219 -3.232 1 98.38 345 TYR A O 1
ATOM 2771 N N . LEU A 1 346 ? 11.102 -9.141 -4.953 1 98.38 346 LEU A N 1
ATOM 2772 C CA . LEU A 1 346 ? 12.266 -8.609 -4.246 1 98.38 346 LEU A CA 1
ATOM 2773 C C . LEU A 1 346 ? 12.102 -7.117 -3.984 1 98.38 346 LEU A C 1
ATOM 2775 O O . LEU A 1 346 ? 11.82 -6.348 -4.91 1 98.38 346 LEU A O 1
ATOM 2779 N N . LYS A 1 347 ? 12.195 -6.77 -2.732 1 97.5 347 LYS A N 1
ATOM 2780 C CA . LYS A 1 347 ? 12.359 -5.371 -2.344 1 97.5 347 LYS A CA 1
ATOM 2781 C C . LYS A 1 347 ? 13.82 -4.938 -2.459 1 97.5 347 LYS A C 1
ATOM 2783 O O . LYS A 1 347 ? 14.109 -3.818 -2.889 1 97.5 347 LYS A O 1
ATOM 2788 N N . ASP A 1 348 ? 14.727 -5.828 -2.037 1 97.38 348 ASP A N 1
ATOM 2789 C CA . ASP A 1 348 ? 16.172 -5.691 -2.176 1 97.38 348 ASP A CA 1
ATOM 2790 C C . ASP A 1 348 ? 16.859 -7.051 -2.131 1 97.38 348 ASP A C 1
ATOM 2792 O O . ASP A 1 348 ? 16.391 -7.965 -1.446 1 97.38 348 ASP A O 1
ATOM 2796 N N . ALA A 1 349 ? 17.922 -7.199 -2.893 1 97.94 349 ALA A N 1
ATOM 2797 C CA . ALA A 1 349 ? 18.672 -8.453 -2.91 1 97.94 349 ALA A CA 1
ATOM 2798 C C . ALA A 1 349 ? 20.016 -8.266 -3.598 1 97.94 349 ALA A C 1
ATOM 2800 O O . ALA A 1 349 ? 20.125 -7.516 -4.57 1 97.94 349 ALA A O 1
ATOM 2801 N N . TYR A 1 350 ? 21.031 -8.93 -3.088 1 96.88 350 TYR A N 1
ATOM 2802 C CA . TYR A 1 350 ? 22.344 -8.844 -3.703 1 96.88 350 TYR A CA 1
ATOM 2803 C C . TYR A 1 350 ? 23.25 -9.969 -3.215 1 96.88 350 TYR A C 1
ATOM 2805 O O . TYR A 1 350 ? 22.969 -10.609 -2.199 1 96.88 350 TYR A O 1
ATOM 2813 N N . LYS A 1 351 ? 24.312 -10.219 -3.926 1 96.06 351 LYS A N 1
ATOM 2814 C CA . LYS A 1 351 ? 25.328 -11.203 -3.566 1 96.06 351 LYS A CA 1
ATOM 2815 C C . LYS A 1 351 ? 26.312 -10.633 -2.547 1 96.06 351 LYS A C 1
ATOM 2817 O O . LYS A 1 351 ? 26.688 -9.461 -2.631 1 96.06 351 LYS A O 1
ATOM 2822 N N . LEU A 1 352 ? 26.672 -11.445 -1.674 1 96.19 352 LEU A N 1
ATOM 2823 C CA . LEU A 1 352 ? 27.703 -11.094 -0.71 1 96.19 352 LEU A CA 1
ATOM 2824 C C . LEU A 1 352 ? 29.078 -11.453 -1.24 1 96.19 352 LEU A C 1
ATOM 2826 O O . LEU A 1 352 ? 29.297 -12.57 -1.714 1 96.19 352 LEU A O 1
ATOM 2830 N N . ALA A 1 353 ? 30.016 -10.539 -1.194 1 94.06 353 ALA A N 1
ATOM 2831 C CA . ALA A 1 353 ? 31.375 -10.836 -1.598 1 94.06 353 ALA A CA 1
ATOM 2832 C C . ALA A 1 353 ? 32 -11.867 -0.667 1 94.06 353 ALA A C 1
ATOM 2834 O O . ALA A 1 353 ? 32.75 -12.75 -1.117 1 94.06 353 ALA A O 1
ATOM 2835 N N . VAL A 1 354 ? 31.781 -11.727 0.637 1 96.31 354 VAL A N 1
ATOM 2836 C CA . VAL A 1 354 ? 32.188 -12.695 1.658 1 96.31 354 VAL A CA 1
ATOM 2837 C C . VAL A 1 354 ? 30.922 -13.336 2.26 1 96.31 354 VAL A C 1
ATOM 2839 O O . VAL A 1 354 ? 30.125 -12.664 2.9 1 96.31 354 VAL A O 1
ATOM 2842 N N . PRO A 1 355 ? 30.844 -14.617 2.107 1 96.25 355 PRO A N 1
ATOM 2843 C CA . PRO A 1 355 ? 29.625 -15.266 2.6 1 96.25 355 PRO A CA 1
ATOM 2844 C C . PRO A 1 355 ? 29.516 -15.25 4.121 1 96.25 355 PRO A C 1
ATOM 2846 O O . PRO A 1 355 ? 30.531 -15.109 4.812 1 96.25 355 PRO A O 1
ATOM 2849 N N . GLY A 1 356 ? 28.203 -15.344 4.566 1 93.62 356 GLY A N 1
ATOM 2850 C CA . GLY A 1 356 ? 27.984 -15.672 5.969 1 93.62 356 GLY A CA 1
ATOM 2851 C C . GLY A 1 356 ? 27 -14.742 6.652 1 93.62 356 GLY A C 1
ATOM 2852 O O . GLY A 1 356 ? 27.125 -13.523 6.555 1 93.62 356 GLY A O 1
ATOM 2853 N N . LEU A 1 357 ? 26.016 -15.211 7.27 1 91.12 357 LEU A N 1
ATOM 2854 C CA . LEU A 1 357 ? 25.172 -14.617 8.289 1 91.12 357 LEU A CA 1
ATOM 2855 C C . LEU A 1 357 ? 25.297 -15.359 9.617 1 91.12 357 LEU A C 1
ATOM 2857 O O . LEU A 1 357 ? 25.766 -16.5 9.641 1 91.12 357 LEU A O 1
ATOM 2861 N N . PRO A 1 358 ? 24.969 -14.648 10.719 1 87.88 358 PRO A N 1
ATOM 2862 C CA . PRO A 1 358 ? 24.984 -15.367 12 1 87.88 358 PRO A CA 1
ATOM 2863 C C . PRO A 1 358 ? 24.141 -16.641 11.977 1 87.88 358 PRO A C 1
ATOM 2865 O O . PRO A 1 358 ? 24.516 -17.656 12.578 1 87.88 358 PRO A O 1
ATOM 2868 N N . GLU A 1 359 ? 23.062 -16.656 11.258 1 89.31 359 GLU A N 1
ATOM 2869 C CA . GLU A 1 359 ? 22.125 -17.766 11.242 1 89.31 359 GLU A CA 1
ATOM 2870 C C . GLU A 1 359 ? 22.516 -18.812 10.195 1 89.31 359 GLU A C 1
ATOM 2872 O O . GLU A 1 359 ? 22.016 -19.938 10.211 1 89.31 359 GLU A O 1
ATOM 2877 N N . LYS A 1 360 ? 23.453 -18.406 9.273 1 92.19 360 LYS A N 1
ATOM 2878 C CA . LYS A 1 360 ? 23.812 -19.281 8.164 1 92.19 360 LYS A CA 1
ATOM 2879 C C . LYS A 1 360 ? 25.203 -18.938 7.609 1 92.19 360 LYS A C 1
ATOM 2881 O O . LYS A 1 360 ? 25.312 -18.156 6.66 1 92.19 360 LYS A O 1
ATOM 2886 N N . ALA A 1 361 ? 26.188 -19.625 7.969 1 92.12 361 ALA A N 1
ATOM 2887 C CA . ALA A 1 361 ? 27.594 -19.281 7.754 1 92.12 361 ALA A CA 1
ATOM 2888 C C . ALA A 1 361 ? 27.969 -19.375 6.273 1 92.12 361 ALA A C 1
ATOM 2890 O O . ALA A 1 361 ? 28.844 -18.641 5.801 1 92.12 361 ALA A O 1
ATOM 2891 N N . GLU A 1 362 ? 27.25 -20.172 5.508 1 92.56 362 GLU A N 1
ATOM 2892 C CA . GLU A 1 362 ? 27.641 -20.391 4.117 1 92.56 362 GLU A CA 1
ATOM 2893 C C . GLU A 1 362 ? 26.844 -19.5 3.166 1 92.56 362 GLU A C 1
ATOM 2895 O O . GLU A 1 362 ? 27.078 -19.516 1.956 1 92.56 362 GLU A O 1
ATOM 2900 N N . LEU A 1 363 ? 25.969 -18.719 3.74 1 94.44 363 LEU A N 1
ATOM 2901 C CA . LEU A 1 363 ? 25.062 -17.953 2.893 1 94.44 363 LEU A CA 1
ATOM 2902 C C . LEU A 1 363 ? 25.812 -16.875 2.109 1 94.44 363 LEU A C 1
ATOM 2904 O O . LEU A 1 363 ? 26.562 -16.094 2.691 1 94.44 363 LEU A O 1
ATOM 2908 N N . GLU A 1 364 ? 25.609 -16.797 0.76 1 95.31 364 GLU A N 1
ATOM 2909 C CA . GLU A 1 364 ? 26.375 -15.883 -0.076 1 95.31 364 GLU A CA 1
ATOM 2910 C C . GLU A 1 364 ? 25.484 -14.805 -0.674 1 95.31 364 GLU A C 1
ATOM 2912 O O . GLU A 1 364 ? 25.859 -14.133 -1.634 1 95.31 364 GLU A O 1
ATOM 2917 N N . ASN A 1 365 ? 24.25 -14.656 -0.222 1 95.75 365 ASN A N 1
ATOM 2918 C CA . ASN A 1 365 ? 23.344 -13.609 -0.696 1 95.75 365 ASN A CA 1
ATOM 2919 C C . ASN A 1 365 ? 22.359 -13.188 0.387 1 95.75 365 ASN A C 1
ATOM 2921 O O . ASN A 1 365 ? 22.109 -13.938 1.33 1 95.75 365 ASN A O 1
ATOM 2925 N N . GLN A 1 366 ? 21.844 -12.039 0.321 1 96.56 366 GLN A N 1
ATOM 2926 C CA . GLN A 1 366 ? 20.734 -11.562 1.139 1 96.56 366 GLN A CA 1
ATOM 2927 C C . GLN A 1 366 ? 19.562 -11.086 0.268 1 96.56 366 GLN A C 1
ATOM 2929 O O . GLN A 1 366 ? 19.766 -10.664 -0.872 1 96.56 366 GLN A O 1
ATOM 2934 N N . ALA A 1 367 ? 18.406 -11.203 0.833 1 97.81 367 ALA A N 1
ATOM 2935 C CA . ALA A 1 367 ? 17.219 -10.805 0.1 1 97.81 367 ALA A CA 1
ATOM 2936 C C . ALA A 1 367 ? 16.109 -10.344 1.056 1 97.81 367 ALA A C 1
ATOM 2938 O O . ALA A 1 367 ? 15.938 -10.93 2.131 1 97.81 367 ALA A O 1
ATOM 2939 N N . TRP A 1 368 ? 15.461 -9.344 0.745 1 98.25 368 TRP A N 1
ATOM 2940 C CA . TRP A 1 368 ? 14.234 -8.836 1.355 1 98.25 368 TRP A CA 1
ATOM 2941 C C . TRP A 1 368 ? 13.086 -8.836 0.354 1 98.25 368 TRP A C 1
ATOM 2943 O O . TRP A 1 368 ? 13.242 -8.383 -0.781 1 98.25 368 TRP A O 1
ATOM 2953 N N . ILE A 1 369 ? 11.945 -9.336 0.762 1 98.44 369 ILE A N 1
ATOM 2954 C CA . ILE A 1 369 ? 10.883 -9.594 -0.201 1 98.44 369 ILE A CA 1
ATOM 2955 C C . ILE A 1 369 ? 9.602 -8.891 0.243 1 98.44 369 ILE A C 1
ATOM 2957 O O . ILE A 1 369 ? 9.531 -8.359 1.354 1 98.44 369 ILE A O 1
ATOM 2961 N N . GLU A 1 370 ? 8.648 -8.82 -0.701 1 97.31 370 GLU A N 1
ATOM 2962 C CA . GLU A 1 370 ? 7.258 -8.484 -0.434 1 97.31 370 GLU A CA 1
ATOM 2963 C C . GLU A 1 370 ? 6.316 -9.555 -0.976 1 97.31 370 GLU A C 1
ATOM 2965 O O . GLU A 1 370 ? 6.691 -10.328 -1.865 1 97.31 370 GLU A O 1
ATOM 2970 N N . ARG A 1 371 ? 5.188 -9.555 -0.418 1 96 371 ARG A N 1
ATOM 2971 C CA . ARG A 1 371 ? 4.137 -10.5 -0.789 1 96 371 ARG A CA 1
ATOM 2972 C C . ARG A 1 371 ? 3.287 -9.945 -1.929 1 96 371 ARG A C 1
ATOM 2974 O O . ARG A 1 371 ? 2.943 -8.766 -1.938 1 96 371 ARG A O 1
ATOM 2981 N N . PRO A 1 372 ? 3.004 -10.758 -2.951 1 95.19 372 PRO A N 1
ATOM 2982 C CA . PRO A 1 372 ? 2.057 -10.266 -3.955 1 95.19 372 PRO A CA 1
ATOM 2983 C C . PRO A 1 372 ? 0.67 -9.992 -3.375 1 95.19 372 PRO A C 1
ATOM 2985 O O . PRO A 1 372 ? 0.275 -10.625 -2.391 1 95.19 372 PRO A O 1
ATOM 2988 N N . GLY A 1 373 ? -0.052 -9.031 -3.982 1 95.31 373 GLY A N 1
ATOM 2989 C CA . GLY A 1 373 ? -1.446 -8.852 -3.611 1 95.31 373 GLY A CA 1
ATOM 2990 C C . GLY A 1 373 ? -2.295 -10.086 -3.861 1 95.31 373 GLY A C 1
ATOM 2991 O O . GLY A 1 373 ? -1.859 -11.016 -4.539 1 95.31 373 GLY A O 1
ATOM 2992 N N . ALA A 1 374 ? -3.488 -10.141 -3.268 1 98.75 374 ALA A N 1
ATOM 2993 C CA . ALA A 1 374 ? -4.402 -11.273 -3.406 1 98.75 374 ALA A CA 1
ATOM 2994 C C . ALA A 1 374 ? -5.84 -10.797 -3.582 1 98.75 374 ALA A C 1
ATOM 2996 O O . ALA A 1 374 ? -6.207 -9.719 -3.107 1 98.75 374 ALA A O 1
ATOM 2997 N N . ALA A 1 375 ? -6.617 -11.578 -4.309 1 98.94 375 ALA A N 1
ATOM 2998 C CA . ALA A 1 375 ? -8.047 -11.281 -4.426 1 98.94 375 ALA A CA 1
ATOM 2999 C C . ALA A 1 375 ? -8.719 -11.297 -3.059 1 98.94 375 ALA A C 1
ATOM 3001 O O . ALA A 1 375 ? -9.57 -10.445 -2.773 1 98.94 375 ALA A O 1
ATOM 3002 N N . LEU A 1 376 ? -8.398 -12.266 -2.215 1 98.94 376 LEU A N 1
ATOM 3003 C CA . LEU A 1 376 ? -8.883 -12.312 -0.841 1 98.94 376 LEU A CA 1
ATOM 3004 C C . LEU A 1 376 ? -7.723 -12.352 0.146 1 98.94 376 LEU A C 1
ATOM 3006 O O . LEU A 1 376 ? -6.855 -13.227 0.059 1 98.94 376 LEU A O 1
ATOM 3010 N N . GLN A 1 377 ? -7.676 -11.445 1.068 1 98.81 377 GLN A N 1
ATOM 3011 C CA . GLN A 1 377 ? -6.617 -11.328 2.066 1 98.81 377 GLN A CA 1
ATOM 3012 C C . GLN A 1 377 ? -7.18 -11.445 3.48 1 98.81 377 GLN A C 1
ATOM 3014 O O . GLN A 1 377 ? -8.094 -10.703 3.854 1 98.81 377 GLN A O 1
ATOM 3019 N N . ILE A 1 378 ? -6.621 -12.336 4.285 1 98.88 378 ILE A N 1
ATOM 3020 C CA . ILE A 1 378 ? -7.141 -12.594 5.625 1 98.88 378 ILE A CA 1
ATOM 3021 C C . ILE A 1 378 ? -6.016 -12.477 6.648 1 98.88 378 ILE A C 1
ATOM 3023 O O . ILE A 1 378 ? -5.004 -13.18 6.551 1 98.88 378 ILE A O 1
ATOM 3027 N N . ARG A 1 379 ? -6.184 -11.641 7.609 1 98.62 379 ARG A N 1
ATOM 3028 C CA . ARG A 1 379 ? -5.242 -11.453 8.711 1 98.62 379 ARG A CA 1
ATOM 3029 C C . ARG A 1 379 ? -5.973 -11.383 10.047 1 98.62 379 ARG A C 1
ATOM 3031 O O . ARG A 1 379 ? -7.066 -10.82 10.133 1 98.62 379 ARG A O 1
ATOM 3038 N N . GLY A 1 380 ? -5.328 -11.836 11.086 1 98.5 380 GLY A N 1
ATOM 3039 C CA . GLY A 1 380 ? -5.902 -11.734 12.414 1 98.5 380 GLY A CA 1
ATOM 3040 C C . GLY A 1 380 ? -7.293 -12.336 12.508 1 98.5 380 GLY A C 1
ATOM 3041 O O . GLY A 1 380 ? -8.242 -11.656 12.922 1 98.5 380 GLY A O 1
ATOM 3042 N N . ALA A 1 381 ? -7.391 -13.609 12.164 1 98.81 381 ALA A N 1
ATOM 3043 C CA . ALA A 1 381 ? -8.727 -14.188 12.016 1 98.81 381 ALA A CA 1
ATOM 3044 C C . ALA A 1 381 ? -8.75 -15.641 12.477 1 98.81 381 ALA A C 1
ATOM 3046 O O . ALA A 1 381 ? -7.707 -16.297 12.547 1 98.81 381 ALA A O 1
ATOM 3047 N N . ARG A 1 382 ? -9.875 -16.109 12.789 1 98.56 382 ARG A N 1
ATOM 3048 C CA . ARG A 1 382 ? -10.141 -17.5 13.156 1 98.56 382 ARG A CA 1
ATOM 3049 C C . ARG A 1 382 ? -11.492 -17.953 12.625 1 98.56 382 ARG A C 1
ATOM 3051 O O . ARG A 1 382 ? -12.453 -17.188 12.625 1 98.56 382 ARG A O 1
ATOM 3058 N N . GLN A 1 383 ? -11.578 -19.156 12.172 1 98.69 383 GLN A N 1
ATOM 3059 C CA . GLN A 1 383 ? -12.836 -19.719 11.688 1 98.69 383 GLN A CA 1
ATOM 3060 C C . GLN A 1 383 ? -13.406 -18.875 10.547 1 98.69 383 GLN A C 1
ATOM 3062 O O . GLN A 1 383 ? -14.586 -18.516 10.57 1 98.69 383 GLN A O 1
ATOM 3067 N N . ILE A 1 384 ? -12.57 -18.453 9.648 1 98.94 384 ILE A N 1
ATOM 3068 C CA . ILE A 1 384 ? -12.977 -17.922 8.359 1 98.94 384 ILE A CA 1
ATOM 3069 C C . ILE A 1 384 ? -12.922 -19.031 7.301 1 98.94 384 ILE A C 1
ATOM 3071 O O . ILE A 1 384 ? -11.836 -19.438 6.883 1 98.94 384 ILE A O 1
ATOM 3075 N N . ASN A 1 385 ? -14.047 -19.484 6.824 1 98.94 385 ASN A N 1
ATOM 3076 C CA . ASN A 1 385 ? -14.094 -20.719 6.047 1 98.94 385 ASN A CA 1
ATOM 3077 C C . ASN A 1 385 ? -14.688 -20.484 4.66 1 98.94 385 ASN A C 1
ATOM 3079 O O . ASN A 1 385 ? -15.531 -19.609 4.484 1 98.94 385 ASN A O 1
ATOM 3083 N N . PHE A 1 386 ? -14.281 -21.234 3.691 1 98.94 386 PHE A N 1
ATOM 3084 C CA . PHE A 1 386 ? -14.797 -21.234 2.328 1 98.94 386 PHE A CA 1
ATOM 3085 C C . PHE A 1 386 ? -15.203 -22.641 1.908 1 98.94 386 PHE A C 1
ATOM 3087 O O . PHE A 1 386 ? -14.383 -23.562 1.941 1 98.94 386 PHE A O 1
ATOM 3094 N N . SER A 1 387 ? -16.406 -22.828 1.571 1 98.81 387 SER A N 1
ATOM 3095 C CA . SER A 1 387 ? -16.922 -24.125 1.137 1 98.81 387 SER A CA 1
ATOM 3096 C C . SER A 1 387 ? -17.641 -24.016 -0.202 1 98.81 387 SER A C 1
ATOM 3098 O O . SER A 1 387 ? -18.578 -23.234 -0.346 1 98.81 387 SER A O 1
ATOM 3100 N N . GLY A 1 388 ? -17.188 -24.797 -1.123 1 98.5 388 GLY A N 1
ATOM 3101 C CA . GLY A 1 388 ? -17.844 -24.828 -2.42 1 98.5 388 GLY A CA 1
ATOM 3102 C C . GLY A 1 388 ? -17.719 -23.531 -3.195 1 98.5 388 GLY A C 1
ATOM 3103 O O . GLY A 1 388 ? -18.562 -23.219 -4.035 1 98.5 388 GLY A O 1
ATOM 3104 N N . CYS A 1 389 ? -16.797 -22.734 -2.928 1 98.75 389 CYS A N 1
ATOM 3105 C CA . CYS A 1 389 ? -16.609 -21.453 -3.588 1 98.75 389 CYS A CA 1
ATOM 3106 C C . CYS A 1 389 ? -15.773 -21.609 -4.855 1 98.75 389 CYS A C 1
ATOM 3108 O O . CYS A 1 389 ? -15.125 -22.641 -5.059 1 98.75 389 CYS A O 1
ATOM 3110 N N . THR A 1 390 ? -15.859 -20.641 -5.703 1 98.56 390 THR A N 1
ATOM 3111 C CA . THR A 1 390 ? -15.062 -20.578 -6.926 1 98.56 390 THR A CA 1
ATOM 3112 C C . THR A 1 390 ? -14.195 -19.312 -6.949 1 98.56 390 THR A C 1
ATOM 3114 O O . THR A 1 390 ? -14.68 -18.219 -6.656 1 98.56 390 THR A O 1
ATOM 3117 N N . PHE A 1 391 ? -12.969 -19.516 -7.23 1 98.81 391 PHE A N 1
ATOM 3118 C CA . PHE A 1 391 ? -12 -18.453 -7.461 1 98.81 391 PHE A CA 1
ATOM 3119 C C . PHE A 1 391 ? -11.492 -18.484 -8.898 1 98.81 391 PHE A C 1
ATOM 3121 O O . PHE A 1 391 ? -10.773 -19.406 -9.281 1 98.81 391 PHE A O 1
ATOM 3128 N N . LYS A 1 392 ? -11.844 -17.484 -9.703 1 98.06 392 LYS A N 1
ATOM 3129 C CA . LYS A 1 392 ? -11.469 -17.547 -11.117 1 98.06 392 LYS A CA 1
ATOM 3130 C C . LYS A 1 392 ? -11.281 -16.156 -11.703 1 98.06 392 LYS A C 1
ATOM 3132 O O . LYS A 1 392 ? -11.797 -15.172 -11.172 1 98.06 392 LYS A O 1
ATOM 3137 N N . HIS A 1 393 ? -10.5 -16.016 -12.773 1 98.69 393 HIS A N 1
ATOM 3138 C CA . HIS A 1 393 ? -10.211 -14.773 -13.461 1 98.69 393 HIS A CA 1
ATOM 3139 C C . HIS A 1 393 ? -9.516 -13.781 -12.539 1 98.69 393 HIS A C 1
ATOM 3141 O O . HIS A 1 393 ? -9.945 -12.633 -12.414 1 98.69 393 HIS A O 1
ATOM 3147 N N . LEU A 1 394 ? -8.43 -14.297 -11.906 1 98.88 394 LEU A N 1
ATOM 3148 C CA . LEU A 1 394 ? -7.715 -13.484 -10.93 1 98.88 394 LEU A CA 1
ATOM 3149 C C . LEU A 1 394 ? -6.277 -13.234 -11.375 1 98.88 394 LEU A C 1
ATOM 3151 O O . LEU A 1 394 ? -5.602 -14.156 -11.844 1 98.88 394 LEU A O 1
ATOM 3155 N N . GLY A 1 395 ? -5.82 -12.008 -11.242 1 98.56 395 GLY A N 1
ATOM 3156 C CA . GLY A 1 395 ? -4.535 -11.609 -11.797 1 98.56 395 GLY A CA 1
ATOM 3157 C C . GLY A 1 395 ? -3.357 -12.062 -10.953 1 98.56 395 GLY A C 1
ATOM 3158 O O . GLY A 1 395 ? -2.256 -12.258 -11.477 1 98.56 395 GLY A O 1
ATOM 3159 N N . ALA A 1 396 ? -3.561 -12.203 -9.625 1 98.31 396 ALA A N 1
ATOM 3160 C CA . ALA A 1 396 ? -2.482 -12.609 -8.727 1 98.31 396 ALA A CA 1
ATOM 3161 C C . ALA A 1 396 ? -2.912 -13.781 -7.844 1 98.31 396 ALA A C 1
ATOM 3163 O O . ALA A 1 396 ? -3.377 -14.805 -8.352 1 98.31 396 ALA A O 1
ATOM 3164 N N . THR A 1 397 ? -2.666 -13.656 -6.516 1 98.88 397 THR A N 1
ATOM 3165 C CA . THR A 1 397 ? -3.01 -14.727 -5.59 1 98.88 397 THR A CA 1
ATOM 3166 C C . THR A 1 397 ? -4.52 -14.812 -5.402 1 98.88 397 THR A C 1
ATOM 3168 O O . THR A 1 397 ? -5.199 -13.789 -5.309 1 98.88 397 THR A O 1
ATOM 3171 N N . GLY A 1 398 ? -5.07 -16 -5.406 1 98.94 398 GLY A N 1
ATOM 3172 C CA . GLY A 1 398 ? -6.496 -16.188 -5.168 1 98.94 398 GLY A CA 1
ATOM 3173 C C . GLY A 1 398 ? -6.902 -15.891 -3.738 1 98.94 398 GLY A C 1
ATOM 3174 O O . GLY A 1 398 ? -7.508 -14.859 -3.457 1 98.94 398 GLY A O 1
ATOM 3175 N N . LEU A 1 399 ? -6.539 -16.766 -2.855 1 98.94 399 LEU A N 1
ATOM 3176 C CA . LEU A 1 399 ? -6.828 -16.656 -1.431 1 98.94 399 LEU A CA 1
ATOM 3177 C C . LEU A 1 399 ? -5.539 -16.656 -0.612 1 98.94 399 LEU A C 1
ATOM 3179 O O . LEU A 1 399 ? -4.703 -17.547 -0.774 1 98.94 399 LEU A O 1
ATOM 3183 N N . ASP A 1 400 ? -5.348 -15.703 0.289 1 98.88 400 ASP A N 1
ATOM 3184 C CA . ASP A 1 400 ? -4.129 -15.539 1.071 1 98.88 400 ASP A CA 1
ATOM 3185 C C . ASP A 1 400 ? -4.438 -15.492 2.566 1 98.88 400 ASP A C 1
ATOM 3187 O O . ASP A 1 400 ? -4.918 -14.477 3.074 1 98.88 400 ASP A O 1
ATOM 3191 N N . TYR A 1 401 ? -4.238 -16.594 3.316 1 98.88 401 TYR A N 1
ATOM 3192 C CA . TYR A 1 401 ? -4.168 -16.562 4.773 1 98.88 401 TYR A CA 1
ATOM 3193 C C . TYR A 1 401 ? -2.795 -16.094 5.242 1 98.88 401 TYR A C 1
ATOM 3195 O O . TYR A 1 401 ? -1.86 -16.891 5.344 1 98.88 401 TYR A O 1
ATOM 3203 N N . GLU A 1 402 ? -2.734 -14.914 5.625 1 98.38 402 GLU A N 1
ATOM 3204 C CA . GLU A 1 402 ? -1.443 -14.227 5.641 1 98.38 402 GLU A CA 1
ATOM 3205 C C . GLU A 1 402 ? -0.78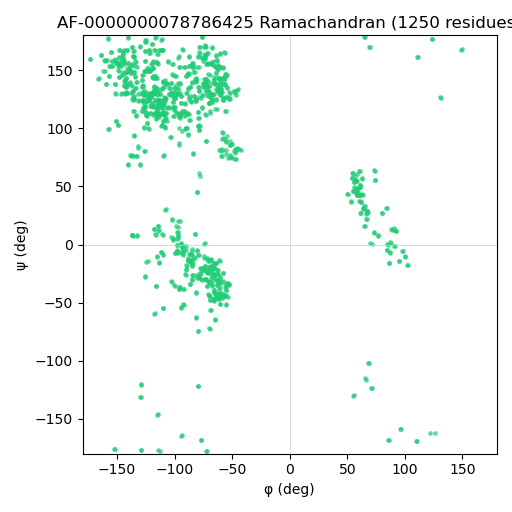5 -14.328 7.012 1 98.38 402 GLU A C 1
ATOM 3207 O O . GLU A 1 402 ? 0.411 -14.609 7.113 1 98.38 402 GLU A O 1
ATOM 3212 N N . TRP A 1 403 ? -1.503 -13.938 8.016 1 98 403 TRP A N 1
ATOM 3213 C CA . TRP A 1 403 ? -0.891 -13.711 9.32 1 98 403 TRP A CA 1
ATOM 3214 C C . TRP A 1 403 ? -1.896 -13.953 10.438 1 98 403 TRP A C 1
ATOM 3216 O O . TRP A 1 403 ? -3.006 -13.414 10.414 1 98 403 TRP A O 1
ATOM 3226 N N . ALA A 1 404 ? -1.536 -14.719 11.406 1 98.12 404 ALA A N 1
ATOM 3227 C CA . ALA A 1 404 ? -2.334 -14.93 12.617 1 98.12 404 ALA A CA 1
ATOM 3228 C C . ALA A 1 404 ? -3.734 -15.422 12.266 1 98.12 404 ALA A C 1
ATOM 3230 O O . ALA A 1 404 ? -4.73 -14.867 12.734 1 98.12 404 ALA A O 1
ATOM 3231 N N . VAL A 1 405 ? -3.787 -16.438 11.414 1 98.81 405 VAL A N 1
ATOM 3232 C CA . VAL A 1 405 ? -5.031 -17.094 11.016 1 98.81 405 VAL A CA 1
ATOM 3233 C C . VAL A 1 405 ? -5.031 -18.531 11.5 1 98.81 405 VAL A C 1
ATOM 3235 O O . VAL A 1 405 ? -4.055 -19.266 11.305 1 98.81 405 VAL A O 1
ATOM 3238 N N . ASN A 1 406 ? -6.109 -18.922 12.18 1 98.56 406 ASN A N 1
ATOM 3239 C CA . ASN A 1 406 ? -6.098 -20.281 12.695 1 98.56 406 ASN A CA 1
ATOM 3240 C C . ASN A 1 406 ? -7.492 -20.906 12.68 1 98.56 406 ASN A C 1
ATOM 3242 O O . ASN A 1 406 ? -8.492 -20.188 12.602 1 98.56 406 ASN A O 1
ATOM 3246 N N . ASN A 1 407 ? -7.555 -22.156 12.688 1 98.75 407 ASN A N 1
ATOM 3247 C CA . ASN A 1 407 ? -8.781 -22.953 12.773 1 98.75 407 ASN A CA 1
ATOM 3248 C C . ASN A 1 407 ? -9.727 -22.625 11.625 1 98.75 407 ASN A C 1
ATOM 3250 O O . ASN A 1 407 ? -10.922 -22.422 11.836 1 98.75 407 ASN A O 1
ATOM 3254 N N . CYS A 1 408 ? -9.18 -22.578 10.43 1 98.88 408 CYS A N 1
ATOM 3255 C CA . CYS A 1 408 ? -9.953 -22.281 9.227 1 98.88 408 CYS A CA 1
ATOM 3256 C C . CYS A 1 408 ? -10 -23.5 8.30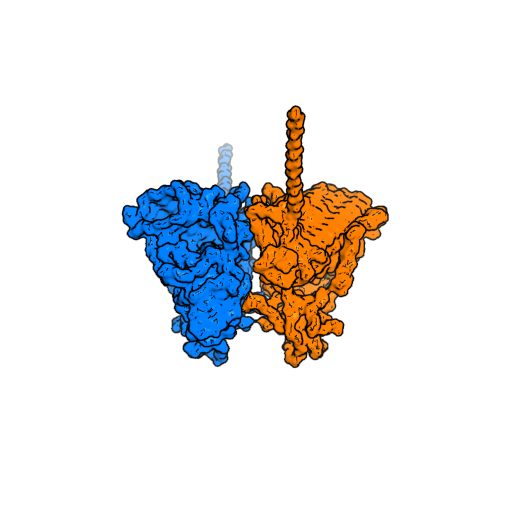5 1 98.88 408 CYS A C 1
ATOM 3258 O O . CYS A 1 408 ? -9.234 -24.453 8.484 1 98.88 408 CYS A O 1
ATOM 3260 N N . ARG A 1 409 ? -10.891 -23.422 7.32 1 98.81 409 ARG A N 1
ATOM 3261 C CA . ARG A 1 409 ? -11.07 -24.5 6.352 1 98.81 409 ARG A CA 1
ATOM 3262 C C . ARG A 1 409 ? -11.375 -23.953 4.965 1 98.81 409 ARG A C 1
ATOM 3264 O O . ARG A 1 409 ? -12.125 -22.984 4.828 1 98.81 409 ARG A O 1
ATOM 3271 N N . VAL A 1 410 ? -10.773 -24.5 3.975 1 98.94 410 VAL A N 1
ATOM 3272 C CA . VAL A 1 410 ? -11.109 -24.328 2.564 1 98.94 410 VAL A CA 1
ATOM 3273 C C . VAL A 1 410 ? -11.438 -25.672 1.937 1 98.94 410 VAL A C 1
ATOM 3275 O O . VAL A 1 410 ? -10.562 -26.531 1.792 1 98.94 410 VAL A O 1
ATOM 3278 N N . GLU A 1 411 ? -12.688 -25.859 1.553 1 98.88 411 GLU A N 1
ATOM 3279 C CA . GLU A 1 411 ? -13.109 -27.203 1.173 1 98.88 411 GLU A CA 1
ATOM 3280 C C . GLU A 1 411 ? -14.07 -27.156 -0.012 1 98.88 411 GLU A C 1
ATOM 3282 O O . GLU A 1 411 ? -15.008 -26.359 -0.029 1 98.88 411 GLU A O 1
ATOM 3287 N N . GLY A 1 412 ? -13.766 -28.062 -0.901 1 98.75 412 GLY A N 1
ATOM 3288 C CA . GLY A 1 412 ? -14.656 -28.219 -2.041 1 98.75 412 GLY A CA 1
ATOM 3289 C C . GLY A 1 412 ? -14.656 -27 -2.961 1 98.75 412 GLY A C 1
ATOM 3290 O O . GLY A 1 412 ? -15.68 -26.688 -3.574 1 98.75 412 GLY A O 1
ATOM 3291 N N . CYS A 1 413 ? -13.617 -26.281 -3.055 1 98.81 413 CYS A N 1
ATOM 3292 C CA . CYS A 1 413 ? -13.547 -25.062 -3.844 1 98.81 413 CYS A CA 1
ATOM 3293 C C . CYS A 1 413 ? -12.828 -25.297 -5.164 1 98.81 413 CYS A C 1
ATOM 3295 O O . CYS A 1 413 ? -12.078 -26.266 -5.301 1 98.81 413 CYS A O 1
ATOM 3297 N N . LEU A 1 414 ? -13.125 -24.484 -6.141 1 98.75 414 LEU A N 1
ATOM 3298 C CA . LEU A 1 414 ? -12.445 -24.469 -7.43 1 98.75 414 LEU A CA 1
ATOM 3299 C C . LEU A 1 414 ? -11.562 -23.234 -7.574 1 98.75 414 LEU A C 1
ATOM 3301 O O . LEU A 1 414 ? -12.039 -22.109 -7.387 1 98.75 414 LEU A O 1
ATOM 3305 N N . PHE A 1 415 ? -10.297 -23.453 -7.824 1 98.88 415 PHE A N 1
ATOM 3306 C CA . PHE A 1 415 ? -9.359 -22.406 -8.219 1 98.88 415 PHE A CA 1
ATOM 3307 C C . PHE A 1 415 ? -8.906 -22.594 -9.664 1 98.88 415 PHE A C 1
ATOM 3309 O O . PHE A 1 415 ? -8.312 -23.625 -10.008 1 98.88 415 PHE A O 1
ATOM 3316 N N . THR A 1 416 ? -9.156 -21.641 -10.539 1 98.62 416 THR A N 1
ATOM 3317 C CA . THR A 1 416 ? -8.773 -21.781 -11.938 1 98.62 416 THR A CA 1
ATOM 3318 C C . THR A 1 416 ? -8.609 -20.422 -12.602 1 98.62 416 THR A C 1
ATOM 3320 O O . THR A 1 416 ? -9.172 -19.422 -12.133 1 98.62 416 THR A O 1
ATOM 3323 N N . ASP A 1 417 ? -7.773 -20.297 -13.656 1 98.38 417 ASP A N 1
ATOM 3324 C CA . ASP A 1 417 ? -7.523 -19.062 -14.383 1 98.38 417 ASP A CA 1
ATOM 3325 C C . ASP A 1 417 ? -7.02 -17.953 -13.453 1 98.38 417 ASP A C 1
ATOM 3327 O O . ASP A 1 417 ? -7.613 -16.891 -13.367 1 98.38 417 ASP A O 1
ATOM 3331 N N . ILE A 1 418 ? -5.969 -18.297 -12.797 1 98.81 418 ILE A N 1
ATOM 3332 C CA . ILE A 1 418 ? -5.336 -17.406 -11.836 1 98.81 418 ILE A CA 1
ATOM 3333 C C . ILE A 1 418 ? -3.889 -17.141 -12.25 1 98.81 418 ILE A C 1
ATOM 3335 O O . ILE A 1 418 ? -3.145 -18.078 -12.555 1 98.81 418 ILE A O 1
ATOM 3339 N N . GLY A 1 419 ? -3.492 -15.875 -12.297 1 98.69 419 GLY A N 1
ATOM 3340 C CA . GLY A 1 419 ? -2.162 -15.5 -12.75 1 98.69 419 GLY A CA 1
ATOM 3341 C C . GLY A 1 419 ? -1.067 -15.875 -11.773 1 98.69 419 GLY A C 1
ATOM 3342 O O . GLY A 1 419 ? 0.067 -16.141 -12.172 1 98.69 419 GLY A O 1
ATOM 3343 N N . GLY A 1 420 ? -1.344 -15.883 -10.492 1 98.81 420 GLY A N 1
ATOM 3344 C CA . GLY A 1 420 ? -0.379 -16.203 -9.453 1 98.81 420 GLY A CA 1
ATOM 3345 C C . GLY A 1 420 ? -0.712 -17.469 -8.688 1 98.81 420 GLY A C 1
ATOM 3346 O O . GLY A 1 420 ? -1.173 -18.453 -9.273 1 98.81 420 GLY A O 1
ATOM 3347 N N . THR A 1 421 ? -0.383 -17.484 -7.414 1 98.94 421 THR A N 1
ATOM 3348 C CA . THR A 1 421 ? -0.634 -18.609 -6.52 1 98.94 421 THR A CA 1
ATOM 3349 C C . THR A 1 421 ? -2.125 -18.75 -6.23 1 98.94 421 THR A C 1
ATOM 3351 O O . THR A 1 421 ? -2.824 -17.75 -6.043 1 98.94 421 THR A O 1
ATOM 3354 N N . ALA A 1 422 ? -2.646 -19.969 -6.25 1 98.94 422 ALA A N 1
ATOM 3355 C CA . ALA A 1 422 ? -4.055 -20.172 -5.918 1 98.94 422 ALA A CA 1
ATOM 3356 C C . ALA A 1 422 ? -4.312 -19.906 -4.438 1 98.94 422 ALA A C 1
ATOM 3358 O O . ALA A 1 422 ? -5.145 -19.062 -4.086 1 98.94 422 ALA A O 1
ATOM 3359 N N . LEU A 1 423 ? -3.549 -20.641 -3.586 1 98.81 423 LEU A N 1
ATOM 3360 C CA . LEU A 1 423 ? -3.697 -20.516 -2.139 1 98.81 423 LEU A CA 1
ATOM 3361 C C . LEU A 1 423 ? -2.352 -20.25 -1.475 1 98.81 423 LEU A C 1
ATOM 3363 O O . LEU A 1 423 ? -1.43 -21.062 -1.571 1 98.81 423 LEU A O 1
ATOM 3367 N N . ALA A 1 424 ? -2.24 -19.125 -0.843 1 98.81 424 ALA A N 1
ATOM 3368 C CA . ALA A 1 424 ? -1.068 -18.797 -0.036 1 98.81 424 ALA A CA 1
ATOM 3369 C C . ALA A 1 424 ? -1.392 -18.859 1.454 1 98.81 424 ALA A C 1
ATOM 3371 O O . ALA A 1 424 ? -2.463 -18.422 1.882 1 98.81 424 ALA A O 1
ATOM 3372 N N . LEU A 1 425 ? -0.468 -19.438 2.291 1 98.5 425 LEU A N 1
ATOM 3373 C CA . LEU A 1 425 ? -0.703 -19.656 3.713 1 98.5 425 LEU A CA 1
ATOM 3374 C C . LEU A 1 425 ? 0.532 -19.297 4.531 1 98.5 425 LEU A C 1
ATOM 3376 O O . LEU A 1 425 ? 1.646 -19.703 4.191 1 98.5 425 LEU A O 1
ATOM 3380 N N . GLY A 1 426 ? 0.237 -18.516 5.527 1 98.62 426 GLY A N 1
ATOM 3381 C CA . GLY A 1 426 ? 1.263 -18.328 6.539 1 98.62 426 GLY A CA 1
ATOM 3382 C C . GLY A 1 426 ? 2.244 -17.219 6.191 1 98.62 426 GLY A C 1
ATOM 3383 O O . GLY A 1 426 ? 2.006 -16.438 5.27 1 98.62 426 GLY A O 1
ATOM 3384 N N . ALA A 1 427 ? 3.326 -17.203 6.992 1 97.88 427 ALA A N 1
ATOM 3385 C CA . ALA A 1 427 ? 4.258 -16.078 6.922 1 97.88 427 ALA A CA 1
ATOM 3386 C C . ALA A 1 427 ? 5.309 -16.297 5.836 1 97.88 427 ALA A C 1
ATOM 3388 O O . ALA A 1 427 ? 5.91 -17.375 5.762 1 97.88 427 ALA A O 1
ATOM 3389 N N . PHE A 1 428 ? 5.457 -15.438 4.938 1 98.06 428 PHE A N 1
ATOM 3390 C CA . PHE A 1 428 ? 6.617 -15.07 4.133 1 98.06 428 PHE A CA 1
ATOM 3391 C C . PHE A 1 428 ? 7.148 -13.695 4.535 1 98.06 428 PHE A C 1
ATOM 3393 O O . PHE A 1 428 ? 6.848 -12.695 3.885 1 98.06 428 PHE A O 1
ATOM 3400 N N . PRO A 1 429 ? 7.828 -13.711 5.641 1 95.75 429 PRO A N 1
ATOM 3401 C CA . PRO A 1 429 ? 8.094 -12.414 6.258 1 95.75 429 PRO A CA 1
ATOM 3402 C C . PRO A 1 429 ? 8.641 -11.391 5.27 1 95.75 429 PRO A C 1
ATOM 3404 O O . PRO A 1 429 ? 9.57 -11.695 4.512 1 95.75 429 PRO A O 1
ATOM 3407 N N . ALA A 1 430 ? 8.086 -10.195 5.254 1 95.25 430 ALA A N 1
ATOM 3408 C CA . ALA A 1 430 ? 8.328 -9.172 4.234 1 95.25 430 ALA A CA 1
ATOM 3409 C C . ALA A 1 430 ? 8.984 -7.938 4.844 1 95.25 430 ALA A C 1
ATOM 3411 O O . ALA A 1 430 ? 9.195 -7.871 6.055 1 95.25 430 ALA A O 1
ATOM 3412 N N . GLY A 1 431 ? 9.266 -7.008 4.008 1 96.31 431 GLY A N 1
ATOM 3413 C CA . GLY A 1 431 ? 9.82 -5.746 4.461 1 96.31 431 GLY A CA 1
ATOM 3414 C C . GLY A 1 431 ? 11.258 -5.863 4.938 1 96.31 431 GLY A C 1
ATOM 3415 O O . GLY A 1 431 ? 12.117 -6.383 4.219 1 96.31 431 GLY A O 1
ATOM 3416 N N . GLY A 1 432 ? 11.445 -5.43 6.191 1 97.94 432 GLY A N 1
ATOM 3417 C CA . GLY A 1 432 ? 12.797 -5.367 6.73 1 97.94 432 GLY A CA 1
ATOM 3418 C C . GLY A 1 432 ? 13.297 -6.699 7.25 1 97.94 432 GLY A C 1
ATOM 3419 O O . GLY A 1 432 ? 14.414 -6.797 7.75 1 97.94 432 GLY A O 1
ATOM 3420 N N . PHE A 1 433 ? 12.578 -7.73 7.008 1 97.62 433 PHE A N 1
ATOM 3421 C CA . PHE A 1 433 ? 12.953 -9.055 7.48 1 97.62 433 PHE A CA 1
ATOM 3422 C C . PHE A 1 433 ? 13.75 -9.805 6.418 1 97.62 433 PHE A C 1
ATOM 3424 O O . PHE A 1 433 ? 13.227 -10.125 5.348 1 97.62 433 PHE A O 1
ATOM 3431 N N . GLU A 1 434 ? 15.008 -10.078 6.703 1 97.44 434 GLU A N 1
ATOM 3432 C CA . GLU A 1 434 ? 15.852 -10.82 5.77 1 97.44 434 GLU A CA 1
ATOM 3433 C C . GLU A 1 434 ? 15.359 -12.25 5.605 1 97.44 434 GLU A C 1
ATOM 3435 O O . GLU A 1 434 ? 15.195 -12.977 6.59 1 97.44 434 GLU A O 1
ATOM 3440 N N . THR A 1 435 ? 15.195 -12.68 4.441 1 96.94 435 THR A N 1
ATOM 3441 C CA . THR A 1 435 ? 14.383 -13.844 4.109 1 96.94 435 THR A CA 1
ATOM 3442 C C . THR A 1 435 ? 15.039 -15.125 4.625 1 96.94 435 THR A C 1
ATOM 3444 O O . THR A 1 435 ? 14.359 -16.125 4.844 1 96.94 435 THR A O 1
ATOM 3447 N N . HIS A 1 436 ? 16.359 -15.188 4.898 1 96.62 436 HIS A N 1
ATOM 3448 C CA . HIS A 1 436 ? 17.047 -16.406 5.309 1 96.62 436 HIS A CA 1
ATOM 3449 C C . HIS A 1 436 ? 17.094 -16.531 6.828 1 96.62 436 HIS A C 1
ATOM 3451 O O . HIS A 1 436 ? 17.578 -17.531 7.359 1 96.62 436 HIS A O 1
ATOM 3457 N N . VAL A 1 437 ? 16.625 -15.453 7.512 1 96.06 437 VAL A N 1
ATOM 3458 C CA . VAL A 1 437 ? 16.516 -15.5 8.969 1 96.06 437 VAL A CA 1
ATOM 3459 C C . VAL A 1 437 ? 15.258 -16.281 9.359 1 96.06 437 VAL A C 1
ATOM 3461 O O . VAL A 1 437 ? 14.18 -16.047 8.82 1 96.06 437 VAL A O 1
ATOM 3464 N N . PRO A 1 438 ? 15.43 -17.25 10.32 1 96.25 438 PRO A N 1
ATOM 3465 C CA . PRO A 1 438 ? 14.227 -17.984 10.734 1 96.25 438 PRO A CA 1
ATOM 3466 C C . PRO A 1 438 ? 13.172 -17.078 11.375 1 96.25 438 PRO A C 1
ATOM 3468 O O . PRO A 1 438 ? 13.508 -16.219 12.188 1 96.25 438 PRO A O 1
ATOM 3471 N N . TYR A 1 439 ? 11.992 -17.234 10.977 1 96.5 439 TYR A N 1
ATOM 3472 C CA . TYR A 1 439 ? 10.844 -16.547 11.539 1 96.5 439 TYR A CA 1
ATOM 3473 C C . TYR A 1 439 ? 10.383 -17.203 12.828 1 96.5 439 TYR A C 1
ATOM 3475 O O . TYR A 1 439 ? 9.82 -18.312 12.797 1 96.5 439 TYR A O 1
ATOM 3483 N N . MET A 1 440 ? 10.594 -16.562 13.938 1 94.56 440 MET A N 1
ATOM 3484 C CA . MET A 1 440 ? 10.234 -17.078 15.25 1 94.56 440 MET A CA 1
ATOM 3485 C C . MET A 1 440 ? 9.633 -15.984 16.125 1 94.56 440 MET A C 1
ATOM 3487 O O . MET A 1 440 ? 10.297 -15.469 17.016 1 94.56 440 MET A O 1
ATOM 3491 N N . PRO A 1 441 ? 8.422 -15.68 15.859 1 93.94 441 PRO A N 1
ATOM 3492 C CA . PRO A 1 441 ? 7.816 -14.633 16.688 1 93.94 441 PRO A CA 1
ATOM 3493 C C . PRO A 1 441 ? 7.691 -15.047 18.156 1 93.94 441 PRO A C 1
ATOM 3495 O O . PRO A 1 441 ? 7.473 -16.219 18.453 1 93.94 441 PRO A O 1
ATOM 3498 N N . GLU A 1 442 ? 7.793 -14.148 19.031 1 89.81 442 GLU A N 1
ATOM 3499 C CA . GLU A 1 442 ? 7.648 -14.43 20.453 1 89.81 442 GLU A CA 1
ATOM 3500 C C . GLU A 1 442 ? 6.227 -14.875 20.797 1 89.81 442 GLU A C 1
ATOM 3502 O O . GLU A 1 442 ? 6.023 -15.695 21.688 1 89.81 442 GLU A O 1
ATOM 3507 N N . ASP A 1 443 ? 5.316 -14.227 20.156 1 94.06 443 ASP A N 1
ATOM 3508 C CA . ASP A 1 443 ? 3.922 -14.625 20.312 1 94.06 443 ASP A CA 1
ATOM 3509 C C . ASP A 1 443 ? 3.525 -15.656 19.266 1 94.06 443 ASP A C 1
ATOM 3511 O O . ASP A 1 443 ? 3.33 -15.32 18.094 1 94.06 443 ASP A O 1
ATOM 3515 N N . GLU A 1 444 ? 3.291 -16.859 19.688 1 94.75 444 GLU A N 1
ATOM 3516 C CA . GLU A 1 444 ? 3.041 -17.953 18.766 1 94.75 444 GLU A CA 1
ATOM 3517 C C . GLU A 1 444 ? 1.711 -17.781 18.047 1 94.75 444 GLU A C 1
ATOM 3519 O O . GLU A 1 444 ? 1.461 -18.422 17.016 1 94.75 444 GLU A O 1
ATOM 3524 N N . ARG A 1 445 ? 0.841 -16.938 18.594 1 95.94 445 ARG A N 1
ATOM 3525 C CA . ARG A 1 445 ? -0.438 -16.672 17.938 1 95.94 445 ARG A CA 1
ATOM 3526 C C . ARG A 1 445 ? -0.234 -16.062 16.547 1 95.94 445 ARG A C 1
ATOM 3528 O O . ARG A 1 445 ? -1.154 -16.047 15.734 1 95.94 445 ARG A O 1
ATOM 3535 N N . GLU A 1 446 ? 0.956 -15.594 16.219 1 96.75 446 GLU A N 1
ATOM 3536 C CA . GLU A 1 446 ? 1.25 -14.961 14.945 1 96.75 446 GLU A CA 1
ATOM 3537 C C . GLU A 1 446 ? 1.319 -15.992 13.82 1 96.75 446 GLU A C 1
ATOM 3539 O O . GLU A 1 446 ? 1.215 -15.648 12.641 1 96.75 446 GLU A O 1
ATOM 3544 N N . TYR A 1 447 ? 1.496 -17.281 14.102 1 98.06 447 TYR A N 1
ATOM 3545 C CA . TYR A 1 447 ? 1.536 -18.328 13.094 1 98.06 447 TYR A CA 1
ATOM 3546 C C . TYR A 1 447 ? 0.146 -18.594 12.523 1 98.06 447 TYR A C 1
ATOM 3548 O O . TYR A 1 447 ? -0.854 -18.469 13.234 1 98.06 447 TYR A O 1
ATOM 3556 N N . CYS A 1 448 ? 0.09 -18.844 11.297 1 98.69 448 CYS A N 1
ATOM 3557 C CA . CYS A 1 448 ? -1.077 -19.562 10.797 1 98.69 448 CYS A CA 1
ATOM 3558 C C . CYS A 1 448 ? -1.029 -21.031 11.211 1 98.69 448 CYS A C 1
ATOM 3560 O O . CYS A 1 448 ? 0.007 -21.688 11.078 1 98.69 448 CYS A O 1
ATOM 3562 N N . SER A 1 449 ? -2.1 -21.484 11.719 1 98.75 449 SER A N 1
ATOM 3563 C CA . SER A 1 449 ? -2.092 -22.844 12.281 1 98.75 449 SER A CA 1
ATOM 3564 C C . SER A 1 449 ? -3.486 -23.453 12.25 1 98.75 449 SER A C 1
ATOM 3566 O O . SER A 1 449 ? -4.488 -22.734 12.195 1 98.75 449 SER A O 1
ATOM 3568 N N . ASP A 1 450 ? -3.553 -24.75 12.289 1 98.81 450 ASP A N 1
ATOM 3569 C CA . ASP A 1 450 ? -4.801 -25.5 12.406 1 98.81 450 ASP A CA 1
ATOM 3570 C C . ASP A 1 450 ? -5.754 -25.156 11.266 1 98.81 450 ASP A C 1
ATOM 3572 O O . ASP A 1 450 ? -6.922 -24.828 11.5 1 98.81 450 ASP A O 1
ATOM 3576 N N . ILE A 1 451 ? -5.211 -25.125 10.109 1 98.94 451 ILE A N 1
ATOM 3577 C CA . ILE A 1 451 ? -5.98 -24.859 8.891 1 98.94 451 ILE A CA 1
ATOM 3578 C C . ILE A 1 451 ? -6.07 -26.141 8.055 1 98.94 451 ILE A C 1
ATOM 3580 O O . ILE A 1 451 ? -5.09 -26.875 7.93 1 98.94 451 ILE A O 1
ATOM 3584 N N . ARG A 1 452 ? -7.199 -26.438 7.555 1 98.94 452 ARG A N 1
ATOM 3585 C CA . ARG A 1 452 ? -7.441 -27.594 6.719 1 98.94 452 ARG A CA 1
ATOM 3586 C C . ARG A 1 452 ? -7.797 -27.188 5.293 1 98.94 452 ARG A C 1
ATOM 3588 O O . ARG A 1 452 ? -8.773 -26.469 5.074 1 98.94 452 ARG A O 1
ATOM 3595 N N . ILE A 1 453 ? -7.016 -27.578 4.324 1 98.94 453 ILE A N 1
ATOM 3596 C CA . ILE A 1 453 ? -7.238 -27.422 2.895 1 98.94 453 ILE A CA 1
ATOM 3597 C C . ILE A 1 453 ? -7.605 -28.766 2.266 1 98.94 453 ILE A C 1
ATOM 3599 O O . ILE A 1 453 ? -6.738 -29.609 2.061 1 98.94 453 ILE A O 1
ATOM 3603 N N . ALA A 1 454 ? -8.898 -28.938 1.901 1 98.94 454 ALA A N 1
ATOM 3604 C CA . ALA A 1 454 ? -9.32 -30.297 1.568 1 98.94 454 ALA A CA 1
ATOM 3605 C C . ALA A 1 454 ? -10.289 -30.297 0.394 1 98.94 454 ALA A C 1
ATOM 3607 O O . ALA A 1 454 ? -11.17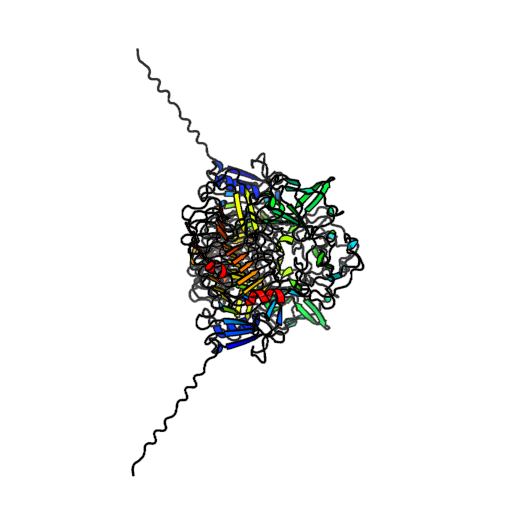2 -29.438 0.305 1 98.94 454 ALA A O 1
ATOM 3608 N N . ASN A 1 455 ? -10.016 -31.266 -0.473 1 98.88 455 ASN A N 1
ATOM 3609 C CA . ASN A 1 455 ? -10.953 -31.547 -1.555 1 98.88 455 ASN A CA 1
ATOM 3610 C C . ASN A 1 455 ? -11.148 -30.344 -2.459 1 98.88 455 ASN A C 1
ATOM 3612 O O . ASN A 1 455 ? -12.273 -30.016 -2.828 1 98.88 455 ASN A O 1
ATOM 3616 N N . ASN A 1 456 ? -10.133 -29.609 -2.717 1 98.94 456 ASN A N 1
ATOM 3617 C CA . ASN A 1 456 ? -10.172 -28.516 -3.684 1 98.94 456 ASN A CA 1
ATOM 3618 C C . ASN A 1 456 ? -9.578 -28.938 -5.027 1 98.94 456 ASN A C 1
ATOM 3620 O O . ASN A 1 456 ? -8.672 -29.766 -5.078 1 98.94 456 ASN A O 1
ATOM 3624 N N . LEU A 1 457 ? -10.125 -28.422 -6.082 1 98.88 457 LEU A N 1
ATOM 3625 C CA . LEU A 1 457 ? -9.508 -28.531 -7.398 1 98.88 457 LEU A CA 1
ATOM 3626 C C . LEU A 1 457 ? -8.781 -27.234 -7.766 1 98.88 457 LEU A C 1
ATOM 3628 O O . LEU A 1 457 ? -9.406 -26.188 -7.859 1 98.88 457 LEU A O 1
ATOM 3632 N N . ILE A 1 458 ? -7.531 -27.328 -7.891 1 98.88 458 ILE A N 1
ATOM 3633 C CA . ILE A 1 458 ? -6.668 -26.219 -8.305 1 98.88 458 ILE A CA 1
ATOM 3634 C C . ILE A 1 458 ? -6.059 -26.531 -9.672 1 98.88 458 ILE A C 1
ATOM 3636 O O . ILE A 1 458 ? -5.25 -27.453 -9.805 1 98.88 458 ILE A O 1
ATOM 3640 N N . THR A 1 459 ? -6.453 -25.781 -10.672 1 98.69 459 THR A N 1
ATOM 3641 C CA . THR A 1 459 ? -5.996 -26.109 -12.016 1 98.69 459 THR A CA 1
ATOM 3642 C C . THR A 1 459 ? -5.859 -24.844 -12.859 1 98.69 459 THR A C 1
ATOM 3644 O O . THR A 1 459 ? -6.594 -23.875 -12.656 1 98.69 459 THR A O 1
ATOM 3647 N N . GLU A 1 460 ? -4.883 -24.734 -13.742 1 97.88 460 GLU A N 1
ATOM 3648 C CA . GLU A 1 460 ? -4.648 -23.609 -14.633 1 97.88 460 GLU A CA 1
ATOM 3649 C C . GLU A 1 460 ? -4.387 -22.328 -13.852 1 97.88 460 GLU A C 1
ATOM 3651 O O . GLU A 1 460 ? -5.055 -21.312 -14.07 1 97.88 460 GLU A O 1
ATOM 3656 N N . VAL A 1 461 ? -3.502 -22.484 -12.93 1 98.56 461 VAL A N 1
ATOM 3657 C CA . VAL A 1 461 ? -3.061 -21.328 -12.172 1 98.56 461 VAL A CA 1
ATOM 3658 C C . VAL A 1 461 ? -1.607 -21 -12.516 1 98.56 461 VAL A C 1
ATOM 3660 O O . VAL A 1 461 ? -1.002 -21.672 -13.359 1 98.56 461 VAL A O 1
ATOM 3663 N N . THR A 1 462 ? -1.03 -19.953 -12 1 98.62 462 THR A N 1
ATOM 3664 C CA . THR A 1 462 ? 0.325 -19.484 -12.273 1 98.62 462 THR A CA 1
ATOM 3665 C C . THR A 1 462 ? 0.487 -19.125 -13.742 1 98.62 462 THR A C 1
ATOM 3667 O O . THR A 1 462 ? 1.558 -19.312 -14.32 1 98.62 462 THR A O 1
ATOM 3670 N N . ASN A 1 463 ? -0.516 -18.578 -14.328 1 97.75 463 ASN A N 1
ATOM 3671 C CA . ASN A 1 463 ? -0.483 -18.453 -15.781 1 97.75 463 ASN A CA 1
ATOM 3672 C C . ASN A 1 463 ? 0.044 -17.078 -16.203 1 97.75 463 ASN A C 1
ATOM 3674 O O . ASN A 1 463 ? 0.113 -16.781 -17.406 1 97.75 463 ASN A O 1
ATOM 3678 N N . GLU A 1 464 ? 0.413 -16.203 -15.266 1 97.62 464 GLU A N 1
ATOM 3679 C CA . GLU A 1 464 ? 1.129 -14.969 -15.57 1 97.62 464 GLU A CA 1
ATOM 3680 C C . GLU A 1 464 ? 2.5 -14.953 -14.898 1 97.62 464 GLU A C 1
ATOM 3682 O O . GLU A 1 464 ? 3.525 -14.852 -15.578 1 97.62 464 GLU A O 1
ATOM 3687 N N . ASP A 1 465 ? 2.486 -15.039 -13.648 1 98.44 465 ASP A N 1
ATOM 3688 C CA . ASP A 1 465 ? 3.738 -15.281 -12.938 1 98.44 465 ASP A CA 1
ATOM 3689 C C . ASP A 1 465 ? 4.004 -16.781 -12.781 1 98.44 465 ASP A C 1
ATOM 3691 O O . ASP A 1 465 ? 3.562 -17.391 -11.812 1 98.44 465 ASP A O 1
ATOM 3695 N N . TRP A 1 466 ? 4.84 -17.281 -13.617 1 98.62 466 TRP A N 1
ATOM 3696 C CA . TRP A 1 466 ? 5.07 -18.719 -13.711 1 98.62 466 TRP A CA 1
ATOM 3697 C C . TRP A 1 466 ? 5.738 -19.25 -12.445 1 98.62 466 TRP A C 1
ATOM 3699 O O . TRP A 1 466 ? 5.699 -20.453 -12.172 1 98.62 466 TRP A O 1
ATOM 3709 N N . GLY A 1 467 ? 6.375 -18.375 -11.68 1 98.62 467 GLY A N 1
ATOM 3710 C CA . GLY A 1 467 ? 7.117 -18.797 -10.5 1 98.62 467 GLY A CA 1
ATOM 3711 C C . GLY A 1 467 ? 6.23 -19.031 -9.289 1 98.62 467 GLY A C 1
ATOM 3712 O O . GLY A 1 467 ? 6.691 -19.531 -8.266 1 98.62 467 GLY A O 1
ATOM 3713 N N . CYS A 1 468 ? 4.945 -18.734 -9.414 1 98.81 468 CYS A N 1
ATOM 3714 C CA . CYS A 1 468 ? 3.975 -19 -8.359 1 98.81 468 CYS A CA 1
ATOM 3715 C C . CYS A 1 468 ? 3.621 -20.484 -8.305 1 98.81 468 CYS A C 1
ATOM 3717 O O . CYS A 1 468 ? 4.141 -21.281 -9.094 1 98.81 468 CYS A O 1
ATOM 3719 N N . VAL A 1 469 ? 2.729 -20.875 -7.324 1 98.94 469 VAL A N 1
ATOM 3720 C CA . VAL A 1 469 ? 2.492 -22.297 -7.094 1 98.94 469 VAL A CA 1
ATOM 3721 C C . VAL A 1 469 ? 1 -22.547 -6.902 1 98.94 469 VAL A C 1
ATOM 3723 O O . VAL A 1 469 ? 0.2 -21.609 -6.906 1 98.94 469 VAL A O 1
ATOM 3726 N N . GLY A 1 470 ? 0.645 -23.828 -6.902 1 98.94 470 GLY A N 1
ATOM 3727 C CA . GLY A 1 470 ? -0.735 -24.172 -6.586 1 98.94 470 GLY A CA 1
ATOM 3728 C C . GLY A 1 470 ? -1.122 -23.812 -5.16 1 98.94 470 GLY A C 1
ATOM 3729 O O . GLY A 1 470 ? -1.979 -22.953 -4.941 1 98.94 470 GLY A O 1
ATOM 3730 N N . ILE A 1 471 ? -0.476 -24.469 -4.227 1 98.94 471 ILE A N 1
ATOM 3731 C CA . ILE A 1 471 ? -0.594 -24.156 -2.807 1 98.94 471 ILE A CA 1
ATOM 3732 C C . ILE A 1 471 ? 0.78 -23.812 -2.238 1 98.94 471 ILE A C 1
ATOM 3734 O O . ILE A 1 471 ? 1.727 -24.594 -2.363 1 98.94 471 ILE A O 1
ATOM 3738 N N . GLY A 1 472 ? 0.922 -22.625 -1.738 1 98.88 472 GLY A N 1
ATOM 3739 C CA . GLY A 1 472 ? 2.16 -22.188 -1.11 1 98.88 472 GLY A CA 1
ATOM 3740 C C . GLY A 1 472 ? 1.997 -21.844 0.358 1 98.88 472 GLY A C 1
ATOM 3741 O O . GLY A 1 472 ? 1.328 -20.875 0.701 1 98.88 472 GLY A O 1
ATOM 3742 N N . ALA A 1 473 ? 2.596 -22.641 1.238 1 98.88 473 ALA A N 1
ATOM 3743 C CA . ALA A 1 473 ? 2.574 -22.406 2.68 1 98.88 473 ALA A CA 1
ATOM 3744 C C . ALA A 1 473 ? 3.965 -22.047 3.197 1 98.88 473 ALA A C 1
ATOM 3746 O O . ALA A 1 473 ? 4.902 -22.844 3.061 1 98.88 473 ALA A O 1
ATOM 3747 N N . GLY A 1 474 ? 4.07 -20.859 3.758 1 98.62 474 GLY A N 1
ATOM 3748 C CA . GLY A 1 474 ? 5.34 -20.422 4.312 1 98.62 474 GLY A CA 1
ATOM 3749 C C . GLY A 1 474 ? 5.621 -21 5.688 1 98.62 474 GLY A C 1
ATOM 3750 O O . GLY A 1 474 ? 5.676 -22.219 5.863 1 98.62 474 GLY A O 1
ATOM 3751 N N . TYR A 1 475 ? 5.809 -20.156 6.652 1 98.62 475 TYR A N 1
ATOM 3752 C CA . TYR A 1 475 ? 5.934 -20.609 8.039 1 98.62 475 TYR A CA 1
ATOM 3753 C C . TYR A 1 475 ? 4.57 -20.922 8.633 1 98.62 475 TYR A C 1
ATOM 3755 O O . TYR A 1 475 ? 3.846 -20.031 9.062 1 98.62 475 TYR A O 1
ATOM 3763 N N . VAL A 1 476 ? 4.277 -22.219 8.711 1 98.75 476 VAL A N 1
ATOM 3764 C CA . VAL A 1 476 ? 2.988 -22.672 9.219 1 98.75 476 VAL A CA 1
ATOM 3765 C C . VAL A 1 476 ? 3.191 -23.844 10.188 1 98.75 476 VAL A C 1
ATOM 3767 O O . VAL A 1 476 ? 4.273 -24.438 10.227 1 98.75 476 VAL A O 1
ATOM 3770 N N . ARG A 1 477 ? 2.148 -24.125 10.898 1 98.56 477 ARG A N 1
ATOM 3771 C CA . ARG A 1 477 ? 2.184 -25.312 11.758 1 98.56 477 ARG A CA 1
ATOM 3772 C C . ARG A 1 477 ? 0.796 -25.922 11.898 1 98.56 477 ARG A C 1
ATOM 3774 O O . ARG A 1 477 ? -0.215 -25.25 11.711 1 98.56 477 ARG A O 1
ATOM 3781 N N . ASN A 1 478 ? 0.7 -27.172 12.078 1 98.81 478 ASN A N 1
ATOM 3782 C CA . ASN A 1 478 ? -0.535 -27.922 12.266 1 98.81 478 ASN A CA 1
ATOM 3783 C C . ASN A 1 478 ? -1.462 -27.781 11.055 1 98.81 478 ASN A C 1
ATOM 3785 O O . ASN A 1 478 ? -2.668 -27.594 11.219 1 98.81 478 ASN A O 1
ATOM 3789 N N . MET A 1 479 ? -0.893 -27.859 9.93 1 98.75 479 MET A N 1
ATOM 3790 C CA . MET A 1 479 ? -1.65 -27.781 8.68 1 98.75 479 MET A CA 1
ATOM 3791 C C . MET A 1 479 ? -2.09 -29.172 8.234 1 98.75 479 MET A C 1
ATOM 3793 O O . MET A 1 479 ? -1.4 -30.156 8.492 1 98.75 479 MET A O 1
ATOM 3797 N N . THR A 1 480 ? -3.215 -29.219 7.664 1 98.94 480 THR A N 1
ATOM 3798 C CA . THR A 1 480 ? -3.652 -30.422 6.941 1 98.94 480 THR A CA 1
ATOM 3799 C C . THR A 1 480 ? -4.023 -30.062 5.504 1 98.94 480 THR A C 1
ATOM 3801 O O . THR A 1 480 ? -5 -29.359 5.262 1 98.94 480 THR A O 1
ATOM 3804 N N . ILE A 1 481 ? -3.256 -30.5 4.559 1 98.94 481 ILE A N 1
ATOM 3805 C CA . ILE A 1 481 ? -3.506 -30.359 3.127 1 98.94 481 ILE A CA 1
ATOM 3806 C C . ILE A 1 481 ? -3.812 -31.734 2.52 1 98.94 481 ILE A C 1
ATOM 3808 O O . ILE A 1 481 ? -2.9 -32.5 2.248 1 98.94 481 ILE A O 1
ATOM 3812 N N . GLU A 1 482 ? -5.105 -31.969 2.268 1 98.94 482 GLU A N 1
ATOM 3813 C CA . GLU A 1 482 ? -5.441 -33.375 1.961 1 98.94 482 GLU A CA 1
ATOM 3814 C C . GLU A 1 482 ? -6.508 -33.438 0.87 1 98.94 482 GLU A C 1
ATOM 3816 O O . GLU A 1 482 ? -7.395 -32.594 0.795 1 98.94 482 GLU A O 1
ATOM 3821 N N . HIS A 1 483 ? -6.371 -34.406 0.048 1 98.94 483 HIS A N 1
ATOM 3822 C CA . HIS A 1 483 ? -7.367 -34.781 -0.952 1 98.94 483 HIS A CA 1
ATOM 3823 C C . HIS A 1 483 ? -7.602 -33.656 -1.946 1 98.94 483 HIS A C 1
ATOM 3825 O O . HIS A 1 483 ? -8.727 -33.469 -2.414 1 98.94 483 HIS A O 1
ATOM 3831 N N . ASN A 1 484 ? -6.633 -32.844 -2.133 1 98.94 484 ASN A N 1
ATOM 3832 C CA . ASN A 1 484 ? -6.715 -31.828 -3.197 1 98.94 484 ASN A CA 1
ATOM 3833 C C . ASN A 1 484 ? -6.215 -32.406 -4.527 1 98.94 484 ASN A C 1
ATOM 3835 O O . ASN A 1 484 ? -5.441 -33.344 -4.551 1 98.94 484 ASN A O 1
ATOM 3839 N N . GLU A 1 485 ? -6.676 -31.891 -5.578 1 98.88 485 GLU A N 1
ATOM 3840 C CA . GLU A 1 485 ? -6.094 -32.125 -6.895 1 98.88 485 GLU A CA 1
ATOM 3841 C C . GLU A 1 485 ? -5.5 -30.828 -7.461 1 98.88 485 GLU A C 1
ATOM 3843 O O . GLU A 1 485 ? -6.199 -29.812 -7.582 1 98.88 485 GLU A O 1
ATOM 3848 N N . VAL A 1 486 ? -4.223 -30.812 -7.703 1 98.94 486 VAL A N 1
ATOM 3849 C CA . VAL A 1 486 ? -3.486 -29.688 -8.266 1 98.94 486 VAL A CA 1
ATOM 3850 C C . VAL A 1 486 ? -2.945 -30.047 -9.641 1 98.94 486 VAL A C 1
ATOM 3852 O O . VAL A 1 486 ? -2.197 -31.031 -9.781 1 98.94 486 VAL A O 1
ATOM 3855 N N . SER A 1 487 ? -3.312 -29.281 -10.656 1 98.56 487 SER A N 1
ATOM 3856 C CA . SER A 1 487 ? -2.873 -29.625 -12 1 98.56 487 SER A CA 1
ATOM 3857 C C . SER A 1 487 ? -2.689 -28.375 -12.859 1 98.56 487 SER A C 1
ATOM 3859 O O . SER A 1 487 ? -3.314 -27.344 -12.609 1 98.56 487 SER A O 1
ATOM 3861 N N . TYR A 1 488 ? -1.814 -28.453 -13.875 1 98.12 488 TYR A N 1
ATOM 3862 C CA . TYR A 1 488 ? -1.512 -27.422 -14.859 1 98.12 488 TYR A CA 1
ATOM 3863 C C . TYR A 1 488 ? -0.968 -26.172 -14.18 1 98.12 488 TYR A C 1
ATOM 3865 O O . TYR A 1 488 ? -1.577 -25.094 -14.266 1 98.12 488 TYR A O 1
ATOM 3873 N N . VAL A 1 489 ? 0.161 -26.359 -13.57 1 98.56 489 VAL A N 1
ATOM 3874 C CA . VAL A 1 489 ? 0.93 -25.312 -12.914 1 98.56 489 VAL A CA 1
ATOM 3875 C C . VAL A 1 489 ? 2.307 -25.188 -13.562 1 98.56 489 VAL A C 1
ATOM 3877 O O . VAL A 1 489 ? 2.895 -26.188 -13.977 1 98.56 489 VAL A O 1
ATOM 3880 N N . ASN A 1 490 ? 2.812 -24 -13.648 1 98.69 490 ASN A N 1
ATOM 3881 C CA . ASN A 1 490 ? 4.023 -23.766 -14.43 1 98.69 490 ASN A CA 1
ATOM 3882 C C . ASN A 1 490 ? 5.281 -24.047 -13.617 1 98.69 490 ASN A C 1
ATOM 3884 O O . ASN A 1 490 ? 6.371 -24.188 -14.172 1 98.69 490 ASN A O 1
ATOM 3888 N N . TYR A 1 491 ? 5.156 -24.172 -12.383 1 98.69 491 TYR A N 1
ATOM 3889 C CA . TYR A 1 491 ? 6.254 -24.469 -11.469 1 98.69 491 TYR A CA 1
ATOM 3890 C C . TYR A 1 491 ? 5.898 -25.641 -10.562 1 98.69 491 TYR A C 1
ATOM 3892 O O . TYR A 1 491 ? 5.645 -26.75 -11.031 1 98.69 491 TYR A O 1
ATOM 3900 N N . SER A 1 492 ? 5.887 -25.469 -9.266 1 98.88 492 SER A N 1
ATOM 3901 C CA . SER A 1 492 ? 5.664 -26.547 -8.305 1 98.88 492 SER A CA 1
ATOM 3902 C C . SER A 1 492 ? 4.199 -26.609 -7.883 1 98.88 492 SER A C 1
ATOM 3904 O O . SER A 1 492 ? 3.465 -25.625 -8 1 98.88 492 SER A O 1
ATOM 3906 N N . GLY A 1 493 ? 3.771 -27.797 -7.496 1 98.88 493 GLY A N 1
ATOM 3907 C CA . GLY A 1 493 ? 2.377 -28 -7.145 1 98.88 493 GLY A CA 1
ATOM 3908 C C . GLY A 1 493 ? 2.037 -27.516 -5.746 1 98.88 493 GLY A C 1
ATOM 3909 O O . GLY A 1 493 ? 1.468 -26.438 -5.578 1 98.88 493 GLY A O 1
ATOM 3910 N N . ILE A 1 494 ? 2.463 -28.281 -4.707 1 98.94 494 ILE A N 1
ATOM 3911 C CA . ILE A 1 494 ? 2.242 -27.953 -3.303 1 98.94 494 ILE A CA 1
ATOM 3912 C C . ILE A 1 494 ? 3.582 -27.703 -2.615 1 98.94 494 ILE A C 1
ATOM 3914 O O . ILE A 1 494 ? 4.426 -28.594 -2.541 1 98.94 494 ILE A O 1
ATOM 3918 N N . CYS A 1 495 ? 3.775 -26.484 -2.164 1 98.94 495 CYS A N 1
ATOM 3919 C CA . CYS A 1 495 ? 5.02 -26.078 -1.525 1 98.94 495 CYS A CA 1
ATOM 3920 C C . CYS A 1 495 ? 4.793 -25.734 -0.058 1 98.94 495 CYS A C 1
ATOM 3922 O O . CYS A 1 495 ? 3.969 -24.875 0.263 1 98.94 495 CYS A O 1
ATOM 3924 N N . VAL A 1 496 ? 5.535 -26.391 0.879 1 98.88 496 VAL A N 1
ATOM 3925 C CA . VAL A 1 496 ? 5.406 -26.094 2.303 1 98.88 496 VAL A CA 1
ATOM 3926 C C . VAL A 1 496 ? 6.781 -25.797 2.895 1 98.88 496 VAL A C 1
ATOM 3928 O O . VAL A 1 496 ? 7.723 -26.578 2.727 1 98.88 496 VAL A O 1
ATOM 3931 N N . GLY A 1 497 ? 6.84 -24.688 3.574 1 98.62 497 GLY A N 1
ATOM 3932 C CA . GLY A 1 497 ? 8.078 -24.25 4.195 1 98.62 497 GLY A CA 1
ATOM 3933 C C . GLY A 1 497 ? 8.672 -23.016 3.543 1 98.62 497 GLY A C 1
ATOM 3934 O O . GLY A 1 497 ? 8.336 -22.703 2.4 1 98.62 497 GLY A O 1
ATOM 3935 N N . TRP A 1 498 ? 9.57 -22.359 4.305 1 98.38 498 TRP A N 1
ATOM 3936 C CA . TRP A 1 498 ? 10.258 -21.156 3.867 1 98.38 498 TRP A CA 1
ATOM 3937 C C . TRP A 1 498 ? 11.539 -20.922 4.664 1 98.38 498 TRP A C 1
ATOM 3939 O O . TRP A 1 498 ? 11.703 -21.484 5.75 1 98.38 498 TRP A O 1
ATOM 3949 N N . GLY A 1 499 ? 12.477 -20.141 4.102 1 96.69 499 GLY A N 1
ATOM 3950 C CA . GLY A 1 499 ? 13.578 -19.578 4.875 1 96.69 499 GLY A CA 1
ATOM 3951 C C . GLY A 1 499 ? 14.883 -20.328 4.66 1 96.69 499 GLY A C 1
ATOM 3952 O O . GLY A 1 499 ? 15.945 -19.844 5.066 1 96.69 499 GLY A O 1
ATOM 3953 N N . TRP A 1 500 ? 14.875 -21.625 4.102 1 97.31 500 TRP A N 1
ATOM 3954 C CA . TRP A 1 500 ? 16.062 -22.406 3.781 1 97.31 500 TRP A CA 1
ATOM 3955 C C . TRP A 1 500 ? 16.938 -22.609 5.02 1 97.31 500 TRP A C 1
ATOM 3957 O O . TRP A 1 500 ? 18.156 -22.469 4.961 1 97.31 500 TRP A O 1
ATOM 3967 N N . THR A 1 501 ? 16.312 -22.953 6.168 1 95.75 501 THR A N 1
ATOM 3968 C CA . THR A 1 501 ? 17.062 -22.969 7.418 1 95.75 501 THR A CA 1
ATOM 3969 C C . THR A 1 501 ? 16.891 -24.297 8.148 1 95.75 501 THR A C 1
ATOM 3971 O O . THR A 1 501 ? 15.773 -24.828 8.203 1 95.75 501 THR A O 1
ATOM 3974 N N . PRO A 1 502 ? 18 -24.859 8.672 1 95.81 502 PRO A N 1
ATOM 3975 C CA . PRO A 1 502 ? 17.875 -26.047 9.531 1 95.81 502 PRO A CA 1
ATOM 3976 C C . PRO A 1 502 ? 17.469 -25.703 10.961 1 95.81 502 PRO A C 1
ATOM 3978 O O . PRO A 1 502 ? 17.125 -26.594 11.742 1 95.81 502 PRO A O 1
ATOM 3981 N N . LEU A 1 503 ? 17.453 -24.391 11.312 1 96.12 503 LEU A N 1
ATOM 3982 C CA . LEU A 1 503 ? 17.141 -23.938 12.664 1 96.12 503 LEU A CA 1
ATOM 3983 C C . LEU A 1 503 ? 15.641 -24.047 12.945 1 96.12 503 LEU A C 1
ATOM 3985 O O . LEU A 1 503 ? 14.836 -24.094 12.008 1 96.12 503 LEU A O 1
ATOM 3989 N N . ASP A 1 504 ? 15.414 -24.094 14.234 1 95.94 504 ASP A N 1
ATOM 3990 C CA . ASP A 1 504 ? 14.008 -24.062 14.641 1 95.94 504 ASP A CA 1
ATOM 3991 C C . ASP A 1 504 ? 13.328 -22.781 14.172 1 95.94 504 ASP A C 1
ATOM 3993 O O . ASP A 1 504 ? 13.891 -21.703 14.305 1 95.94 504 ASP A O 1
ATOM 3997 N N . SER A 1 505 ? 12.188 -22.922 13.586 1 96.31 505 SER A N 1
ATOM 3998 C CA . SER A 1 505 ? 11.414 -21.781 13.117 1 96.31 505 SER A CA 1
ATOM 3999 C C . SER A 1 505 ? 9.953 -21.891 13.547 1 96.31 505 SER A C 1
ATOM 4001 O O . SER A 1 505 ? 9.102 -21.141 13.078 1 96.31 505 SER A O 1
ATOM 4003 N N . GLY A 1 506 ? 9.695 -22.812 14.336 1 96.75 506 GLY A N 1
ATOM 4004 C CA . GLY A 1 506 ? 8.344 -23.016 14.82 1 96.75 506 GLY A CA 1
ATOM 4005 C C . GLY A 1 506 ? 7.492 -23.875 13.891 1 96.75 506 GLY A C 1
ATOM 4006 O O . GLY A 1 506 ? 6.441 -24.375 14.297 1 96.75 506 GLY A O 1
ATOM 4007 N N . MET A 1 507 ? 7.848 -24.109 12.656 1 98.5 507 MET A N 1
ATOM 4008 C CA . MET A 1 507 ? 7.117 -24.984 11.742 1 98.5 507 MET A CA 1
ATOM 4009 C C . MET A 1 507 ? 7.129 -26.422 12.242 1 98.5 507 MET A C 1
ATOM 4011 O O . MET A 1 507 ? 8.18 -26.953 12.625 1 98.5 507 MET A O 1
ATOM 4015 N N . LYS A 1 508 ? 6.008 -27.016 12.219 1 98.69 508 LYS A N 1
ATOM 4016 C CA . LYS A 1 508 ? 5.918 -28.406 12.68 1 98.69 508 LYS A CA 1
ATOM 4017 C C . LYS A 1 508 ? 4.527 -28.984 12.422 1 98.69 508 LYS A C 1
ATOM 4019 O O . LYS A 1 508 ? 3.562 -28.234 12.242 1 98.69 508 LYS A O 1
ATOM 4024 N N . ASN A 1 509 ? 4.422 -30.25 12.398 1 98.88 509 ASN A N 1
ATOM 4025 C CA . ASN A 1 509 ? 3.158 -30.984 12.383 1 98.88 509 ASN A CA 1
ATOM 4026 C C . ASN A 1 509 ? 2.326 -30.641 11.148 1 98.88 509 ASN A C 1
ATOM 4028 O O . ASN A 1 509 ? 1.116 -30.422 11.25 1 98.88 509 ASN A O 1
ATOM 4032 N N . ASN A 1 510 ? 2.949 -30.562 10.055 1 98.94 510 ASN A N 1
ATOM 4033 C CA . ASN A 1 510 ? 2.252 -30.312 8.797 1 98.94 510 ASN A CA 1
ATOM 4034 C C . ASN A 1 510 ? 2.029 -31.594 8.008 1 98.94 510 ASN A C 1
ATOM 4036 O O . ASN A 1 510 ? 2.965 -32.375 7.805 1 98.94 510 ASN A O 1
ATOM 4040 N N . ARG A 1 511 ? 0.817 -31.75 7.637 1 98.88 511 ARG A N 1
ATOM 4041 C CA . ARG A 1 511 ? 0.427 -33 6.988 1 98.88 511 ARG A CA 1
ATOM 4042 C C . ARG A 1 511 ? -0.003 -32.75 5.547 1 98.88 511 ARG A C 1
ATOM 4044 O O . ARG A 1 511 ? -0.954 -32.031 5.293 1 98.88 511 ARG A O 1
ATOM 4051 N N . ILE A 1 512 ? 0.69 -33.375 4.594 1 98.94 512 ILE A N 1
ATOM 4052 C CA . ILE A 1 512 ? 0.368 -33.375 3.172 1 98.94 512 ILE A CA 1
ATOM 4053 C C . ILE A 1 512 ? -0.073 -34.781 2.77 1 98.94 512 ILE A C 1
ATOM 4055 O O . ILE A 1 512 ? 0.763 -35.688 2.537 1 98.94 512 ILE A O 1
ATOM 4059 N N . HIS A 1 513 ? -1.363 -34.969 2.627 1 98.94 513 HIS A N 1
ATOM 4060 C CA . HIS A 1 513 ? -1.875 -36.344 2.633 1 98.94 513 HIS A CA 1
ATOM 4061 C C . HIS A 1 513 ? -2.889 -36.562 1.513 1 98.94 513 HIS A C 1
ATOM 4063 O O . HIS A 1 513 ? -3.832 -35.781 1.366 1 98.94 513 HIS A O 1
ATOM 4069 N N . ALA A 1 514 ? -2.668 -37.531 0.712 1 98.94 514 ALA A N 1
ATOM 4070 C CA . ALA A 1 514 ? -3.643 -38.031 -0.241 1 98.94 514 ALA A CA 1
ATOM 4071 C C . ALA A 1 514 ? -4.012 -37 -1.282 1 98.94 514 ALA A C 1
ATOM 4073 O O . ALA A 1 514 ? -5.168 -36.906 -1.702 1 98.94 514 ALA A O 1
ATOM 4074 N N . ASN A 1 515 ? -3.096 -36.156 -1.584 1 98.94 515 ASN A N 1
ATOM 4075 C CA . ASN A 1 515 ? -3.301 -35.219 -2.68 1 98.94 515 ASN A CA 1
ATOM 4076 C C . ASN A 1 515 ? -2.945 -35.844 -4.027 1 98.94 515 ASN A C 1
ATOM 4078 O O . ASN A 1 515 ? -2.195 -36.812 -4.086 1 98.94 515 ASN A O 1
ATOM 4082 N N . TYR A 1 516 ? -3.518 -35.375 -5.082 1 98.94 516 TYR A N 1
ATOM 4083 C CA . TYR A 1 516 ? -3.172 -35.719 -6.453 1 98.94 516 TYR A CA 1
ATOM 4084 C C . TYR A 1 516 ? -2.588 -34.531 -7.199 1 98.94 516 TYR A C 1
ATOM 4086 O O . TYR A 1 516 ? -3.283 -33.531 -7.438 1 98.94 516 TYR A O 1
ATOM 4094 N N . VAL A 1 517 ? -1.295 -34.562 -7.508 1 98.94 517 VAL A N 1
ATOM 4095 C CA . VAL A 1 517 ? -0.6 -33.5 -8.227 1 98.94 517 VAL A CA 1
ATOM 4096 C C . VAL A 1 517 ? -0.15 -34.031 -9.594 1 98.94 517 VAL A C 1
ATOM 4098 O O . VAL A 1 517 ? 0.533 -35.031 -9.688 1 98.94 517 VAL A O 1
ATOM 4101 N N . HIS A 1 518 ? -0.558 -33.344 -10.641 1 98.75 518 HIS A N 1
ATOM 4102 C CA . HIS A 1 518 ? -0.148 -33.75 -11.977 1 98.75 518 HIS A CA 1
ATOM 4103 C C . HIS A 1 518 ? -0.094 -32.562 -12.93 1 98.75 518 HIS A C 1
ATOM 4105 O O . HIS A 1 518 ? -0.687 -31.516 -12.656 1 98.75 518 HIS A O 1
ATOM 4111 N N . HIS A 1 519 ? 0.663 -32.656 -14.07 1 98.69 519 HIS A N 1
ATOM 4112 C CA . HIS A 1 519 ? 0.921 -31.609 -15.055 1 98.69 519 HIS A CA 1
ATOM 4113 C C . HIS A 1 519 ? 1.494 -30.359 -14.398 1 98.69 519 HIS A C 1
ATOM 4115 O O . HIS A 1 519 ? 0.883 -29.297 -14.445 1 98.69 519 HIS A O 1
ATOM 4121 N N . PHE A 1 520 ? 2.596 -30.531 -13.812 1 98.62 520 PHE A N 1
ATOM 4122 C CA . PHE A 1 520 ? 3.328 -29.438 -13.188 1 98.62 520 PHE A CA 1
ATOM 4123 C C . PHE A 1 520 ? 4.707 -29.281 -13.82 1 98.62 520 PHE A C 1
ATOM 4125 O O . PHE A 1 520 ? 5.098 -30.078 -14.672 1 98.62 520 PHE A O 1
ATOM 4132 N N . ALA A 1 521 ? 5.445 -28.172 -13.43 1 98.44 521 ALA A N 1
ATOM 4133 C CA . ALA A 1 521 ? 6.719 -27.844 -14.07 1 98.44 521 ALA A CA 1
ATOM 4134 C C . ALA A 1 521 ? 6.562 -27.719 -15.578 1 98.44 521 ALA A C 1
ATOM 4136 O O . ALA A 1 521 ? 7.363 -28.281 -16.344 1 98.44 521 ALA A O 1
ATOM 4137 N N . LEU A 1 522 ? 5.516 -27 -15.914 1 98.12 522 LEU A N 1
ATOM 4138 C CA . LEU A 1 522 ? 5.211 -26.922 -17.344 1 98.12 522 LEU A CA 1
ATOM 4139 C C . LEU A 1 522 ? 6.164 -25.953 -18.047 1 98.12 522 LEU A C 1
ATOM 4141 O O . LEU A 1 522 ? 6.434 -26.109 -19.234 1 98.12 522 LEU A O 1
ATOM 4145 N N . GLN A 1 523 ? 6.641 -24.906 -17.266 1 98 523 GLN A N 1
ATOM 4146 C CA . GLN A 1 523 ? 7.508 -23.906 -17.891 1 98 523 GLN A CA 1
ATOM 4147 C C . GLN A 1 523 ? 8.82 -23.766 -17.125 1 98 523 GLN A C 1
ATOM 4149 O O . GLN A 1 523 ? 9.828 -23.312 -17.688 1 98 523 GLN A O 1
ATOM 4154 N N . LEU A 1 524 ? 8.742 -24.047 -15.867 1 98.44 524 LEU A N 1
ATOM 4155 C CA . LEU A 1 524 ? 9.914 -23.797 -15.023 1 98.44 524 LEU A CA 1
ATOM 4156 C C . LEU A 1 524 ? 10.469 -25.109 -14.484 1 98.44 524 LEU A C 1
ATOM 4158 O O . LEU A 1 524 ? 9.844 -26.156 -14.617 1 98.44 524 LEU A O 1
ATOM 4162 N N . TYR A 1 525 ? 11.742 -25.062 -13.961 1 97.44 525 TYR A N 1
ATOM 4163 C CA . TYR A 1 525 ? 12.43 -26.219 -13.406 1 97.44 525 TYR A CA 1
ATOM 4164 C C . TYR A 1 525 ? 12.992 -25.906 -12.023 1 97.44 525 TYR A C 1
ATOM 4166 O O . TYR A 1 525 ? 12.672 -24.875 -11.438 1 97.44 525 TYR A O 1
ATOM 4174 N N . ASP A 1 526 ? 13.711 -26.891 -11.453 1 97.5 526 ASP A N 1
ATOM 4175 C CA . ASP A 1 526 ? 14 -26.844 -10.023 1 97.5 526 ASP A CA 1
ATOM 4176 C C . ASP A 1 526 ? 12.719 -26.922 -9.203 1 97.5 526 ASP A C 1
ATOM 4178 O O . ASP A 1 526 ? 12.508 -26.125 -8.289 1 97.5 526 ASP A O 1
ATOM 4182 N N . ALA A 1 527 ? 11.836 -27.797 -9.617 1 98.25 527 ALA A N 1
ATOM 4183 C CA . ALA A 1 527 ? 10.445 -27.859 -9.156 1 98.25 527 ALA A CA 1
ATOM 4184 C C . ALA A 1 527 ? 10.133 -29.203 -8.531 1 98.25 527 ALA A C 1
ATOM 4186 O O . ALA A 1 527 ? 10.859 -30.188 -8.734 1 98.25 527 ALA A O 1
ATOM 4187 N N . GLY A 1 528 ? 9.062 -29.281 -7.828 1 98.75 528 GLY A N 1
ATOM 4188 C CA . GLY A 1 528 ? 8.492 -30.5 -7.273 1 98.75 528 GLY A CA 1
ATOM 4189 C C . GLY A 1 528 ? 6.973 -30.516 -7.293 1 98.75 528 GLY A C 1
ATOM 4190 O O . GLY A 1 528 ? 6.336 -29.484 -7.09 1 98.75 528 GLY A O 1
ATOM 4191 N N . GLY A 1 529 ? 6.492 -31.781 -7.617 1 98.88 529 GLY A N 1
ATOM 4192 C CA . GLY A 1 529 ? 5.07 -31.875 -7.328 1 98.88 529 GLY A CA 1
ATOM 4193 C C . GLY A 1 529 ? 4.727 -31.531 -5.891 1 98.88 529 GLY A C 1
ATOM 4194 O O . GLY A 1 529 ? 3.807 -30.75 -5.641 1 98.88 529 GLY A O 1
ATOM 4195 N N . LEU A 1 530 ? 5.469 -32.219 -5.012 1 98.94 530 LEU A N 1
ATOM 4196 C CA . LEU A 1 530 ? 5.547 -31.812 -3.615 1 98.94 530 LEU A CA 1
ATOM 4197 C C . LEU A 1 530 ? 6.922 -31.219 -3.301 1 98.94 530 LEU A C 1
ATOM 4199 O O . LEU A 1 530 ? 7.945 -31.828 -3.623 1 98.94 530 LEU A O 1
ATOM 4203 N N . TYR A 1 531 ? 6.938 -30.062 -2.779 1 98.81 531 TYR A N 1
ATOM 4204 C CA . TYR A 1 531 ? 8.156 -29.281 -2.555 1 98.81 531 TYR A CA 1
ATOM 4205 C C . TYR A 1 531 ? 8.211 -28.766 -1.125 1 98.81 531 TYR A C 1
ATOM 4207 O O . TYR A 1 531 ? 7.25 -28.156 -0.644 1 98.81 531 TYR A O 1
ATOM 4215 N N . THR A 1 532 ? 9.352 -28.938 -0.341 1 98.75 532 THR A N 1
ATOM 4216 C CA . THR A 1 532 ? 9.43 -28.438 1.023 1 98.75 532 THR A CA 1
ATOM 4217 C C . THR A 1 532 ? 10.758 -27.719 1.257 1 98.75 532 THR A C 1
ATOM 4219 O O . THR A 1 532 ? 11.734 -27.969 0.546 1 98.75 532 THR A O 1
ATOM 4222 N N . LEU A 1 533 ? 10.711 -26.812 2.186 1 98.5 533 LEU A N 1
ATOM 4223 C CA . LEU A 1 533 ? 11.883 -26.094 2.67 1 98.5 533 LEU A CA 1
ATOM 4224 C C . LEU A 1 533 ? 12 -26.203 4.188 1 98.5 533 LEU A C 1
ATOM 4226 O O . LEU A 1 533 ? 10.984 -26.281 4.883 1 98.5 533 LEU A O 1
ATOM 4230 N N . SER A 1 534 ? 13.219 -26.188 4.742 1 98.31 534 SER A N 1
ATOM 4231 C CA . SER A 1 534 ? 13.547 -25.922 6.141 1 98.31 534 SER A CA 1
ATOM 4232 C C . SER A 1 534 ? 13.078 -27.062 7.043 1 98.31 534 SER A C 1
ATOM 4234 O O . SER A 1 534 ? 12.352 -27.953 6.602 1 98.31 534 SER A O 1
ATOM 4236 N N . ASN A 1 535 ? 13.531 -26.984 8.273 1 97.94 535 ASN A N 1
ATOM 4237 C CA . ASN A 1 535 ? 13.211 -27.953 9.312 1 97.94 535 ASN A CA 1
ATOM 4238 C C . ASN A 1 535 ? 11.75 -27.859 9.742 1 97.94 535 ASN A C 1
ATOM 4240 O O . ASN A 1 535 ? 11.281 -26.797 10.141 1 97.94 535 ASN A O 1
ATOM 4244 N N . GLN A 1 536 ? 11.008 -28.969 9.609 1 98.62 536 GLN A N 1
ATOM 4245 C CA . GLN A 1 536 ? 9.609 -29.078 10.008 1 98.62 536 GLN A CA 1
ATOM 4246 C C . GLN A 1 536 ? 9.352 -30.359 10.805 1 98.62 536 GLN A C 1
ATOM 4248 O O . GLN A 1 536 ? 8.695 -31.281 10.32 1 98.62 536 GLN A O 1
ATOM 4253 N N . PRO A 1 537 ? 9.742 -30.391 12.039 1 98.62 537 PRO A N 1
ATOM 4254 C CA . PRO A 1 537 ? 9.633 -31.641 12.82 1 98.62 537 PRO A CA 1
ATOM 4255 C C . PRO A 1 537 ? 8.203 -32.188 12.867 1 98.62 537 PRO A C 1
ATOM 4257 O O . PRO A 1 537 ? 7.246 -31.391 12.93 1 98.62 537 PRO A O 1
ATOM 4260 N N . SER A 1 538 ? 8.109 -33.469 12.852 1 98.69 538 SER A N 1
ATOM 4261 C CA . SER A 1 538 ? 6.867 -34.219 13.023 1 98.69 538 SER A CA 1
ATOM 4262 C C . SER A 1 538 ? 5.906 -34 11.867 1 98.69 538 SER A C 1
ATOM 4264 O O . SER A 1 538 ? 4.688 -34.062 12.039 1 98.69 538 SER A O 1
ATOM 4266 N N . SER A 1 539 ? 6.379 -33.688 10.75 1 98.88 539 SER A N 1
ATOM 4267 C CA . SER A 1 539 ? 5.566 -33.5 9.555 1 98.88 539 SER A CA 1
ATOM 4268 C C . SER A 1 539 ? 5.52 -34.75 8.695 1 98.88 539 SER A C 1
ATOM 4270 O O . SER A 1 539 ? 6.34 -35.656 8.875 1 98.88 539 SER A O 1
ATOM 4272 N N . GLU A 1 540 ? 4.516 -34.781 7.797 1 98.75 540 GLU A N 1
ATOM 4273 C CA . GLU A 1 540 ? 4.379 -36.031 7.016 1 98.75 540 GLU A CA 1
ATOM 4274 C C . GLU A 1 540 ? 3.908 -35.719 5.594 1 98.75 540 GLU A C 1
ATOM 4276 O O . GLU A 1 540 ? 3.178 -34.75 5.371 1 98.75 540 GLU A O 1
ATOM 4281 N N . MET A 1 541 ? 4.324 -36.5 4.715 1 98.75 541 MET A N 1
ATOM 4282 C CA . MET A 1 541 ? 3.875 -36.625 3.33 1 98.75 541 MET A CA 1
ATOM 4283 C C . MET A 1 541 ? 3.447 -38.031 3.016 1 98.75 541 MET A C 1
ATOM 4285 O O . MET A 1 541 ? 4.293 -38.906 2.791 1 98.75 541 MET A O 1
ATOM 4289 N N . THR A 1 542 ? 2.113 -38.25 2.939 1 98.88 542 THR A N 1
ATOM 4290 C CA . THR A 1 542 ? 1.692 -39.656 2.885 1 98.88 542 THR A CA 1
ATOM 4291 C C . THR A 1 542 ? 0.585 -39.844 1.852 1 98.88 542 THR A C 1
ATOM 4293 O O . THR A 1 542 ? -0.28 -38.969 1.694 1 98.88 542 THR A O 1
ATOM 4296 N N . ALA A 1 543 ? 0.683 -40.812 1.123 1 98.88 543 ALA A N 1
ATOM 4297 C CA . ALA A 1 543 ? -0.397 -41.375 0.309 1 98.88 543 ALA A CA 1
ATOM 4298 C C . ALA A 1 543 ? -0.779 -40.406 -0.817 1 98.88 543 ALA A C 1
ATOM 4300 O O . ALA A 1 543 ? -1.944 -40.344 -1.217 1 98.88 543 ALA A O 1
ATOM 4301 N N . ASN A 1 544 ? 0.179 -39.625 -1.22 1 98.94 544 ASN A N 1
ATOM 4302 C CA . ASN A 1 544 ? -0.076 -38.75 -2.359 1 98.94 544 ASN A CA 1
ATOM 4303 C C . ASN A 1 544 ? 0.158 -39.469 -3.684 1 98.94 544 ASN A C 1
ATOM 4305 O O . ASN A 1 544 ? 0.844 -40.5 -3.725 1 98.94 544 ASN A O 1
ATOM 4309 N N . ARG A 1 545 ? -0.459 -39 -4.672 1 98.94 545 ARG A N 1
ATOM 4310 C CA . ARG A 1 545 ? -0.208 -39.406 -6.051 1 98.94 545 ARG A CA 1
ATOM 4311 C C . ARG A 1 545 ? 0.383 -38.25 -6.863 1 98.94 545 ARG A C 1
ATOM 4313 O O . ARG A 1 545 ? -0.183 -37.156 -6.902 1 98.94 545 ARG A O 1
ATOM 4320 N N . ILE A 1 546 ? 1.515 -38.438 -7.465 1 98.94 546 ILE A N 1
ATOM 4321 C CA . ILE A 1 546 ? 2.207 -37.438 -8.242 1 98.94 546 ILE A CA 1
ATOM 4322 C C . ILE A 1 546 ? 2.639 -38 -9.586 1 98.94 546 ILE A C 1
ATOM 4324 O O . ILE A 1 546 ? 3.326 -39.031 -9.641 1 98.94 546 ILE A O 1
ATOM 4328 N N . GLU A 1 547 ? 2.252 -37.406 -10.641 1 98.44 547 GLU A N 1
ATOM 4329 C CA . GLU A 1 547 ? 2.627 -37.875 -11.961 1 98.44 547 GLU A CA 1
ATOM 4330 C C . GLU A 1 547 ? 2.535 -36.781 -13.008 1 98.44 547 GLU A C 1
ATOM 4332 O O . GLU A 1 547 ? 2.287 -35.625 -12.672 1 98.44 547 GLU A O 1
ATOM 4337 N N . GLN A 1 548 ? 2.914 -37.094 -14.266 1 97.94 548 GLN A N 1
ATOM 4338 C CA . GLN A 1 548 ? 2.861 -36.188 -15.422 1 97.94 548 GLN A CA 1
ATOM 4339 C C . GLN A 1 548 ? 3.689 -34.938 -15.18 1 97.94 548 GLN A C 1
ATOM 4341 O O . GLN A 1 548 ? 3.191 -33.812 -15.336 1 97.94 548 GLN A O 1
ATOM 4346 N N . LEU A 1 549 ? 4.91 -35.156 -14.727 1 97.5 549 LEU A N 1
ATOM 4347 C CA . LEU A 1 549 ? 5.906 -34.094 -14.672 1 97.5 549 LEU A CA 1
ATOM 4348 C C . LEU A 1 549 ? 6.141 -33.5 -16.062 1 97.5 549 LEU A C 1
ATOM 4350 O O . LEU A 1 549 ? 6.43 -34.219 -17.016 1 97.5 549 LEU A O 1
ATOM 4354 N N . GLY A 1 550 ? 5.953 -32.156 -16.125 1 94.75 550 GLY A N 1
ATOM 4355 C CA . GLY A 1 550 ? 6.098 -31.516 -17.406 1 94.75 550 GLY A CA 1
ATOM 4356 C C . GLY A 1 550 ? 7.539 -31.453 -17.891 1 94.75 550 GLY A C 1
ATOM 4357 O O . GLY A 1 550 ? 8.469 -31.625 -17.094 1 94.75 550 GLY A O 1
ATOM 4358 N N . ASN A 1 551 ? 7.719 -31.359 -19.203 1 92.56 551 ASN A N 1
ATOM 4359 C CA . ASN A 1 551 ? 9.016 -31.062 -19.812 1 92.56 551 ASN A CA 1
ATOM 4360 C C . ASN A 1 551 ? 9.172 -29.578 -20.125 1 92.56 551 ASN A C 1
ATOM 4362 O O . ASN A 1 551 ? 8.938 -29.156 -21.266 1 92.56 551 ASN A O 1
ATOM 4366 N N . ALA A 1 552 ? 9.617 -28.859 -19.094 1 96.44 552 ALA A N 1
ATOM 4367 C CA . ALA A 1 552 ? 9.805 -27.422 -19.297 1 96.44 552 ALA A CA 1
ATOM 4368 C C . ALA A 1 552 ? 10.719 -27.156 -20.484 1 96.44 552 ALA A C 1
ATOM 4370 O O . ALA A 1 552 ? 11.922 -27.422 -20.438 1 96.44 552 ALA A O 1
ATOM 4371 N N . PRO A 1 553 ? 10.219 -26.578 -21.484 1 96.06 553 PRO A N 1
ATOM 4372 C CA . PRO A 1 553 ? 10.938 -26.547 -22.766 1 96.06 553 PRO A CA 1
ATOM 4373 C C . PRO A 1 553 ? 12.172 -25.641 -22.719 1 96.06 553 PRO A C 1
ATOM 4375 O O . PRO A 1 553 ? 13.094 -25.812 -23.516 1 96.06 553 PRO A O 1
ATOM 4378 N N . TYR A 1 554 ? 12.219 -24.797 -21.812 1 96.62 554 TYR A N 1
ATOM 4379 C CA . TYR A 1 554 ? 13.297 -23.812 -21.812 1 96.62 554 TYR A CA 1
ATOM 4380 C C . TYR A 1 554 ? 14.18 -23.969 -20.578 1 96.62 554 TYR A C 1
ATOM 4382 O O . TYR A 1 554 ? 14.977 -23.078 -20.266 1 96.62 554 TYR A O 1
ATOM 4390 N N . ALA A 1 555 ? 13.961 -25 -19.859 1 97.25 555 ALA A N 1
ATOM 4391 C CA . ALA A 1 555 ? 14.852 -25.328 -18.75 1 97.25 555 ALA A CA 1
ATOM 4392 C C . ALA A 1 555 ? 16.297 -25.438 -19.219 1 97.25 555 ALA A C 1
ATOM 4394 O O . ALA A 1 555 ? 16.562 -25.906 -20.328 1 97.25 555 ALA A O 1
ATOM 4395 N N . THR A 1 556 ? 17.203 -25.031 -18.359 1 97.5 556 THR A N 1
ATOM 4396 C CA . THR A 1 556 ? 18.609 -25.078 -18.734 1 97.5 556 THR A CA 1
ATOM 4397 C C . THR A 1 556 ? 19.266 -26.344 -18.188 1 97.5 556 THR A C 1
ATOM 4399 O O . THR A 1 556 ? 20.453 -26.594 -18.438 1 97.5 556 THR A O 1
ATOM 4402 N N . ASN A 1 557 ? 18.562 -27.094 -17.391 1 95.25 557 ASN A N 1
ATOM 4403 C CA . ASN A 1 557 ? 18.906 -28.438 -16.953 1 95.25 557 ASN A CA 1
ATOM 4404 C C . ASN A 1 557 ? 17.656 -29.266 -16.625 1 95.25 557 ASN A C 1
ATOM 4406 O O . ASN A 1 557 ? 16.531 -28.797 -16.859 1 95.25 557 ASN A O 1
ATOM 4410 N N . ASP A 1 558 ? 17.781 -30.453 -16.141 1 93.62 558 ASP A N 1
ATOM 4411 C CA . ASP A 1 558 ? 16.656 -31.375 -16.031 1 93.62 558 ASP A CA 1
ATOM 4412 C C . ASP A 1 558 ? 16.141 -31.438 -14.594 1 93.62 558 ASP A C 1
ATOM 4414 O O . ASP A 1 558 ? 15.422 -32.344 -14.219 1 93.62 558 ASP A O 1
ATOM 4418 N N . ARG A 1 559 ? 16.391 -30.469 -13.805 1 95.5 559 ARG A N 1
ATOM 4419 C CA . ARG A 1 559 ? 16.062 -30.562 -12.383 1 95.5 559 ARG A CA 1
ATOM 4420 C C . ARG A 1 559 ? 14.578 -30.312 -12.148 1 95.5 559 ARG A C 1
ATOM 4422 O O . ARG A 1 559 ? 14.156 -29.156 -12.016 1 95.5 559 ARG A O 1
ATOM 4429 N N . ALA A 1 560 ? 13.797 -31.281 -12.008 1 97.31 560 ALA A N 1
ATOM 4430 C CA . ALA A 1 560 ? 12.391 -31.344 -11.625 1 97.31 560 ALA A CA 1
ATOM 4431 C C . ALA A 1 560 ? 12.023 -32.75 -11.109 1 97.31 560 ALA A C 1
ATOM 4433 O O . ALA A 1 560 ? 12.492 -33.75 -11.641 1 97.31 560 ALA A O 1
ATOM 4434 N N . PHE A 1 561 ? 11.219 -32.812 -10.008 1 98.69 561 PHE A N 1
ATOM 4435 C CA . PHE A 1 561 ? 11.039 -34.062 -9.289 1 98.69 561 PHE A CA 1
ATOM 4436 C C . PHE A 1 561 ? 9.594 -34.219 -8.836 1 98.69 561 PHE A C 1
ATOM 4438 O O . PHE A 1 561 ? 8.859 -33.25 -8.734 1 98.69 561 PHE A O 1
ATOM 4445 N N . TYR A 1 562 ? 9.203 -35.438 -8.633 1 98.75 562 TYR A N 1
ATOM 4446 C CA . TYR A 1 562 ? 7.895 -35.656 -8.031 1 98.75 562 TYR A CA 1
ATOM 4447 C C . TYR A 1 562 ? 7.859 -35.156 -6.598 1 98.75 562 TYR A C 1
ATOM 4449 O O . TYR A 1 562 ? 6.91 -34.469 -6.195 1 98.75 562 TYR A O 1
ATOM 4457 N N . ILE A 1 563 ? 8.898 -35.531 -5.832 1 98.81 563 ILE A N 1
ATOM 4458 C CA . ILE A 1 563 ? 9.086 -34.969 -4.492 1 98.81 563 ILE A CA 1
ATOM 4459 C C . ILE A 1 563 ? 10.461 -34.312 -4.395 1 98.81 563 ILE A C 1
ATOM 4461 O O . ILE A 1 563 ? 11.484 -34.938 -4.699 1 98.81 563 ILE A O 1
ATOM 4465 N N . TYR A 1 564 ? 10.492 -33.094 -4.035 1 98.75 564 TYR A N 1
ATOM 4466 C CA . TYR A 1 564 ? 11.742 -32.344 -3.951 1 98.75 564 TYR A CA 1
ATOM 4467 C C . TYR A 1 564 ? 11.922 -31.734 -2.564 1 98.75 564 TYR A C 1
ATOM 4469 O O . TYR A 1 564 ? 11.172 -30.844 -2.168 1 98.75 564 TYR A O 1
ATOM 4477 N N . PHE A 1 565 ? 12.906 -32.219 -1.775 1 98.62 565 PHE A N 1
ATOM 4478 C CA . PHE A 1 565 ? 13.352 -31.625 -0.524 1 98.62 565 PHE A CA 1
ATOM 4479 C C . PHE A 1 565 ? 14.445 -30.594 -0.778 1 98.62 565 PHE A C 1
ATOM 4481 O O . PHE A 1 565 ? 15.625 -30.938 -0.867 1 98.62 565 PHE A O 1
ATOM 4488 N N . ASP A 1 566 ? 14 -29.375 -0.881 1 98.06 566 ASP A N 1
ATOM 4489 C CA . ASP A 1 566 ? 14.984 -28.312 -1.047 1 98.06 566 ASP A CA 1
ATOM 4490 C C . ASP A 1 566 ? 15.672 -27.984 0.279 1 98.06 566 ASP A C 1
ATOM 4492 O O . ASP A 1 566 ? 15.469 -28.688 1.274 1 98.06 566 ASP A O 1
ATOM 4496 N N . GLU A 1 567 ? 16.375 -26.938 0.32 1 97.06 567 GLU A N 1
ATOM 4497 C CA . GLU A 1 567 ? 17.391 -26.688 1.343 1 97.06 567 GLU A CA 1
ATOM 4498 C C . GLU A 1 567 ? 16.812 -26.828 2.744 1 97.06 567 GLU A C 1
ATOM 4500 O O . GLU A 1 567 ? 15.766 -26.25 3.051 1 97.06 567 GLU A O 1
ATOM 4505 N N . ALA A 1 568 ? 17.438 -27.656 3.574 1 97.5 568 ALA A N 1
ATOM 4506 C CA . ALA A 1 568 ? 17.297 -27.828 5.02 1 97.5 568 ALA A CA 1
ATOM 4507 C C . ALA A 1 568 ? 15.992 -28.531 5.363 1 97.5 568 ALA A C 1
ATOM 4509 O O . ALA A 1 568 ? 15.602 -28.594 6.531 1 97.5 568 ALA A O 1
ATOM 4510 N N . THR A 1 569 ? 15.273 -29.094 4.383 1 98.62 569 THR A N 1
ATOM 4511 C CA . THR A 1 569 ? 14.102 -29.906 4.703 1 98.62 569 THR A CA 1
ATOM 4512 C C . THR A 1 569 ? 14.469 -31.031 5.668 1 98.62 569 THR A C 1
ATOM 4514 O O . THR A 1 569 ? 15.398 -31.797 5.414 1 98.62 569 THR A O 1
ATOM 4517 N N . ASP A 1 570 ? 13.758 -31.062 6.668 1 98.5 570 ASP A N 1
ATOM 4518 C CA . ASP A 1 570 ? 14 -32.062 7.703 1 98.5 570 ASP A CA 1
ATOM 4519 C C . ASP A 1 570 ? 12.727 -32.344 8.492 1 98.5 570 ASP A C 1
ATOM 4521 O O . ASP A 1 570 ? 11.797 -31.547 8.508 1 98.5 570 ASP A O 1
ATOM 4525 N N . GLY A 1 571 ? 12.672 -33.562 9.047 1 98.56 571 GLY A N 1
ATOM 4526 C CA . GLY A 1 571 ? 11.602 -33.906 9.977 1 98.56 571 GLY A CA 1
ATOM 4527 C C . GLY A 1 571 ? 10.383 -34.5 9.305 1 98.56 571 GLY A C 1
ATOM 4528 O O . GLY A 1 571 ? 9.336 -34.656 9.945 1 98.56 571 GLY A O 1
ATOM 4529 N N . TYR A 1 572 ? 10.461 -34.875 8.094 1 98.69 572 TYR A N 1
ATOM 4530 C CA . TYR A 1 572 ? 9.32 -35.438 7.359 1 98.69 572 TYR A CA 1
ATOM 4531 C C . TYR A 1 572 ? 9.328 -36.938 7.387 1 98.69 572 TYR A C 1
ATOM 4533 O O . TYR A 1 572 ? 10.383 -37.562 7.223 1 98.69 572 TYR A O 1
ATOM 4541 N N . ARG A 1 573 ? 8.25 -37.5 7.711 1 98.75 573 ARG A N 1
ATOM 4542 C CA . ARG A 1 573 ? 7.957 -38.875 7.352 1 98.75 573 ARG A CA 1
ATOM 4543 C C . ARG A 1 573 ? 7.293 -38.969 5.98 1 98.75 573 ARG A C 1
ATOM 4545 O O . ARG A 1 573 ? 6.168 -38.5 5.801 1 98.75 573 ARG A O 1
ATOM 4552 N N . VAL A 1 574 ? 7.98 -39.531 5.008 1 98.81 574 VAL A N 1
ATOM 4553 C CA . VAL A 1 574 ? 7.52 -39.656 3.627 1 98.81 574 VAL A CA 1
ATOM 4554 C C . VAL A 1 574 ? 7.156 -41.094 3.324 1 98.81 574 VAL A C 1
ATOM 4556 O O . VAL A 1 574 ? 8.039 -41.938 3.195 1 98.81 574 VAL A O 1
ATOM 4559 N N . LYS A 1 575 ? 5.848 -41.312 3.184 1 98.75 575 LYS A N 1
ATOM 4560 C CA . LYS A 1 575 ? 5.422 -42.688 3.178 1 98.75 575 LYS A CA 1
ATOM 4561 C C . LYS A 1 575 ? 4.293 -42.938 2.174 1 98.75 575 LYS A C 1
ATOM 4563 O O . LYS A 1 575 ? 3.338 -42.156 2.123 1 98.75 575 LYS A O 1
ATOM 4568 N N . ASP A 1 576 ? 4.406 -43.938 1.337 1 98.75 576 ASP A N 1
ATOM 4569 C CA . ASP A 1 576 ? 3.334 -44.469 0.504 1 98.75 576 ASP A CA 1
ATOM 4570 C C . ASP A 1 576 ? 2.869 -43.438 -0.527 1 98.75 576 ASP A C 1
ATOM 4572 O O . ASP A 1 576 ? 1.671 -43.312 -0.793 1 98.75 576 ASP A O 1
ATOM 4576 N N . ASN A 1 577 ? 3.773 -42.625 -0.988 1 98.88 577 ASN A N 1
ATOM 4577 C CA . ASN A 1 577 ? 3.449 -41.75 -2.105 1 98.88 577 ASN A CA 1
ATOM 4578 C C . ASN A 1 577 ? 3.668 -42.469 -3.447 1 98.88 577 ASN A C 1
ATOM 4580 O O . ASN A 1 577 ? 4.766 -42.938 -3.727 1 98.88 577 ASN A O 1
ATOM 4584 N N . TRP A 1 578 ? 2.658 -42.5 -4.199 1 98.88 578 TRP A N 1
ATOM 4585 C CA . TRP A 1 578 ? 2.77 -43.156 -5.492 1 98.88 578 TRP A CA 1
ATOM 4586 C C . TRP A 1 578 ? 3.293 -42.188 -6.555 1 98.88 578 TRP A C 1
ATOM 4588 O O . TRP A 1 578 ? 2.82 -41.062 -6.66 1 98.88 578 TRP A O 1
ATOM 4598 N N . CYS A 1 579 ? 4.203 -42.625 -7.348 1 98.56 579 CYS A N 1
ATOM 4599 C CA . CYS A 1 579 ? 4.746 -42 -8.555 1 98.56 579 CYS A CA 1
ATOM 4600 C C . CYS A 1 579 ? 5.137 -43.062 -9.578 1 98.56 579 CYS A C 1
ATOM 4602 O O . CYS A 1 579 ? 5.422 -44.188 -9.219 1 98.56 579 CYS A O 1
ATOM 4604 N N . PRO A 1 580 ? 5.141 -42.688 -10.852 1 98.12 580 PRO A N 1
ATOM 4605 C CA . PRO A 1 580 ? 5.453 -43.719 -11.859 1 98.12 580 PRO A CA 1
ATOM 4606 C C . PRO A 1 580 ? 6.887 -44.219 -11.75 1 98.12 580 PRO A C 1
ATOM 4608 O O . PRO A 1 580 ? 7.188 -45.344 -12.219 1 98.12 580 PRO A O 1
ATOM 4611 N N . GLU A 1 581 ? 7.82 -43.469 -11.234 1 97.5 581 GLU A N 1
ATOM 4612 C CA . GLU A 1 581 ? 9.211 -43.781 -10.922 1 97.5 581 GLU A CA 1
ATOM 4613 C C . GLU A 1 581 ? 9.703 -43 -9.711 1 97.5 581 GLU A C 1
ATOM 4615 O O . GLU A 1 581 ? 9.117 -41.969 -9.359 1 97.5 581 GLU A O 1
ATOM 4620 N N . PRO A 1 582 ? 10.656 -43.469 -9.078 1 95.62 582 PRO A N 1
ATOM 4621 C CA . PRO A 1 582 ? 11.141 -42.781 -7.887 1 95.62 582 PRO A CA 1
ATOM 4622 C C . PRO A 1 582 ? 12.023 -41.562 -8.227 1 95.62 582 PRO A C 1
ATOM 4624 O O . PRO A 1 582 ? 13.164 -41.5 -7.781 1 95.62 582 PRO A O 1
ATOM 4627 N N . LEU A 1 583 ? 11.57 -40.625 -8.906 1 97.38 583 LEU A N 1
ATOM 4628 C CA . LEU A 1 583 ? 12.273 -39.406 -9.242 1 97.38 583 LEU A CA 1
ATOM 4629 C C . LEU A 1 583 ? 12.164 -38.375 -8.109 1 97.38 583 LEU A C 1
ATOM 4631 O O . LEU A 1 583 ? 11.344 -37.469 -8.164 1 97.38 583 LEU A O 1
ATOM 4635 N N . PHE A 1 584 ? 12.984 -38.625 -7.086 1 97.62 584 PHE A N 1
ATOM 4636 C CA . PHE A 1 584 ? 13.094 -37.812 -5.891 1 97.62 584 PHE A CA 1
ATOM 4637 C C . PHE A 1 584 ? 14.484 -37.188 -5.793 1 97.62 584 PHE A C 1
ATOM 4639 O O . PHE A 1 584 ? 15.461 -37.75 -6.277 1 97.62 584 PHE A O 1
ATOM 4646 N N . ASP A 1 585 ? 14.586 -35.938 -5.297 1 96.75 585 ASP A N 1
ATOM 4647 C CA . ASP A 1 585 ? 15.891 -35.344 -5.035 1 96.75 585 ASP A CA 1
ATOM 4648 C C . ASP A 1 585 ? 15.836 -34.438 -3.809 1 96.75 585 ASP A C 1
ATOM 4650 O O . ASP A 1 585 ? 14.758 -34.156 -3.277 1 96.75 585 ASP A O 1
ATOM 4654 N N . ALA A 1 586 ? 16.953 -34.125 -3.246 1 96.19 586 ALA A N 1
ATOM 4655 C CA . ALA A 1 586 ? 17.109 -33.25 -2.094 1 96.19 586 ALA A CA 1
ATOM 4656 C C . ALA A 1 586 ? 18.328 -32.344 -2.258 1 96.19 586 ALA A C 1
ATOM 4658 O O . ALA A 1 586 ? 19.344 -32.75 -2.816 1 96.19 586 ALA A O 1
ATOM 4659 N N . ASN A 1 587 ? 18.109 -31.141 -1.863 1 95.56 587 ASN A N 1
ATOM 4660 C CA . ASN A 1 587 ? 19.203 -30.172 -1.77 1 95.56 587 ASN A CA 1
ATOM 4661 C C . ASN A 1 587 ? 19.562 -29.875 -0.318 1 95.56 587 ASN A C 1
ATOM 4663 O O . ASN A 1 587 ? 18.875 -29.109 0.353 1 95.56 587 ASN A O 1
ATOM 4667 N N . ARG A 1 588 ? 20.594 -30.438 0.226 1 94.38 588 ARG A N 1
ATOM 4668 C CA . ARG A 1 588 ? 21.109 -30.266 1.577 1 94.38 588 ARG A CA 1
ATOM 4669 C C . ARG A 1 588 ? 20.047 -30.562 2.621 1 94.38 588 ARG A C 1
ATOM 4671 O O . ARG A 1 588 ? 19.781 -29.734 3.494 1 94.38 588 ARG A O 1
ATOM 4678 N N . PRO A 1 589 ? 19.422 -31.766 2.531 1 95.88 589 PRO A N 1
ATOM 4679 C CA . PRO A 1 589 ? 18.375 -32.125 3.488 1 95.88 589 PRO A CA 1
ATOM 4680 C C . PRO A 1 589 ? 18.906 -32.344 4.898 1 95.88 589 PRO A C 1
ATOM 4682 O O . PRO A 1 589 ? 20.109 -32.625 5.07 1 95.88 589 PRO A O 1
ATOM 4685 N N . GLY A 1 590 ? 18.047 -32.188 5.926 1 95.94 590 GLY A N 1
ATOM 4686 C CA . GLY A 1 590 ? 18.422 -32.594 7.273 1 95.94 590 GLY A CA 1
ATOM 4687 C C . GLY A 1 590 ? 18.422 -34.094 7.469 1 95.94 590 GLY A C 1
ATOM 4688 O O . GLY A 1 590 ? 18.047 -34.844 6.562 1 95.94 590 GLY A O 1
ATOM 4689 N N . PRO A 1 591 ? 18.906 -34.562 8.586 1 96.81 591 PRO A N 1
ATOM 4690 C CA . PRO A 1 591 ? 19.141 -36 8.805 1 96.81 591 PRO A CA 1
ATOM 4691 C C . PRO A 1 591 ? 17.906 -36.75 9.289 1 96.81 591 PRO A C 1
ATOM 4693 O O . PRO A 1 591 ? 17.891 -37.969 9.344 1 96.81 591 PRO A O 1
ATOM 4696 N N . ALA A 1 592 ? 16.828 -36.062 9.531 1 97.88 592 ALA A N 1
ATOM 4697 C CA . ALA A 1 592 ? 15.742 -36.688 10.273 1 97.88 592 ALA A CA 1
ATOM 4698 C C . ALA A 1 592 ? 14.609 -37.094 9.344 1 97.88 592 ALA A C 1
ATOM 4700 O O . ALA A 1 592 ? 13.57 -37.594 9.797 1 97.88 592 ALA A O 1
ATOM 4701 N N . ASN A 1 593 ? 14.789 -36.969 8.078 1 98.38 593 ASN A N 1
ATOM 4702 C CA . ASN A 1 593 ? 13.766 -37.406 7.133 1 98.38 593 ASN A CA 1
ATOM 4703 C C . ASN A 1 593 ? 13.711 -38.938 7.031 1 98.38 593 ASN A C 1
ATOM 4705 O O . ASN A 1 593 ? 14.742 -39.594 7.051 1 98.38 593 ASN A O 1
ATOM 4709 N N . VAL A 1 594 ? 12.492 -39.469 6.973 1 98.44 594 VAL A N 1
ATOM 4710 C CA . VAL A 1 594 ? 12.312 -40.938 6.871 1 98.44 594 VAL A CA 1
ATOM 4711 C C . VAL A 1 594 ? 11.484 -41.25 5.633 1 98.44 594 VAL A C 1
ATOM 4713 O O . VAL A 1 594 ? 10.359 -40.781 5.484 1 98.44 594 VAL A O 1
ATOM 4716 N N . TRP A 1 595 ? 12.016 -42.094 4.746 1 97.94 595 TRP A N 1
ATOM 4717 C CA . TRP A 1 595 ? 11.344 -42.5 3.518 1 97.94 595 TRP A CA 1
ATOM 4718 C C . TRP A 1 595 ? 10.898 -43.969 3.605 1 97.94 595 TRP A C 1
ATOM 4720 O O . TRP A 1 595 ? 11.688 -44.844 3.945 1 97.94 595 TRP A O 1
ATOM 4730 N N . ILE A 1 596 ? 9.641 -44.156 3.383 1 98.12 596 ILE A N 1
ATOM 4731 C CA . ILE A 1 596 ? 9.102 -45.531 3.477 1 98.12 596 ILE A CA 1
ATOM 4732 C C . ILE A 1 596 ? 8.18 -45.781 2.291 1 98.12 596 ILE A C 1
ATOM 4734 O O . ILE A 1 596 ? 7.113 -45.188 2.172 1 98.12 596 ILE A O 1
ATOM 4738 N N . ASN A 1 597 ? 8.508 -46.688 1.395 1 97.94 597 ASN A N 1
ATOM 4739 C CA . ASN A 1 597 ? 7.633 -47.25 0.354 1 97.94 597 ASN A CA 1
ATOM 4740 C C . ASN A 1 597 ? 7.098 -46.125 -0.555 1 97.94 597 ASN A C 1
ATOM 4742 O O . ASN A 1 597 ? 5.887 -46 -0.721 1 97.94 597 ASN A O 1
ATOM 4746 N N . ASN A 1 598 ? 7.906 -45.406 -1.214 1 98.38 598 ASN A N 1
ATOM 4747 C CA . ASN A 1 598 ? 7.512 -44.406 -2.203 1 98.38 598 ASN A CA 1
ATOM 4748 C C . ASN A 1 598 ? 7.879 -44.844 -3.617 1 98.38 598 ASN A C 1
ATOM 4750 O O . ASN A 1 598 ? 8.938 -45.438 -3.834 1 98.38 598 ASN A O 1
ATOM 4754 N N . GLY A 1 599 ? 7.016 -44.594 -4.566 1 98.12 599 GLY A N 1
ATOM 4755 C CA . GLY A 1 599 ? 7.289 -45 -5.934 1 98.12 599 GLY A CA 1
ATOM 4756 C C . GLY A 1 599 ? 6.184 -45.844 -6.531 1 98.12 599 GLY A C 1
ATOM 4757 O O . GLY A 1 599 ? 5.066 -45.875 -6.012 1 98.12 599 GLY A O 1
ATOM 4758 N N . PRO A 1 600 ? 6.523 -46.531 -7.586 1 98 600 PRO A N 1
ATOM 4759 C CA . PRO A 1 600 ? 5.492 -47.219 -8.367 1 98 600 PRO A CA 1
ATOM 4760 C C . PRO A 1 600 ? 4.977 -48.469 -7.676 1 98 600 PRO A C 1
ATOM 4762 O O . PRO A 1 600 ? 3.969 -49.062 -8.102 1 98 600 PRO A O 1
ATOM 4765 N N . THR A 1 601 ? 5.637 -48.938 -6.605 1 97.75 601 THR A N 1
ATOM 4766 C CA . THR A 1 601 ? 5.242 -50.188 -5.934 1 97.75 601 THR A CA 1
ATOM 4767 C C . THR A 1 601 ? 4.133 -49.906 -4.914 1 97.75 601 THR A C 1
ATOM 4769 O O . THR A 1 601 ? 3.547 -50.844 -4.367 1 97.75 601 THR A O 1
ATOM 4772 N N . VAL A 1 602 ? 3.934 -48.688 -4.641 1 98.44 602 VAL A N 1
ATOM 4773 C CA . VAL A 1 602 ? 2.852 -48.344 -3.73 1 98.44 602 VAL A CA 1
ATOM 4774 C C . VAL A 1 602 ? 1.534 -48.906 -4.242 1 98.44 602 VAL A C 1
ATOM 4776 O O . VAL A 1 602 ? 1.29 -48.938 -5.449 1 98.44 602 VAL A O 1
ATOM 4779 N N . SER A 1 603 ? 0.613 -49.312 -3.391 1 98 603 SER A N 1
ATOM 4780 C CA . SER A 1 603 ? -0.593 -50.031 -3.744 1 98 603 SER A CA 1
ATOM 4781 C C . SER A 1 603 ? -1.521 -49.219 -4.621 1 98 603 SER A C 1
ATOM 4783 O O . SER A 1 603 ? -1.595 -48 -4.469 1 98 603 SER A O 1
ATOM 4785 N N . ASP A 1 604 ? -2.271 -49.938 -5.375 1 97.75 604 ASP A N 1
ATOM 4786 C CA . ASP A 1 604 ? -3.244 -49.281 -6.258 1 97.75 604 ASP A CA 1
ATOM 4787 C C . ASP A 1 604 ? -4.359 -48.625 -5.457 1 97.75 604 ASP A C 1
ATOM 4789 O O . ASP A 1 604 ? -4.918 -47.594 -5.883 1 97.75 604 ASP A O 1
ATOM 4793 N N . SER A 1 605 ? -4.621 -49.156 -4.414 1 98.06 605 SER A N 1
ATOM 4794 C CA . SER A 1 605 ? -5.66 -48.594 -3.57 1 98.06 605 SER A CA 1
ATOM 4795 C C . SER A 1 605 ? -5.273 -47.188 -3.082 1 98.06 605 SER A C 1
ATOM 4797 O O . SER A 1 605 ? -6.105 -46.281 -3.062 1 98.06 605 SER A O 1
ATOM 4799 N N . ILE A 1 606 ? -4.078 -47.062 -2.695 1 97.81 606 ILE A N 1
ATOM 4800 C CA . ILE A 1 606 ? -3.582 -45.781 -2.252 1 97.81 606 ILE A CA 1
ATOM 4801 C C . ILE A 1 606 ? -3.555 -44.812 -3.432 1 97.81 606 ILE A C 1
ATOM 4803 O O . ILE A 1 606 ? -4.027 -43.656 -3.32 1 97.81 606 ILE A O 1
ATOM 4807 N N . LYS A 1 607 ? -3.031 -45.25 -4.559 1 98.44 607 LYS A N 1
ATOM 4808 C CA . LYS A 1 607 ? -2.969 -44.469 -5.781 1 98.44 607 LYS A CA 1
ATOM 4809 C C . LYS A 1 607 ? -4.352 -43.938 -6.168 1 98.44 607 LYS A C 1
ATOM 4811 O O . LYS A 1 607 ? -4.516 -42.75 -6.449 1 98.44 607 LYS A O 1
ATOM 4816 N N . SER A 1 608 ? -5.363 -44.75 -6.105 1 98.06 608 SER A N 1
ATOM 4817 C CA . SER A 1 608 ? -6.703 -44.438 -6.57 1 98.06 608 SER A CA 1
ATOM 4818 C C . SER A 1 608 ? -7.434 -43.531 -5.57 1 98.06 608 SER A C 1
ATOM 4820 O O . SER A 1 608 ? -8.352 -42.812 -5.941 1 98.06 608 SER A O 1
ATOM 4822 N N . ALA A 1 609 ? -7.023 -43.594 -4.352 1 98.31 609 ALA A N 1
ATOM 4823 C CA . ALA A 1 609 ? -7.699 -42.844 -3.299 1 98.31 609 ALA A CA 1
ATOM 4824 C C . ALA A 1 609 ? -7.176 -41.406 -3.227 1 98.31 609 ALA A C 1
ATOM 4826 O O . ALA A 1 609 ? -7.801 -40.531 -2.609 1 98.31 609 ALA A O 1
ATOM 4827 N N . ALA A 1 610 ? -6 -41.188 -3.816 1 98.75 610 ALA A N 1
ATOM 4828 C CA . ALA A 1 610 ? -5.418 -39.875 -3.809 1 98.75 610 ALA A CA 1
ATOM 4829 C C . ALA A 1 610 ? -6.211 -38.906 -4.695 1 98.75 610 ALA A C 1
ATOM 4831 O O . ALA A 1 610 ? -6.742 -39.312 -5.73 1 98.75 610 ALA A O 1
ATOM 4832 N N . GLY A 1 611 ? -6.285 -37.625 -4.305 1 98.69 611 GLY A N 1
ATOM 4833 C CA . GLY A 1 611 ? -7.07 -36.625 -5.016 1 98.69 611 GLY A CA 1
ATOM 4834 C C . GLY A 1 611 ? -8.453 -36.406 -4.426 1 98.69 611 GLY A C 1
ATOM 4835 O O . GLY A 1 611 ? -8.688 -36.75 -3.26 1 98.69 611 GLY A O 1
ATOM 4836 N N . LEU A 1 612 ? -9.328 -35.875 -5.223 1 98.75 612 LEU A N 1
ATOM 4837 C CA . LEU A 1 612 ? -10.672 -35.562 -4.766 1 98.75 612 LEU A CA 1
ATOM 4838 C C . LEU A 1 612 ? -11.422 -36.812 -4.316 1 98.75 612 LEU A C 1
ATOM 4840 O O . LEU A 1 612 ? -11.422 -37.812 -5.016 1 98.75 612 LEU A O 1
ATOM 4844 N N . GLN A 1 613 ? -12.008 -36.688 -3.137 1 98.69 613 GLN A N 1
ATOM 4845 C CA . GLN A 1 613 ? -12.953 -37.75 -2.762 1 98.69 613 GLN A CA 1
ATOM 4846 C C . GLN A 1 613 ? -14.188 -37.719 -3.66 1 98.69 613 GLN A C 1
ATOM 4848 O O . GLN A 1 613 ? -14.508 -36.688 -4.258 1 98.69 613 GLN A O 1
ATOM 4853 N N . PRO A 1 614 ? -14.844 -38.844 -3.734 1 97.69 614 PRO A N 1
ATOM 4854 C CA . PRO A 1 614 ? -15.891 -39.031 -4.742 1 97.69 614 PRO A CA 1
ATOM 4855 C C . PRO A 1 614 ? -16.969 -37.938 -4.668 1 97.69 614 PRO A C 1
ATOM 4857 O O . PRO A 1 614 ? -17.453 -37.469 -5.699 1 97.69 614 PRO A O 1
ATOM 4860 N N . GLU A 1 615 ? -17.312 -37.438 -3.568 1 97.06 615 GLU A N 1
ATOM 4861 C CA . GLU A 1 615 ? -18.375 -36.438 -3.383 1 97.06 615 GLU A CA 1
ATOM 4862 C C . GLU A 1 615 ? -17.984 -35.094 -3.973 1 97.06 615 GLU A C 1
ATOM 4864 O O . GLU A 1 615 ? -18.844 -34.25 -4.203 1 97.06 615 GLU A O 1
ATOM 4869 N N . TYR A 1 616 ? -16.703 -34.938 -4.293 1 97.88 616 TYR A N 1
ATOM 4870 C CA . TYR A 1 616 ? -16.234 -33.625 -4.777 1 97.88 616 TYR A CA 1
ATOM 4871 C C . TYR A 1 616 ? -15.859 -33.719 -6.254 1 97.88 616 TYR A C 1
ATOM 4873 O O . TYR A 1 616 ? -15.367 -32.719 -6.828 1 97.88 616 TYR A O 1
ATOM 4881 N N . ASN A 1 617 ? -16.125 -34.781 -6.973 1 96.12 617 ASN A N 1
ATOM 4882 C CA . ASN A 1 617 ? -15.758 -34.969 -8.375 1 96.12 617 ASN A CA 1
ATOM 4883 C C . ASN A 1 617 ? -16.516 -34 -9.281 1 96.12 617 ASN A C 1
ATOM 4885 O O . ASN A 1 617 ? -16.109 -33.75 -10.414 1 96.12 617 ASN A O 1
ATOM 4889 N N . TYR A 1 618 ? -17.578 -33.406 -8.719 1 94.5 618 TYR A N 1
ATOM 4890 C CA . TYR A 1 618 ? -18.344 -32.438 -9.484 1 94.5 618 TYR A CA 1
ATOM 4891 C C . TYR A 1 618 ? -17.5 -31.234 -9.852 1 94.5 618 TYR A C 1
ATOM 4893 O O . TYR A 1 618 ? -17.797 -30.531 -10.82 1 94.5 618 TYR A O 1
ATOM 4901 N N . LEU A 1 619 ? -16.438 -30.969 -9.156 1 96.5 619 LEU A N 1
ATOM 4902 C CA . LEU A 1 619 ? -15.555 -29.828 -9.414 1 96.5 619 LEU A CA 1
ATOM 4903 C C . LEU A 1 619 ? -14.883 -29.969 -10.781 1 96.5 619 LEU A C 1
ATOM 4905 O O . LEU A 1 619 ? -14.586 -28.969 -11.438 1 96.5 619 LEU A O 1
ATOM 4909 N N . LYS A 1 620 ? -14.664 -31.156 -11.227 1 94.31 620 LYS A N 1
ATOM 4910 C CA . LYS A 1 620 ? -14.023 -31.391 -12.516 1 94.31 620 LYS A CA 1
ATOM 4911 C C . LYS A 1 620 ? -14.969 -31.078 -13.672 1 94.31 620 LYS A C 1
ATOM 4913 O O . LYS A 1 620 ? -14.531 -30.672 -14.75 1 94.31 620 LYS A O 1
ATOM 4918 N N . ASP A 1 621 ? -16.234 -31.25 -13.43 1 88.81 621 ASP A N 1
ATOM 4919 C CA . ASP A 1 621 ? -17.234 -30.938 -14.438 1 88.81 621 ASP A CA 1
ATOM 4920 C C . ASP A 1 621 ? -17.438 -29.438 -14.586 1 88.81 621 ASP A C 1
ATOM 4922 O O . ASP A 1 621 ? -17.891 -28.953 -15.633 1 88.81 621 ASP A O 1
ATOM 4926 N N . SER A 1 622 ? -17.094 -28.75 -13.609 1 81.5 622 SER A N 1
ATOM 4927 C CA . SER A 1 622 ? -17.328 -27.312 -13.57 1 81.5 622 SER A CA 1
ATOM 4928 C C . SER A 1 622 ? -16.312 -26.562 -14.43 1 81.5 622 SER A C 1
ATOM 4930 O O . SER A 1 622 ? -16.547 -25.406 -14.797 1 81.5 622 SER A O 1
ATOM 4932 N N . ILE A 1 623 ? -15.203 -27.109 -14.75 1 76.56 623 ILE A N 1
ATOM 4933 C CA . ILE A 1 623 ? -14.203 -26.438 -15.586 1 76.56 623 ILE A CA 1
ATOM 4934 C C . ILE A 1 623 ? -14.711 -26.359 -17.031 1 76.56 623 ILE A C 1
ATOM 4936 O O . ILE A 1 623 ? -14.461 -25.375 -17.719 1 76.56 623 ILE A O 1
ATOM 4940 N N . HIS A 1 624 ? -15.344 -27.516 -17.547 1 57.56 624 HIS A N 1
ATOM 4941 C CA . HIS A 1 624 ? -15.805 -27.594 -18.938 1 57.56 624 HIS A CA 1
ATOM 4942 C C . HIS A 1 624 ? -17.047 -26.719 -19.156 1 57.56 624 HIS A C 1
ATOM 4944 O O . HIS A 1 624 ? -17.312 -26.297 -20.281 1 57.56 624 HIS A O 1
ATOM 4950 N N . GLU A 1 625 ? -17.719 -26.484 -18.109 1 46.09 625 GLU A N 1
ATOM 4951 C CA . GLU A 1 625 ? -18.875 -25.625 -18.281 1 46.09 625 GLU A CA 1
ATOM 4952 C C . GLU A 1 625 ? -18.469 -24.156 -18.344 1 46.09 625 GLU A C 1
ATOM 4954 O O . GLU A 1 625 ? -19.203 -23.312 -18.875 1 46.09 625 GLU A O 1
ATOM 4959 N N . THR A 1 626 ? -17.438 -23.844 -17.812 1 41.69 626 THR A N 1
ATOM 4960 C CA . THR A 1 626 ? -16.969 -22.469 -17.797 1 41.69 626 THR A CA 1
ATOM 4961 C C . THR A 1 626 ? -16.219 -22.125 -19.062 1 41.69 626 THR A C 1
ATOM 4963 O O . THR A 1 626 ? -15.984 -20.938 -19.359 1 41.69 626 THR A O 1
ATOM 4966 N N . ASN A 1 627 ? -15.586 -23.125 -19.797 1 35.03 627 ASN A N 1
ATOM 4967 C CA . ASN A 1 627 ? -14.969 -22.844 -21.078 1 35.03 627 ASN A CA 1
ATOM 4968 C C . ASN A 1 627 ? -15.992 -22.906 -22.219 1 35.03 627 ASN A C 1
ATOM 4970 O O . ASN A 1 627 ? -16.812 -23.828 -22.281 1 35.03 627 ASN A O 1
ATOM 4974 N N . MET B 1 1 ? 86.562 -8.625 36.062 1 32.12 1 MET B N 1
ATOM 4975 C CA . MET B 1 1 ? 85.875 -8.172 34.844 1 32.12 1 MET B CA 1
ATOM 4976 C C . MET B 1 1 ? 84.375 -8.25 34.938 1 32.12 1 MET B C 1
ATOM 4978 O O . MET B 1 1 ? 83.812 -9.336 35.125 1 32.12 1 MET B O 1
ATOM 4982 N N . GLU B 1 2 ? 83.688 -7.16 35.5 1 36.25 2 GLU B N 1
ATOM 4983 C CA . GLU B 1 2 ? 82.312 -6.777 35.844 1 36.25 2 GLU B CA 1
ATOM 4984 C C . GLU B 1 2 ? 81.438 -6.777 34.625 1 36.25 2 GLU B C 1
ATOM 4986 O O . GLU B 1 2 ? 81.688 -6.062 33.656 1 36.25 2 GLU B O 1
ATOM 4991 N N . TYR B 1 3 ? 80.938 -7.949 34.156 1 35.97 3 TYR B N 1
ATOM 4992 C CA . TYR B 1 3 ? 80 -8.164 33.062 1 35.97 3 TYR B CA 1
ATOM 4993 C C . TYR B 1 3 ? 78.688 -7.348 33.281 1 35.97 3 TYR B C 1
ATOM 4995 O O . TYR B 1 3 ? 78 -7.559 34.25 1 35.97 3 TYR B O 1
ATOM 5003 N N . ARG B 1 4 ? 78.688 -6 32.938 1 36.34 4 ARG B N 1
ATOM 5004 C CA . ARG B 1 4 ? 77.5 -5.156 32.938 1 36.34 4 ARG B CA 1
ATOM 5005 C C . ARG B 1 4 ? 76.438 -5.715 32 1 36.34 4 ARG B C 1
ATOM 5007 O O . ARG B 1 4 ? 76.688 -5.906 30.812 1 36.34 4 ARG B O 1
ATOM 5014 N N . LEU B 1 5 ? 75.438 -6.488 32.5 1 37.84 5 LEU B N 1
ATOM 5015 C CA . LEU B 1 5 ? 74.188 -6.945 31.891 1 37.84 5 LEU B CA 1
ATOM 5016 C C . LEU B 1 5 ? 73.375 -5.77 31.375 1 37.84 5 LEU B C 1
ATOM 5018 O O . LEU B 1 5 ? 73 -4.902 32.156 1 37.84 5 LEU B O 1
ATOM 5022 N N . SER B 1 6 ? 73.75 -5.199 30.203 1 39.25 6 SER B N 1
ATOM 5023 C CA . SER B 1 6 ? 72.938 -4.148 29.609 1 39.25 6 SER B CA 1
ATOM 5024 C C . SER B 1 6 ? 71.5 -4.641 29.344 1 39.25 6 SER B C 1
ATOM 5026 O O . SER B 1 6 ? 71.312 -5.609 28.609 1 39.25 6 SER B O 1
ATOM 5028 N N . ILE B 1 7 ? 70.562 -4.492 30.234 1 41.28 7 ILE B N 1
ATOM 5029 C CA . ILE B 1 7 ? 69.125 -4.73 30.078 1 41.28 7 ILE B CA 1
ATOM 5030 C C . ILE B 1 7 ? 68.562 -3.809 29 1 41.28 7 ILE B C 1
ATOM 5032 O O . ILE B 1 7 ? 68.625 -2.584 29.141 1 41.28 7 ILE B O 1
ATOM 5036 N N . SER B 1 8 ? 68.688 -4.121 27.75 1 39.91 8 SER B N 1
ATOM 5037 C CA . SER B 1 8 ? 68 -3.387 26.703 1 39.91 8 SER B CA 1
ATOM 5038 C C . SER B 1 8 ? 66.5 -3.414 26.938 1 39.91 8 SER B C 1
ATOM 5040 O O . SER B 1 8 ? 65.875 -4.484 27 1 39.91 8 SER B O 1
ATOM 5042 N N . ILE B 1 9 ? 65.938 -2.41 27.562 1 41.53 9 ILE B N 1
ATOM 5043 C CA . ILE B 1 9 ? 64.5 -2.18 27.703 1 41.53 9 ILE B CA 1
ATOM 5044 C C . ILE B 1 9 ? 63.844 -2.037 26.328 1 41.53 9 ILE B C 1
ATOM 5046 O O . ILE B 1 9 ? 64.188 -1.102 25.578 1 41.53 9 ILE B O 1
ATOM 5050 N N . ILE B 1 10 ? 63.531 -3.092 25.672 1 43.31 10 ILE B N 1
ATOM 5051 C CA . ILE B 1 10 ? 62.656 -3.037 24.484 1 43.31 10 ILE B CA 1
ATOM 5052 C C . ILE B 1 10 ? 61.375 -2.289 24.828 1 43.31 10 ILE B C 1
ATOM 5054 O O . ILE B 1 10 ? 60.594 -2.73 25.672 1 43.31 10 ILE B O 1
ATOM 5058 N N . ALA B 1 11 ? 61.312 -0.955 24.672 1 37.28 11 ALA B N 1
ATOM 5059 C CA . ALA B 1 11 ? 60.094 -0.159 24.703 1 37.28 11 ALA B CA 1
ATOM 5060 C C . ALA B 1 11 ? 59.031 -0.71 23.734 1 37.28 11 ALA B C 1
ATOM 5062 O O . ALA B 1 11 ? 59.25 -0.684 22.516 1 37.28 11 ALA B O 1
ATOM 5063 N N . LEU B 1 12 ? 58.281 -1.633 24.188 1 43.75 12 LEU B N 1
ATOM 5064 C CA . LEU B 1 12 ? 57.062 -1.986 23.469 1 43.75 12 LEU B CA 1
ATOM 5065 C C . LEU B 1 12 ? 56.219 -0.749 23.188 1 43.75 12 LEU B C 1
ATOM 5067 O O . LEU B 1 12 ? 55.656 -0.152 24.109 1 43.75 12 LEU B O 1
ATOM 5071 N N . LEU B 1 13 ? 56.594 0.065 22.203 1 42.16 13 LEU B N 1
ATOM 5072 C CA . LEU B 1 13 ? 55.688 1.095 21.703 1 42.16 13 LEU B CA 1
ATOM 5073 C C . LEU B 1 13 ? 54.281 0.513 21.438 1 42.16 13 LEU B C 1
ATOM 5075 O O . LEU B 1 13 ? 54.125 -0.245 20.484 1 42.16 13 LEU B O 1
ATOM 5079 N N . CYS B 1 14 ? 53.5 0.4 22.469 1 41.03 14 CYS B N 1
ATOM 5080 C CA . CYS B 1 14 ? 52.062 0.191 22.266 1 41.03 14 CYS B CA 1
ATOM 5081 C C . CYS B 1 14 ? 51.469 1.236 21.328 1 41.03 14 CYS B C 1
ATOM 5083 O O . CYS B 1 14 ? 51.312 2.396 21.703 1 41.03 14 CYS B O 1
ATOM 5085 N N . THR B 1 15 ? 51.688 1.154 20.078 1 40.56 15 THR B N 1
ATOM 5086 C CA . THR B 1 15 ? 50.875 1.972 19.172 1 40.56 15 THR B CA 1
ATOM 5087 C C . THR B 1 15 ? 49.406 1.891 19.547 1 40.56 15 THR B C 1
ATOM 5089 O O . THR B 1 15 ? 48.781 0.831 19.438 1 40.56 15 THR B O 1
ATOM 5092 N N . VAL B 1 16 ? 48.969 2.654 20.484 1 41.25 16 VAL B N 1
ATOM 5093 C CA . VAL B 1 16 ? 47.531 2.904 20.641 1 41.25 16 VAL B CA 1
ATOM 5094 C C . VAL B 1 16 ? 46.906 3.26 19.281 1 41.25 16 VAL B C 1
ATOM 5096 O O . VAL B 1 16 ? 47.156 4.352 18.75 1 41.25 16 VAL B O 1
ATOM 5099 N N . ASN B 1 17 ? 46.75 2.334 18.453 1 40.12 17 ASN B N 1
ATOM 5100 C CA . ASN B 1 17 ? 45.906 2.619 17.312 1 40.12 17 ASN B CA 1
ATOM 5101 C C . ASN B 1 17 ? 44.594 3.256 17.75 1 40.12 17 ASN B C 1
ATOM 5103 O O . ASN B 1 17 ? 43.75 2.604 18.375 1 40.12 17 ASN B O 1
ATOM 5107 N N . PHE B 1 18 ? 44.562 4.488 18.016 1 42.38 18 PHE B N 1
ATOM 5108 C CA . PHE B 1 18 ? 43.312 5.184 18.141 1 42.38 18 PHE B CA 1
ATOM 5109 C C . PHE B 1 18 ? 42.344 4.777 17.016 1 42.38 18 PHE B C 1
ATOM 5111 O O . PHE B 1 18 ? 42.562 5.148 15.859 1 42.38 18 PHE B O 1
ATOM 5118 N N . ALA B 1 19 ? 41.75 3.729 17.234 1 50.91 19 ALA B N 1
ATOM 5119 C CA . ALA B 1 19 ? 40.719 3.248 16.312 1 50.91 19 ALA B CA 1
ATOM 5120 C C . ALA B 1 19 ? 39.625 4.305 16.094 1 50.91 19 ALA B C 1
ATOM 5122 O O . ALA B 1 19 ? 38.969 4.719 17.047 1 50.91 19 ALA B O 1
ATOM 5123 N N . PHE B 1 20 ? 39.75 5.227 15.109 1 65.19 20 PHE B N 1
ATOM 5124 C CA . PHE B 1 20 ? 38.75 6.207 14.711 1 65.19 20 PHE B CA 1
ATOM 5125 C C . PHE B 1 20 ? 37.594 5.531 14 1 65.19 20 PHE B C 1
ATOM 5127 O O . PHE B 1 20 ? 37.75 4.461 13.414 1 65.19 20 PHE B O 1
ATOM 5134 N N . ALA B 1 21 ? 36.406 6.051 14.32 1 72.12 21 ALA B N 1
ATOM 5135 C CA . ALA B 1 21 ? 35.219 5.59 13.594 1 72.12 21 ALA B CA 1
ATOM 5136 C C . ALA B 1 21 ? 35.469 5.582 12.094 1 72.12 21 ALA B C 1
ATOM 5138 O O . ALA B 1 21 ? 36.031 6.531 11.539 1 72.12 21 ALA B O 1
ATOM 5139 N N . GLY B 1 22 ? 35.125 4.438 11.531 1 89.94 22 GLY B N 1
ATOM 5140 C CA . GLY B 1 22 ? 35.219 4.379 10.086 1 89.94 22 GLY B CA 1
ATOM 5141 C C . GLY B 1 22 ? 34.375 5.434 9.383 1 89.94 22 GLY B C 1
ATOM 5142 O O . GLY B 1 22 ? 33.312 5.797 9.859 1 89.94 22 GLY B O 1
ATOM 5143 N N . GLU B 1 23 ? 34.969 6.051 8.32 1 97.19 23 GLU B N 1
ATOM 5144 C CA . GLU B 1 23 ? 34.25 7.066 7.539 1 97.19 23 GLU B CA 1
ATOM 5145 C C . GLU B 1 23 ? 33.938 6.559 6.133 1 97.19 23 GLU B C 1
ATOM 5147 O O . GLU B 1 23 ? 34.75 5.879 5.512 1 97.19 23 GLU B O 1
ATOM 5152 N N . ILE B 1 24 ? 32.719 6.781 5.754 1 98.81 24 ILE B N 1
ATOM 5153 C CA . ILE B 1 24 ? 32.281 6.555 4.379 1 98.81 24 ILE B CA 1
ATOM 5154 C C . ILE B 1 24 ? 31.781 7.863 3.77 1 98.81 24 ILE B C 1
ATOM 5156 O O . ILE B 1 24 ? 30.844 8.477 4.273 1 98.81 24 ILE B O 1
ATOM 5160 N N . TRP B 1 25 ? 32.469 8.281 2.697 1 98.81 25 TRP B N 1
ATOM 5161 C CA . TRP B 1 25 ? 32.156 9.586 2.102 1 98.81 25 TRP B CA 1
ATOM 5162 C C . TRP B 1 25 ? 31.219 9.43 0.902 1 98.81 25 TRP B C 1
ATOM 5164 O O . TRP B 1 25 ? 31.375 8.5 0.109 1 98.81 25 TRP B O 1
ATOM 5174 N N . VAL B 1 26 ? 30.219 10.312 0.751 1 98.88 26 VAL B N 1
ATOM 5175 C CA . VAL B 1 26 ? 29.266 10.359 -0.342 1 98.88 26 VAL B CA 1
ATOM 5176 C C . VAL B 1 26 ? 29.266 11.75 -0.969 1 98.88 26 VAL B C 1
ATOM 5178 O O . VAL B 1 26 ? 29.203 12.758 -0.26 1 98.88 26 VAL B O 1
ATOM 5181 N N . SER B 1 27 ? 29.344 11.797 -2.221 1 98.62 27 SER B N 1
ATOM 5182 C CA . SER B 1 27 ? 29.375 13.055 -2.967 1 98.62 27 SER B CA 1
ATOM 5183 C C . SER B 1 27 ? 28.562 12.953 -4.246 1 98.62 27 SER B C 1
ATOM 5185 O O . SER B 1 27 ? 28.453 11.883 -4.848 1 98.62 27 SER B O 1
ATOM 5187 N N . VAL B 1 28 ? 28.031 14.086 -4.688 1 97.56 28 VAL B N 1
ATOM 5188 C CA . VAL B 1 28 ? 27.234 14.125 -5.906 1 97.56 28 VAL B CA 1
ATOM 5189 C C . VAL B 1 28 ? 28.109 13.797 -7.109 1 97.56 28 VAL B C 1
ATOM 5191 O O . VAL B 1 28 ? 27.609 13.375 -8.156 1 97.56 28 VAL B O 1
ATOM 5194 N N . THR B 1 29 ? 29.375 13.938 -6.977 1 97.38 29 THR B N 1
ATOM 5195 C CA . THR B 1 29 ? 30.312 13.633 -8.055 1 97.38 29 THR B CA 1
ATOM 5196 C C . THR B 1 29 ? 30.969 12.273 -7.836 1 97.38 29 THR B C 1
ATOM 5198 O O . THR B 1 29 ? 31.922 11.922 -8.539 1 97.38 29 THR B O 1
ATOM 5201 N N . GLY B 1 30 ? 30.5 11.625 -6.797 1 98.31 30 GLY B N 1
ATOM 5202 C CA . GLY B 1 30 ? 31.078 10.32 -6.492 1 98.31 30 GLY B CA 1
ATOM 5203 C C . GLY B 1 30 ? 30.656 9.242 -7.477 1 98.31 30 GLY B C 1
ATOM 5204 O O . GLY B 1 30 ? 30.047 9.539 -8.508 1 98.31 30 GLY B O 1
ATOM 5205 N N . ASN B 1 31 ? 31.141 8.055 -7.172 1 97.88 31 ASN B N 1
ATOM 5206 C CA . ASN B 1 31 ? 30.828 6.844 -7.926 1 97.88 31 ASN B CA 1
ATOM 5207 C C . ASN B 1 31 ? 30.672 5.637 -7.004 1 97.88 31 ASN B C 1
ATOM 5209 O O . ASN B 1 31 ? 31.547 5.355 -6.18 1 97.88 31 ASN B O 1
ATOM 5213 N N . ASP B 1 32 ? 29.625 4.91 -7.164 1 96.69 32 ASP B N 1
ATOM 5214 C CA . ASP B 1 32 ? 29.297 3.848 -6.223 1 96.69 32 ASP B CA 1
ATOM 5215 C C . ASP B 1 32 ? 30.219 2.645 -6.395 1 96.69 32 ASP B C 1
ATOM 5217 O O . ASP B 1 32 ? 30.141 1.676 -5.641 1 96.69 32 ASP B O 1
ATOM 5221 N N . LYS B 1 33 ? 31.141 2.705 -7.285 1 96 33 LYS B N 1
ATOM 5222 C CA . LYS B 1 33 ? 32.219 1.715 -7.402 1 96 33 LYS B CA 1
ATOM 5223 C C . LYS B 1 33 ? 33.438 2.143 -6.617 1 96 33 LYS B C 1
ATOM 5225 O O . LYS B 1 33 ? 34.375 1.357 -6.445 1 96 33 LYS B O 1
ATOM 5230 N N . HIS B 1 34 ? 33.438 3.371 -6.113 1 97.75 34 HIS B N 1
ATOM 5231 C CA . HIS B 1 34 ? 34.562 3.871 -5.324 1 97.75 34 HIS B CA 1
ATOM 5232 C C . HIS B 1 34 ? 34.594 3.229 -3.941 1 97.75 34 HIS B C 1
ATOM 5234 O O . HIS B 1 34 ? 33.625 2.564 -3.539 1 97.75 34 HIS B O 1
ATOM 5240 N N . ALA B 1 35 ? 35.656 3.436 -3.215 1 97.31 35 ALA B N 1
ATOM 5241 C CA . ALA B 1 35 ? 35.875 2.793 -1.923 1 97.31 35 ALA B CA 1
ATOM 5242 C C . ALA B 1 35 ? 35.156 3.537 -0.804 1 97.31 35 ALA B C 1
ATOM 5244 O O . ALA B 1 35 ? 35.031 3.018 0.306 1 97.31 35 ALA B O 1
ATOM 5245 N N . GLY B 1 36 ? 34.625 4.754 -1.051 1 98.25 36 GLY B N 1
ATOM 5246 C CA . GLY B 1 36 ? 33.906 5.527 -0.044 1 98.25 36 GLY B CA 1
ATOM 5247 C C . GLY B 1 36 ? 34.844 6.406 0.79 1 98.25 36 GLY B C 1
ATOM 5248 O O . GLY B 1 36 ? 34.438 6.891 1.853 1 98.25 36 GLY B O 1
ATOM 5249 N N . THR B 1 37 ? 36.094 6.574 0.354 1 97.94 37 THR B N 1
ATOM 5250 C CA . THR B 1 37 ? 37 7.496 1.018 1 97.94 37 THR B CA 1
ATOM 5251 C C . THR B 1 37 ? 36.688 8.938 0.615 1 97.94 37 THR B C 1
ATOM 5253 O O . THR B 1 37 ? 35.906 9.18 -0.287 1 97.94 37 THR B O 1
ATOM 5256 N N . ARG B 1 38 ? 37.312 9.828 1.322 1 97.31 38 ARG B N 1
ATOM 5257 C CA . ARG B 1 38 ? 37.094 11.234 0.999 1 97.31 38 ARG B CA 1
ATOM 5258 C C . ARG B 1 38 ? 37.531 11.547 -0.428 1 97.31 38 ARG B C 1
ATOM 5260 O O . ARG B 1 38 ? 36.906 12.352 -1.117 1 97.31 38 ARG B O 1
ATOM 5267 N N . GLU B 1 39 ? 38.594 10.867 -0.893 1 97.75 39 GLU B N 1
ATOM 5268 C CA . GLU B 1 39 ? 39.188 11.094 -2.219 1 97.75 39 GLU B CA 1
ATOM 5269 C C . GLU B 1 39 ? 38.375 10.367 -3.293 1 97.75 39 GLU B C 1
ATOM 5271 O O . GLU B 1 39 ? 38.344 10.797 -4.449 1 97.75 39 GLU B O 1
ATOM 5276 N N . MET B 1 40 ? 37.75 9.305 -2.943 1 98.25 40 MET B N 1
ATOM 5277 C CA . MET B 1 40 ? 36.938 8.484 -3.836 1 98.25 40 MET B CA 1
ATOM 5278 C C . MET B 1 40 ? 35.562 8.195 -3.223 1 98.25 40 MET B C 1
ATOM 5280 O O . MET B 1 40 ? 35.219 7.047 -2.945 1 98.25 40 MET B O 1
ATOM 5284 N N . PRO B 1 41 ? 34.781 9.234 -3.131 1 98.56 41 PRO B N 1
ATOM 5285 C CA . PRO B 1 41 ? 33.5 9.094 -2.441 1 98.56 41 PRO B CA 1
ATOM 5286 C C . PRO B 1 41 ? 32.469 8.281 -3.246 1 98.56 41 PRO B C 1
ATOM 5288 O O . PRO B 1 41 ? 32.625 8.141 -4.465 1 98.56 41 PRO B O 1
ATOM 5291 N N . LEU B 1 42 ? 31.547 7.699 -2.561 1 98.69 42 LEU B N 1
ATOM 5292 C CA . LEU B 1 42 ? 30.391 7.078 -3.182 1 98.69 42 LEU B CA 1
ATOM 5293 C C . LEU B 1 42 ? 29.422 8.133 -3.695 1 98.69 42 LEU B C 1
ATOM 5295 O O . LEU B 1 42 ? 29.5 9.305 -3.314 1 98.69 42 LEU B O 1
ATOM 5299 N N . ARG B 1 43 ? 28.547 7.723 -4.547 1 98 43 ARG B N 1
ATOM 5300 C CA . ARG B 1 43 ? 27.562 8.641 -5.137 1 98 43 ARG B CA 1
ATOM 5301 C C . ARG B 1 43 ? 26.281 8.664 -4.316 1 98 43 ARG B C 1
ATOM 5303 O O . ARG B 1 43 ? 25.625 9.703 -4.211 1 98 43 ARG B O 1
ATOM 5310 N N . THR B 1 44 ? 25.859 7.527 -3.795 1 98 44 THR B N 1
ATOM 5311 C CA . THR B 1 44 ? 24.547 7.434 -3.172 1 98 44 THR B CA 1
ATOM 5312 C C . THR B 1 44 ? 24.672 7.059 -1.699 1 98 44 THR B C 1
ATOM 5314 O O . THR B 1 44 ? 25.594 6.336 -1.312 1 98 44 THR B O 1
ATOM 5317 N N . VAL B 1 45 ? 23.703 7.484 -0.914 1 98.44 45 VAL B N 1
ATOM 5318 C CA . VAL B 1 45 ? 23.641 7.141 0.502 1 98.44 45 VAL B CA 1
ATOM 5319 C C . VAL B 1 45 ? 23.312 5.656 0.659 1 98.44 45 VAL B C 1
ATOM 5321 O O . VAL B 1 45 ? 23.797 5 1.579 1 98.44 45 VAL B O 1
ATOM 5324 N N . ALA B 1 46 ? 22.547 5.117 -0.248 1 97.88 46 ALA B N 1
ATOM 5325 C CA . ALA B 1 46 ? 22.172 3.703 -0.211 1 97.88 46 ALA B CA 1
ATOM 5326 C C . ALA B 1 46 ? 23.406 2.814 -0.274 1 97.88 46 ALA B C 1
ATOM 5328 O O . ALA B 1 46 ? 23.5 1.816 0.445 1 97.88 46 ALA B O 1
ATOM 5329 N N . GLN B 1 47 ? 24.344 3.143 -1.163 1 97.56 47 GLN B N 1
ATOM 5330 C CA . GLN B 1 47 ? 25.562 2.355 -1.274 1 97.56 47 GLN B CA 1
ATOM 5331 C C . GLN B 1 47 ? 26.422 2.496 -0.022 1 97.56 47 GLN B C 1
ATOM 5333 O O . GLN B 1 47 ? 27.109 1.548 0.381 1 97.56 47 GLN B O 1
ATOM 5338 N N . ALA B 1 48 ? 26.438 3.66 0.557 1 98.69 48 ALA B N 1
ATOM 5339 C CA . ALA B 1 48 ? 27.172 3.867 1.8 1 98.69 48 ALA B CA 1
ATOM 5340 C C . ALA B 1 48 ? 26.609 2.992 2.92 1 98.69 48 ALA B C 1
ATOM 5342 O O . ALA B 1 48 ? 27.375 2.4 3.689 1 98.69 48 ALA B O 1
ATOM 5343 N N . LEU B 1 49 ? 25.312 2.967 3.021 1 98.38 49 LEU B N 1
ATOM 5344 C CA . LEU B 1 49 ? 24.672 2.127 4.027 1 98.38 49 LEU B CA 1
ATOM 5345 C C . LEU B 1 49 ? 24.984 0.655 3.789 1 98.38 49 LEU B C 1
ATOM 5347 O O . LEU B 1 49 ? 25.188 -0.102 4.742 1 98.38 49 LEU B O 1
ATOM 5351 N N . LYS B 1 50 ? 24.953 0.275 2.557 1 97.69 50 LYS B N 1
ATOM 5352 C CA . LYS B 1 50 ? 25.297 -1.104 2.23 1 97.69 50 LYS B CA 1
ATOM 5353 C C . LYS B 1 50 ? 26.734 -1.421 2.664 1 97.69 50 LYS B C 1
ATOM 5355 O O . LYS B 1 50 ? 27 -2.5 3.199 1 97.69 50 LYS B O 1
ATOM 5360 N N . GLN B 1 51 ? 27.656 -0.504 2.43 1 97.94 51 GLN B N 1
ATOM 5361 C CA . GLN B 1 51 ? 29.047 -0.677 2.863 1 97.94 51 GLN B CA 1
ATOM 5362 C C . GLN B 1 51 ? 29.141 -0.762 4.383 1 97.94 51 GLN B C 1
ATOM 5364 O O . GLN B 1 51 ? 29.844 -1.612 4.922 1 97.94 51 GLN B O 1
ATOM 5369 N N . ALA B 1 52 ? 28.422 0.133 5.039 1 98.5 52 ALA B N 1
ATOM 5370 C CA . ALA B 1 52 ? 28.391 0.107 6.5 1 98.5 52 ALA B CA 1
ATOM 5371 C C . ALA B 1 52 ? 27.875 -1.23 7.012 1 98.5 52 ALA B C 1
ATOM 5373 O O . ALA B 1 52 ? 28.422 -1.794 7.965 1 98.5 52 ALA B O 1
ATOM 5374 N N . ARG B 1 53 ? 26.812 -1.683 6.418 1 97.5 53 ARG B N 1
ATOM 5375 C CA . ARG B 1 53 ? 26.219 -2.967 6.77 1 97.5 53 ARG B CA 1
ATOM 5376 C C . ARG B 1 53 ? 27.234 -4.098 6.629 1 97.5 53 ARG B C 1
ATOM 5378 O O . ARG B 1 53 ? 27.297 -4.984 7.48 1 97.5 53 ARG B O 1
ATOM 5385 N N . GLU B 1 54 ? 28 -4.074 5.551 1 96.94 54 GLU B N 1
ATOM 5386 C CA . GLU B 1 54 ? 29.016 -5.098 5.309 1 96.94 54 GLU B CA 1
ATOM 5387 C C . GLU B 1 54 ? 30.125 -5.027 6.352 1 96.94 54 GLU B C 1
ATOM 5389 O O . GLU B 1 54 ? 30.609 -6.062 6.82 1 96.94 54 GLU B O 1
ATOM 5394 N N . TRP B 1 55 ? 30.516 -3.795 6.699 1 97.5 55 TRP B N 1
ATOM 5395 C CA . TRP B 1 55 ? 31.516 -3.635 7.754 1 97.5 55 TRP B CA 1
ATOM 5396 C C . TRP B 1 55 ? 31.047 -4.273 9.055 1 97.5 55 TRP B C 1
ATOM 5398 O O . TRP B 1 55 ? 31.812 -4.953 9.734 1 97.5 55 TRP B O 1
ATOM 5408 N N . ARG B 1 56 ? 29.828 -4.035 9.367 1 96.44 56 ARG B N 1
ATOM 5409 C CA . ARG B 1 56 ? 29.266 -4.574 10.602 1 96.44 56 ARG B CA 1
ATOM 5410 C C . ARG B 1 56 ? 29.188 -6.098 10.547 1 96.44 56 ARG B C 1
ATOM 5412 O O . ARG B 1 56 ? 29.578 -6.777 11.5 1 96.44 56 ARG B O 1
ATOM 5419 N N . ARG B 1 57 ? 28.641 -6.59 9.445 1 95.81 57 ARG B N 1
ATOM 5420 C CA . ARG B 1 57 ? 28.469 -8.031 9.289 1 95.81 57 ARG B CA 1
ATOM 5421 C C . ARG B 1 57 ? 29.797 -8.758 9.461 1 95.81 57 ARG B C 1
ATOM 5423 O O . ARG B 1 57 ? 29.859 -9.836 10.062 1 95.81 57 ARG B O 1
ATOM 5430 N N . LEU B 1 58 ? 30.922 -8.133 8.969 1 96 58 LEU B N 1
ATOM 5431 C CA . LEU B 1 58 ? 32.219 -8.766 8.945 1 96 58 LEU B CA 1
ATOM 5432 C C . LEU B 1 58 ? 33.062 -8.328 10.148 1 96 58 LEU B C 1
ATOM 5434 O O . LEU B 1 58 ? 34.25 -8.664 10.242 1 96 58 LEU B O 1
ATOM 5438 N N . SER B 1 59 ? 32.531 -7.586 11.039 1 94.75 59 SER B N 1
ATOM 5439 C CA . SER B 1 59 ? 33.25 -7.035 12.18 1 94.75 59 SER B CA 1
ATOM 5440 C C . SER B 1 59 ? 34.531 -6.34 11.734 1 94.75 59 SER B C 1
ATOM 5442 O O . SER B 1 59 ? 35.594 -6.605 12.281 1 94.75 59 SER B O 1
ATOM 5444 N N . ASP B 1 60 ? 34.375 -5.594 10.68 1 95.69 60 ASP B N 1
ATOM 5445 C CA . ASP B 1 60 ? 35.5 -4.797 10.195 1 95.69 60 ASP B CA 1
ATOM 5446 C C . ASP B 1 60 ? 36 -3.857 11.281 1 95.69 60 ASP B C 1
ATOM 5448 O O . ASP B 1 60 ? 35.219 -3.283 12.039 1 95.69 60 ASP B O 1
ATOM 5452 N N . PRO B 1 61 ? 37.25 -3.623 11.398 1 95.31 61 PRO B N 1
ATOM 5453 C CA . PRO B 1 61 ? 37.781 -2.705 12.398 1 95.31 61 PRO B CA 1
ATOM 5454 C C . PRO B 1 61 ? 37.219 -1.291 12.273 1 95.31 61 PRO B C 1
ATOM 5456 O O . PRO B 1 61 ? 37.188 -0.555 13.266 1 95.31 61 PRO B O 1
ATOM 5459 N N . ALA B 1 62 ? 36.812 -1.019 11.133 1 94.06 62 ALA B N 1
ATOM 5460 C CA . ALA B 1 62 ? 36.281 0.317 10.867 1 94.06 62 ALA B CA 1
ATOM 5461 C C . ALA B 1 62 ? 35 0.58 11.695 1 94.06 62 ALA B C 1
ATOM 5463 O O . ALA B 1 62 ? 34.594 1.729 11.852 1 94.06 62 ALA B O 1
ATOM 5464 N N . VAL B 1 63 ? 34.438 -0.442 12.211 1 96.38 63 VAL B N 1
ATOM 5465 C CA . VAL B 1 63 ? 33.188 -0.261 12.93 1 96.38 63 VAL B CA 1
ATOM 5466 C C . VAL B 1 63 ? 33.5 0.126 14.375 1 96.38 63 VAL B C 1
ATOM 5468 O O . VAL B 1 63 ? 32.562 0.484 15.125 1 96.38 63 VAL B O 1
ATOM 5471 N N . GLU B 1 64 ? 34.781 0.036 14.672 1 92.88 64 GLU B N 1
ATOM 5472 C CA . GLU B 1 64 ? 35.156 0.363 16.047 1 92.88 64 GLU B CA 1
ATOM 5473 C C . GLU B 1 64 ? 34.719 1.781 16.406 1 92.88 64 GLU B C 1
ATOM 5475 O O . GLU B 1 64 ? 35.031 2.73 15.688 1 92.88 64 GLU B O 1
ATOM 5480 N N . ARG B 1 65 ? 34.031 1.991 17.391 1 93.62 65 ARG B N 1
ATOM 5481 C CA . ARG B 1 65 ? 33.531 3.242 17.922 1 93.62 65 ARG B CA 1
ATOM 5482 C C . ARG B 1 65 ? 32.438 3.805 17.016 1 93.62 65 ARG B C 1
ATOM 5484 O O . ARG B 1 65 ? 32 4.945 17.203 1 93.62 65 ARG B O 1
ATOM 5491 N N . GLY B 1 66 ? 32.094 3.186 15.984 1 97.25 66 GLY B N 1
ATOM 5492 C CA . GLY B 1 66 ? 30.984 3.598 15.156 1 97.25 66 GLY B CA 1
ATOM 5493 C C . GLY B 1 66 ? 31.359 3.826 13.711 1 97.25 66 GLY B C 1
ATOM 5494 O O . GLY B 1 66 ? 32.5 3.6 13.32 1 97.25 66 GLY B O 1
ATOM 5495 N N . ILE B 1 67 ? 30.391 4.145 12.867 1 98.44 67 ILE B N 1
ATOM 5496 C CA . ILE B 1 67 ? 30.562 4.465 11.453 1 98.44 67 ILE B CA 1
ATOM 5497 C C . ILE B 1 67 ? 29.953 5.836 11.156 1 98.44 67 ILE B C 1
ATOM 5499 O O . ILE B 1 67 ? 28.812 6.113 11.523 1 98.44 67 ILE B O 1
ATOM 5503 N N . ASN B 1 68 ? 30.75 6.711 10.523 1 98.5 68 ASN B N 1
ATOM 5504 C CA . ASN B 1 68 ? 30.25 8.008 10.078 1 98.5 68 ASN B CA 1
ATOM 5505 C C . ASN B 1 68 ? 30.094 8.055 8.555 1 98.5 68 ASN B C 1
ATOM 5507 O O . ASN B 1 68 ? 31.078 7.938 7.828 1 98.5 68 ASN B O 1
ATOM 5511 N N . ILE B 1 69 ? 28.922 8.141 8.07 1 98.88 69 ILE B N 1
ATOM 5512 C CA . ILE B 1 69 ? 28.656 8.406 6.66 1 98.88 69 ILE B CA 1
ATOM 5513 C C . ILE B 1 69 ? 28.578 9.914 6.43 1 98.88 69 ILE B C 1
ATOM 5515 O O . ILE B 1 69 ? 27.672 10.578 6.938 1 98.88 69 ILE B O 1
ATOM 5519 N N . ARG B 1 70 ? 29.516 10.43 5.707 1 98.75 70 ARG B N 1
ATOM 5520 C CA . ARG B 1 70 ? 29.688 11.867 5.52 1 98.75 70 ARG B CA 1
ATOM 5521 C C . ARG B 1 70 ? 29.141 12.312 4.168 1 98.75 70 ARG B C 1
ATOM 5523 O O . ARG B 1 70 ? 29.672 11.93 3.123 1 98.75 70 ARG B O 1
ATOM 5530 N N . LEU B 1 71 ? 28.156 13.148 4.145 1 98.88 71 LEU B N 1
ATOM 5531 C CA . LEU B 1 71 ? 27.531 13.641 2.918 1 98.88 71 LEU B CA 1
ATOM 5532 C C . LEU B 1 71 ? 28.062 15.023 2.561 1 98.88 71 LEU B C 1
ATOM 5534 O O . LEU B 1 71 ? 27.844 15.984 3.301 1 98.88 71 LEU B O 1
ATOM 5538 N N . GLU B 1 72 ? 28.656 15.133 1.489 1 98.69 72 GLU B N 1
ATOM 5539 C CA . GLU B 1 72 ? 29.094 16.438 0.999 1 98.69 72 GLU B CA 1
ATOM 5540 C C . GLU B 1 72 ? 27.906 17.266 0.502 1 98.69 72 GLU B C 1
ATOM 5542 O O . GLU B 1 72 ? 26.812 16.734 0.285 1 98.69 72 GLU B O 1
ATOM 5547 N N . ARG B 1 73 ? 28.172 18.547 0.375 1 98.38 73 ARG B N 1
ATOM 5548 C CA . ARG B 1 73 ? 27.141 19.469 -0.112 1 98.38 73 ARG B CA 1
ATOM 5549 C C . ARG B 1 73 ? 26.578 18.984 -1.449 1 98.38 73 ARG B C 1
ATOM 5551 O O . ARG B 1 73 ? 27.328 18.547 -2.324 1 98.38 73 ARG B O 1
ATOM 5558 N N . GLY B 1 74 ? 25.266 19.031 -1.58 1 98.12 74 GLY B N 1
ATOM 5559 C CA . GLY B 1 74 ? 24.641 18.734 -2.861 1 98.12 74 GLY B CA 1
ATOM 5560 C C . GLY B 1 74 ? 23.266 18.109 -2.729 1 98.12 74 GLY B C 1
ATOM 5561 O O . GLY B 1 74 ? 22.812 17.812 -1.62 1 98.12 74 GLY B O 1
ATOM 5562 N N . ILE B 1 75 ? 22.594 18.078 -3.879 1 98 75 ILE B N 1
ATOM 5563 C CA . ILE B 1 75 ? 21.312 17.391 -3.963 1 98 75 ILE B CA 1
ATOM 5564 C C . ILE B 1 75 ? 21.531 15.938 -4.371 1 98 75 ILE B C 1
ATOM 5566 O O . ILE B 1 75 ? 22.156 15.664 -5.398 1 98 75 ILE B O 1
ATOM 5570 N N . TYR B 1 76 ? 21.078 15.062 -3.531 1 98.19 76 TYR B N 1
ATOM 5571 C CA . TYR B 1 76 ? 21.125 13.625 -3.787 1 98.19 76 TYR B CA 1
ATOM 5572 C C . TYR B 1 76 ? 19.75 13.094 -4.18 1 98.19 76 TYR B C 1
ATOM 5574 O O . TYR B 1 76 ? 18.953 12.711 -3.316 1 98.19 76 TYR B O 1
ATOM 5582 N N . PRO B 1 77 ? 19.469 13.055 -5.516 1 96.38 77 PRO B N 1
ATOM 5583 C CA . PRO B 1 77 ? 18.156 12.555 -5.938 1 96.38 77 PRO B CA 1
ATOM 5584 C C . PRO B 1 77 ? 17.969 11.07 -5.637 1 96.38 77 PRO B C 1
ATOM 5586 O O . PRO B 1 77 ? 18.906 10.281 -5.77 1 96.38 77 PRO B O 1
ATOM 5589 N N . GLN B 1 78 ? 16.797 10.727 -5.188 1 95.25 78 GLN B N 1
ATOM 5590 C CA . GLN B 1 78 ? 16.469 9.336 -4.906 1 95.25 78 GLN B CA 1
ATOM 5591 C C . GLN B 1 78 ? 15.5 8.773 -5.945 1 95.25 78 GLN B C 1
ATOM 5593 O O . GLN B 1 78 ? 14.43 9.336 -6.176 1 95.25 78 GLN B O 1
ATOM 5598 N N . ASP B 1 79 ? 15.859 7.68 -6.547 1 89.56 79 ASP B N 1
ATOM 5599 C CA . ASP B 1 79 ? 14.953 6.98 -7.453 1 89.56 79 ASP B CA 1
ATOM 5600 C C . ASP B 1 79 ? 14.117 5.945 -6.707 1 89.56 79 ASP B C 1
ATOM 5602 O O . ASP B 1 79 ? 13.094 5.484 -7.211 1 89.56 79 ASP B O 1
ATOM 5606 N N . GLU B 1 80 ? 14.641 5.582 -5.582 1 95.44 80 GLU B N 1
ATOM 5607 C CA . GLU B 1 80 ? 13.977 4.633 -4.695 1 95.44 80 GLU B CA 1
ATOM 5608 C C . GLU B 1 80 ? 14.047 5.094 -3.244 1 95.44 80 GLU B C 1
ATOM 5610 O O . GLU B 1 80 ? 14.859 5.945 -2.895 1 95.44 80 GLU B O 1
ATOM 5615 N N . ILE B 1 81 ? 13.234 4.566 -2.416 1 97.62 81 ILE B N 1
ATOM 5616 C CA . ILE B 1 81 ? 13.203 4.816 -0.979 1 97.62 81 ILE B CA 1
ATOM 5617 C C . ILE B 1 81 ? 14.531 4.395 -0.353 1 97.62 81 ILE B C 1
ATOM 5619 O O . ILE B 1 81 ? 15.102 3.363 -0.718 1 97.62 81 ILE B O 1
ATOM 5623 N N . LEU B 1 82 ? 15.125 5.215 0.479 1 98.56 82 LEU B N 1
ATOM 5624 C CA . LEU B 1 82 ? 16.219 4.781 1.329 1 98.56 82 LEU B CA 1
ATOM 5625 C C . LEU B 1 82 ? 15.734 3.816 2.404 1 98.56 82 LEU B C 1
ATOM 5627 O O . LEU B 1 82 ? 14.992 4.211 3.303 1 98.56 82 LEU B O 1
ATOM 5631 N N . PHE B 1 83 ? 16.172 2.578 2.314 1 98.06 83 PHE B N 1
ATOM 5632 C CA . PHE B 1 83 ? 15.602 1.477 3.074 1 98.06 83 PHE B CA 1
ATOM 5633 C C . PHE B 1 83 ? 16.562 0.998 4.152 1 98.06 83 PHE B C 1
ATOM 5635 O O . PHE B 1 83 ? 17.641 0.468 3.844 1 98.06 83 PHE B O 1
ATOM 5642 N N . LEU B 1 84 ? 16.188 1.239 5.441 1 98.81 84 LEU B N 1
ATOM 5643 C CA . LEU B 1 84 ? 16.953 0.751 6.582 1 98.81 84 LEU B CA 1
ATOM 5644 C C . LEU B 1 84 ? 16.281 -0.454 7.223 1 98.81 84 LEU B C 1
ATOM 5646 O O . LEU B 1 84 ? 15.062 -0.462 7.398 1 98.81 84 LEU B O 1
ATOM 5650 N N . ARG B 1 85 ? 17.031 -1.43 7.598 1 98.62 85 ARG B N 1
ATOM 5651 C CA . ARG B 1 85 ? 16.547 -2.695 8.156 1 98.62 85 ARG B CA 1
ATOM 5652 C C . ARG B 1 85 ? 17.453 -3.158 9.297 1 98.62 85 ARG B C 1
ATOM 5654 O O . ARG B 1 85 ? 18.469 -2.52 9.594 1 98.62 85 ARG B O 1
ATOM 5661 N N . PRO B 1 86 ? 17.125 -4.27 9.93 1 98.19 86 PRO B N 1
ATOM 5662 C CA . PRO B 1 86 ? 17.859 -4.684 11.133 1 98.19 86 PRO B CA 1
ATOM 5663 C C . PRO B 1 86 ? 19.344 -4.914 10.867 1 98.19 86 PRO B C 1
ATOM 5665 O O . PRO B 1 86 ? 20.172 -4.676 11.75 1 98.19 86 PRO B O 1
ATOM 5668 N N . GLU B 1 87 ? 19.688 -5.273 9.703 1 97.62 87 GLU B N 1
ATOM 5669 C CA . GLU B 1 87 ? 21.078 -5.52 9.336 1 97.62 87 GLU B CA 1
ATOM 5670 C C . GLU B 1 87 ? 21.891 -4.223 9.328 1 97.62 87 GLU B C 1
ATOM 5672 O O . GLU B 1 87 ? 23.125 -4.25 9.305 1 97.62 87 GLU B O 1
ATOM 5677 N N . ASP B 1 88 ? 21.219 -3.094 9.367 1 98.5 88 ASP B N 1
ATOM 5678 C CA . ASP B 1 88 ? 21.891 -1.795 9.375 1 98.5 88 ASP B CA 1
ATOM 5679 C C . ASP B 1 88 ? 22.172 -1.32 10.797 1 98.5 88 ASP B C 1
ATOM 5681 O O . ASP B 1 88 ? 22.828 -0.301 11 1 98.5 88 ASP B O 1
ATOM 5685 N N . SER B 1 89 ? 21.734 -2.023 11.781 1 98.5 89 SER B N 1
ATOM 5686 C CA . SER B 1 89 ? 21.766 -1.573 13.172 1 98.5 89 SER B CA 1
ATOM 5687 C C . SER B 1 89 ? 23.203 -1.414 13.672 1 98.5 89 SER B C 1
ATOM 5689 O O . SER B 1 89 ? 24.078 -2.223 13.336 1 98.5 89 SER B O 1
ATOM 5691 N N . GLY B 1 90 ? 23.438 -0.32 14.422 1 98.12 90 GLY B N 1
ATOM 5692 C CA . GLY B 1 90 ? 24.625 -0.215 15.258 1 98.12 90 GLY B CA 1
ATOM 5693 C C . GLY B 1 90 ? 24.391 -0.667 16.688 1 98.12 90 GLY B C 1
ATOM 5694 O O . GLY B 1 90 ? 23.5 -1.485 16.938 1 98.12 90 GLY B O 1
ATOM 5695 N N . THR B 1 91 ? 25.312 -0.279 17.516 1 97.44 91 THR B N 1
ATOM 5696 C CA . THR B 1 91 ? 25.219 -0.479 18.953 1 97.44 91 THR B CA 1
ATOM 5697 C C . THR B 1 91 ? 25.5 0.821 19.703 1 97.44 91 THR B C 1
ATOM 5699 O O . THR B 1 91 ? 25.859 1.831 19.078 1 97.44 91 THR B O 1
ATOM 5702 N N . GLU B 1 92 ? 25.25 0.774 20.922 1 97.25 92 GLU B N 1
ATOM 5703 C CA . GLU B 1 92 ? 25.531 1.951 21.734 1 97.25 92 GLU B CA 1
ATOM 5704 C C . GLU B 1 92 ? 26.984 2.4 21.594 1 97.25 92 GLU B C 1
ATOM 5706 O O . GLU B 1 92 ? 27.266 3.6 21.516 1 97.25 92 GLU B O 1
ATOM 5711 N N . ASP B 1 93 ? 27.891 1.397 21.531 1 97 93 ASP B N 1
ATOM 5712 C CA . ASP B 1 93 ? 29.328 1.685 21.469 1 97 93 ASP B CA 1
ATOM 5713 C C . ASP B 1 93 ? 29.781 1.898 20.016 1 97 93 ASP B C 1
ATOM 5715 O O . ASP B 1 93 ? 30.875 2.414 19.781 1 97 93 ASP B O 1
ATOM 5719 N N . SER B 1 94 ? 28.953 1.513 19.094 1 97.75 94 SER B N 1
ATOM 5720 C CA . SER B 1 94 ? 29.297 1.631 17.672 1 97.75 94 SER B CA 1
ATOM 5721 C C . SER B 1 94 ? 28.078 2.066 16.859 1 97.75 94 SER B C 1
ATOM 5723 O O . SER B 1 94 ? 27.578 1.3 16.031 1 97.75 94 SER B O 1
ATOM 5725 N N . PRO B 1 95 ? 27.625 3.264 17 1 98.31 95 PRO B N 1
ATOM 5726 C CA . PRO B 1 95 ? 26.469 3.74 16.234 1 98.31 95 PRO B CA 1
ATOM 5727 C C . PRO B 1 95 ? 26.844 4.082 14.781 1 98.31 95 PRO B C 1
ATOM 5729 O O . PRO B 1 95 ? 28.016 4.129 14.438 1 98.31 95 PRO B O 1
ATOM 5732 N N . THR B 1 96 ? 25.875 4.141 13.93 1 98.62 96 THR B N 1
ATOM 5733 C CA . THR B 1 96 ? 26.031 4.715 12.602 1 98.62 96 THR B CA 1
ATOM 5734 C C . THR B 1 96 ? 25.484 6.141 12.555 1 98.62 96 THR B C 1
ATOM 5736 O O . THR B 1 96 ? 24.344 6.383 12.961 1 98.62 96 THR B O 1
ATOM 5739 N N . VAL B 1 97 ? 26.297 7.082 12.117 1 98.69 97 VAL B N 1
ATOM 5740 C CA . VAL B 1 97 ? 25.875 8.477 12 1 98.69 97 VAL B CA 1
ATOM 5741 C C . VAL B 1 97 ? 25.922 8.906 10.539 1 98.69 97 VAL B C 1
ATOM 5743 O O . VAL B 1 97 ? 26.969 8.812 9.891 1 98.69 97 VAL B O 1
ATOM 5746 N N . ILE B 1 98 ? 24.844 9.273 9.938 1 98.88 98 ILE B N 1
ATOM 5747 C CA . ILE B 1 98 ? 24.766 9.891 8.617 1 98.88 98 ILE B CA 1
ATOM 5748 C C . ILE B 1 98 ? 24.719 11.406 8.758 1 98.88 98 ILE B C 1
ATOM 5750 O O . ILE B 1 98 ? 23.734 11.961 9.25 1 98.88 98 ILE B O 1
ATOM 5754 N N . GLU B 1 99 ? 25.75 12.102 8.32 1 98.56 99 GLU B N 1
ATOM 5755 C CA . GLU B 1 99 ? 25.906 13.508 8.68 1 98.56 99 GLU B CA 1
ATOM 5756 C C . GLU B 1 99 ? 26.266 14.352 7.457 1 98.56 99 GLU B C 1
ATOM 5758 O O . GLU B 1 99 ? 27.094 13.945 6.637 1 98.56 99 GLU B O 1
ATOM 5763 N N . ALA B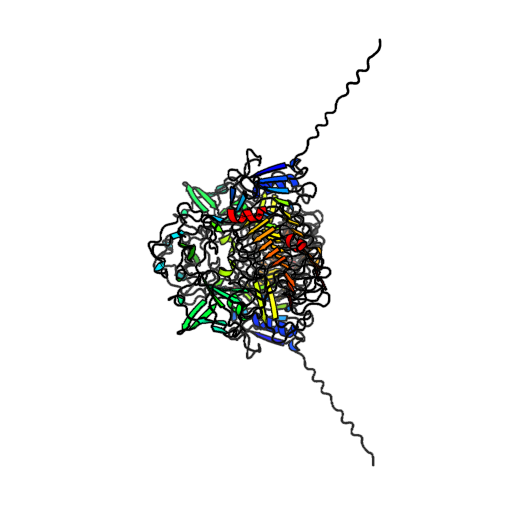 1 100 ? 25.609 15.461 7.32 1 98.81 100 ALA B N 1
ATOM 5764 C CA . ALA B 1 100 ? 26.047 16.453 6.344 1 98.81 100 ALA B CA 1
ATOM 5765 C C . ALA B 1 100 ? 27.359 17.109 6.781 1 98.81 100 ALA B C 1
ATOM 5767 O O . ALA B 1 100 ? 27.484 17.562 7.922 1 98.81 100 ALA B O 1
ATOM 5768 N N . VAL B 1 101 ? 28.297 17.156 5.871 1 98.44 101 VAL B N 1
ATOM 5769 C CA . VAL B 1 101 ? 29.578 17.812 6.172 1 98.44 101 VAL B CA 1
ATOM 5770 C C . VAL B 1 101 ? 29.328 19.281 6.512 1 98.44 101 VAL B C 1
ATOM 5772 O O . VAL B 1 101 ? 29.922 19.828 7.438 1 98.44 101 VAL B O 1
ATOM 5775 N N . GLU B 1 102 ? 28.484 19.844 5.758 1 97.44 102 GLU B N 1
ATOM 5776 C CA . GLU B 1 102 ? 27.938 21.172 6.035 1 97.44 102 GLU B CA 1
ATOM 5777 C C . GLU B 1 102 ? 26.438 21.094 6.352 1 97.44 102 GLU B C 1
ATOM 5779 O O . GLU B 1 102 ? 25.625 20.781 5.473 1 97.44 102 GLU B O 1
ATOM 5784 N N . PRO B 1 103 ? 26.078 21.375 7.57 1 94.38 103 PRO B N 1
ATOM 5785 C CA . PRO B 1 103 ? 24.672 21.203 7.969 1 94.38 103 PRO B CA 1
ATOM 5786 C C . PRO B 1 103 ? 23.703 21.922 7.023 1 94.38 103 PRO B C 1
ATOM 5788 O O . PRO B 1 103 ? 23.938 23.062 6.652 1 94.38 103 PRO B O 1
ATOM 5791 N N . GLY B 1 104 ? 22.75 21.203 6.641 1 93.69 104 GLY B N 1
ATOM 5792 C CA . GLY B 1 104 ? 21.688 21.75 5.809 1 93.69 104 GLY B CA 1
ATOM 5793 C C . GLY B 1 104 ? 22.031 21.75 4.332 1 93.69 104 GLY B C 1
ATOM 5794 O O . GLY B 1 104 ? 21.172 22.062 3.492 1 93.69 104 GLY B O 1
ATOM 5795 N N . LYS B 1 105 ? 23.203 21.266 3.998 1 96.88 105 LYS B N 1
ATOM 5796 C CA . LYS B 1 105 ? 23.641 21.453 2.617 1 96.88 105 LYS B CA 1
ATOM 5797 C C . LYS B 1 105 ? 23.656 20.125 1.864 1 96.88 105 LYS B C 1
ATOM 5799 O O . LYS B 1 105 ? 23.875 20.094 0.652 1 96.88 105 LYS B O 1
ATOM 5804 N N . ALA B 1 106 ? 23.484 19.031 2.494 1 98.62 106 ALA B N 1
ATOM 5805 C CA . ALA B 1 106 ? 23.234 17.734 1.86 1 98.62 106 ALA B CA 1
ATOM 5806 C C . ALA B 1 106 ? 21.75 17.406 1.833 1 98.62 106 ALA B C 1
ATOM 5808 O O . ALA B 1 106 ? 21.141 17.203 2.881 1 98.62 106 ALA B O 1
ATOM 5809 N N . VAL B 1 107 ? 21.156 17.359 0.647 1 98.62 107 VAL B N 1
ATOM 5810 C CA . VAL B 1 107 ? 19.719 17.219 0.5 1 98.62 107 VAL B CA 1
ATOM 5811 C C . VAL B 1 107 ? 19.391 15.836 -0.062 1 98.62 107 VAL B C 1
ATOM 5813 O O . VAL B 1 107 ? 19.812 15.5 -1.171 1 98.62 107 VAL B O 1
ATOM 5816 N N . LEU B 1 108 ? 18.75 15 0.663 1 98.81 108 LEU B N 1
ATOM 5817 C CA . LEU B 1 108 ? 18.094 13.82 0.109 1 98.81 108 LEU B CA 1
ATOM 5818 C C . LEU B 1 108 ? 16.75 14.188 -0.513 1 98.81 108 LEU B C 1
ATOM 5820 O O . LEU B 1 108 ? 15.82 14.578 0.194 1 98.81 108 LEU B O 1
ATOM 5824 N N . SER B 1 109 ? 16.641 14.047 -1.82 1 98.75 109 SER B N 1
ATOM 5825 C CA . SER B 1 109 ? 15.516 14.633 -2.557 1 98.75 109 SER B CA 1
ATOM 5826 C C . SER B 1 109 ? 14.688 13.547 -3.242 1 98.75 109 SER B C 1
ATOM 5828 O O . SER B 1 109 ? 15.234 12.656 -3.889 1 98.75 109 SER B O 1
ATOM 5830 N N . GLY B 1 110 ? 13.398 13.641 -3.047 1 98.75 110 GLY B N 1
ATOM 5831 C CA . GLY B 1 110 ? 12.492 12.789 -3.801 1 98.75 110 GLY B CA 1
ATOM 5832 C C . GLY B 1 110 ? 11.914 13.477 -5.031 1 98.75 110 GLY B C 1
ATOM 5833 O O . GLY B 1 110 ? 10.883 13.055 -5.551 1 98.75 110 GLY B O 1
ATOM 5834 N N . GLY B 1 111 ? 12.523 14.523 -5.52 1 98.56 111 GLY B N 1
ATOM 5835 C CA . GLY B 1 111 ? 11.984 15.328 -6.602 1 98.56 111 GLY B CA 1
ATOM 5836 C C . GLY B 1 111 ? 12.766 15.195 -7.895 1 98.56 111 GLY B C 1
ATOM 5837 O O . GLY B 1 111 ? 13.844 14.594 -7.914 1 98.56 111 GLY B O 1
ATOM 5838 N N . ILE B 1 112 ? 12.195 15.672 -8.945 1 98.44 112 ILE B N 1
ATOM 5839 C CA . ILE B 1 112 ? 12.82 15.711 -10.258 1 98.44 112 ILE B CA 1
ATOM 5840 C C . ILE B 1 112 ? 12.594 17.078 -10.898 1 98.44 112 ILE B C 1
ATOM 5842 O O . ILE B 1 112 ? 11.547 17.703 -10.695 1 98.44 112 ILE B O 1
ATOM 5846 N N . ARG B 1 113 ? 13.5 17.594 -11.633 1 98.06 113 ARG B N 1
ATOM 5847 C CA . ARG B 1 113 ? 13.375 18.891 -12.289 1 98.06 113 ARG B CA 1
ATOM 5848 C C . ARG B 1 113 ? 12.453 18.797 -13.5 1 98.06 113 ARG B C 1
ATOM 5850 O O . ARG B 1 113 ? 12.492 17.828 -14.25 1 98.06 113 ARG B O 1
ATOM 5857 N N . VAL B 1 114 ? 11.617 19.688 -13.648 1 98.69 114 VAL B N 1
ATOM 5858 C CA . VAL B 1 114 ? 10.82 19.875 -14.852 1 98.69 114 VAL B CA 1
ATOM 5859 C C . VAL B 1 114 ? 11.492 20.891 -15.766 1 98.69 114 VAL B C 1
ATOM 5861 O O . VAL B 1 114 ? 11.766 22.016 -15.359 1 98.69 114 VAL B O 1
ATOM 5864 N N . THR B 1 115 ? 11.797 20.531 -16.922 1 98.06 115 THR B N 1
ATOM 5865 C CA . THR B 1 115 ? 12.523 21.375 -17.875 1 98.06 115 THR B CA 1
ATOM 5866 C C . THR B 1 115 ? 11.742 21.5 -19.188 1 98.06 115 THR B C 1
ATOM 5868 O O . THR B 1 115 ? 10.633 20.984 -19.297 1 98.06 115 THR B O 1
ATOM 5871 N N . GLY B 1 116 ? 12.211 22.266 -20.078 1 98.12 116 GLY B N 1
ATOM 5872 C CA . GLY B 1 116 ? 11.617 22.375 -21.391 1 98.12 116 GLY B CA 1
ATOM 5873 C C . GLY B 1 116 ? 10.453 23.344 -21.453 1 98.12 116 GLY B C 1
ATOM 5874 O O . GLY B 1 116 ? 9.539 23.172 -22.266 1 98.12 116 GLY B O 1
ATOM 5875 N N . TRP B 1 117 ? 10.508 24.375 -20.625 1 98.44 117 TRP B N 1
ATOM 5876 C CA . TRP B 1 117 ? 9.43 25.359 -20.562 1 98.44 117 TRP B CA 1
ATOM 5877 C C . TRP B 1 117 ? 9.414 26.234 -21.828 1 98.44 117 TRP B C 1
ATOM 5879 O O . TRP B 1 117 ? 10.469 26.656 -22.297 1 98.44 117 TRP B O 1
ATOM 5889 N N . LYS B 1 118 ? 8.227 26.375 -22.359 1 97.81 118 LYS B N 1
ATOM 5890 C CA . LYS B 1 118 ? 8.008 27.281 -23.484 1 97.81 118 LYS B CA 1
ATOM 5891 C C . LYS B 1 118 ? 6.691 28.047 -23.328 1 97.81 118 LYS B C 1
ATOM 5893 O O . LYS B 1 118 ? 5.75 27.547 -22.719 1 97.81 118 LYS B O 1
ATOM 5898 N N . PRO B 1 119 ? 6.59 29.234 -23.844 1 97.5 119 PRO B N 1
ATOM 5899 C CA . PRO B 1 119 ? 5.301 29.922 -23.797 1 97.5 119 PRO B CA 1
ATOM 5900 C C . PRO B 1 119 ? 4.195 29.156 -24.531 1 97.5 119 PRO B C 1
ATOM 5902 O O . PRO B 1 119 ? 4.438 28.562 -25.578 1 97.5 119 PRO B O 1
ATOM 5905 N N . VAL B 1 120 ? 3.105 29.234 -23.984 1 97.94 120 VAL B N 1
ATOM 5906 C CA . VAL B 1 120 ? 1.959 28.609 -24.641 1 97.94 120 VAL B CA 1
ATOM 5907 C C . VAL B 1 120 ? 1.563 29.422 -25.875 1 97.94 120 VAL B C 1
ATOM 5909 O O . VAL B 1 120 ? 1.348 30.641 -25.781 1 97.94 120 VAL B O 1
ATOM 5912 N N . THR B 1 121 ? 1.455 28.75 -26.953 1 95.31 121 THR B N 1
ATOM 5913 C CA . THR B 1 121 ? 1.016 29.422 -28.172 1 95.31 121 THR B CA 1
ATOM 5914 C C . THR B 1 121 ? -0.324 28.859 -28.641 1 95.31 121 THR B C 1
ATOM 5916 O O . THR B 1 121 ? -1.121 29.578 -29.25 1 95.31 121 THR B O 1
ATOM 5919 N N . ASP B 1 122 ? -0.522 27.609 -28.469 1 94.56 122 ASP B N 1
ATOM 5920 C CA . ASP B 1 122 ? -1.814 26.969 -28.688 1 94.56 122 ASP B CA 1
ATOM 5921 C C . ASP B 1 122 ? -2.582 26.844 -27.359 1 94.56 122 ASP B C 1
ATOM 5923 O O . ASP B 1 122 ? -2.365 25.891 -26.609 1 94.56 122 ASP B O 1
ATOM 5927 N N . PHE B 1 123 ? -3.469 27.75 -27.219 1 95.75 123 PHE B N 1
ATOM 5928 C CA . PHE B 1 123 ? -4.141 27.844 -25.938 1 95.75 123 PHE B CA 1
ATOM 5929 C C . PHE B 1 123 ? -5.074 26.656 -25.719 1 95.75 123 PHE B C 1
ATOM 5931 O O . PHE B 1 123 ? -5.965 26.406 -26.531 1 95.75 123 PHE B O 1
ATOM 5938 N N . PRO B 1 124 ? -4.863 25.938 -24.688 1 95.69 124 PRO B N 1
ATOM 5939 C CA . PRO B 1 124 ? -5.793 24.844 -24.406 1 95.69 124 PRO B CA 1
ATOM 5940 C C . PRO B 1 124 ? -7.215 25.328 -24.141 1 95.69 124 PRO B C 1
ATOM 5942 O O . PRO B 1 124 ? -7.406 26.453 -23.656 1 95.69 124 PRO B O 1
ATOM 5945 N N . ALA B 1 125 ? -8.148 24.438 -24.406 1 94.75 125 ALA B N 1
ATOM 5946 C CA . ALA B 1 125 ? -9.547 24.766 -24.172 1 94.75 125 ALA B CA 1
ATOM 5947 C C . ALA B 1 125 ? -9.781 25.094 -22.688 1 94.75 125 ALA B C 1
ATOM 5949 O O . ALA B 1 125 ? -9.344 24.359 -21.812 1 94.75 125 ALA B O 1
ATOM 5950 N N . GLY B 1 126 ? -10.406 26.234 -22.391 1 96.38 126 GLY B N 1
ATOM 5951 C CA . GLY B 1 126 ? -10.773 26.594 -21.031 1 96.38 126 GLY B CA 1
ATOM 5952 C C . GLY B 1 126 ? -9.805 27.578 -20.391 1 96.38 126 GLY B C 1
ATOM 5953 O O . GLY B 1 126 ? -10.094 28.141 -19.344 1 96.38 126 GLY B O 1
ATOM 5954 N N . LEU B 1 127 ? -8.641 27.844 -21.016 1 97.94 127 LEU B N 1
ATOM 5955 C CA . LEU B 1 127 ? -7.691 28.797 -20.453 1 97.94 127 LEU B CA 1
ATOM 5956 C C . LEU B 1 127 ? -8.289 30.188 -20.406 1 97.94 127 LEU B C 1
ATOM 5958 O O . LEU B 1 127 ? -8.727 30.734 -21.438 1 97.94 127 LEU B O 1
ATOM 5962 N N . PRO B 1 128 ? -8.328 30.812 -19.266 1 97.75 128 PRO B N 1
ATOM 5963 C CA . PRO B 1 128 ? -8.914 32.156 -19.172 1 97.75 128 PRO B CA 1
ATOM 5964 C C . PRO B 1 128 ? -8.195 33.188 -20.047 1 97.75 128 PRO B C 1
ATOM 5966 O O . PRO B 1 128 ? -6.977 33.125 -20.219 1 97.75 128 PRO B O 1
ATOM 5969 N N . GLU B 1 129 ? -8.977 34.188 -20.438 1 96.69 129 GLU B N 1
ATOM 5970 C CA . GLU B 1 129 ? -8.438 35.25 -21.297 1 96.69 129 GLU B CA 1
ATOM 5971 C C . GLU B 1 129 ? -7.293 35.969 -20.609 1 96.69 129 GLU B C 1
ATOM 5973 O O . GLU B 1 129 ? -6.297 36.312 -21.25 1 96.69 129 GLU B O 1
ATOM 5978 N N . VAL B 1 130 ? -7.406 36.156 -19.375 1 97.38 130 VAL B N 1
ATOM 5979 C CA . VAL B 1 130 ? -6.43 36.969 -18.625 1 97.38 130 VAL B CA 1
ATOM 5980 C C . VAL B 1 130 ? -5.086 36.25 -18.609 1 97.38 130 VAL B C 1
ATOM 5982 O O . VAL B 1 130 ? -4.043 36.875 -18.406 1 97.38 130 VAL B O 1
ATOM 5985 N N . ALA B 1 131 ? -5.074 34.938 -18.781 1 97.88 131 ALA B N 1
ATOM 5986 C CA . ALA B 1 131 ? -3.865 34.125 -18.688 1 97.88 131 ALA B CA 1
ATOM 5987 C C . ALA B 1 131 ? -3.184 34 -20.047 1 97.88 131 ALA B C 1
ATOM 5989 O O . ALA B 1 131 ? -2.023 33.594 -20.141 1 97.88 131 ALA B O 1
ATOM 5990 N N . ARG B 1 132 ? -3.855 34.281 -21.078 1 97.25 132 ARG B N 1
ATOM 5991 C CA . ARG B 1 132 ? -3.326 34.125 -22.438 1 97.25 132 ARG B CA 1
ATOM 5992 C C . ARG B 1 132 ? -2.07 34.969 -22.625 1 97.25 132 ARG B C 1
ATOM 5994 O O . ARG B 1 132 ? -2.037 36.156 -22.25 1 97.25 132 ARG B O 1
ATOM 6001 N N . GLY B 1 133 ? -1.083 34.344 -23.141 1 96.31 133 GLY B N 1
ATOM 6002 C CA . GLY B 1 133 ? 0.184 35 -23.391 1 96.31 133 GLY B CA 1
ATOM 6003 C C . GLY B 1 133 ? 1.088 35.031 -22.172 1 96.31 133 GLY B C 1
ATOM 6004 O O . GLY B 1 133 ? 2.232 35.5 -22.25 1 96.31 133 GLY B O 1
ATOM 6005 N N . LYS B 1 134 ? 0.603 34.562 -21.047 1 97.56 134 LYS B N 1
ATOM 6006 C CA . LYS B 1 134 ? 1.373 34.656 -19.812 1 97.56 134 LYS B CA 1
ATOM 6007 C C . LYS B 1 134 ? 1.767 33.25 -19.328 1 97.56 134 LYS B C 1
ATOM 6009 O O . LYS B 1 134 ? 2.648 33.125 -18.469 1 97.56 134 LYS B O 1
ATOM 6014 N N . VAL B 1 135 ? 1.16 32.281 -19.828 1 98.44 135 VAL B N 1
ATOM 6015 C CA . VAL B 1 135 ? 1.314 30.922 -19.328 1 98.44 135 VAL B CA 1
ATOM 6016 C C . VAL B 1 135 ? 2.375 30.188 -20.156 1 98.44 135 VAL B C 1
ATOM 6018 O O . VAL B 1 135 ? 2.467 30.375 -21.359 1 98.44 135 VAL B O 1
ATOM 6021 N N . TRP B 1 136 ? 3.174 29.453 -19.469 1 98.62 136 TRP B N 1
ATOM 6022 C CA . TRP B 1 136 ? 4.164 28.562 -20.062 1 98.62 136 TRP B CA 1
ATOM 6023 C C . TRP B 1 136 ? 3.736 27.109 -19.938 1 98.62 136 TRP B C 1
ATOM 6025 O O . TRP B 1 136 ? 2.883 26.781 -19.109 1 98.62 136 TRP B O 1
ATOM 6035 N N . VAL B 1 137 ? 4.32 26.234 -20.844 1 98.62 137 VAL B N 1
ATOM 6036 C CA . VAL B 1 137 ? 3.967 24.828 -20.828 1 98.62 137 VAL B CA 1
ATOM 6037 C C . VAL B 1 137 ? 5.234 23.969 -20.891 1 98.62 137 VAL B C 1
ATOM 6039 O O . VAL B 1 137 ? 6.223 24.375 -21.516 1 98.62 137 VAL B O 1
ATOM 6042 N N . ALA B 1 138 ? 5.281 22.906 -20.156 1 98.62 138 ALA B N 1
ATOM 6043 C CA . ALA B 1 138 ? 6.301 21.859 -20.219 1 98.62 138 ALA B CA 1
ATOM 6044 C C . ALA B 1 138 ? 5.668 20.469 -20.156 1 98.62 138 ALA B C 1
ATOM 6046 O O . ALA B 1 138 ? 4.531 20.312 -19.703 1 98.62 138 ALA B O 1
ATOM 6047 N N . ASP B 1 139 ? 6.328 19.469 -20.688 1 98.44 139 ASP B N 1
ATOM 6048 C CA . ASP B 1 139 ? 5.91 18.078 -20.516 1 98.44 139 ASP B CA 1
ATOM 6049 C C . ASP B 1 139 ? 6.328 17.547 -19.156 1 98.44 139 ASP B C 1
ATOM 6051 O O . ASP B 1 139 ? 7.449 17.797 -18.703 1 98.44 139 ASP B O 1
ATOM 6055 N N . ALA B 1 140 ? 5.426 16.859 -18.5 1 98.62 140 ALA B N 1
ATOM 6056 C CA . ALA B 1 140 ? 5.809 16.188 -17.266 1 98.62 140 ALA B CA 1
ATOM 6057 C C . ALA B 1 140 ? 6.898 15.148 -17.531 1 98.62 140 ALA B C 1
ATOM 6059 O O . ALA B 1 140 ? 6.875 14.461 -18.547 1 98.62 140 ALA B O 1
ATOM 6060 N N . PRO B 1 141 ? 7.844 15.039 -16.594 1 97.81 141 PRO B N 1
ATOM 6061 C CA . PRO B 1 141 ? 8.828 13.969 -16.734 1 97.81 141 PRO B CA 1
ATOM 6062 C C . PRO B 1 141 ? 8.203 12.578 -16.672 1 97.81 141 PRO B C 1
ATOM 6064 O O . PRO B 1 141 ? 7.102 12.422 -16.156 1 97.81 141 PRO B O 1
ATOM 6067 N N . GLU B 1 142 ? 8.961 11.648 -17.25 1 96.25 142 GLU B N 1
ATOM 6068 C CA . GLU B 1 142 ? 8.57 10.25 -17.109 1 96.25 142 GLU B CA 1
ATOM 6069 C C . GLU B 1 142 ? 9.375 9.555 -16.016 1 96.25 142 GLU B C 1
ATOM 6071 O O . GLU B 1 142 ? 10.586 9.758 -15.906 1 96.25 142 GLU B O 1
ATOM 6076 N N . ILE B 1 143 ? 8.766 8.836 -15.203 1 96.44 143 ILE B N 1
ATOM 6077 C CA . ILE B 1 143 ? 9.375 7.926 -14.234 1 96.44 143 ILE B CA 1
ATOM 6078 C C . ILE B 1 143 ? 9.109 6.48 -14.648 1 96.44 143 ILE B C 1
ATOM 6080 O O . ILE B 1 143 ? 7.961 6.031 -14.656 1 96.44 143 ILE B O 1
ATOM 6084 N N . GLY B 1 144 ? 10.133 5.754 -14.859 1 95.69 144 GLY B N 1
ATOM 6085 C CA . GLY B 1 144 ? 9.914 4.555 -15.648 1 95.69 144 GLY B CA 1
ATOM 6086 C C . GLY B 1 144 ? 9.266 4.832 -17 1 95.69 144 GLY B C 1
ATOM 6087 O O . GLY B 1 144 ? 9.742 5.684 -17.75 1 95.69 144 GLY B O 1
ATOM 6088 N N . ASN B 1 145 ? 8.266 4.113 -17.281 1 96.69 145 ASN B N 1
ATOM 6089 C CA . ASN B 1 145 ? 7.586 4.309 -18.562 1 96.69 145 ASN B CA 1
ATOM 6090 C C . ASN B 1 145 ? 6.23 4.98 -18.375 1 96.69 145 ASN B C 1
ATOM 6092 O O . ASN B 1 145 ? 5.309 4.758 -19.172 1 96.69 145 ASN B O 1
ATOM 6096 N N . ARG B 1 146 ? 6.16 5.824 -17.297 1 96.88 146 ARG B N 1
ATOM 6097 C CA . ARG B 1 146 ? 4.898 6.488 -16.984 1 96.88 146 ARG B CA 1
ATOM 6098 C C . ARG B 1 146 ? 5.094 7.996 -16.844 1 96.88 146 ARG B C 1
ATOM 6100 O O . ARG B 1 146 ? 6.09 8.445 -16.266 1 96.88 146 ARG B O 1
ATOM 6107 N N . ILE B 1 147 ? 4.039 8.719 -17.281 1 97.94 147 ILE B N 1
ATOM 6108 C CA . ILE B 1 147 ? 4.012 10.164 -17.062 1 97.94 147 ILE B CA 1
ATOM 6109 C C . ILE B 1 147 ? 3.83 10.453 -15.586 1 97.94 147 ILE B C 1
ATOM 6111 O O . ILE B 1 147 ? 2.912 9.93 -14.945 1 97.94 147 ILE B O 1
ATOM 6115 N N . LEU B 1 148 ? 4.734 11.273 -15.031 1 98.06 148 LEU B N 1
ATOM 6116 C CA . LEU B 1 148 ? 4.652 11.625 -13.617 1 98.06 148 LEU B CA 1
ATOM 6117 C C . LEU B 1 148 ? 3.426 12.492 -13.344 1 98.06 148 LEU B C 1
ATOM 6119 O O . LEU B 1 148 ? 3.225 13.516 -14.008 1 98.06 148 LEU B O 1
ATOM 6123 N N . GLU B 1 149 ? 2.592 12.086 -12.43 1 97.62 149 GLU B N 1
ATOM 6124 C CA . GLU B 1 149 ? 1.504 12.898 -11.883 1 97.62 149 GLU B CA 1
ATOM 6125 C C . GLU B 1 149 ? 1.806 13.344 -10.453 1 97.62 149 GLU B C 1
ATOM 6127 O O . GLU B 1 149 ? 2.344 12.57 -9.656 1 97.62 149 GLU B O 1
ATOM 6132 N N . PHE B 1 150 ? 1.494 14.531 -10.18 1 98.31 150 PHE B N 1
ATOM 6133 C CA . PHE B 1 150 ? 1.824 15.078 -8.875 1 98.31 150 PHE B CA 1
ATOM 6134 C C . PHE B 1 150 ? 0.885 16.219 -8.516 1 98.31 150 PHE B C 1
ATOM 6136 O O . PHE B 1 150 ? 0.169 16.734 -9.375 1 98.31 150 PHE B O 1
ATOM 6143 N N . ARG B 1 151 ? 0.87 16.641 -7.227 1 98.19 151 ARG B N 1
ATOM 6144 C CA . ARG B 1 151 ? -0.029 17.672 -6.723 1 98.19 151 ARG B CA 1
ATOM 6145 C C . ARG B 1 151 ? 0.75 18.891 -6.258 1 98.19 151 ARG B C 1
ATOM 6147 O O . ARG B 1 151 ? 0.162 19.938 -5.969 1 98.19 151 ARG B O 1
ATOM 6154 N N . GLN B 1 152 ? 2.07 18.75 -6.18 1 98.56 152 GLN B N 1
ATOM 6155 C CA . GLN B 1 152 ? 2.91 19.859 -5.73 1 98.56 152 GLN B CA 1
ATOM 6156 C C . GLN B 1 152 ? 3.951 20.219 -6.785 1 98.56 152 GLN B C 1
ATOM 6158 O O . GLN B 1 152 ? 4.414 19.359 -7.535 1 98.56 152 GLN B O 1
ATOM 6163 N N . LEU B 1 153 ? 4.277 21.438 -6.781 1 98.81 153 LEU B N 1
ATOM 6164 C CA . LEU B 1 153 ? 5.32 21.969 -7.648 1 98.81 153 LEU B CA 1
ATOM 6165 C C . LEU B 1 153 ? 6.07 23.109 -6.953 1 98.81 153 LEU B C 1
ATOM 6167 O O . LEU B 1 153 ? 5.457 23.984 -6.348 1 98.81 153 LEU B O 1
ATOM 6171 N N . TRP B 1 154 ? 7.348 23.047 -6.934 1 98.69 154 TRP B N 1
ATOM 6172 C CA . TRP B 1 154 ? 8.141 24.109 -6.328 1 98.69 154 TRP B CA 1
ATOM 6173 C C . TRP B 1 154 ? 8.969 24.828 -7.379 1 98.69 154 TRP B C 1
ATOM 6175 O O . TRP B 1 154 ? 9.641 24.203 -8.203 1 98.69 154 TRP B O 1
ATOM 6185 N N . VAL B 1 155 ? 8.953 26.125 -7.398 1 98.56 155 VAL B N 1
ATOM 6186 C CA . VAL B 1 155 ? 9.727 26.984 -8.289 1 98.56 155 VAL B CA 1
ATOM 6187 C C . VAL B 1 155 ? 10.703 27.828 -7.473 1 98.56 155 VAL B C 1
ATOM 6189 O O . VAL B 1 155 ? 10.297 28.688 -6.695 1 98.56 155 VAL B O 1
ATOM 6192 N N . ASN B 1 156 ? 11.984 27.578 -7.656 1 97.38 156 ASN B N 1
ATOM 6193 C CA . ASN B 1 156 ? 13.031 28.219 -6.871 1 97.38 156 ASN B CA 1
ATOM 6194 C C . ASN B 1 156 ? 12.789 28.062 -5.375 1 97.38 156 ASN B C 1
ATOM 6196 O O . ASN B 1 156 ? 12.922 29.016 -4.613 1 97.38 156 ASN B O 1
ATOM 6200 N N . GLY B 1 157 ? 12.281 26.891 -5.043 1 95.88 157 GLY B N 1
ATOM 6201 C CA . GLY B 1 157 ? 12.109 26.562 -3.637 1 95.88 157 GLY B CA 1
ATOM 6202 C C . GLY B 1 157 ? 10.789 27.031 -3.062 1 95.88 157 GLY B C 1
ATOM 6203 O O . GLY B 1 157 ? 10.461 26.734 -1.915 1 95.88 157 GLY B O 1
ATOM 6204 N N . GLU B 1 158 ? 10.039 27.766 -3.785 1 96.75 158 GLU B N 1
ATOM 6205 C CA . GLU B 1 158 ? 8.727 28.234 -3.352 1 96.75 158 GLU B CA 1
ATOM 6206 C C . GLU B 1 158 ? 7.613 27.375 -3.949 1 96.75 158 GLU B C 1
ATOM 6208 O O . GLU B 1 158 ? 7.59 27.141 -5.156 1 96.75 158 GLU B O 1
ATOM 6213 N N . LYS B 1 159 ? 6.777 26.969 -3.148 1 97.81 159 LYS B N 1
ATOM 6214 C CA . LYS B 1 159 ? 5.676 26.141 -3.635 1 97.81 159 LYS B CA 1
ATOM 6215 C C . LYS B 1 159 ? 4.734 26.953 -4.523 1 97.81 159 LYS B C 1
ATOM 6217 O O . LYS B 1 159 ? 4.191 27.984 -4.094 1 97.81 159 LYS B O 1
ATOM 6222 N N . ALA B 1 160 ? 4.555 26.5 -5.719 1 98.25 160 ALA B N 1
ATOM 6223 C CA . ALA B 1 160 ? 3.58 27.125 -6.621 1 98.25 160 ALA B CA 1
ATOM 6224 C C . ALA B 1 160 ? 2.154 26.766 -6.203 1 98.25 160 ALA B C 1
ATOM 6226 O O . ALA B 1 160 ? 1.938 25.828 -5.434 1 98.25 160 ALA B O 1
ATOM 6227 N N . ILE B 1 161 ? 1.251 27.562 -6.68 1 98.25 161 ILE B N 1
ATOM 6228 C CA . ILE B 1 161 ? -0.142 27.391 -6.277 1 98.25 161 ILE B CA 1
ATOM 6229 C C . ILE B 1 161 ? -0.884 26.562 -7.316 1 98.25 161 ILE B C 1
ATOM 6231 O O . ILE B 1 161 ? -1.016 26.969 -8.477 1 98.25 161 ILE B O 1
ATOM 6235 N N . ARG B 1 162 ? -1.253 25.344 -6.945 1 98.19 162 ARG B N 1
ATOM 6236 C CA . ARG B 1 162 ? -2.135 24.594 -7.832 1 98.19 162 ARG B CA 1
ATOM 6237 C C . ARG B 1 162 ? -3.412 25.375 -8.125 1 98.19 162 ARG B C 1
ATOM 6239 O O . ARG B 1 162 ? -3.957 26.047 -7.238 1 98.19 162 ARG B O 1
ATOM 6246 N N . THR B 1 163 ? -3.904 25.406 -9.352 1 98.31 163 THR B N 1
ATOM 6247 C CA . THR B 1 163 ? -5.016 26.266 -9.75 1 98.31 163 THR B CA 1
ATOM 6248 C C . THR B 1 163 ? -6.141 26.219 -8.711 1 98.31 163 THR B C 1
ATOM 6250 O O . THR B 1 163 ? -6.531 25.125 -8.273 1 98.31 163 THR B O 1
ATOM 6253 N N . THR B 1 164 ? -6.633 27.359 -8.352 1 97.81 164 THR B N 1
ATOM 6254 C CA . THR B 1 164 ? -7.695 27.531 -7.371 1 97.81 164 THR B CA 1
ATOM 6255 C C . THR B 1 164 ? -8.648 28.641 -7.785 1 97.81 164 THR B C 1
ATOM 6257 O O . THR B 1 164 ? -8.227 29.609 -8.422 1 97.81 164 THR B O 1
ATOM 6260 N N . TRP B 1 165 ? -9.836 28.531 -7.453 1 98 165 TRP B N 1
ATOM 6261 C CA . TRP B 1 165 ? -10.883 29.484 -7.797 1 98 165 TRP B CA 1
ATOM 6262 C C . TRP B 1 165 ? -10.68 30.812 -7.051 1 98 165 TRP B C 1
ATOM 6264 O O . TRP B 1 165 ? -10.727 31.875 -7.652 1 98 165 TRP B O 1
ATOM 6274 N N . LEU B 1 166 ? -10.445 30.703 -5.773 1 97.19 166 LEU B N 1
ATOM 6275 C CA . LEU B 1 166 ? -10.273 31.875 -4.914 1 97.19 166 LEU B CA 1
ATOM 6276 C C . LEU B 1 166 ? -8.828 31.984 -4.441 1 97.19 166 LEU B C 1
ATOM 6278 O O . LEU B 1 166 ? -8.031 31.078 -4.648 1 97.19 166 LEU B O 1
ATOM 6282 N N . ALA B 1 167 ? -8.531 33.125 -3.896 1 94.44 167 ALA B N 1
ATOM 6283 C CA . ALA B 1 167 ? -7.199 33.281 -3.324 1 94.44 167 ALA B CA 1
ATOM 6284 C C . ALA B 1 167 ? -6.938 32.219 -2.25 1 94.44 167 ALA B C 1
ATOM 6286 O O . ALA B 1 167 ? -7.875 31.734 -1.613 1 94.44 167 ALA B O 1
ATOM 6287 N N . PRO B 1 168 ? -5.645 31.906 -2.102 1 90 168 PRO B N 1
ATOM 6288 C CA . PRO B 1 168 ? -5.344 30.891 -1.088 1 90 168 PRO B CA 1
ATOM 6289 C C . PRO B 1 168 ? -5.953 31.219 0.273 1 90 168 PRO B C 1
ATOM 6291 O O . PRO B 1 168 ? -5.789 32.344 0.776 1 90 168 PRO B O 1
ATOM 6294 N N . GLY B 1 169 ? -6.699 30.25 0.739 1 91.94 169 GLY B N 1
ATOM 6295 C CA . GLY B 1 169 ? -7.301 30.406 2.055 1 91.94 169 GLY B CA 1
ATOM 6296 C C . GLY B 1 169 ? -8.719 30.938 2 1 91.94 169 GLY B C 1
ATOM 6297 O O . GLY B 1 169 ? -9.453 30.859 2.986 1 91.94 169 GLY B O 1
ATOM 6298 N N . GLU B 1 170 ? -9.156 31.453 0.893 1 96.81 170 GLU B N 1
ATOM 6299 C CA . GLU B 1 170 ? -10.5 32 0.761 1 96.81 170 GLU B CA 1
ATOM 6300 C C . GLU B 1 170 ? -11.5 30.938 0.342 1 96.81 170 GLU B C 1
ATOM 6302 O O . GLU B 1 170 ? -11.156 30.016 -0.418 1 96.81 170 GLU B O 1
ATOM 6307 N N . MET B 1 171 ? -12.688 31.047 0.797 1 98.31 171 MET B N 1
ATOM 6308 C CA . MET B 1 171 ? -13.773 30.125 0.482 1 98.31 171 MET B CA 1
ATOM 6309 C C . MET B 1 171 ? -15.102 30.875 0.381 1 98.31 171 MET B C 1
ATOM 6311 O O . MET B 1 171 ? -15.18 32.062 0.669 1 98.31 171 MET B O 1
ATOM 6315 N N . LYS B 1 172 ? -16.078 30.203 -0.14 1 98.31 172 LYS B N 1
ATOM 6316 C CA . LYS B 1 172 ? -17.484 30.625 -0.124 1 98.31 172 LYS B CA 1
ATOM 6317 C C . LYS B 1 172 ? -18.359 29.594 0.594 1 98.31 172 LYS B C 1
ATOM 6319 O O . LYS B 1 172 ? -18.016 28.422 0.662 1 98.31 172 LYS B O 1
ATOM 6324 N N . ARG B 1 173 ? -19.391 30.062 1.169 1 98.38 173 ARG B N 1
ATOM 6325 C CA . ARG B 1 173 ? -20.25 29.172 1.94 1 98.38 173 ARG B CA 1
ATOM 6326 C C . ARG B 1 173 ? -21.109 28.312 1.021 1 98.38 173 ARG B C 1
ATOM 6328 O O . ARG B 1 173 ? -21.609 28.797 0.001 1 98.38 173 ARG B O 1
ATOM 6335 N N . ILE B 1 174 ? -21.266 27.094 1.317 1 98.75 174 ILE B N 1
ATOM 6336 C CA . ILE B 1 174 ? -22.172 26.219 0.568 1 98.75 174 ILE B CA 1
ATOM 6337 C C . ILE B 1 174 ? -23.609 26.594 0.869 1 98.75 174 ILE B C 1
ATOM 6339 O O . ILE B 1 174 ? -23.891 27.328 1.821 1 98.75 174 ILE B O 1
ATOM 6343 N N . LEU B 1 175 ? -24.562 26.094 0.02 1 98.75 175 LEU B N 1
ATOM 6344 C CA . LEU B 1 175 ? -25.984 26.375 0.202 1 98.75 175 LEU B CA 1
ATOM 6345 C C . LEU B 1 175 ? -26.672 25.25 0.966 1 98.75 175 LEU B C 1
ATOM 6347 O O . LEU B 1 175 ? -27.578 25.5 1.76 1 98.75 175 LEU B O 1
ATOM 6351 N N . ASP B 1 176 ? -26.266 24.047 0.668 1 98.31 176 ASP B N 1
ATOM 6352 C CA . ASP B 1 176 ? -26.906 22.906 1.293 1 98.31 176 ASP B CA 1
ATOM 6353 C C . ASP B 1 176 ? -26.031 21.656 1.196 1 98.31 176 ASP B C 1
ATOM 6355 O O . ASP B 1 176 ? -25.094 21.609 0.402 1 98.31 176 ASP B O 1
ATOM 6359 N N . PHE B 1 177 ? -26.25 20.75 2.016 1 98.25 177 PHE B N 1
ATOM 6360 C CA . PHE B 1 177 ? -25.594 19.453 2.117 1 98.25 177 PHE B CA 1
ATOM 6361 C C . PHE B 1 177 ? -26.609 18.344 2.297 1 98.25 177 PHE B C 1
ATOM 6363 O O . PHE B 1 177 ? -27.234 18.219 3.355 1 98.25 177 PHE B O 1
ATOM 6370 N N . ASP B 1 178 ? -26.781 17.469 1.272 1 97.94 178 ASP B N 1
ATOM 6371 C CA . ASP B 1 178 ? -27.812 16.438 1.284 1 97.94 178 ASP B CA 1
ATOM 6372 C C . ASP B 1 178 ? -27.188 15.039 1.42 1 97.94 178 ASP B C 1
ATOM 6374 O O . ASP B 1 178 ? -26.719 14.469 0.437 1 97.94 178 ASP B O 1
ATOM 6378 N N . THR B 1 179 ? -27.297 14.43 2.545 1 96.31 179 THR B N 1
ATOM 6379 C CA . THR B 1 179 ? -26.656 13.141 2.828 1 96.31 179 THR B CA 1
ATOM 6380 C C . THR B 1 179 ? -27.359 12.016 2.068 1 96.31 179 THR B C 1
ATOM 6382 O O . THR B 1 179 ? -26.719 11.055 1.644 1 96.31 179 THR B O 1
ATOM 6385 N N . GLU B 1 180 ? -28.656 12.062 1.906 1 95.19 180 GLU B N 1
ATOM 6386 C CA . GLU B 1 180 ? -29.422 11.008 1.24 1 95.19 180 GLU B CA 1
ATOM 6387 C C . GLU B 1 180 ? -29.109 10.969 -0.253 1 95.19 180 GLU B C 1
ATOM 6389 O O . GLU B 1 180 ? -28.891 9.891 -0.816 1 95.19 180 GLU B O 1
ATOM 6394 N N . LYS B 1 181 ? -29.078 12.148 -0.81 1 97.44 181 LYS B N 1
ATOM 6395 C CA . LYS B 1 181 ? -28.828 12.211 -2.248 1 97.44 181 LYS B CA 1
ATOM 6396 C C . LYS B 1 181 ? -27.344 12.273 -2.555 1 97.44 181 LYS B C 1
ATOM 6398 O O . LYS B 1 181 ? -26.938 12.141 -3.709 1 97.44 181 LYS B O 1
ATOM 6403 N N . ARG B 1 182 ? -26.516 12.492 -1.56 1 98.06 182 ARG B N 1
ATOM 6404 C CA . ARG B 1 182 ? -25.062 12.602 -1.648 1 98.06 182 ARG B CA 1
ATOM 6405 C C . ARG B 1 182 ? -24.656 13.719 -2.607 1 98.06 182 ARG B C 1
ATOM 6407 O O . ARG B 1 182 ? -23.859 13.5 -3.529 1 98.06 182 ARG B O 1
ATOM 6414 N N . GLU B 1 183 ? -25.172 14.906 -2.342 1 98.75 183 GLU B N 1
ATOM 6415 C CA . GLU B 1 183 ? -24.891 16.078 -3.162 1 98.75 183 GLU B CA 1
ATOM 6416 C C . GLU B 1 183 ? -24.672 17.328 -2.299 1 98.75 183 GLU B C 1
ATOM 6418 O O . GLU B 1 183 ? -25.219 17.422 -1.192 1 98.75 183 GLU B O 1
ATOM 6423 N N . ILE B 1 184 ? -23.875 18.203 -2.752 1 98.88 184 ILE B N 1
ATOM 6424 C CA . ILE B 1 184 ? -23.672 19.531 -2.168 1 98.88 184 ILE B CA 1
ATOM 6425 C C . ILE B 1 184 ? -24.203 20.594 -3.129 1 98.88 184 ILE B C 1
ATOM 6427 O O . ILE B 1 184 ? -23.938 20.531 -4.332 1 98.88 184 ILE B O 1
ATOM 6431 N N . TRP B 1 185 ? -25.016 21.484 -2.643 1 98.81 185 TRP B N 1
ATOM 6432 C CA . TRP B 1 185 ? -25.469 22.641 -3.41 1 98.81 185 TRP B CA 1
ATOM 6433 C C . TRP B 1 185 ? -24.625 23.875 -3.082 1 98.81 185 TRP B C 1
ATOM 6435 O O . TRP B 1 185 ? -24.375 24.172 -1.911 1 98.81 185 TRP B O 1
ATOM 6445 N N . VAL B 1 186 ? -24.188 24.594 -4.105 1 98.88 186 VAL B N 1
ATOM 6446 C CA . VAL B 1 186 ? -23.328 25.766 -3.924 1 98.88 186 VAL B CA 1
ATOM 6447 C C . VAL B 1 186 ? -23.859 26.922 -4.773 1 98.88 186 VAL B C 1
ATOM 6449 O O . VAL B 1 186 ? -24.609 26.719 -5.727 1 98.88 186 VAL B O 1
ATOM 6452 N N . PRO B 1 187 ? -23.484 28.219 -4.359 1 98.62 187 PRO B N 1
ATOM 6453 C CA . PRO B 1 187 ? -23.719 29.297 -5.32 1 98.62 187 PRO B CA 1
ATOM 6454 C C . PRO B 1 187 ? -22.953 29.094 -6.629 1 98.62 187 PRO B C 1
ATOM 6456 O O . PRO B 1 187 ? -21.812 28.641 -6.613 1 98.62 187 PRO B O 1
ATOM 6459 N N . THR B 1 188 ? -23.625 29.344 -7.746 1 98.25 188 THR B N 1
ATOM 6460 C CA . THR B 1 188 ? -22.984 29.156 -9.039 1 98.25 188 THR B CA 1
ATOM 6461 C C . THR B 1 188 ? -21.828 30.141 -9.203 1 98.25 188 THR B C 1
ATOM 6463 O O . THR B 1 188 ? -22.016 31.359 -9.18 1 98.25 188 THR B O 1
ATOM 6466 N N . PRO B 1 189 ? -20.609 29.625 -9.312 1 97.31 189 PRO B N 1
ATOM 6467 C CA . PRO B 1 189 ? -19.484 30.531 -9.586 1 97.31 189 PRO B CA 1
ATOM 6468 C C . PRO B 1 189 ? -19.609 31.219 -10.938 1 97.31 189 PRO B C 1
ATOM 6470 O O . PRO B 1 189 ? -20.188 30.672 -11.875 1 97.31 189 PRO B O 1
ATOM 6473 N N . ALA B 1 190 ? -19.016 32.406 -11.039 1 95.31 190 ALA B N 1
ATOM 6474 C CA . ALA B 1 190 ? -18.984 33.125 -12.305 1 95.31 190 ALA B CA 1
ATOM 6475 C C . ALA B 1 190 ? -17.891 32.594 -13.227 1 95.31 190 ALA B C 1
ATOM 6477 O O . ALA B 1 190 ? -17.078 33.344 -13.75 1 95.31 190 ALA B O 1
ATOM 6478 N N . ILE B 1 191 ? -17.766 31.375 -13.359 1 95.94 191 ILE B N 1
ATOM 6479 C CA . ILE B 1 191 ? -16.828 30.672 -14.25 1 95.94 191 ILE B CA 1
ATOM 6480 C C . ILE B 1 191 ? -17.609 29.703 -15.148 1 95.94 191 ILE B C 1
ATOM 6482 O O . ILE B 1 191 ? -18.203 28.734 -14.656 1 95.94 191 ILE B O 1
ATOM 6486 N N . LYS B 1 192 ? -17.609 29.953 -16.359 1 91.81 192 LYS B N 1
ATOM 6487 C CA . LYS B 1 192 ? -18.359 29.125 -17.312 1 91.81 192 LYS B CA 1
ATOM 6488 C C . LYS B 1 192 ? -17.578 27.875 -17.688 1 91.81 192 LYS B C 1
ATOM 6490 O O . LYS B 1 192 ? -16.344 27.906 -17.797 1 91.81 192 LYS B O 1
ATOM 6495 N N . GLY B 1 193 ? -18.281 26.766 -17.828 1 95.94 193 GLY B N 1
ATOM 6496 C CA . GLY B 1 193 ? -17.719 25.578 -18.438 1 95.94 193 GLY B CA 1
ATOM 6497 C C . GLY B 1 193 ? -17.094 24.625 -17.422 1 95.94 193 GLY B C 1
ATOM 6498 O O . GLY B 1 193 ? -16.422 23.656 -17.812 1 95.94 193 GLY B O 1
ATOM 6499 N N . LEU B 1 194 ? -17.312 24.812 -16.141 1 96.94 194 LEU B N 1
ATOM 6500 C CA . LEU B 1 194 ? -16.734 23.953 -15.133 1 96.94 194 LEU B CA 1
ATOM 6501 C C . LEU B 1 194 ? -17.234 22.516 -15.297 1 96.94 194 LEU B C 1
ATOM 6503 O O . LEU B 1 194 ? -16.562 21.562 -14.883 1 96.94 194 LEU B O 1
ATOM 6507 N N . GLU B 1 195 ? -18.422 22.297 -15.891 1 96.12 195 GLU B N 1
ATOM 6508 C CA . GLU B 1 195 ? -18.969 20.969 -16.141 1 96.12 195 GLU B CA 1
ATOM 6509 C C . GLU B 1 195 ? -18.109 20.188 -17.125 1 96.12 195 GLU B C 1
ATOM 6511 O O . GLU B 1 195 ? -18.219 18.969 -17.203 1 96.12 195 GLU B O 1
ATOM 6516 N N . ASN B 1 196 ? -17.234 20.891 -17.844 1 95.38 196 ASN B N 1
ATOM 6517 C CA . ASN B 1 196 ? -16.375 20.234 -18.828 1 95.38 196 ASN B CA 1
ATOM 6518 C C . ASN B 1 196 ? -15.031 19.844 -18.234 1 95.38 196 ASN B C 1
ATOM 6520 O O . ASN B 1 196 ? -14.195 19.234 -18.922 1 95.38 196 ASN B O 1
ATOM 6524 N N . GLU B 1 197 ? -14.781 20.141 -16.953 1 95.75 197 GLU B N 1
ATOM 6525 C CA . GLU B 1 197 ? -13.508 19.844 -16.297 1 95.75 197 GLU B CA 1
ATOM 6526 C C . GLU B 1 197 ? -13.539 18.484 -15.609 1 95.75 197 GLU B C 1
ATOM 6528 O O . GLU B 1 197 ? -14.156 18.328 -14.555 1 95.75 197 GLU B O 1
ATOM 6533 N N . SER B 1 198 ? -12.711 17.578 -16.125 1 94.06 198 SER B N 1
ATOM 6534 C CA . SER B 1 198 ? -12.797 16.188 -15.641 1 94.06 198 SER B CA 1
ATOM 6535 C C . SER B 1 198 ? -11.938 15.984 -14.398 1 94.06 198 SER B C 1
ATOM 6537 O O . SER B 1 198 ? -12.07 14.969 -13.711 1 94.06 198 SER B O 1
ATOM 6539 N N . ARG B 1 199 ? -11.141 16.969 -14.023 1 96.94 199 ARG B N 1
ATOM 6540 C CA . ARG B 1 199 ? -10.25 16.797 -12.883 1 96.94 199 ARG B CA 1
ATOM 6541 C C . ARG B 1 199 ? -10.586 17.797 -11.773 1 96.94 199 ARG B C 1
ATOM 6543 O O . ARG B 1 199 ? -9.812 17.953 -10.82 1 96.94 199 ARG B O 1
ATOM 6550 N N . LEU B 1 200 ? -11.727 18.438 -11.859 1 98.44 200 LEU B N 1
ATOM 6551 C CA . LEU B 1 200 ? -12.148 19.438 -10.883 1 98.44 200 LEU B CA 1
ATOM 6552 C C . LEU B 1 200 ? -12.242 18.828 -9.492 1 98.44 200 LEU B C 1
ATOM 6554 O O . LEU B 1 200 ? -12.758 17.719 -9.328 1 98.44 200 LEU B O 1
ATOM 6558 N N . GLU B 1 201 ? -11.672 19.562 -8.5 1 98.75 201 GLU B N 1
ATOM 6559 C CA . GLU B 1 201 ? -11.773 19.172 -7.094 1 98.75 201 GLU B CA 1
ATOM 6560 C C . GLU B 1 201 ? -12.508 20.234 -6.277 1 98.75 201 GLU B C 1
ATOM 6562 O O . GLU B 1 201 ? -12.375 21.422 -6.547 1 98.75 201 GLU B O 1
ATOM 6567 N N . MET B 1 202 ? -13.273 19.781 -5.344 1 98.81 202 MET B N 1
ATOM 6568 C CA . MET B 1 202 ? -13.906 20.641 -4.355 1 98.81 202 MET B CA 1
ATOM 6569 C C . MET B 1 202 ? -13.328 20.391 -2.967 1 98.81 202 MET B C 1
ATOM 6571 O O . MET B 1 202 ? -13.281 19.25 -2.502 1 98.81 202 MET B O 1
ATOM 6575 N N . THR B 1 203 ? -12.805 21.391 -2.365 1 98.69 203 THR B N 1
ATOM 6576 C CA . THR B 1 203 ? -12.406 21.328 -0.961 1 98.69 203 THR B CA 1
ATOM 6577 C C . THR B 1 203 ? -13.523 21.859 -0.067 1 98.69 203 THR B C 1
ATOM 6579 O O . THR B 1 203 ? -14.031 22.969 -0.285 1 98.69 203 THR B O 1
ATOM 6582 N N . VAL B 1 204 ? -13.883 21.078 0.907 1 98.69 204 VAL B N 1
ATOM 6583 C CA . VAL B 1 204 ? -14.992 21.453 1.789 1 98.69 204 VAL B CA 1
ATOM 6584 C C . VAL B 1 204 ? -14.477 21.625 3.215 1 98.69 204 VAL B C 1
ATOM 6586 O O . VAL B 1 204 ? -13.789 20.75 3.75 1 98.69 204 VAL B O 1
ATOM 6589 N N . HIS B 1 205 ? -14.727 22.797 3.789 1 98.25 205 HIS B N 1
ATOM 6590 C CA . HIS B 1 205 ? -14.43 23.094 5.184 1 98.25 205 HIS B CA 1
ATOM 6591 C C . HIS B 1 205 ? -15.453 22.453 6.117 1 98.25 205 HIS B C 1
ATOM 6593 O O . HIS B 1 205 ? -16.656 22.734 6.012 1 98.25 205 HIS B O 1
ATOM 6599 N N . GLN B 1 206 ? -15.023 21.578 6.961 1 95.88 206 GLN B N 1
ATOM 6600 C CA . GLN B 1 206 ? -15.984 20.906 7.824 1 95.88 206 GLN B CA 1
ATOM 6601 C C . GLN B 1 206 ? -15.461 20.797 9.258 1 95.88 206 GLN B C 1
ATOM 6603 O O . GLN B 1 206 ? -15.156 19.703 9.734 1 95.88 206 GLN B O 1
ATOM 6608 N N . ARG B 1 207 ? -15.508 21.875 10.023 1 95.94 207 ARG B N 1
ATOM 6609 C CA . ARG B 1 207 ? -15.156 22.047 11.43 1 95.94 207 ARG B CA 1
ATOM 6610 C C . ARG B 1 207 ? -13.656 21.891 11.648 1 95.94 207 ARG B C 1
ATOM 6612 O O . ARG B 1 207 ? -12.875 22.719 11.18 1 95.94 207 ARG B O 1
ATOM 6619 N N . TRP B 1 208 ? -13.164 20.703 12.172 1 98.25 208 TRP B N 1
ATOM 6620 C CA . TRP B 1 208 ? -11.75 20.547 12.5 1 98.25 208 TRP B CA 1
ATOM 6621 C C . TRP B 1 208 ? -11.008 19.844 11.367 1 98.25 208 TRP B C 1
ATOM 6623 O O . TRP B 1 208 ? -9.867 19.406 11.547 1 98.25 208 TRP B O 1
ATOM 6633 N N . ALA B 1 209 ? -11.641 19.625 10.203 1 98.31 209 ALA B N 1
ATOM 6634 C CA . ALA B 1 209 ? -11.031 18.984 9.047 1 98.31 209 ALA B CA 1
ATOM 6635 C C . ALA B 1 209 ? -11.547 19.594 7.746 1 98.31 209 ALA B C 1
ATOM 6637 O O . ALA B 1 209 ? -12.492 20.391 7.754 1 98.31 209 ALA B O 1
ATOM 6638 N N . ILE B 1 210 ? -10.875 19.344 6.68 1 98.19 210 ILE B N 1
ATOM 6639 C CA . ILE B 1 210 ? -11.398 19.578 5.336 1 98.19 210 ILE B CA 1
ATOM 6640 C C . ILE B 1 210 ? -11.555 18.234 4.609 1 98.19 210 ILE B C 1
ATOM 6642 O O . ILE B 1 210 ? -10.914 17.25 4.969 1 98.19 210 ILE B O 1
ATOM 6646 N N . ALA B 1 211 ? -12.43 18.203 3.646 1 98.62 211 ALA B N 1
ATOM 6647 C CA . ALA B 1 211 ? -12.477 17.125 2.652 1 98.62 211 ALA B CA 1
ATOM 6648 C C . ALA B 1 211 ? -12.031 17.641 1.283 1 98.62 211 ALA B C 1
ATOM 6650 O O . ALA B 1 211 ? -12.289 18.781 0.922 1 98.62 211 ALA B O 1
ATOM 6651 N N . ILE B 1 212 ? -11.297 16.891 0.55 1 98.75 212 ILE B N 1
ATOM 6652 C CA . ILE B 1 212 ? -10.992 17.109 -0.858 1 98.75 212 ILE B CA 1
ATOM 6653 C C . ILE B 1 212 ? -11.711 16.078 -1.716 1 98.75 212 ILE B C 1
ATOM 6655 O O . ILE B 1 212 ? -11.414 14.875 -1.645 1 98.75 212 ILE B O 1
ATOM 6659 N N . LEU B 1 213 ? -12.641 16.547 -2.475 1 98.88 213 LEU B N 1
ATOM 6660 C CA . LEU B 1 213 ? -13.562 15.664 -3.188 1 98.88 213 LEU B CA 1
ATOM 6661 C C . LEU B 1 213 ? -13.414 15.836 -4.695 1 98.88 213 LEU B C 1
ATOM 6663 O O . LEU B 1 213 ? -13.461 16.953 -5.207 1 98.88 213 LEU B O 1
ATOM 6667 N N . ARG B 1 214 ? -13.266 14.758 -5.438 1 98.69 214 ARG B N 1
ATOM 6668 C CA . ARG B 1 214 ? -13.258 14.797 -6.898 1 98.69 214 ARG B CA 1
ATOM 6669 C C . ARG B 1 214 ? -14.68 14.961 -7.441 1 98.69 214 ARG B C 1
ATOM 6671 O O . ARG B 1 214 ? -15.562 14.156 -7.133 1 98.69 214 ARG B O 1
ATOM 6678 N N . VAL B 1 215 ? -14.836 15.922 -8.305 1 98.88 215 VAL B N 1
ATOM 6679 C CA . VAL B 1 215 ? -16.172 16.25 -8.797 1 98.88 215 VAL B CA 1
ATOM 6680 C C . VAL B 1 215 ? -16.562 15.289 -9.906 1 98.88 215 VAL B C 1
ATOM 6682 O O . VAL B 1 215 ? -15.812 15.109 -10.875 1 98.88 215 VAL B O 1
ATOM 6685 N N . LYS B 1 216 ? -17.656 14.648 -9.766 1 98.38 216 LYS B N 1
ATOM 6686 C CA . LYS B 1 216 ? -18.203 13.75 -10.781 1 98.38 216 LYS B CA 1
ATOM 6687 C C . LYS B 1 216 ? -19.156 14.492 -11.703 1 98.38 216 LYS B C 1
ATOM 6689 O O . LYS B 1 216 ? -19.062 14.391 -12.93 1 98.38 216 LYS B O 1
ATOM 6694 N N . ASP B 1 217 ? -20.156 15.219 -11.094 1 97.94 217 ASP B N 1
ATOM 6695 C CA . ASP B 1 217 ? -21.125 16 -11.852 1 97.94 217 ASP B CA 1
ATOM 6696 C C . ASP B 1 217 ? -21.188 17.438 -11.352 1 97.94 217 ASP B C 1
ATOM 6698 O O . ASP B 1 217 ? -21.141 17.688 -10.148 1 97.94 217 ASP B O 1
ATOM 6702 N N . TRP B 1 218 ? -21.234 18.328 -12.281 1 98.31 218 TRP B N 1
ATOM 6703 C CA . TRP B 1 218 ? -21.422 19.766 -12.094 1 98.31 218 TRP B CA 1
ATOM 6704 C C . TRP B 1 218 ? -22.641 20.25 -12.875 1 98.31 218 TRP B C 1
ATOM 6706 O O . TRP B 1 218 ? -22.547 20.531 -14.078 1 98.31 218 TRP B O 1
ATOM 6716 N N . GLU B 1 219 ? -23.781 20.422 -12.164 1 98.19 219 GLU B N 1
ATOM 6717 C CA . GLU B 1 219 ? -25.031 20.75 -12.852 1 98.19 219 GLU B CA 1
ATOM 6718 C C . GLU B 1 219 ? -25.531 22.125 -12.43 1 98.19 219 GLU B C 1
ATOM 6720 O O . GLU B 1 219 ? -26.156 22.266 -11.375 1 98.19 219 GLU B O 1
ATOM 6725 N N . VAL B 1 220 ? -25.453 23.094 -13.297 1 98.19 220 VAL B N 1
ATOM 6726 C CA . VAL B 1 220 ? -25.859 24.469 -13.039 1 98.19 220 VAL B CA 1
ATOM 6727 C C . VAL B 1 220 ? -27.391 24.578 -13.148 1 98.19 220 VAL B C 1
ATOM 6729 O O . VAL B 1 220 ? -27.969 24.156 -14.148 1 98.19 220 VAL B O 1
ATOM 6732 N N . GLN B 1 221 ? -28 25.109 -12.117 1 97.62 221 GLN B N 1
ATOM 6733 C CA . GLN B 1 221 ? -29.422 25.438 -12.086 1 97.62 221 GLN B CA 1
ATOM 6734 C C . GLN B 1 221 ? -29.625 26.891 -11.672 1 97.62 221 GLN B C 1
ATOM 6736 O O . GLN B 1 221 ? -30.031 27.172 -10.539 1 97.62 221 GLN B O 1
ATOM 6741 N N . GLY B 1 222 ? -29.469 27.812 -12.555 1 96.81 222 GLY B N 1
ATOM 6742 C CA . GLY B 1 222 ? -29.562 29.234 -12.242 1 96.81 222 GLY B CA 1
ATOM 6743 C C . GLY B 1 222 ? -28.453 29.719 -11.336 1 96.81 222 GLY B C 1
ATOM 6744 O O . GLY B 1 222 ? -27.266 29.562 -11.648 1 96.81 222 GLY B O 1
ATOM 6745 N N . GLU B 1 223 ? -28.875 30.156 -10.188 1 97.44 223 GLU B N 1
ATOM 6746 C CA . GLU B 1 223 ? -27.922 30.734 -9.25 1 97.44 223 GLU B CA 1
ATOM 6747 C C . GLU B 1 223 ? -27.344 29.688 -8.312 1 97.44 223 GLU B C 1
ATOM 6749 O O . GLU B 1 223 ? -26.484 29.984 -7.492 1 97.44 223 GLU B O 1
ATOM 6754 N N . ARG B 1 224 ? -27.781 28.516 -8.453 1 98.19 224 ARG B N 1
ATOM 6755 C CA . ARG B 1 224 ? -27.281 27.422 -7.637 1 98.19 224 ARG B CA 1
ATOM 6756 C C . ARG B 1 224 ? -26.766 26.281 -8.508 1 98.19 224 ARG B C 1
ATOM 6758 O O . ARG B 1 224 ? -27.219 26.094 -9.641 1 98.19 224 ARG B O 1
ATOM 6765 N N . THR B 1 225 ? -25.812 25.562 -8.078 1 98.75 225 THR B N 1
ATOM 6766 C CA . THR B 1 225 ? -25.188 24.438 -8.781 1 98.75 225 THR B CA 1
ATOM 6767 C C . THR B 1 225 ? -25.188 23.188 -7.906 1 98.75 225 THR B C 1
ATOM 6769 O O . THR B 1 225 ? -24.797 23.25 -6.734 1 98.75 225 THR B O 1
ATOM 6772 N N . ARG B 1 226 ? -25.641 22.062 -8.445 1 98.81 226 ARG B N 1
ATOM 6773 C CA . ARG B 1 226 ? -25.609 20.75 -7.789 1 98.81 226 ARG B CA 1
ATOM 6774 C C . ARG B 1 226 ? -24.281 20.047 -8.07 1 98.81 226 ARG B C 1
ATOM 6776 O O . ARG B 1 226 ? -23.875 19.906 -9.227 1 98.81 226 ARG B O 1
ATOM 6783 N N . VAL B 1 227 ? -23.594 19.609 -7.059 1 98.88 227 VAL B N 1
ATOM 6784 C CA . VAL B 1 227 ? -22.312 18.953 -7.23 1 98.88 227 VAL B CA 1
ATOM 6785 C C . VAL B 1 227 ? -22.359 17.547 -6.637 1 98.88 227 VAL B C 1
ATOM 6787 O O . VAL B 1 227 ? -22.812 17.359 -5.508 1 98.88 227 VAL B O 1
ATOM 6790 N N . THR B 1 228 ? -21.938 16.469 -7.367 1 98.75 228 THR B N 1
ATOM 6791 C CA . THR B 1 228 ? -21.766 15.109 -6.883 1 98.75 228 THR B CA 1
ATOM 6792 C C . THR B 1 228 ? -20.297 14.68 -7.023 1 98.75 228 THR B C 1
ATOM 6794 O O . THR B 1 228 ? -19.5 15.367 -7.664 1 98.75 228 THR B O 1
ATOM 6797 N N . PHE B 1 229 ? -19.938 13.57 -6.398 1 98.75 229 PHE B N 1
ATOM 6798 C CA . PHE B 1 229 ? -18.516 13.258 -6.27 1 98.75 229 PHE B CA 1
ATOM 6799 C C . PHE B 1 229 ? -18.25 11.797 -6.59 1 98.75 229 PHE B C 1
ATOM 6801 O O . PHE B 1 229 ? -19.188 10.984 -6.613 1 98.75 229 PHE B O 1
ATOM 6808 N N . HIS B 1 230 ? -17.062 11.484 -6.871 1 98.12 230 HIS B N 1
ATOM 6809 C CA . HIS B 1 230 ? -16.656 10.125 -7.191 1 98.12 230 HIS B CA 1
ATOM 6810 C C . HIS B 1 230 ? -16.516 9.281 -5.93 1 98.12 230 HIS B C 1
ATOM 6812 O O . HIS B 1 230 ? -16.531 9.805 -4.816 1 98.12 230 HIS B O 1
ATOM 6818 N N . GLN B 1 231 ? -16.438 7.918 -6.148 1 96.5 231 GLN B N 1
ATOM 6819 C CA . GLN B 1 231 ? -16.141 6.969 -5.078 1 96.5 231 GLN B CA 1
ATOM 6820 C C . GLN B 1 231 ? -14.633 6.777 -4.926 1 96.5 231 GLN B C 1
ATOM 6822 O O . GLN B 1 231 ? -13.883 6.906 -5.898 1 96.5 231 GLN B O 1
ATOM 6827 N N . PRO B 1 232 ? -14.25 6.562 -3.676 1 96.94 232 PRO B N 1
ATOM 6828 C CA . PRO B 1 232 ? -15.031 6.223 -2.486 1 96.94 232 PRO B CA 1
ATOM 6829 C C . PRO B 1 232 ? -15.438 7.453 -1.677 1 96.94 232 PRO B C 1
ATOM 6831 O O . PRO B 1 232 ? -16.234 7.344 -0.734 1 96.94 232 PRO B O 1
ATOM 6834 N N . GLU B 1 233 ? -14.938 8.688 -2.008 1 98.12 233 GLU B N 1
ATOM 6835 C CA . GLU B 1 233 ? -15.094 9.859 -1.158 1 98.12 233 GLU B CA 1
ATOM 6836 C C . GLU B 1 233 ? -16.547 10.297 -1.074 1 98.12 233 GLU B C 1
ATOM 6838 O O . GLU B 1 233 ? -16.984 10.875 -0.073 1 98.12 233 GLU B O 1
ATOM 6843 N N . SER B 1 234 ? -17.344 10.016 -2.102 1 98.12 234 SER B N 1
ATOM 6844 C CA . SER B 1 234 ? -18.766 10.336 -2.016 1 98.12 234 SER B CA 1
ATOM 6845 C C . SER B 1 234 ? -19.422 9.586 -0.866 1 98.12 234 SER B C 1
ATOM 6847 O O . SER B 1 234 ? -20.078 10.195 -0.018 1 98.12 234 SER B O 1
ATOM 6849 N N . ARG B 1 235 ? -19.219 8.297 -0.822 1 96.75 235 ARG B N 1
ATOM 6850 C CA . ARG B 1 235 ? -19.812 7.508 0.253 1 96.75 235 ARG B CA 1
ATOM 6851 C C . ARG B 1 235 ? -19.281 7.953 1.613 1 96.75 235 ARG B C 1
ATOM 6853 O O . ARG B 1 235 ? -20.062 8.172 2.543 1 96.75 235 ARG B O 1
ATOM 6860 N N . LEU B 1 236 ? -18.047 8.117 1.747 1 97.94 236 LEU B N 1
ATOM 6861 C CA . LEU B 1 236 ? -17.406 8.445 3.02 1 97.94 236 LEU B CA 1
ATOM 6862 C C . LEU B 1 236 ? -17.875 9.805 3.52 1 97.94 236 LEU B C 1
ATOM 6864 O O . LEU B 1 236 ? -18.234 9.953 4.691 1 97.94 236 LEU B O 1
ATOM 6868 N N . GLU B 1 237 ? -17.906 10.789 2.623 1 98.44 237 GLU B N 1
ATOM 6869 C CA . GLU B 1 237 ? -18.25 12.164 2.988 1 98.44 237 GLU B CA 1
ATOM 6870 C C . GLU B 1 237 ? -19.688 12.258 3.51 1 98.44 237 GLU B C 1
ATOM 6872 O O . GLU B 1 237 ? -19.969 13.023 4.438 1 98.44 237 GLU B O 1
ATOM 6877 N N . PHE B 1 238 ? -20.562 11.492 2.979 1 98.06 238 PHE B N 1
ATOM 6878 C CA . PHE B 1 238 ? -21.969 11.695 3.283 1 98.06 238 PHE B CA 1
ATOM 6879 C C . PHE B 1 238 ? -22.453 10.703 4.34 1 98.06 238 PHE B C 1
ATOM 6881 O O . PHE B 1 238 ? -23.547 10.852 4.887 1 98.06 238 PHE B O 1
ATOM 6888 N N . GLN B 1 239 ? -21.531 9.703 4.691 1 96.31 239 GLN B N 1
ATOM 6889 C CA . GLN B 1 239 ? -21.953 8.727 5.688 1 96.31 239 GLN B CA 1
ATOM 6890 C C . GLN B 1 239 ? -21.328 9.023 7.051 1 96.31 239 GLN B C 1
ATOM 6892 O O . GLN B 1 239 ? -21.922 8.703 8.086 1 96.31 239 GLN B O 1
ATOM 6897 N N . HIS B 1 240 ? -20.109 9.602 7.074 1 95.25 240 HIS B N 1
ATOM 6898 C CA . HIS B 1 240 ? -19.469 9.852 8.359 1 95.25 240 HIS B CA 1
ATOM 6899 C C . HIS B 1 240 ? -20.125 11.023 9.086 1 95.25 240 HIS B C 1
ATOM 6901 O O . HIS B 1 240 ? -20.375 12.07 8.477 1 95.25 240 HIS B O 1
ATOM 6907 N N . PRO B 1 241 ? -20.375 10.93 10.383 1 89.56 241 PRO B N 1
ATOM 6908 C CA . PRO B 1 241 ? -21.125 12 11.039 1 89.56 241 PRO B CA 1
ATOM 6909 C C . PRO B 1 241 ? -20.219 13.109 11.578 1 89.56 241 PRO B C 1
ATOM 6911 O O . PRO B 1 241 ? -20.672 14.234 11.766 1 89.56 241 PRO B O 1
ATOM 6914 N N . TRP B 1 242 ? -18.906 12.789 11.906 1 92.69 242 TRP B N 1
ATOM 6915 C CA . TRP B 1 242 ? -18.016 13.797 12.477 1 92.69 242 TRP B CA 1
ATOM 6916 C C . TRP B 1 242 ? -16.641 13.75 11.82 1 92.69 242 TRP B C 1
ATOM 6918 O O . TRP B 1 242 ? -16.016 12.688 11.758 1 92.69 242 TRP B O 1
ATOM 6928 N N . PRO B 1 243 ? -16.125 14.883 11.328 1 95.69 243 PRO B N 1
ATOM 6929 C CA . PRO B 1 243 ? -16.922 16.094 11.148 1 95.69 243 PRO B CA 1
ATOM 6930 C C . PRO B 1 243 ? -17.719 16.094 9.852 1 95.69 243 PRO B C 1
ATOM 6932 O O . PRO B 1 243 ? -17.328 15.453 8.875 1 95.69 243 PRO B O 1
ATOM 6935 N N . GLN B 1 244 ? -18.828 16.688 9.844 1 95.56 244 GLN B N 1
ATOM 6936 C CA . GLN B 1 244 ? -19.641 16.922 8.648 1 95.56 244 GLN B CA 1
ATOM 6937 C C . GLN B 1 244 ? -19.828 18.406 8.391 1 95.56 244 GLN B C 1
ATOM 6939 O O . GLN B 1 244 ? -19.766 19.219 9.32 1 95.56 244 GLN B O 1
ATOM 6944 N N . PRO B 1 245 ? -20.125 18.781 7.141 1 97.62 245 PRO B N 1
ATOM 6945 C CA . PRO B 1 245 ? -20.469 20.172 6.879 1 97.62 245 PRO B CA 1
ATOM 6946 C C . PRO B 1 245 ? -21.656 20.672 7.707 1 97.62 245 PRO B C 1
ATOM 6948 O O . PRO B 1 245 ? -22.609 19.922 7.91 1 97.62 245 PRO B O 1
ATOM 6951 N N . VAL B 1 246 ? -21.562 21.922 8.164 1 97.44 246 VAL B N 1
ATOM 6952 C CA . VAL B 1 246 ? -22.594 22.562 8.992 1 97.44 246 VAL B CA 1
ATOM 6953 C C . VAL B 1 246 ? -23.5 23.406 8.117 1 97.44 246 VAL B C 1
ATOM 6955 O O . VAL B 1 246 ? -23.031 24.188 7.285 1 97.44 246 VAL B O 1
ATOM 6958 N N . ILE B 1 247 ? -24.781 23.25 8.219 1 97.25 247 ILE B N 1
ATOM 6959 C CA . ILE B 1 247 ? -25.797 24.109 7.625 1 97.25 247 ILE B CA 1
ATOM 6960 C C . ILE B 1 247 ? -26.531 24.875 8.719 1 97.25 247 ILE B C 1
ATOM 6962 O O . ILE B 1 247 ? -27.016 24.266 9.688 1 97.25 247 ILE B O 1
ATOM 6966 N N . GLY B 1 248 ? -26.562 26.234 8.664 1 95.12 248 GLY B N 1
ATOM 6967 C CA . GLY B 1 248 ? -27.266 27.031 9.656 1 95.12 248 GLY B CA 1
ATOM 6968 C C . GLY B 1 248 ? -26.484 27.219 10.938 1 95.12 248 GLY B C 1
ATOM 6969 O O . GLY B 1 248 ? -27.062 27.281 12.023 1 95.12 248 GLY B O 1
ATOM 6970 N N . GLY B 1 249 ? -25.219 27.172 10.844 1 91.31 249 GLY B N 1
ATOM 6971 C CA . GLY B 1 249 ? -24.406 27.406 12.023 1 91.31 249 GLY B CA 1
ATOM 6972 C C . GLY B 1 249 ? -24.484 28.828 12.531 1 91.31 249 GLY B C 1
ATOM 6973 O O . GLY B 1 249 ? -25.016 29.703 11.844 1 91.31 249 GLY B O 1
ATOM 6974 N N . GLU B 1 250 ? -23.953 29.031 13.695 1 94.94 250 GLU B N 1
ATOM 6975 C CA . GLU B 1 250 ? -23.969 30.344 14.32 1 94.94 250 GLU B CA 1
ATOM 6976 C C . GLU B 1 250 ? -23.406 31.406 13.391 1 94.94 250 GLU B C 1
ATOM 6978 O O . GLU B 1 250 ? -23.859 32.562 13.383 1 94.94 250 GLU B O 1
ATOM 6983 N N . LYS B 1 251 ? -22.422 30.969 12.625 1 95.88 251 LYS B N 1
ATOM 6984 C CA . LYS B 1 251 ? -21.75 31.922 11.742 1 95.88 251 LYS B CA 1
ATOM 6985 C C . LYS B 1 251 ? -22 31.578 10.281 1 95.88 251 LYS B C 1
ATOM 6987 O O . LYS B 1 251 ? -21.219 31.984 9.406 1 95.88 251 LYS B O 1
ATOM 6992 N N . GLY B 1 252 ? -23 30.734 10.117 1 96.56 252 GLY B N 1
ATOM 6993 C CA . GLY B 1 252 ? -23.359 30.375 8.758 1 96.56 252 GLY B CA 1
ATOM 6994 C C . GLY B 1 252 ? -23.031 28.938 8.414 1 96.56 252 GLY B C 1
ATOM 6995 O O . GLY B 1 252 ? -22.688 28.156 9.297 1 96.56 252 GLY B O 1
ATOM 6996 N N . ASN B 1 253 ? -23.141 28.625 7.098 1 98.31 253 ASN B N 1
ATOM 6997 C CA . ASN B 1 253 ? -22.875 27.281 6.598 1 98.31 253 ASN B CA 1
ATOM 6998 C C . ASN B 1 253 ? -21.375 27.031 6.461 1 98.31 253 ASN B C 1
ATOM 7000 O O . ASN B 1 253 ? -20.578 27.969 6.465 1 98.31 253 ASN B O 1
ATOM 7004 N N . SER B 1 254 ? -21.062 25.766 6.391 1 98.44 254 SER B N 1
ATOM 7005 C CA . SER B 1 254 ? -19.719 25.406 5.98 1 98.44 254 SER B CA 1
ATOM 7006 C C . SER B 1 254 ? -19.375 26 4.621 1 98.44 254 SER B C 1
ATOM 7008 O O . SER B 1 254 ? -20.25 26.5 3.916 1 98.44 254 SER B O 1
ATOM 7010 N N . SER B 1 255 ? -18.125 26 4.289 1 98.69 255 SER B N 1
ATOM 7011 C CA . SER B 1 255 ? -17.625 26.703 3.105 1 98.69 255 SER B CA 1
ATOM 7012 C C . SER B 1 255 ? -16.906 25.734 2.16 1 98.69 255 SER B C 1
ATOM 7014 O O . SER B 1 255 ? -16.672 24.578 2.506 1 98.69 255 SER B O 1
ATOM 7016 N N . PHE B 1 256 ? -16.656 26.219 0.935 1 98.69 256 PHE B N 1
ATOM 7017 C CA . PHE B 1 256 ? -15.961 25.406 -0.07 1 98.69 256 PHE B CA 1
ATOM 7018 C C . PHE B 1 256 ? -15.125 26.281 -0.99 1 98.69 256 PHE B C 1
ATOM 7020 O O . PHE B 1 256 ? -15.297 27.516 -1.013 1 98.69 256 PHE B O 1
ATOM 7027 N N . THR B 1 257 ? -14.211 25.688 -1.638 1 98.62 257 THR B N 1
ATOM 7028 C CA . THR B 1 257 ? -13.508 26.25 -2.781 1 98.62 257 THR B CA 1
ATOM 7029 C C . THR B 1 257 ? -13.258 25.188 -3.848 1 98.62 257 THR B C 1
ATOM 7031 O O . THR B 1 257 ? -13.602 24.031 -3.66 1 98.62 257 THR B O 1
ATOM 7034 N N . LEU B 1 258 ? -12.859 25.594 -5.043 1 98.75 258 LEU B N 1
ATOM 7035 C CA . LEU B 1 258 ? -12.617 24.719 -6.184 1 98.75 258 LEU B CA 1
ATOM 7036 C C . LEU B 1 258 ? -11.156 24.781 -6.617 1 98.75 258 LEU B C 1
ATOM 7038 O O . LEU B 1 258 ? -10.508 25.828 -6.477 1 98.75 258 LEU B O 1
ATOM 7042 N N . GLY B 1 259 ? -10.68 23.656 -7.051 1 98.31 259 GLY B N 1
ATOM 7043 C CA . GLY B 1 259 ? -9.32 23.609 -7.566 1 98.31 259 GLY B CA 1
ATOM 7044 C C . GLY B 1 259 ? -9.141 22.578 -8.664 1 98.31 259 GLY B C 1
ATOM 7045 O O . GLY B 1 259 ? -10.055 21.812 -8.961 1 98.31 259 GLY B O 1
ATOM 7046 N N . ASN B 1 260 ? -8.016 22.625 -9.375 1 98.31 260 ASN B N 1
ATOM 7047 C CA . ASN B 1 260 ? -7.488 21.641 -10.312 1 98.31 260 ASN B CA 1
ATOM 7048 C C . ASN B 1 260 ? -8.258 21.641 -11.625 1 98.31 260 ASN B C 1
ATOM 7050 O O . ASN B 1 260 ? -8.75 20.609 -12.07 1 98.31 260 ASN B O 1
ATOM 7054 N N . ALA B 1 261 ? -8.312 22.766 -12.211 1 98.38 261 ALA B N 1
ATOM 7055 C CA . ALA B 1 261 ? -8.859 22.938 -13.555 1 98.38 261 ALA B CA 1
ATOM 7056 C C . ALA B 1 261 ? -8.109 24.031 -14.312 1 98.38 261 ALA B C 1
ATOM 7058 O O . ALA B 1 261 ? -7.738 25.047 -13.727 1 98.38 261 ALA B O 1
ATOM 7059 N N . ILE B 1 262 ? -7.969 23.875 -15.578 1 98.12 262 ILE B N 1
ATOM 7060 C CA . ILE B 1 262 ? -7.246 24.844 -16.391 1 98.12 262 ILE B CA 1
ATOM 7061 C C . ILE B 1 262 ? -8.016 26.172 -16.406 1 98.12 262 ILE B C 1
ATOM 7063 O O . ILE B 1 262 ? -7.414 27.234 -16.469 1 98.12 262 ILE B O 1
ATOM 7067 N N . ARG B 1 263 ? -9.359 26.172 -16.219 1 97.94 263 ARG B N 1
ATOM 7068 C CA . ARG B 1 263 ? -10.234 27.344 -16.25 1 97.94 263 ARG B CA 1
ATOM 7069 C C . ARG B 1 263 ? -9.992 28.234 -15.047 1 97.94 263 ARG B C 1
ATOM 7071 O O . ARG B 1 263 ? -10.406 29.391 -15.031 1 97.94 263 ARG B O 1
ATOM 7078 N N . LEU B 1 264 ? -9.289 27.672 -14.094 1 98.38 264 LEU B N 1
ATOM 7079 C CA . LEU B 1 264 ? -9.039 28.422 -12.867 1 98.38 264 LEU B CA 1
ATOM 7080 C C . LEU B 1 264 ? -7.66 29.078 -12.898 1 98.38 264 LEU B C 1
ATOM 7082 O O . LEU B 1 264 ? -7.285 29.797 -11.961 1 98.38 264 LEU B O 1
ATOM 7086 N N . LEU B 1 265 ? -6.844 28.828 -13.922 1 98.31 265 LEU B N 1
ATOM 7087 C CA . LEU B 1 265 ? -5.512 29.422 -14.055 1 98.31 265 LEU B CA 1
ATOM 7088 C C . LEU B 1 265 ? -5.602 30.891 -14.43 1 98.31 265 LEU B C 1
ATOM 7090 O O . LEU B 1 265 ? -5.504 31.234 -15.609 1 98.31 265 LEU B O 1
ATOM 7094 N N . ASP B 1 266 ? -5.676 31.812 -13.367 1 97.75 266 ASP B N 1
ATOM 7095 C CA . ASP B 1 266 ? -6 33.219 -13.688 1 97.75 266 ASP B CA 1
ATOM 7096 C C . ASP B 1 266 ? -5.117 34.156 -12.906 1 97.75 266 ASP B C 1
ATOM 7098 O O . ASP B 1 266 ? -5.387 35.375 -12.867 1 97.75 266 ASP B O 1
ATOM 7102 N N . ARG B 1 267 ? -4.086 33.625 -12.188 1 97.12 267 ARG B N 1
ATOM 7103 C CA . ARG B 1 267 ? -3.176 34.469 -11.438 1 97.12 267 ARG B CA 1
ATOM 7104 C C . ARG B 1 267 ? -1.734 34 -11.578 1 97.12 267 ARG B C 1
ATOM 7106 O O . ARG B 1 267 ? -1.485 32.812 -11.742 1 97.12 267 ARG B O 1
ATOM 7113 N N . PRO B 1 268 ? -0.76 34.969 -11.43 1 97.88 268 PRO B N 1
ATOM 7114 C CA . PRO B 1 268 ? 0.641 34.562 -11.406 1 97.88 268 PRO B CA 1
ATOM 7115 C C . PRO B 1 268 ? 0.946 33.594 -10.25 1 97.88 268 PRO B C 1
ATOM 7117 O O . PRO B 1 268 ? 0.439 33.781 -9.141 1 97.88 268 PRO B O 1
ATOM 7120 N N . GLY B 1 269 ? 1.741 32.594 -10.516 1 98.06 269 GLY B N 1
ATOM 7121 C CA . GLY B 1 269 ? 2.141 31.625 -9.492 1 98.06 269 GLY B CA 1
ATOM 7122 C C . GLY B 1 269 ? 1.318 30.359 -9.508 1 98.06 269 GLY B C 1
ATOM 7123 O O . GLY B 1 269 ? 1.678 29.375 -8.859 1 98.06 269 GLY B O 1
ATOM 7124 N N . GLU B 1 270 ? 0.296 30.359 -10.367 1 98.56 270 GLU B N 1
ATOM 7125 C CA . GLU B 1 270 ? -0.561 29.172 -10.445 1 98.56 270 GLU B CA 1
ATOM 7126 C C . GLU B 1 270 ? -0.057 28.188 -11.5 1 98.56 270 GLU B C 1
ATOM 7128 O O . GLU B 1 270 ? 0.608 28.594 -12.453 1 98.56 270 GLU B O 1
ATOM 7133 N N . TRP B 1 271 ? -0.362 26.922 -11.297 1 98.81 271 TRP B N 1
ATOM 7134 C CA . TRP B 1 271 ? -0.003 25.891 -12.266 1 98.81 271 TRP B CA 1
ATOM 7135 C C . TRP B 1 271 ? -1.087 24.812 -12.344 1 98.81 271 TRP B C 1
ATOM 7137 O O . TRP B 1 271 ? -1.93 24.703 -11.453 1 98.81 271 TRP B O 1
ATOM 7147 N N . TYR B 1 272 ? -1.189 24.078 -13.477 1 98.44 272 TYR B N 1
ATOM 7148 C CA . TYR B 1 272 ? -2.141 23.016 -13.766 1 98.44 272 TYR B CA 1
ATOM 7149 C C . TYR B 1 272 ? -1.485 21.906 -14.57 1 98.44 272 TYR B C 1
ATOM 7151 O O . TYR B 1 272 ? -0.735 22.156 -15.508 1 98.44 272 TYR B O 1
ATOM 7159 N N . GLN B 1 273 ? -1.653 20.672 -14.117 1 98.75 273 GLN B N 1
ATOM 7160 C CA . GLN B 1 273 ? -1.237 19.547 -14.93 1 98.75 273 GLN B CA 1
ATOM 7161 C C . GLN B 1 273 ? -2.428 18.922 -15.656 1 98.75 273 GLN B C 1
ATOM 7163 O O . GLN B 1 273 ? -3.377 18.453 -15.016 1 98.75 273 GLN B O 1
ATOM 7168 N N . GLU B 1 274 ? -2.311 18.812 -16.922 1 97.81 274 GLU B N 1
ATOM 7169 C CA . GLU B 1 274 ? -3.377 18.234 -17.734 1 97.81 274 GLU B CA 1
ATOM 7170 C C . GLU B 1 274 ? -3.336 16.703 -17.719 1 97.81 274 GLU B C 1
ATOM 7172 O O . GLU B 1 274 ? -2.26 16.109 -17.766 1 97.81 274 GLU B O 1
ATOM 7177 N N . TYR B 1 275 ? -4.477 16.125 -17.672 1 96.81 275 TYR B N 1
ATOM 7178 C CA . TYR B 1 275 ? -4.629 14.68 -17.766 1 96.81 275 TYR B CA 1
ATOM 7179 C C . TYR B 1 275 ? -5.402 14.297 -19.016 1 96.81 275 TYR B C 1
ATOM 7181 O O . TYR B 1 275 ? -6.43 14.898 -19.328 1 96.81 275 TYR B O 1
ATOM 7189 N N . PRO B 1 276 ? -5.027 13.266 -19.891 1 96.62 276 PRO B N 1
ATOM 7190 C CA . PRO B 1 276 ? -3.922 12.367 -19.562 1 96.62 276 PRO B CA 1
ATOM 7191 C C . PRO B 1 276 ? -2.609 12.773 -20.219 1 96.62 276 PRO B C 1
ATOM 7193 O O . PRO B 1 276 ? -1.616 12.047 -20.141 1 96.62 276 PRO B O 1
ATOM 7196 N N . SER B 1 277 ? -2.465 13.898 -20.812 1 96.5 277 SER B N 1
ATOM 7197 C CA . SER B 1 277 ? -1.312 14.25 -21.641 1 96.5 277 SER B CA 1
ATOM 7198 C C . SER B 1 277 ? -0.073 14.492 -20.781 1 96.5 277 SER B C 1
ATOM 7200 O O . SER B 1 277 ? 1.054 14.406 -21.281 1 96.5 277 SER B O 1
ATOM 7202 N N . GLY B 1 278 ? -0.256 14.961 -19.547 1 97.75 278 GLY B N 1
ATOM 7203 C CA . GLY B 1 278 ? 0.851 15.234 -18.641 1 97.75 278 GLY B CA 1
ATOM 7204 C C . GLY B 1 278 ? 1.418 16.625 -18.797 1 97.75 278 GLY B C 1
ATOM 7205 O O . GLY B 1 278 ? 2.318 17.031 -18.062 1 97.75 278 GLY B O 1
ATOM 7206 N N . LYS B 1 279 ? 0.856 17.438 -19.672 1 98.38 279 LYS B N 1
ATOM 7207 C CA . LYS B 1 279 ? 1.335 18.797 -19.859 1 98.38 279 LYS B CA 1
ATOM 7208 C C . LYS B 1 279 ? 1.152 19.625 -18.578 1 98.38 279 LYS B C 1
ATOM 7210 O O . LYS B 1 279 ? 0.106 19.547 -17.938 1 98.38 279 LYS B O 1
ATOM 7215 N N . ILE B 1 280 ? 2.188 20.391 -18.281 1 98.81 280 ILE B N 1
ATOM 7216 C CA . ILE B 1 280 ? 2.158 21.266 -17.109 1 98.81 280 ILE B CA 1
ATOM 7217 C C . ILE B 1 280 ? 2.084 22.719 -17.562 1 98.81 280 ILE B C 1
ATOM 7219 O O . ILE B 1 280 ? 2.959 23.203 -18.281 1 98.81 280 ILE B O 1
ATOM 7223 N N . TYR B 1 281 ? 1.085 23.375 -17.156 1 98.81 281 TYR B N 1
ATOM 7224 C CA . TYR B 1 281 ? 0.911 24.797 -17.422 1 98.81 281 TYR B CA 1
ATOM 7225 C C . TYR B 1 281 ? 1.229 25.625 -16.188 1 98.81 281 TYR B C 1
ATOM 7227 O O . TYR B 1 281 ? 0.763 25.312 -15.094 1 98.81 281 TYR B O 1
ATOM 7235 N N . TYR B 1 282 ? 2.1 26.641 -16.344 1 98.81 282 TYR B N 1
ATOM 7236 C CA . TYR B 1 282 ? 2.533 27.469 -15.234 1 98.81 282 TYR B CA 1
ATOM 7237 C C . TYR B 1 282 ? 2.541 28.953 -15.633 1 98.81 282 TYR B C 1
ATOM 7239 O O . TYR B 1 282 ? 3.07 29.312 -16.688 1 98.81 282 TYR B O 1
ATOM 7247 N N . TRP B 1 283 ? 1.811 29.781 -14.844 1 98.69 283 TRP B N 1
ATOM 7248 C CA . TRP B 1 283 ? 1.912 31.234 -14.953 1 98.69 283 TRP B CA 1
ATOM 7249 C C . TRP B 1 283 ? 2.98 31.766 -14.008 1 98.69 283 TRP B C 1
ATOM 7251 O O . TRP B 1 283 ? 2.719 31.984 -12.82 1 98.69 283 TRP B O 1
ATOM 7261 N N . PRO B 1 284 ? 4.227 32.062 -14.523 1 98.5 284 PRO B N 1
ATOM 7262 C CA . PRO B 1 284 ? 5.32 32.5 -13.648 1 98.5 284 PRO B CA 1
ATOM 7263 C C . PRO B 1 284 ? 5.035 33.812 -12.953 1 98.5 284 PRO B C 1
ATOM 7265 O O . PRO B 1 284 ? 4.441 34.719 -13.562 1 98.5 284 PRO B O 1
ATOM 7268 N N . LYS B 1 285 ? 5.473 33.906 -11.781 1 97.5 285 LYS B N 1
ATOM 7269 C CA . LYS B 1 285 ? 5.484 35.188 -11.109 1 97.5 285 LYS B CA 1
ATOM 7270 C C . LYS B 1 285 ? 6.414 36.188 -11.812 1 97.5 285 LYS B C 1
ATOM 7272 O O . LYS B 1 285 ? 7.281 35.75 -12.594 1 97.5 285 LYS B O 1
ATOM 7277 N N . GLU B 1 286 ? 6.25 37.469 -11.523 1 93.31 286 GLU B N 1
ATOM 7278 C CA . GLU B 1 286 ? 6.992 38.531 -12.211 1 93.31 286 GLU B CA 1
ATOM 7279 C C . GLU B 1 286 ? 8.5 38.344 -12.055 1 93.31 286 GLU B C 1
ATOM 7281 O O . GLU B 1 286 ? 9.266 38.594 -12.984 1 93.31 286 GLU B O 1
ATOM 7286 N N . ASN B 1 287 ? 8.891 37.812 -11.016 1 91 287 ASN B N 1
ATOM 7287 C CA . ASN B 1 287 ? 10.32 37.719 -10.742 1 91 287 ASN B CA 1
ATOM 7288 C C . ASN B 1 287 ? 10.859 36.312 -11.102 1 91 287 ASN B C 1
ATOM 7290 O O . ASN B 1 287 ? 11.992 36 -10.773 1 91 287 ASN B O 1
ATOM 7294 N N . VAL B 1 288 ? 10.156 35.562 -11.836 1 96.31 288 VAL B N 1
ATOM 7295 C CA . VAL B 1 288 ? 10.578 34.219 -12.156 1 96.31 288 VAL B CA 1
ATOM 7296 C C . VAL B 1 288 ? 10.945 34.125 -13.641 1 96.31 288 VAL B C 1
ATOM 7298 O O . VAL B 1 288 ? 10.125 34.438 -14.508 1 96.31 288 VAL B O 1
ATOM 7301 N N . ASP B 1 289 ? 12.203 33.812 -13.875 1 96.06 289 ASP B N 1
ATOM 7302 C CA . ASP B 1 289 ? 12.68 33.469 -15.211 1 96.06 289 ASP B CA 1
ATOM 7303 C C . ASP B 1 289 ? 12.82 31.953 -15.383 1 96.06 289 ASP B C 1
ATOM 7305 O O . ASP B 1 289 ? 13.75 31.344 -14.852 1 96.06 289 ASP B O 1
ATOM 7309 N N . LEU B 1 290 ? 11.984 31.391 -16.172 1 96.88 290 LEU B N 1
ATOM 7310 C CA . LEU B 1 290 ? 11.898 29.938 -16.281 1 96.88 290 LEU B CA 1
ATOM 7311 C C . LEU B 1 290 ? 13.117 29.375 -17.016 1 96.88 290 LEU B C 1
ATOM 7313 O O . LEU B 1 290 ? 13.367 28.172 -16.969 1 96.88 290 LEU B O 1
ATOM 7317 N N . SER B 1 291 ? 13.922 30.141 -17.656 1 94.25 291 SER B N 1
ATOM 7318 C CA . SER B 1 291 ? 15.148 29.672 -18.297 1 94.25 291 SER B CA 1
ATOM 7319 C C . SER B 1 291 ? 16.203 29.328 -17.25 1 94.25 291 SER B C 1
ATOM 7321 O O . SER B 1 291 ? 17.109 28.516 -17.516 1 94.25 291 SER B O 1
ATOM 7323 N N . THR B 1 292 ? 16.047 29.875 -16.078 1 95.19 292 THR B N 1
ATOM 7324 C CA . THR B 1 292 ? 17.062 29.656 -15.055 1 95.19 292 THR B CA 1
ATOM 7325 C C . THR B 1 292 ? 16.438 29.078 -13.789 1 95.19 292 THR B C 1
ATOM 7327 O O . THR B 1 292 ? 17.141 28.547 -12.93 1 95.19 292 THR B O 1
ATOM 7330 N N . ALA B 1 293 ? 15.133 29.188 -13.75 1 97.38 293 ALA B N 1
ATOM 7331 C CA . ALA B 1 293 ? 14.438 28.766 -12.531 1 97.38 293 ALA B CA 1
ATOM 7332 C C . ALA B 1 293 ? 14.57 27.266 -12.312 1 97.38 293 ALA B C 1
ATOM 7334 O O . ALA B 1 293 ? 14.609 26.484 -13.273 1 97.38 293 ALA B O 1
ATOM 7335 N N . GLU B 1 294 ? 14.734 26.875 -11.086 1 97.25 294 GLU B N 1
ATOM 7336 C CA . GLU B 1 294 ? 14.633 25.469 -10.703 1 97.25 294 GLU B CA 1
ATOM 7337 C C . GLU B 1 294 ? 13.188 25.094 -10.391 1 97.25 294 GLU B C 1
ATOM 7339 O O . GLU B 1 294 ? 12.617 25.547 -9.398 1 97.25 294 GLU B O 1
ATOM 7344 N N . VAL B 1 295 ? 12.578 24.328 -11.297 1 98.75 295 VAL B N 1
ATOM 7345 C CA . VAL B 1 295 ? 11.219 23.828 -11.102 1 98.75 295 VAL B CA 1
ATOM 7346 C C . VAL B 1 295 ? 11.258 22.344 -10.742 1 98.75 295 VAL B C 1
ATOM 7348 O O . VAL B 1 295 ? 11.734 21.516 -11.531 1 98.75 295 VAL B O 1
ATOM 7351 N N . VAL B 1 296 ? 10.773 21.953 -9.539 1 98.81 296 VAL B N 1
ATOM 7352 C CA . VAL B 1 296 ? 10.914 20.578 -9.039 1 98.81 296 VAL B CA 1
ATOM 7353 C C . VAL B 1 296 ? 9.539 19.984 -8.75 1 98.81 296 VAL B C 1
ATOM 7355 O O . VAL B 1 296 ? 8.711 20.625 -8.086 1 98.81 296 VAL B O 1
ATOM 7358 N N . ALA B 1 297 ? 9.258 18.812 -9.312 1 98.75 297 ALA B N 1
ATOM 7359 C CA . ALA B 1 297 ? 8.094 18.016 -8.977 1 98.75 297 ALA B CA 1
ATOM 7360 C C . ALA B 1 297 ? 8.484 16.812 -8.117 1 98.75 297 ALA B C 1
ATOM 7362 O O . ALA B 1 297 ? 9.5 16.156 -8.375 1 98.75 297 ALA B O 1
ATOM 7363 N N . PRO B 1 298 ? 7.746 16.562 -7.082 1 98.69 298 PRO B N 1
ATOM 7364 C CA . PRO B 1 298 ? 8.055 15.398 -6.262 1 98.69 298 PRO B CA 1
ATOM 7365 C C . PRO B 1 298 ? 7.664 14.086 -6.934 1 98.69 298 PRO B C 1
ATOM 7367 O O . PRO B 1 298 ? 6.637 14.023 -7.617 1 98.69 298 PRO B O 1
ATOM 7370 N N . VAL B 1 299 ? 8.477 13.094 -6.742 1 98.12 299 VAL B N 1
ATOM 7371 C CA . VAL B 1 299 ? 8.25 11.766 -7.305 1 98.12 299 VAL B CA 1
ATOM 7372 C C . VAL B 1 299 ? 7.902 10.781 -6.191 1 98.12 299 VAL B C 1
ATOM 7374 O O . VAL B 1 299 ? 6.855 10.133 -6.23 1 98.12 299 VAL B O 1
ATOM 7377 N N . LEU B 1 300 ? 8.75 10.672 -5.18 1 98.31 300 LEU B N 1
ATOM 7378 C CA . LEU B 1 300 ? 8.57 9.711 -4.098 1 98.31 300 LEU B CA 1
ATOM 7379 C C . LEU B 1 300 ? 7.652 10.273 -3.018 1 98.31 300 LEU B C 1
ATOM 7381 O O . LEU B 1 300 ? 7.73 11.453 -2.68 1 98.31 300 LEU B O 1
ATOM 7385 N N . GLU B 1 301 ? 6.793 9.477 -2.488 1 98.25 301 GLU B N 1
ATOM 7386 C CA . GLU B 1 301 ? 5.996 9.883 -1.335 1 98.25 301 GLU B CA 1
ATOM 7387 C C . GLU B 1 301 ? 6.754 9.656 -0.031 1 98.25 301 GLU B C 1
ATOM 7389 O O . GLU B 1 301 ? 6.516 10.352 0.961 1 98.25 301 GLU B O 1
ATOM 7394 N N . THR B 1 302 ? 7.645 8.633 -0.024 1 98.81 302 THR B N 1
ATOM 7395 C CA . THR B 1 302 ? 8.484 8.305 1.118 1 98.81 302 THR B CA 1
ATOM 7396 C C . THR B 1 302 ? 9.961 8.344 0.729 1 98.81 302 THR B C 1
ATOM 7398 O O . THR B 1 302 ? 10.359 7.762 -0.285 1 98.81 302 THR B O 1
ATOM 7401 N N . LEU B 1 303 ? 10.758 9.039 1.485 1 98.88 303 LEU B N 1
ATOM 7402 C CA . LEU B 1 303 ? 12.188 9.18 1.213 1 98.88 303 LEU B CA 1
ATOM 7403 C C . LEU B 1 303 ? 12.992 8.156 2.008 1 98.88 303 LEU B C 1
ATOM 7405 O O . LEU B 1 303 ? 14.016 7.656 1.529 1 98.88 303 LEU B O 1
ATOM 7409 N N . LEU B 1 304 ? 12.539 7.895 3.225 1 98.88 304 LEU B N 1
ATOM 7410 C CA . LEU B 1 304 ? 13.227 6.98 4.129 1 98.88 304 LEU B CA 1
ATOM 7411 C C . LEU B 1 304 ? 12.234 6.047 4.816 1 98.88 304 LEU B C 1
ATOM 7413 O O . LEU B 1 304 ? 11.195 6.492 5.305 1 98.88 304 LEU B O 1
ATOM 7417 N N . GLU B 1 305 ? 12.531 4.805 4.816 1 98.81 305 GLU B N 1
ATOM 7418 C CA . GLU B 1 305 ? 11.773 3.787 5.539 1 98.81 305 GLU B CA 1
ATOM 7419 C C . GLU B 1 305 ? 12.68 2.979 6.465 1 98.81 305 GLU B C 1
ATOM 7421 O O . GLU B 1 305 ? 13.672 2.391 6.02 1 98.81 305 GLU B O 1
ATOM 7426 N N . VAL B 1 306 ? 12.438 3.016 7.727 1 98.88 306 VAL B N 1
ATOM 7427 C CA . VAL B 1 306 ? 13.047 2.129 8.711 1 98.88 306 VAL B CA 1
ATOM 7428 C C . VAL B 1 306 ? 12.062 1.021 9.086 1 98.88 306 VAL B C 1
ATOM 7430 O O . VAL B 1 306 ? 10.953 1.298 9.547 1 98.88 306 VAL B O 1
ATOM 7433 N N . ASP B 1 307 ? 12.445 -0.206 8.906 1 98.69 307 ASP B N 1
ATOM 7434 C CA . ASP B 1 307 ? 11.492 -1.303 9.039 1 98.69 307 ASP B CA 1
ATOM 7435 C C . ASP B 1 307 ? 12.086 -2.453 9.852 1 98.69 307 ASP B C 1
ATOM 7437 O O . ASP B 1 307 ? 12.781 -3.309 9.305 1 98.69 307 ASP B O 1
ATOM 7441 N N . GLY B 1 308 ? 11.836 -2.439 11.133 1 98.25 308 GLY B N 1
ATOM 7442 C CA . GLY B 1 308 ? 12.188 -3.525 12.039 1 98.25 308 GLY B CA 1
ATOM 7443 C C . GLY B 1 308 ? 10.984 -4.246 12.609 1 98.25 308 GLY B C 1
ATOM 7444 O O . GLY B 1 308 ? 9.852 -4 12.195 1 98.25 308 GLY B O 1
ATOM 7445 N N . SER B 1 309 ? 11.219 -5.203 13.469 1 95.69 309 SER B N 1
ATOM 7446 C CA . SER B 1 309 ? 10.195 -5.949 14.195 1 95.69 309 SER B CA 1
ATOM 7447 C C . SER B 1 309 ? 10.422 -5.887 15.703 1 95.69 309 SER B C 1
ATOM 7449 O O . SER B 1 309 ? 11.391 -5.266 16.156 1 95.69 309 SER B O 1
ATOM 7451 N N . LEU B 1 310 ? 9.461 -6.449 16.438 1 94.69 310 LEU B N 1
ATOM 7452 C CA . LEU B 1 310 ? 9.625 -6.473 17.891 1 94.69 310 LEU B CA 1
ATOM 7453 C C . LEU B 1 310 ? 10.844 -7.293 18.281 1 94.69 310 LEU B C 1
ATOM 7455 O O . LEU B 1 310 ? 11.523 -6.973 19.266 1 94.69 310 LEU B O 1
ATOM 7459 N N . GLU B 1 311 ? 11.148 -8.305 17.469 1 93.75 311 GLU B N 1
ATOM 7460 C CA . GLU B 1 311 ? 12.242 -9.219 17.75 1 93.75 311 GLU B CA 1
ATOM 7461 C C . GLU B 1 311 ? 13.57 -8.688 17.219 1 93.75 311 GLU B C 1
ATOM 7463 O O . GLU B 1 311 ? 14.625 -8.953 17.797 1 93.75 311 GLU B O 1
ATOM 7468 N N . ARG B 1 312 ? 13.5 -7.992 16.109 1 95.44 312 ARG B N 1
ATOM 7469 C CA . ARG B 1 312 ? 14.688 -7.473 15.445 1 95.44 312 ARG B CA 1
ATOM 7470 C C . ARG B 1 312 ? 14.516 -5.996 15.094 1 95.44 312 ARG B C 1
ATOM 7472 O O . ARG B 1 312 ? 14.305 -5.648 13.93 1 95.44 312 ARG B O 1
ATOM 7479 N N . THR B 1 313 ? 14.789 -5.156 16.016 1 97.5 313 THR B N 1
ATOM 7480 C CA . THR B 1 313 ? 14.609 -3.721 15.82 1 97.5 313 THR B CA 1
ATOM 7481 C C . THR B 1 313 ? 15.781 -3.131 15.039 1 97.5 313 THR B C 1
ATOM 7483 O O . THR B 1 313 ? 16.875 -3.709 15.016 1 97.5 313 THR B O 1
ATOM 7486 N N . VAL B 1 314 ? 15.609 -2.072 14.32 1 98.81 314 VAL B N 1
ATOM 7487 C CA . VAL B 1 314 ? 16.672 -1.246 13.773 1 98.81 314 VAL B CA 1
ATOM 7488 C C . VAL B 1 314 ? 17.156 -0.253 14.836 1 98.81 314 VAL B C 1
ATOM 7490 O O . VAL B 1 314 ? 16.359 0.5 15.391 1 98.81 314 VAL B O 1
ATOM 7493 N N . SER B 1 315 ? 18.469 -0.24 15.062 1 98.81 315 SER B N 1
ATOM 7494 C CA . SER B 1 315 ? 18.875 0.489 16.266 1 98.81 315 SER B CA 1
ATOM 7495 C C . SER B 1 315 ? 20.156 1.288 16.016 1 98.81 315 SER B C 1
ATOM 7497 O O . SER B 1 315 ? 21 0.886 15.211 1 98.81 315 SER B O 1
ATOM 7499 N N . TYR B 1 316 ? 20.312 2.396 16.703 1 98.75 316 TYR B N 1
ATOM 7500 C CA . TYR B 1 316 ? 21.516 3.201 16.859 1 98.75 316 TYR B CA 1
ATOM 7501 C C . TYR B 1 316 ? 21.969 3.771 15.523 1 98.75 316 TYR B C 1
ATOM 7503 O O . TYR B 1 316 ? 23.125 3.598 15.133 1 98.75 316 TYR B O 1
ATOM 7511 N N . ILE B 1 317 ? 21.141 4.465 14.891 1 98.94 317 ILE B N 1
ATOM 7512 C CA . ILE B 1 317 ? 21.391 5.227 13.672 1 98.94 317 ILE B CA 1
ATOM 7513 C C . ILE B 1 317 ? 20.938 6.676 13.867 1 98.94 317 ILE B C 1
ATOM 7515 O O . ILE B 1 317 ? 19.844 6.93 14.359 1 98.94 317 ILE B O 1
ATOM 7519 N N . SER B 1 318 ? 21.766 7.621 13.531 1 98.81 318 SER B N 1
ATOM 7520 C CA . SER B 1 318 ? 21.422 9.039 13.68 1 98.81 318 SER B CA 1
ATOM 7521 C C . SER B 1 318 ? 21.656 9.797 12.375 1 98.81 318 SER B C 1
ATOM 7523 O O . SER B 1 318 ? 22.594 9.516 11.641 1 98.81 318 SER B O 1
ATOM 7525 N N . PHE B 1 319 ? 20.812 10.688 12.078 1 98.94 319 PHE B N 1
ATOM 7526 C CA . PHE B 1 319 ? 20.984 11.672 11.016 1 98.94 319 PHE B CA 1
ATOM 7527 C C . PHE B 1 319 ? 21.312 13.039 11.594 1 98.94 319 PHE B C 1
ATOM 7529 O O . PHE B 1 319 ? 20.656 13.508 12.516 1 98.94 319 PHE B O 1
ATOM 7536 N N . LYS B 1 320 ? 22.344 13.656 11.094 1 98.88 320 LYS B N 1
ATOM 7537 C CA . LYS B 1 320 ? 22.781 14.945 11.602 1 98.88 320 LYS B CA 1
ATOM 7538 C C . LYS B 1 320 ? 22.938 15.961 10.477 1 98.88 320 LYS B C 1
ATOM 7540 O O . LYS B 1 320 ? 23.75 15.773 9.57 1 98.88 320 LYS B O 1
ATOM 7545 N N . GLY B 1 321 ? 22.125 16.969 10.516 1 98.62 321 GLY B N 1
ATOM 7546 C CA . GLY B 1 321 ? 22.281 18.109 9.617 1 98.62 321 GLY B CA 1
ATOM 7547 C C . GLY B 1 321 ? 21.812 17.828 8.211 1 98.62 321 GLY B C 1
ATOM 7548 O O . GLY B 1 321 ? 22.047 18.625 7.297 1 98.62 321 GLY B O 1
ATOM 7549 N N . VAL B 1 322 ? 21.188 16.719 7.938 1 98.81 322 VAL B N 1
ATOM 7550 C CA . VAL B 1 322 ? 20.719 16.328 6.613 1 98.81 322 VAL B CA 1
ATOM 7551 C C . VAL B 1 322 ? 19.391 17 6.312 1 98.81 322 VAL B C 1
ATOM 7553 O O . VAL B 1 322 ? 18.562 17.188 7.215 1 98.81 322 VAL B O 1
ATOM 7556 N N . SER B 1 323 ? 19.141 17.406 5.082 1 98.62 323 SER B N 1
ATOM 7557 C CA . SER B 1 323 ? 17.859 17.938 4.652 1 98.62 323 SER B CA 1
ATOM 7558 C C . SER B 1 323 ? 17.078 16.891 3.854 1 98.62 323 SER B C 1
ATOM 7560 O O . SER B 1 323 ? 17.625 16.25 2.951 1 98.62 323 SER B O 1
ATOM 7562 N N . PHE B 1 324 ? 15.867 16.703 4.191 1 98.88 324 PHE B N 1
ATOM 7563 C CA . PHE B 1 324 ? 14.938 15.852 3.453 1 98.88 324 PHE B CA 1
ATOM 7564 C C . PHE B 1 324 ? 13.906 16.688 2.717 1 98.88 324 PHE B C 1
ATOM 7566 O O . PHE B 1 324 ? 13.102 17.391 3.344 1 98.88 324 PHE B O 1
ATOM 7573 N N . GLU B 1 325 ? 13.898 16.594 1.318 1 98.75 325 GLU B N 1
ATOM 7574 C CA . GLU B 1 325 ? 13.07 17.531 0.573 1 98.75 325 GLU B CA 1
ATOM 7575 C C . GLU B 1 325 ? 12.344 16.844 -0.576 1 98.75 325 GLU B C 1
ATOM 7577 O O . GLU B 1 325 ? 12.836 15.859 -1.131 1 98.75 325 GLU B O 1
ATOM 7582 N N . TYR B 1 326 ? 11.148 17.312 -0.896 1 98.75 326 TYR B N 1
ATOM 7583 C CA . TYR B 1 326 ? 10.375 17.031 -2.104 1 98.75 326 TYR B CA 1
ATOM 7584 C C . TYR B 1 326 ? 9.789 15.625 -2.064 1 98.75 326 TYR B C 1
ATOM 7586 O O . TYR B 1 326 ? 10.094 14.789 -2.918 1 98.75 326 TYR B O 1
ATOM 7594 N N . ALA B 1 327 ? 8.945 15.352 -1.151 1 98.81 327 ALA B N 1
ATOM 7595 C CA . ALA B 1 327 ? 8.117 14.148 -1.121 1 98.81 327 ALA B CA 1
ATOM 7596 C C . ALA B 1 327 ? 6.699 14.445 -1.584 1 98.81 327 ALA B C 1
ATOM 7598 O O . ALA B 1 327 ? 6.152 15.516 -1.287 1 98.81 327 ALA B O 1
ATOM 7599 N N . SER B 1 328 ? 6.125 13.508 -2.215 1 98.19 328 SER B N 1
ATOM 7600 C CA . SER B 1 328 ? 4.824 13.688 -2.855 1 98.19 328 SER B CA 1
ATOM 7601 C C . SER B 1 328 ? 3.688 13.281 -1.925 1 98.19 328 SER B C 1
ATOM 7603 O O . SER B 1 328 ? 3.93 12.758 -0.835 1 98.19 328 SER B O 1
ATOM 7605 N N . TRP B 1 329 ? 2.455 13.648 -2.318 1 98.38 329 TRP B N 1
ATOM 7606 C CA . TRP B 1 329 ? 1.18 13.203 -1.764 1 98.38 329 TRP B CA 1
ATOM 7607 C C . TRP B 1 329 ? 0.086 13.234 -2.826 1 98.38 329 TRP B C 1
ATOM 7609 O O . TRP B 1 329 ? -0.487 14.281 -3.111 1 98.38 329 TRP B O 1
ATOM 7619 N N . ASN B 1 330 ? -0.302 12.008 -3.291 1 97.88 330 ASN B N 1
ATOM 7620 C CA . ASN B 1 330 ? -1.168 11.977 -4.465 1 97.88 330 ASN B CA 1
ATOM 7621 C C . ASN B 1 330 ? -2.568 11.484 -4.113 1 97.88 330 ASN B C 1
ATOM 7623 O O . ASN B 1 330 ? -3.482 11.555 -4.938 1 97.88 330 ASN B O 1
ATOM 7627 N N . ARG B 1 331 ? -2.863 11.039 -2.941 1 97.12 331 ARG B N 1
ATOM 7628 C CA . ARG B 1 331 ? -4.066 10.305 -2.566 1 97.12 331 ARG B CA 1
ATOM 7629 C C . ARG B 1 331 ? -5.32 11.094 -2.914 1 97.12 331 ARG B C 1
ATOM 7631 O O . ARG B 1 331 ? -6.266 10.555 -3.494 1 97.12 331 ARG B O 1
ATOM 7638 N N . PRO B 1 332 ? -5.398 12.414 -2.645 1 97.94 332 PRO B N 1
ATOM 7639 C CA . PRO B 1 332 ? -6.656 13.117 -2.904 1 97.94 332 PRO B CA 1
ATOM 7640 C C . PRO B 1 332 ? -7.059 13.086 -4.379 1 97.94 332 PRO B C 1
ATOM 7642 O O . PRO B 1 332 ? -8.25 13.031 -4.699 1 97.94 332 PRO B O 1
ATOM 7645 N N . SER B 1 333 ? -6.059 13.078 -5.25 1 97.44 333 SER B N 1
ATOM 7646 C CA . SER B 1 333 ? -6.352 13.086 -6.676 1 97.44 333 SER B CA 1
ATOM 7647 C C . SER B 1 333 ? -6.84 11.727 -7.156 1 97.44 333 SER B C 1
ATOM 7649 O O . SER B 1 333 ? -7.523 11.625 -8.172 1 97.44 333 SER B O 1
ATOM 7651 N N . LEU B 1 334 ? -6.516 10.711 -6.367 1 96.38 334 LEU B N 1
ATOM 7652 C CA . LEU B 1 334 ? -6.809 9.352 -6.805 1 96.38 334 LEU B CA 1
ATOM 7653 C C . LEU B 1 334 ? -8.086 8.836 -6.145 1 96.38 334 LEU B C 1
ATOM 7655 O O . LEU B 1 334 ? -8.852 8.094 -6.762 1 96.38 334 LEU B O 1
ATOM 7659 N N . TYR B 1 335 ? -8.305 9.258 -4.836 1 96.88 335 TYR B N 1
ATOM 7660 C CA . TYR B 1 335 ? -9.367 8.617 -4.066 1 96.88 335 TYR B CA 1
ATOM 7661 C C . TYR B 1 335 ? -10.18 9.648 -3.291 1 96.88 335 TYR B C 1
ATOM 7663 O O . TYR B 1 335 ? -11.031 9.289 -2.48 1 96.88 335 TYR B O 1
ATOM 7671 N N . GLY B 1 336 ? -9.953 10.961 -3.516 1 98.12 336 GLY B N 1
ATOM 7672 C CA . GLY B 1 336 ? -10.469 11.938 -2.564 1 98.12 336 GLY B CA 1
ATOM 7673 C C . GLY B 1 336 ? -9.82 11.828 -1.196 1 98.12 336 GLY B C 1
ATOM 7674 O O . GLY B 1 336 ? -8.922 11.008 -0.99 1 98.12 336 GLY B O 1
ATOM 7675 N N . HIS B 1 337 ? -10.227 12.688 -0.351 1 98.44 337 HIS B N 1
ATOM 7676 C CA . HIS B 1 337 ? -9.641 12.727 0.985 1 98.44 337 HIS B CA 1
ATOM 7677 C C . HIS B 1 337 ? -10.656 13.203 2.018 1 98.44 337 HIS B C 1
ATOM 7679 O O . HIS B 1 337 ? -11.031 14.383 2.029 1 98.44 337 HIS B O 1
ATOM 7685 N N . VAL B 1 338 ? -11.195 12.289 2.771 1 98.62 338 VAL B N 1
ATOM 7686 C CA . VAL B 1 338 ? -12.125 12.531 3.871 1 98.62 338 VAL B CA 1
ATOM 7687 C C . VAL B 1 338 ? -11.523 12.008 5.176 1 98.62 338 VAL B C 1
ATOM 7689 O O . VAL B 1 338 ? -11.195 10.828 5.285 1 98.62 338 VAL B O 1
ATOM 7692 N N . THR B 1 339 ? -11.375 12.906 6.168 1 98.19 339 THR B N 1
ATOM 7693 C CA . THR B 1 339 ? -10.609 12.523 7.352 1 98.19 339 THR B CA 1
ATOM 7694 C C . THR B 1 339 ? -11.477 12.609 8.602 1 98.19 339 THR B C 1
ATOM 7696 O O . THR B 1 339 ? -12.469 13.344 8.625 1 98.19 339 THR B O 1
ATOM 7699 N N . LEU B 1 340 ? -11.141 11.852 9.648 1 98 340 LEU B N 1
ATOM 7700 C CA . LEU B 1 340 ? -11.758 11.93 10.961 1 98 340 LEU B CA 1
ATOM 7701 C C . LEU B 1 340 ? -11.172 13.07 11.781 1 98 340 LEU B C 1
ATOM 7703 O O . LEU B 1 340 ? -11.859 14.055 12.07 1 98 340 LEU B O 1
ATOM 7707 N N . GLN B 1 341 ? -9.906 12.992 12.047 1 97.5 341 GLN B N 1
ATOM 7708 C CA . GLN B 1 341 ? -9.164 13.984 12.812 1 97.5 341 GLN B CA 1
ATOM 7709 C C . GLN B 1 341 ? -7.664 13.844 12.586 1 97.5 341 GLN B C 1
ATOM 7711 O O . GLN B 1 341 ? -7.168 12.734 12.359 1 97.5 341 GLN B O 1
ATOM 7716 N N . GLY B 1 342 ? -6.992 14.953 12.672 1 97.69 342 GLY B N 1
ATOM 7717 C CA . GLY B 1 342 ? -5.539 14.93 12.648 1 97.69 342 GLY B CA 1
ATOM 7718 C C . GLY B 1 342 ? -4.965 14.438 11.336 1 97.69 342 GLY B C 1
ATOM 7719 O O . GLY B 1 342 ? -3.83 13.953 11.289 1 97.69 342 GLY B O 1
ATOM 7720 N N . GLY B 1 343 ? -5.773 14.414 10.32 1 97.75 343 GLY B N 1
ATOM 7721 C CA . GLY B 1 343 ? -5.301 13.992 9.008 1 97.75 343 GLY B CA 1
ATOM 7722 C C . GLY B 1 343 ? -5.469 12.5 8.773 1 97.75 343 GLY B C 1
ATOM 7723 O O . GLY B 1 343 ? -5.156 12 7.688 1 97.75 343 GLY B O 1
ATOM 7724 N N . MET B 1 344 ? -6 11.727 9.766 1 98.56 344 MET B N 1
ATOM 7725 C CA . MET B 1 344 ? -6.258 10.297 9.586 1 98.56 344 MET B CA 1
ATOM 7726 C C . MET B 1 344 ? -7.469 10.07 8.688 1 98.56 344 MET B C 1
ATOM 7728 O O . MET B 1 344 ? -8.602 10.383 9.07 1 98.56 344 MET B O 1
ATOM 7732 N N . TYR B 1 345 ? -7.227 9.516 7.469 1 98.38 345 TYR B N 1
ATOM 7733 C CA . TYR B 1 345 ? -8.336 9.461 6.52 1 98.38 345 TYR B CA 1
ATOM 7734 C C . TYR B 1 345 ? -9.211 8.242 6.773 1 98.38 345 TYR B C 1
ATOM 7736 O O . TYR B 1 345 ? -8.719 7.203 7.227 1 98.38 345 TYR B O 1
ATOM 7744 N N . LEU B 1 346 ? -10.469 8.312 6.438 1 98.38 346 LEU B N 1
ATOM 7745 C CA . LEU B 1 346 ? -11.477 7.305 6.73 1 98.38 346 LEU B CA 1
ATOM 7746 C C . LEU B 1 346 ? -11.43 6.172 5.711 1 98.38 346 LEU B C 1
ATOM 7748 O O . LEU B 1 346 ? -11.469 6.414 4.504 1 98.38 346 LEU B O 1
ATOM 7752 N N . LYS B 1 347 ? -11.266 4.98 6.23 1 97.5 347 LYS B N 1
ATOM 7753 C CA . LYS B 1 347 ? -11.484 3.775 5.441 1 97.5 347 LYS B CA 1
ATOM 7754 C C . LYS B 1 347 ? -12.969 3.422 5.379 1 97.5 347 LYS B C 1
ATOM 7756 O O . LYS B 1 347 ? -13.469 3 4.332 1 97.5 347 LYS B O 1
ATOM 7761 N N . ASP B 1 348 ? -13.641 3.566 6.516 1 97.38 348 ASP B N 1
ATOM 7762 C CA . ASP B 1 348 ? -15.094 3.424 6.66 1 97.38 348 ASP B CA 1
ATOM 7763 C C . ASP B 1 348 ? -15.602 4.184 7.883 1 97.38 348 ASP B C 1
ATOM 7765 O O . ASP B 1 348 ? -14.891 4.301 8.883 1 97.38 348 ASP B O 1
ATOM 7769 N N . ALA B 1 349 ? -16.781 4.746 7.777 1 97.94 349 ALA B N 1
ATOM 7770 C CA . ALA B 1 349 ? -17.375 5.473 8.891 1 97.94 349 ALA B CA 1
ATOM 7771 C C . ALA B 1 349 ? -18.859 5.723 8.648 1 97.94 349 ALA B C 1
ATOM 7773 O O . ALA B 1 349 ? -19.281 5.969 7.512 1 97.94 349 ALA B O 1
ATOM 7774 N N . TYR B 1 350 ? -19.641 5.648 9.695 1 96.88 350 TYR B N 1
ATOM 7775 C CA . TYR B 1 350 ? -21.078 5.914 9.562 1 96.88 350 TYR B CA 1
ATOM 7776 C C . TYR B 1 350 ? -21.703 6.164 10.922 1 96.88 350 TYR B C 1
ATOM 7778 O O . TYR B 1 350 ? -21.125 5.832 11.961 1 96.88 350 TYR B O 1
ATOM 7786 N N . LYS B 1 351 ? -22.875 6.746 10.922 1 96.06 351 LYS B N 1
ATOM 7787 C CA . LYS B 1 351 ? -23.672 6.992 12.125 1 96.06 351 LYS B CA 1
ATOM 7788 C C . LYS B 1 351 ? -24.438 5.742 12.531 1 96.06 351 LYS B C 1
ATOM 7790 O O . LYS B 1 351 ? -24.953 5.016 11.68 1 96.06 351 LYS B O 1
ATOM 7795 N N . LEU B 1 352 ? -24.516 5.555 13.773 1 96.12 352 LEU B N 1
ATOM 7796 C CA . LEU B 1 352 ? -25.328 4.48 14.328 1 96.12 352 LEU B CA 1
ATOM 7797 C C . LEU B 1 352 ? -26.75 4.957 14.594 1 96.12 352 LEU B C 1
ATOM 7799 O O . LEU B 1 352 ? -26.938 6.012 15.211 1 96.12 352 LEU B O 1
ATOM 7803 N N . ALA B 1 353 ? -27.719 4.234 14.141 1 94 353 ALA B N 1
ATOM 7804 C CA . ALA B 1 353 ? -29.109 4.574 14.438 1 94 353 ALA B CA 1
ATOM 7805 C C . ALA B 1 353 ? -29.391 4.461 15.938 1 94 353 ALA B C 1
ATOM 7807 O O . ALA B 1 353 ? -30.109 5.285 16.5 1 94 353 ALA B O 1
ATOM 7808 N N . VAL B 1 354 ? -28.891 3.406 16.578 1 96.25 354 VAL B N 1
ATOM 7809 C CA . VAL B 1 354 ? -28.922 3.207 18.016 1 96.25 354 VAL B CA 1
ATOM 7810 C C . VAL B 1 354 ? -27.516 3.301 18.594 1 96.25 354 VAL B C 1
ATOM 7812 O O . VAL B 1 354 ? -26.656 2.469 18.281 1 96.25 354 VAL B O 1
ATOM 7815 N N . PRO B 1 355 ? -27.328 4.246 19.438 1 96.25 355 PRO B N 1
ATOM 7816 C CA . PRO B 1 355 ? -25.969 4.422 19.953 1 96.25 355 PRO B CA 1
ATOM 7817 C C . PRO B 1 355 ? -25.516 3.268 20.844 1 96.25 355 PRO B C 1
ATOM 7819 O O . PRO B 1 355 ? -26.344 2.543 21.391 1 96.25 355 PRO B O 1
ATOM 7822 N N . GLY B 1 356 ? -24.125 3.143 20.875 1 93.56 356 GLY B N 1
ATOM 7823 C CA . GLY B 1 356 ? -23.547 2.307 21.922 1 93.56 356 GLY B CA 1
ATOM 7824 C C . GLY B 1 356 ? -22.531 1.307 21.406 1 93.56 356 GLY B C 1
ATOM 7825 O O . GLY B 1 356 ? -22.812 0.576 20.453 1 93.56 356 GLY B O 1
ATOM 7826 N N . LEU B 1 357 ? -21.391 1.248 21.891 1 91.06 357 LEU B N 1
ATOM 7827 C CA . LEU B 1 357 ? -20.391 0.184 21.859 1 91.06 357 LEU B CA 1
ATOM 7828 C C . LEU B 1 357 ? -20.125 -0.363 23.266 1 91.06 357 LEU B C 1
ATOM 7830 O O . LEU B 1 357 ? -20.438 0.297 24.25 1 91.06 357 LEU B O 1
ATOM 7834 N N . PRO B 1 358 ? -19.625 -1.62 23.312 1 87.75 358 PRO B N 1
ATOM 7835 C CA . PRO B 1 358 ? -19.281 -2.139 24.625 1 87.75 358 PRO B CA 1
ATOM 7836 C C . PRO B 1 358 ? -18.328 -1.219 25.391 1 87.75 358 PRO B C 1
ATOM 7838 O O . PRO B 1 358 ? -18.438 -1.073 26.609 1 87.75 358 PRO B O 1
ATOM 7841 N N . GLU B 1 359 ? -17.453 -0.548 24.719 1 89.19 359 GLU B N 1
ATOM 7842 C CA . GLU B 1 359 ? -16.422 0.279 25.344 1 89.19 359 GLU B CA 1
ATOM 7843 C C . GLU B 1 359 ? -16.922 1.698 25.594 1 89.19 359 GLU B C 1
ATOM 7845 O O . GLU B 1 359 ? -16.312 2.461 26.344 1 89.19 359 GLU B O 1
ATOM 7850 N N . LYS B 1 360 ? -18.094 2.043 24.953 1 92.12 360 LYS B N 1
ATOM 7851 C CA . LYS B 1 360 ? -18.609 3.41 25.031 1 92.12 360 LYS B CA 1
ATOM 7852 C C . LYS B 1 360 ? -20.109 3.455 24.75 1 92.12 360 LYS B C 1
ATOM 7854 O O . LYS B 1 360 ? -20.516 3.656 23.594 1 92.12 360 LYS B O 1
ATOM 7859 N N . ALA B 1 361 ? -20.906 3.52 25.734 1 92.06 361 ALA B N 1
ATOM 7860 C CA . ALA B 1 361 ? -22.344 3.305 25.656 1 92.06 361 ALA B CA 1
ATOM 7861 C C . ALA B 1 361 ? -23.031 4.445 24.922 1 92.06 361 ALA B C 1
ATOM 7863 O O . ALA B 1 361 ? -24.078 4.246 24.281 1 92.06 361 ALA B O 1
ATOM 7864 N N . GLU B 1 362 ? -22.438 5.617 24.891 1 92.56 362 GLU B N 1
ATOM 7865 C CA . GLU B 1 362 ? -23.109 6.777 24.312 1 92.56 362 GLU B CA 1
ATOM 7866 C C . GLU B 1 362 ? -22.656 7.02 22.875 1 92.56 362 GLU B C 1
ATOM 7868 O O . GLU B 1 362 ? -23.172 7.918 22.203 1 92.56 362 GLU B O 1
ATOM 7873 N N . LEU B 1 363 ? -21.766 6.172 22.422 1 94.44 363 LEU B N 1
ATOM 7874 C CA . LEU B 1 363 ? -21.172 6.422 21.109 1 94.44 363 LEU B CA 1
ATOM 7875 C C . LEU B 1 363 ? -22.203 6.258 20 1 94.44 363 LEU B C 1
ATOM 7877 O O . LEU B 1 363 ? -22.875 5.227 19.922 1 94.44 363 LEU B O 1
ATOM 7881 N N . GLU B 1 364 ? -22.328 7.254 19.078 1 95.31 364 GLU B N 1
ATOM 7882 C CA . GLU B 1 364 ? -23.359 7.219 18.047 1 95.31 364 GLU B CA 1
ATOM 7883 C C . GLU B 1 364 ? -22.75 7.074 16.656 1 95.31 364 GLU B C 1
ATOM 7885 O O . GLU B 1 364 ? -23.422 7.324 15.656 1 95.31 364 GLU B O 1
ATOM 7890 N N . ASN B 1 365 ? -21.469 6.758 16.531 1 95.75 365 ASN B N 1
ATOM 7891 C CA . ASN B 1 365 ? -20.828 6.547 15.25 1 95.75 365 ASN B CA 1
ATOM 7892 C C . ASN B 1 365 ? -19.656 5.562 15.352 1 95.75 365 ASN B C 1
ATOM 7894 O O . ASN B 1 365 ? -19.125 5.352 16.438 1 95.75 365 ASN B O 1
ATOM 7898 N N . GLN B 1 366 ? -19.297 4.949 14.312 1 96.56 366 GLN B N 1
ATOM 7899 C CA . GLN B 1 366 ? -18.094 4.148 14.188 1 96.56 366 GLN B CA 1
ATOM 7900 C C . GLN B 1 366 ? -17.219 4.637 13.031 1 96.56 366 GLN B C 1
ATOM 7902 O O . GLN B 1 366 ? -17.734 5.215 12.07 1 96.56 366 GLN B O 1
ATOM 7907 N N . ALA B 1 367 ? -15.961 4.41 13.195 1 97.81 367 ALA B N 1
ATOM 7908 C CA . ALA B 1 367 ? -15.016 4.844 12.172 1 97.81 367 ALA B CA 1
ATOM 7909 C C . ALA B 1 367 ? -13.781 3.947 12.148 1 97.81 367 ALA B C 1
ATOM 7911 O O . ALA B 1 367 ? -13.305 3.514 13.195 1 97.81 367 ALA B O 1
ATOM 7912 N N . TRP B 1 368 ? -13.336 3.617 11.047 1 98.25 368 TRP B N 1
ATOM 7913 C CA . TRP B 1 368 ? -12.062 2.963 10.742 1 98.25 368 TRP B CA 1
ATOM 7914 C C . TRP B 1 368 ? -11.188 3.855 9.875 1 98.25 368 TRP B C 1
ATOM 7916 O O . TRP B 1 368 ? -11.656 4.418 8.883 1 98.25 368 TRP B O 1
ATOM 7926 N N . ILE B 1 369 ? -9.93 3.988 10.234 1 98.44 369 ILE B N 1
ATOM 7927 C CA . ILE B 1 369 ? -9.094 5.004 9.609 1 98.44 369 ILE B CA 1
ATOM 7928 C C . ILE B 1 369 ? -7.832 4.355 9.039 1 98.44 369 ILE B C 1
ATOM 7930 O O . ILE B 1 369 ? -7.566 3.176 9.281 1 98.44 369 ILE B O 1
ATOM 7934 N N . GLU B 1 370 ? -7.145 5.145 8.203 1 97.38 370 GLU B N 1
ATOM 7935 C CA . GLU B 1 370 ? -5.77 4.883 7.781 1 97.38 370 GLU B CA 1
ATOM 7936 C C . GLU B 1 370 ? -4.871 6.082 8.047 1 97.38 370 GLU B C 1
ATOM 7938 O O . GLU B 1 370 ? -5.352 7.211 8.18 1 97.38 370 GLU B O 1
ATOM 7943 N N . ARG B 1 371 ? -3.648 5.77 8.117 1 96.12 371 ARG B N 1
ATOM 7944 C CA . ARG B 1 371 ? -2.615 6.77 8.375 1 96.12 371 ARG B CA 1
ATOM 7945 C C . ARG B 1 371 ? -2.117 7.383 7.066 1 96.12 371 ARG B C 1
ATOM 7947 O O . ARG B 1 371 ? -1.92 6.672 6.078 1 96.12 371 ARG B O 1
ATOM 7954 N N . PRO B 1 372 ? -1.986 8.711 7.012 1 95.19 372 PRO B N 1
ATOM 7955 C CA . PRO B 1 372 ? -1.353 9.258 5.812 1 95.19 372 PRO B CA 1
ATOM 7956 C C . PRO B 1 372 ? 0.088 8.789 5.633 1 95.19 372 PRO B C 1
ATOM 7958 O O . PRO B 1 372 ? 0.765 8.477 6.617 1 95.19 372 PRO B O 1
ATOM 7961 N N . GLY B 1 373 ? 0.545 8.711 4.371 1 95.38 373 GLY B N 1
ATOM 7962 C CA . GLY B 1 373 ? 1.959 8.461 4.137 1 95.38 373 GLY B CA 1
ATOM 7963 C C . GLY B 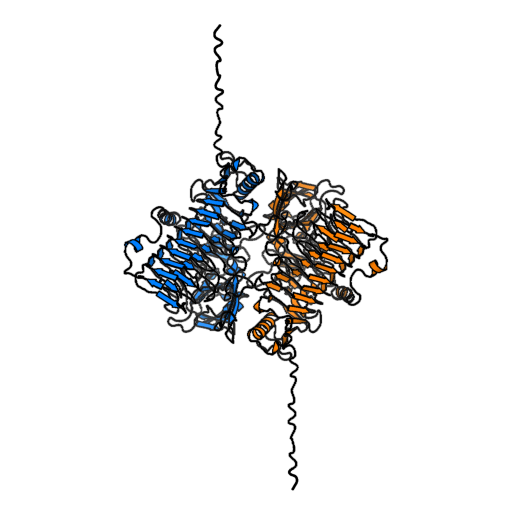1 373 ? 2.859 9.531 4.723 1 95.38 373 GLY B C 1
ATOM 7964 O O . GLY B 1 373 ? 2.383 10.594 5.137 1 95.38 373 GLY B O 1
ATOM 7965 N N . ALA B 1 374 ? 4.152 9.258 4.832 1 98.75 374 ALA B N 1
ATOM 7966 C CA . ALA B 1 374 ? 5.129 10.188 5.398 1 98.75 374 ALA B CA 1
ATOM 7967 C C . ALA B 1 374 ? 6.426 10.172 4.598 1 98.75 374 ALA B C 1
ATOM 7969 O O . ALA B 1 374 ? 6.77 9.164 3.979 1 98.75 374 ALA B O 1
ATOM 7970 N N . ALA B 1 375 ? 7.094 11.312 4.57 1 98.94 375 ALA B N 1
ATOM 7971 C CA . ALA B 1 375 ? 8.414 11.375 3.949 1 98.94 375 ALA B CA 1
ATOM 7972 C C . ALA B 1 375 ? 9.383 10.414 4.629 1 98.94 375 ALA B C 1
ATOM 7974 O O . ALA B 1 375 ? 10.18 9.742 3.961 1 98.94 375 ALA B O 1
ATOM 7975 N N . LEU B 1 376 ? 9.375 10.359 5.957 1 98.94 376 LEU B N 1
ATOM 7976 C CA . LEU B 1 376 ? 10.164 9.391 6.715 1 98.94 376 LEU B CA 1
ATOM 7977 C C . LEU B 1 376 ? 9.273 8.539 7.605 1 98.94 376 LEU B C 1
ATOM 7979 O O . LEU B 1 376 ? 8.508 9.07 8.422 1 98.94 376 LEU B O 1
ATOM 7983 N N . GLN B 1 377 ? 9.336 7.254 7.477 1 98.81 377 GLN B N 1
ATOM 7984 C CA . GLN B 1 377 ? 8.539 6.305 8.242 1 98.81 377 GLN B CA 1
ATOM 7985 C C . GLN B 1 377 ? 9.422 5.363 9.055 1 98.81 377 GLN B C 1
ATOM 7987 O O . GLN B 1 377 ? 10.312 4.711 8.5 1 98.81 377 GLN B O 1
ATOM 7992 N N . ILE B 1 378 ? 9.164 5.254 10.344 1 98.88 378 ILE B N 1
ATOM 7993 C CA . ILE B 1 378 ? 10.008 4.457 11.234 1 98.88 378 ILE B CA 1
ATOM 7994 C C . ILE B 1 378 ? 9.141 3.479 12.023 1 98.88 378 ILE B C 1
ATOM 7996 O O . ILE B 1 378 ? 8.227 3.891 12.734 1 98.88 378 ILE B O 1
ATOM 8000 N N . ARG B 1 379 ? 9.43 2.227 11.93 1 98.62 379 ARG B N 1
ATOM 8001 C CA . ARG B 1 379 ? 8.758 1.167 12.672 1 98.62 379 ARG B CA 1
ATOM 8002 C C . ARG B 1 379 ? 9.758 0.18 13.258 1 98.62 379 ARG B C 1
ATOM 8004 O O . ARG B 1 379 ? 10.773 -0.127 12.625 1 98.62 379 ARG B O 1
ATOM 8011 N N . GLY B 1 380 ? 9.43 -0.387 14.383 1 98.5 380 GLY B N 1
ATOM 8012 C CA . GLY B 1 380 ? 10.281 -1.402 14.984 1 98.5 380 GLY B CA 1
ATOM 8013 C C . GLY B 1 380 ? 11.719 -0.942 15.172 1 98.5 380 GLY B C 1
ATOM 8014 O O . GLY B 1 380 ? 12.648 -1.584 14.68 1 98.5 380 GLY B O 1
ATOM 8015 N N . ALA B 1 381 ? 11.867 0.153 15.906 1 98.81 381 ALA B N 1
ATOM 8016 C CA . ALA B 1 381 ? 13.188 0.778 15.945 1 98.81 381 ALA B CA 1
ATOM 8017 C C . ALA B 1 381 ? 13.484 1.359 17.328 1 98.81 381 ALA B C 1
ATOM 8019 O O . ALA B 1 381 ? 12.562 1.604 18.109 1 98.81 381 ALA B O 1
ATOM 8020 N N . ARG B 1 382 ? 14.695 1.548 17.609 1 98.56 382 ARG B N 1
ATOM 8021 C CA . ARG B 1 382 ? 15.188 2.186 18.828 1 98.56 382 ARG B CA 1
ATOM 8022 C C . ARG B 1 382 ? 16.422 3.033 18.547 1 98.56 382 ARG B C 1
ATOM 8024 O O . ARG B 1 382 ? 17.266 2.65 17.734 1 98.56 382 ARG B O 1
ATOM 8031 N N . GLN B 1 383 ? 16.531 4.141 19.156 1 98.69 383 GLN B N 1
ATOM 8032 C CA . GLN B 1 383 ? 17.688 5.008 19 1 98.69 383 GLN B CA 1
ATOM 8033 C C . GLN B 1 383 ? 17.891 5.406 17.547 1 98.69 383 GLN B C 1
ATOM 8035 O O . GLN B 1 383 ? 19 5.289 17.016 1 98.69 383 GLN B O 1
ATOM 8040 N N . ILE B 1 384 ? 16.828 5.727 16.875 1 98.94 384 ILE B N 1
ATOM 8041 C CA . ILE B 1 384 ? 16.859 6.414 15.586 1 98.94 384 ILE B CA 1
ATOM 8042 C C . ILE B 1 384 ? 16.688 7.918 15.797 1 98.94 384 ILE B C 1
ATOM 8044 O O . ILE B 1 384 ? 15.586 8.375 16.109 1 98.94 384 ILE B O 1
ATOM 8048 N N . ASN B 1 385 ? 17.719 8.703 15.609 1 98.94 385 ASN B N 1
ATOM 8049 C CA . ASN B 1 385 ? 17.719 10.094 16.062 1 98.94 385 ASN B CA 1
ATOM 8050 C C . ASN B 1 385 ? 17.953 11.062 14.906 1 98.94 385 ASN B C 1
ATOM 8052 O O . ASN B 1 385 ? 18.625 10.727 13.93 1 98.94 385 ASN B O 1
ATOM 8056 N N . PHE B 1 386 ? 17.406 12.227 14.977 1 98.94 386 PHE B N 1
ATOM 8057 C CA . PHE B 1 386 ? 17.594 13.32 14.039 1 98.94 386 PHE B CA 1
ATOM 8058 C C . PHE B 1 386 ? 18.047 14.586 14.758 1 98.94 386 PHE B C 1
ATOM 8060 O O . PHE B 1 386 ? 17.359 15.062 15.672 1 98.94 386 PHE B O 1
ATOM 8067 N N . SER B 1 387 ? 19.156 15.102 14.422 1 98.81 387 SER B N 1
ATOM 8068 C CA . SER B 1 387 ? 19.688 16.312 15.031 1 98.81 387 SER B CA 1
ATOM 8069 C C . SER B 1 387 ? 20.062 17.344 13.969 1 98.81 387 SER B C 1
ATOM 8071 O O . SER B 1 387 ? 20.844 17.047 13.062 1 98.81 387 SER B O 1
ATOM 8073 N N . GLY B 1 388 ? 19.5 18.484 14.109 1 98.56 388 GLY B N 1
ATOM 8074 C CA . GLY B 1 388 ? 19.844 19.578 13.195 1 98.56 388 GLY B CA 1
ATOM 8075 C C . GLY B 1 388 ? 19.391 19.328 11.773 1 98.56 388 GLY B C 1
ATOM 8076 O O . GLY B 1 388 ? 19.984 19.859 10.828 1 98.56 388 GLY B O 1
ATOM 8077 N N . CYS B 1 389 ? 18.469 18.516 11.539 1 98.81 389 CYS B N 1
ATOM 8078 C CA . CYS B 1 389 ? 18 18.172 10.203 1 98.81 389 CYS B CA 1
ATOM 8079 C C . CYS B 1 389 ? 16.922 19.141 9.75 1 98.81 389 CYS B C 1
ATOM 8081 O O . CYS B 1 389 ? 16.359 19.891 10.555 1 98.81 389 CYS B O 1
ATOM 8083 N N . THR B 1 390 ? 16.688 19.172 8.477 1 98.56 390 THR B N 1
ATOM 8084 C CA . THR B 1 390 ? 15.633 19.969 7.871 1 98.56 390 THR B CA 1
ATOM 8085 C C . THR B 1 390 ? 14.656 19.094 7.105 1 98.56 390 THR B C 1
ATOM 8087 O O . THR B 1 390 ? 15.062 18.234 6.332 1 98.56 390 THR B O 1
ATOM 8090 N N . PHE B 1 391 ? 13.43 19.297 7.367 1 98.81 391 PHE B N 1
ATOM 8091 C CA . PHE B 1 391 ? 12.32 18.688 6.645 1 98.81 391 PHE B CA 1
ATOM 8092 C C . PHE B 1 391 ? 11.5 19.75 5.918 1 98.81 391 PHE B C 1
ATOM 8094 O O . PHE B 1 391 ? 10.82 20.547 6.555 1 98.81 391 PHE B O 1
ATOM 8101 N N . LYS B 1 392 ? 11.539 19.766 4.578 1 98 392 LYS B N 1
ATOM 8102 C CA . LYS B 1 392 ? 10.859 20.844 3.871 1 98 392 LYS B CA 1
ATOM 8103 C C . LYS B 1 392 ? 10.383 20.375 2.496 1 98 392 LYS B C 1
ATOM 8105 O O . LYS B 1 392 ? 10.898 19.406 1.949 1 98 392 LYS B O 1
ATOM 8110 N N . HIS B 1 393 ? 9.367 21.016 1.919 1 98.69 393 HIS B N 1
ATOM 8111 C CA . HIS B 1 393 ? 8.789 20.719 0.615 1 98.69 393 HIS B CA 1
ATOM 8112 C C . HIS B 1 393 ? 8.219 19.297 0.583 1 98.69 393 HIS B C 1
ATOM 8114 O O . HIS B 1 393 ? 8.531 18.516 -0.314 1 98.69 393 HIS B O 1
ATOM 8120 N N . LEU B 1 394 ? 7.375 19.031 1.613 1 98.88 394 LEU B N 1
ATOM 8121 C CA . LEU B 1 394 ? 6.82 17.688 1.75 1 98.88 394 LEU B CA 1
ATOM 8122 C C . LEU B 1 394 ? 5.301 17.719 1.622 1 98.88 394 LEU B C 1
ATOM 8124 O O . LEU B 1 394 ? 4.641 18.578 2.189 1 98.88 394 LEU B O 1
ATOM 8128 N N . GLY B 1 395 ? 4.758 16.781 0.886 1 98.56 395 GLY B N 1
ATOM 8129 C CA . GLY B 1 395 ? 3.344 16.797 0.541 1 98.56 395 GLY B CA 1
ATOM 8130 C C . GLY B 1 395 ? 2.447 16.312 1.664 1 98.56 395 GLY B C 1
ATOM 8131 O O . GLY B 1 395 ? 1.279 16.703 1.745 1 98.56 395 GLY B O 1
ATOM 8132 N N . ALA B 1 396 ? 2.973 15.422 2.543 1 98.31 396 ALA B N 1
ATOM 8133 C CA . ALA B 1 396 ? 2.186 14.875 3.645 1 98.31 396 ALA B CA 1
ATOM 8134 C C . ALA B 1 396 ? 2.936 15 4.969 1 98.31 396 ALA B C 1
ATOM 8136 O O . ALA B 1 396 ? 3.387 16.094 5.336 1 98.31 396 ALA B O 1
ATOM 8137 N N . THR B 1 397 ? 2.992 13.883 5.738 1 98.88 397 THR B N 1
ATOM 8138 C CA . THR B 1 397 ? 3.66 13.906 7.035 1 98.88 397 THR B CA 1
ATOM 8139 C C . THR B 1 397 ? 5.172 13.984 6.863 1 98.88 397 THR B C 1
ATOM 8141 O O . THR B 1 397 ? 5.738 13.336 5.98 1 98.88 397 THR B O 1
ATOM 8144 N N . GLY B 1 398 ? 5.836 14.812 7.637 1 98.94 398 GLY B N 1
ATOM 8145 C CA . GLY B 1 398 ? 7.285 14.898 7.586 1 98.94 398 GLY B CA 1
ATOM 8146 C C . GLY B 1 398 ? 7.98 13.672 8.141 1 98.94 398 GLY B C 1
ATOM 8147 O O . GLY B 1 398 ? 8.531 12.875 7.383 1 98.94 398 GLY B O 1
ATOM 8148 N N . LEU B 1 399 ? 7.926 13.516 9.422 1 98.94 399 LEU B N 1
ATOM 8149 C CA . LEU B 1 399 ? 8.516 12.383 10.125 1 98.94 399 LEU B CA 1
ATOM 8150 C C . LEU B 1 399 ? 7.465 11.625 10.93 1 98.94 399 LEU B C 1
ATOM 8152 O O . LEU B 1 399 ? 6.711 12.227 11.695 1 98.94 399 LEU B O 1
ATOM 8156 N N . ASP B 1 400 ? 7.391 10.305 10.797 1 98.88 400 ASP B N 1
ATOM 8157 C CA . ASP B 1 400 ? 6.371 9.469 11.422 1 98.88 400 ASP B CA 1
ATOM 8158 C C . ASP B 1 400 ? 7.012 8.336 12.219 1 98.88 400 ASP B C 1
ATOM 8160 O O . ASP B 1 400 ? 7.48 7.352 11.641 1 98.88 400 ASP B O 1
ATOM 8164 N N . TYR B 1 401 ? 7.121 8.445 13.562 1 98.88 401 TYR B N 1
ATOM 8165 C CA . TYR B 1 401 ? 7.383 7.309 14.43 1 98.88 401 TYR B CA 1
ATOM 8166 C C . TYR B 1 401 ? 6.113 6.504 14.68 1 98.88 401 TYR B C 1
ATOM 8168 O O . TYR B 1 401 ? 5.316 6.844 15.555 1 98.88 401 TYR B O 1
ATOM 8176 N N . GLU B 1 402 ? 6.004 5.453 14.031 1 98.38 402 GLU B N 1
ATOM 8177 C CA . GLU B 1 402 ? 4.688 4.859 13.82 1 98.38 402 GLU B CA 1
ATOM 8178 C C . GLU B 1 402 ? 4.383 3.805 14.883 1 98.38 402 GLU B C 1
ATOM 8180 O O . GLU B 1 402 ? 3.285 3.779 15.438 1 98.38 402 GLU B O 1
ATOM 8185 N N . TRP B 1 403 ? 5.258 2.873 15.016 1 98.06 403 TRP B N 1
ATOM 8186 C CA . TRP B 1 403 ? 4.945 1.665 15.773 1 98.06 403 TRP B CA 1
ATOM 8187 C C . TRP B 1 403 ? 6.199 1.077 16.406 1 98.06 403 TRP B C 1
ATOM 8189 O O . TRP B 1 403 ? 7.207 0.872 15.727 1 98.06 403 TRP B O 1
ATOM 8199 N N . ALA B 1 404 ? 6.16 0.797 17.656 1 98.19 404 ALA B N 1
ATOM 8200 C CA . ALA B 1 404 ? 7.23 0.097 18.359 1 98.19 404 ALA B CA 1
ATOM 8201 C C . ALA B 1 404 ? 8.562 0.83 18.203 1 98.19 404 ALA B C 1
ATOM 8203 O O . ALA B 1 404 ? 9.57 0.226 17.828 1 98.19 404 ALA B O 1
ATOM 8204 N N . VAL B 1 405 ? 8.539 2.137 18.453 1 98.81 405 VAL B N 1
ATOM 8205 C CA . VAL B 1 405 ? 9.719 2.988 18.422 1 98.81 405 VAL B CA 1
ATOM 8206 C C . VAL B 1 405 ? 9.992 3.547 19.812 1 98.81 405 VAL B C 1
ATOM 8208 O O . VAL B 1 405 ? 9.086 4.059 20.469 1 98.81 405 VAL B O 1
ATOM 8211 N N . ASN B 1 406 ? 11.234 3.393 20.25 1 98.62 406 ASN B N 1
ATOM 8212 C CA . ASN B 1 406 ? 11.492 3.871 21.609 1 98.62 406 ASN B CA 1
ATOM 8213 C C . ASN B 1 406 ? 12.906 4.43 21.75 1 98.62 406 ASN B C 1
ATOM 8215 O O . ASN B 1 406 ? 13.773 4.141 20.922 1 98.62 406 ASN B O 1
ATOM 8219 N N . ASN B 1 407 ? 13.102 5.227 22.688 1 98.75 407 ASN B N 1
ATOM 8220 C CA . ASN B 1 407 ? 14.391 5.801 23.062 1 98.75 407 ASN B CA 1
ATOM 8221 C C . ASN B 1 407 ? 15 6.582 21.906 1 98.75 407 ASN B C 1
ATOM 8223 O O . ASN B 1 407 ? 16.188 6.414 21.594 1 98.75 407 ASN B O 1
ATOM 8227 N N . CYS B 1 408 ? 14.195 7.387 21.266 1 98.88 408 CYS B N 1
ATOM 8228 C CA . CYS B 1 408 ? 14.633 8.203 20.141 1 98.88 408 CYS B CA 1
ATOM 8229 C C . CYS B 1 408 ? 14.594 9.688 20.5 1 98.88 408 CYS B C 1
ATOM 8231 O O . CYS B 1 408 ? 14 10.07 21.5 1 98.88 408 CYS B O 1
ATOM 8233 N N . ARG B 1 409 ? 15.219 10.492 19.625 1 98.81 409 ARG B N 1
ATOM 8234 C CA . ARG B 1 409 ? 15.289 11.938 19.828 1 98.81 409 ARG B CA 1
ATOM 8235 C C . ARG B 1 409 ? 15.195 12.672 18.5 1 98.81 409 ARG B C 1
ATOM 8237 O O . ARG B 1 409 ? 15.781 12.242 17.5 1 98.81 409 ARG B O 1
ATOM 8244 N N . VAL B 1 410 ? 14.445 13.711 18.453 1 98.94 410 VAL B N 1
ATOM 8245 C CA . VAL B 1 410 ? 14.414 14.711 17.391 1 98.94 410 VAL B CA 1
ATOM 8246 C C . VAL B 1 410 ? 14.742 16.078 17.969 1 98.94 410 VAL B C 1
ATOM 8248 O O . VAL B 1 410 ? 13.953 16.641 18.734 1 98.94 410 VAL B O 1
ATOM 8251 N N . GLU B 1 411 ? 15.891 16.641 17.578 1 98.88 411 GLU B N 1
ATOM 8252 C CA . GLU B 1 411 ? 16.359 17.828 18.266 1 98.88 411 GLU B CA 1
ATOM 8253 C C . GLU B 1 411 ? 17 18.812 17.297 1 98.88 411 GLU B C 1
ATOM 8255 O O . GLU B 1 411 ? 17.828 18.422 16.469 1 98.88 411 GLU B O 1
ATOM 8260 N N . GLY B 1 412 ? 16.594 20.031 17.531 1 98.75 412 GLY B N 1
ATOM 8261 C CA . GLY B 1 412 ? 17.219 21.094 16.75 1 98.75 412 GLY B CA 1
ATOM 8262 C C . GLY B 1 412 ? 16.875 21.031 15.273 1 98.75 412 GLY B C 1
ATOM 8263 O O . GLY B 1 412 ? 17.688 21.422 14.422 1 98.75 412 GLY B O 1
ATOM 8264 N N . CYS B 1 413 ? 15.766 20.516 14.906 1 98.81 413 CYS B N 1
ATOM 8265 C CA . CYS B 1 413 ? 15.383 20.328 13.508 1 98.81 413 CYS B CA 1
ATOM 8266 C C . CYS B 1 413 ? 14.406 21.406 13.055 1 98.81 413 CYS B C 1
ATOM 8268 O O . CYS B 1 413 ? 13.758 22.047 13.891 1 98.81 413 CYS B O 1
ATOM 8270 N N . LEU B 1 414 ? 14.383 21.656 11.773 1 98.75 414 LEU B N 1
ATOM 8271 C CA . LEU B 1 414 ? 13.422 22.562 11.148 1 98.75 414 LEU B CA 1
ATOM 8272 C C . LEU B 1 414 ? 12.406 21.781 10.32 1 98.75 414 LEU B C 1
ATOM 8274 O O . LEU B 1 414 ? 12.773 20.969 9.469 1 98.75 414 LEU B O 1
ATOM 8278 N N . PHE B 1 415 ? 11.141 21.969 10.625 1 98.88 415 PHE B N 1
ATOM 8279 C CA . PHE B 1 415 ? 10.023 21.5 9.805 1 98.88 415 PHE B CA 1
ATOM 8280 C C . PHE B 1 415 ? 9.281 22.672 9.188 1 98.88 415 PHE B C 1
ATOM 8282 O O . PHE B 1 415 ? 8.734 23.516 9.898 1 98.88 415 PHE B O 1
ATOM 8289 N N . THR B 1 416 ? 9.203 22.75 7.871 1 98.62 416 THR B N 1
ATOM 8290 C CA . THR B 1 416 ? 8.523 23.875 7.223 1 98.62 416 THR B CA 1
ATOM 8291 C C . THR B 1 416 ? 8.07 23.484 5.82 1 98.62 416 THR B C 1
ATOM 8293 O O . THR B 1 416 ? 8.609 22.547 5.219 1 98.62 416 THR B O 1
ATOM 8296 N N . ASP B 1 417 ? 7.004 24.125 5.281 1 98.38 417 ASP B N 1
ATOM 8297 C CA . ASP B 1 417 ? 6.461 23.859 3.953 1 98.38 417 ASP B CA 1
ATOM 8298 C C . ASP B 1 417 ? 6.062 22.391 3.799 1 98.38 417 ASP B C 1
ATOM 8300 O O . ASP B 1 417 ? 6.539 21.703 2.889 1 98.38 417 ASP B O 1
ATOM 8304 N N . ILE B 1 418 ? 5.234 22 4.695 1 98.81 418 ILE B N 1
ATOM 8305 C CA . ILE B 1 418 ? 4.746 20.625 4.742 1 98.81 418 ILE B CA 1
ATOM 8306 C C . ILE B 1 418 ? 3.223 20.609 4.629 1 98.81 418 ILE B C 1
ATOM 8308 O O . ILE B 1 418 ? 2.537 21.359 5.332 1 98.81 418 ILE B O 1
ATOM 8312 N N . GLY B 1 419 ? 2.689 19.797 3.73 1 98.69 419 GLY B N 1
ATOM 8313 C CA . GLY B 1 419 ? 1.257 19.75 3.479 1 98.69 419 GLY B CA 1
ATOM 8314 C C . GLY B 1 419 ? 0.47 19.141 4.613 1 98.69 419 GLY B C 1
ATOM 8315 O O . GLY B 1 419 ? -0.69 19.484 4.84 1 98.69 419 GLY B O 1
ATOM 8316 N N . GLY B 1 420 ? 1.038 18.188 5.328 1 98.81 420 GLY B N 1
ATOM 8317 C CA . GLY B 1 420 ? 0.382 17.5 6.422 1 98.81 420 GLY B CA 1
ATOM 8318 C C . GLY B 1 420 ? 1.021 17.766 7.773 1 98.81 420 GLY B C 1
ATOM 8319 O O . GLY B 1 420 ? 1.439 18.891 8.055 1 98.81 420 GLY B O 1
ATOM 8320 N N . THR B 1 421 ? 0.998 16.766 8.633 1 98.94 421 THR B N 1
ATOM 8321 C CA . THR B 1 421 ? 1.572 16.828 9.977 1 98.94 421 THR B CA 1
ATOM 8322 C C . THR B 1 421 ? 3.096 16.859 9.906 1 98.94 421 THR B C 1
ATOM 8324 O O . THR B 1 421 ? 3.703 16.156 9.102 1 98.94 421 THR B O 1
ATOM 8327 N N . ALA B 1 422 ? 3.727 17.719 10.703 1 98.94 422 ALA B N 1
ATOM 8328 C CA . ALA B 1 422 ? 5.188 17.75 10.734 1 98.94 422 ALA B CA 1
ATOM 8329 C C . ALA B 1 422 ? 5.75 16.484 11.367 1 98.94 422 ALA B C 1
ATOM 8331 O O . ALA B 1 422 ? 6.539 15.766 10.75 1 98.94 422 ALA B O 1
ATOM 8332 N N . LEU B 1 423 ? 5.293 16.219 12.625 1 98.88 423 LEU B N 1
ATOM 8333 C CA . LEU B 1 423 ? 5.758 15.055 13.375 1 98.88 423 LEU B CA 1
ATOM 8334 C C . LEU B 1 423 ? 4.582 14.227 13.875 1 98.88 423 LEU B C 1
ATOM 8336 O O . LEU B 1 423 ? 3.754 14.719 14.648 1 98.88 423 LEU B O 1
ATOM 8340 N N . ALA B 1 424 ? 4.496 13.008 13.422 1 98.88 424 ALA B N 1
ATOM 8341 C CA . ALA B 1 424 ? 3.514 12.055 13.938 1 98.88 424 ALA B CA 1
ATOM 8342 C C . ALA B 1 424 ? 4.18 11 14.812 1 98.88 424 ALA B C 1
ATOM 8344 O O . ALA B 1 424 ? 5.27 10.516 14.492 1 98.88 424 ALA B O 1
ATOM 8345 N N . LEU B 1 425 ? 3.547 10.641 15.977 1 98.56 425 LEU B N 1
ATOM 8346 C CA . LEU B 1 425 ? 4.125 9.719 16.953 1 98.56 425 LEU B CA 1
ATOM 8347 C C . LEU B 1 425 ? 3.08 8.734 17.453 1 98.56 425 LEU B C 1
ATOM 8349 O O . LEU B 1 425 ? 1.971 9.125 17.812 1 98.56 425 LEU B O 1
ATOM 8353 N N . GLY B 1 426 ? 3.504 7.512 17.406 1 98.62 426 GLY B N 1
ATOM 8354 C CA . GLY B 1 426 ? 2.727 6.508 18.109 1 98.62 426 GLY B CA 1
ATOM 8355 C C . GLY B 1 426 ? 1.576 5.957 17.281 1 98.62 426 GLY B C 1
ATOM 8356 O O . GLY B 1 426 ? 1.514 6.172 16.078 1 98.62 426 GLY B O 1
ATOM 8357 N N . ALA B 1 427 ? 0.705 5.219 18.016 1 97.94 427 ALA B N 1
ATOM 8358 C CA . ALA B 1 427 ? -0.335 4.449 17.328 1 97.94 427 ALA B CA 1
ATOM 8359 C C . ALA B 1 427 ? -1.577 5.301 17.094 1 97.94 427 ALA B C 1
ATOM 8361 O O . ALA B 1 427 ? -2.062 5.98 18 1 97.94 427 ALA B O 1
ATOM 8362 N N . PHE B 1 428 ? -2.029 5.414 15.914 1 98.12 428 PHE B N 1
ATOM 8363 C CA . PHE B 1 428 ? -3.377 5.664 15.414 1 98.12 428 PHE B CA 1
ATOM 8364 C C . PHE B 1 428 ? -3.945 4.426 14.734 1 98.12 428 PHE B C 1
ATOM 8366 O O . PHE B 1 428 ? -3.918 4.316 13.508 1 98.12 428 PHE B O 1
ATOM 8373 N N . PRO B 1 429 ? -4.34 3.512 15.578 1 95.88 429 PRO B N 1
ATOM 8374 C CA . PRO B 1 429 ? -4.594 2.182 15.016 1 95.88 429 PRO B CA 1
ATOM 8375 C C . PRO B 1 429 ? -5.469 2.225 13.766 1 95.88 429 PRO B C 1
ATOM 8377 O O . PRO B 1 429 ? -6.5 2.898 13.758 1 95.88 429 PRO B O 1
ATOM 8380 N N . ALA B 1 430 ? -5.062 1.531 12.719 1 95.38 430 ALA B N 1
ATOM 8381 C CA . ALA B 1 430 ? -5.641 1.626 11.383 1 95.38 430 ALA B CA 1
ATOM 8382 C C . ALA B 1 430 ? -6.27 0.301 10.961 1 95.38 430 ALA B C 1
ATOM 8384 O O . ALA B 1 430 ? -6.215 -0.683 11.703 1 95.38 430 ALA B O 1
ATOM 8385 N N . GLY B 1 431 ? -6.828 0.305 9.805 1 96.31 431 GLY B N 1
ATOM 8386 C CA . GLY B 1 431 ? -7.398 -0.912 9.25 1 96.31 431 GLY B CA 1
ATOM 8387 C C . GLY B 1 431 ? -8.664 -1.353 9.953 1 96.31 431 GLY B C 1
ATOM 8388 O O . GLY B 1 431 ? -9.602 -0.566 10.109 1 96.31 431 GLY B O 1
ATOM 8389 N N . GLY B 1 432 ? -8.609 -2.605 10.438 1 97.94 432 GLY B N 1
ATOM 8390 C CA . GLY B 1 432 ? -9.797 -3.199 11.031 1 97.94 432 GLY B CA 1
ATOM 8391 C C . GLY B 1 432 ? -10.016 -2.793 12.477 1 97.94 432 GLY B C 1
ATOM 8392 O O . GLY B 1 432 ? -10.969 -3.236 13.117 1 97.94 432 GLY B O 1
ATOM 8393 N N . PHE B 1 433 ? -9.273 -1.865 12.938 1 97.69 433 PHE B N 1
ATOM 8394 C CA . PHE B 1 433 ? -9.383 -1.413 14.32 1 97.69 433 PHE B CA 1
ATOM 8395 C C . PHE B 1 433 ? -10.32 -0.216 14.43 1 97.69 433 PHE B C 1
ATOM 8397 O O . PHE B 1 433 ? -10.023 0.858 13.898 1 97.69 433 PHE B O 1
ATOM 8404 N N . GLU B 1 434 ? -11.438 -0.394 15.109 1 97.44 434 GLU B N 1
ATOM 8405 C CA . GLU B 1 434 ? -12.391 0.697 15.305 1 97.44 434 GLU B CA 1
ATOM 8406 C C . GLU B 1 434 ? -11.797 1.793 16.188 1 97.44 434 GLU B C 1
ATOM 8408 O O . GLU B 1 434 ? -11.328 1.52 17.297 1 97.44 434 GLU B O 1
ATOM 8413 N N . THR B 1 435 ? -11.852 2.969 15.766 1 97 435 THR B N 1
ATOM 8414 C CA . THR B 1 435 ? -11.016 4.055 16.266 1 97 435 THR B CA 1
ATOM 8415 C C . THR B 1 435 ? -11.391 4.406 17.703 1 97 435 THR B C 1
ATOM 8417 O O . THR B 1 435 ? -10.578 4.961 18.438 1 97 435 THR B O 1
ATOM 8420 N N . HIS B 1 436 ? -12.594 4.086 18.219 1 96.69 436 HIS B N 1
ATOM 8421 C CA . HIS B 1 436 ? -13.023 4.477 19.547 1 96.69 436 HIS B CA 1
ATOM 8422 C C . HIS B 1 436 ? -12.719 3.385 20.578 1 96.69 436 HIS B C 1
ATOM 8424 O O . HIS B 1 436 ? -12.938 3.57 21.766 1 96.69 436 HIS B O 1
ATOM 8430 N N . VAL B 1 437 ? -12.211 2.238 20.062 1 96.06 437 VAL B N 1
ATOM 8431 C CA . VAL B 1 437 ? -11.75 1.174 20.953 1 96.06 437 VAL B CA 1
ATOM 8432 C C . VAL B 1 437 ? -10.367 1.515 21.5 1 96.06 437 VAL B C 1
ATOM 8434 O O . VAL B 1 437 ? -9.477 1.9 20.734 1 96.06 437 VAL B O 1
ATOM 8437 N N . PRO B 1 438 ? -10.203 1.372 22.828 1 96.19 438 PRO B N 1
ATOM 8438 C CA . PRO B 1 438 ? -8.875 1.659 23.359 1 96.19 438 PRO B CA 1
ATOM 8439 C C . PRO B 1 438 ? -7.805 0.716 22.812 1 96.19 438 PRO B C 1
ATOM 8441 O O . PRO B 1 438 ? -8.031 -0.494 22.719 1 96.19 438 PRO B O 1
ATOM 8444 N N . TYR B 1 439 ? -6.738 1.282 22.391 1 96.56 439 TYR B N 1
ATOM 8445 C CA . TYR B 1 439 ? -5.574 0.522 21.953 1 96.56 439 TYR B CA 1
ATOM 8446 C C . TYR B 1 439 ? -4.766 0.016 23.141 1 96.56 439 TYR B C 1
ATOM 8448 O O . TYR B 1 439 ? -4.129 0.802 23.844 1 96.56 439 TYR B O 1
ATOM 8456 N N . MET B 1 440 ? -4.781 -1.273 23.406 1 94.69 440 MET B N 1
ATOM 8457 C CA . MET B 1 440 ? -4.074 -1.909 24.516 1 94.69 440 MET B CA 1
ATOM 8458 C C . MET B 1 440 ? -3.422 -3.213 24.062 1 94.69 440 MET B C 1
ATOM 8460 O O . MET B 1 440 ? -3.92 -4.297 24.375 1 94.69 440 MET B O 1
ATOM 8464 N N . PRO B 1 441 ? -2.348 -3.084 23.375 1 94.06 441 PRO B N 1
ATOM 8465 C CA . PRO B 1 441 ? -1.69 -4.316 22.938 1 94.06 441 PRO B CA 1
ATOM 8466 C C . PRO B 1 441 ? -1.186 -5.16 24.109 1 94.06 441 PRO B C 1
ATOM 8468 O O . PRO B 1 441 ? -0.779 -4.617 25.125 1 94.06 441 PRO B O 1
ATOM 8471 N N . GLU B 1 442 ? -1.175 -6.406 23.969 1 89.88 442 GLU B N 1
ATOM 8472 C CA . GLU B 1 442 ? -0.677 -7.305 25.016 1 89.88 442 GLU B CA 1
ATOM 8473 C C . GLU B 1 442 ? 0.822 -7.125 25.234 1 89.88 442 GLU B C 1
ATOM 8475 O O . GLU B 1 442 ? 1.315 -7.266 26.344 1 89.88 442 GLU B O 1
ATOM 8480 N N . ASP B 1 443 ? 1.486 -6.938 24.141 1 94.12 443 ASP B N 1
ATOM 8481 C CA . ASP B 1 443 ? 2.916 -6.652 24.234 1 94.12 443 ASP B CA 1
ATOM 8482 C C . ASP B 1 443 ? 3.172 -5.148 24.297 1 94.12 443 ASP B C 1
ATOM 8484 O O . ASP B 1 443 ? 3.051 -4.449 23.281 1 94.12 443 ASP B O 1
ATOM 8488 N N . GLU B 1 444 ? 3.627 -4.684 25.406 1 94.81 444 GLU B N 1
ATOM 8489 C CA . GLU B 1 444 ? 3.779 -3.25 25.625 1 94.81 444 GLU B CA 1
ATOM 8490 C C . GLU B 1 444 ? 4.879 -2.666 24.75 1 94.81 444 GLU B C 1
ATOM 8492 O O . GLU B 1 444 ? 4.961 -1.448 24.578 1 94.81 444 GLU B O 1
ATOM 8497 N N . ARG B 1 445 ? 5.758 -3.52 24.234 1 96 445 ARG B N 1
ATOM 8498 C CA . ARG B 1 445 ? 6.816 -3.049 23.344 1 96 445 ARG B CA 1
ATOM 8499 C C . ARG B 1 445 ? 6.234 -2.408 22.078 1 96 445 ARG B C 1
ATOM 8501 O O . ARG B 1 445 ? 6.934 -1.695 21.359 1 96 445 ARG B O 1
ATOM 8508 N N . GLU B 1 446 ? 4.953 -2.596 21.812 1 96.88 446 GLU B N 1
ATOM 8509 C CA . GLU B 1 446 ? 4.305 -2.051 20.625 1 96.88 446 GLU B CA 1
ATOM 8510 C C . GLU B 1 446 ? 4.098 -0.543 20.75 1 96.88 446 GLU B C 1
ATOM 8512 O O . GLU B 1 446 ? 3.887 0.146 19.75 1 96.88 446 GLU B O 1
ATOM 8517 N N . TYR B 1 447 ? 4.137 0.046 21.938 1 98.12 447 TYR B N 1
ATOM 8518 C CA . TYR B 1 447 ? 3.98 1.483 22.141 1 98.12 447 TYR B CA 1
ATOM 8519 C C . TYR B 1 447 ? 5.223 2.234 21.672 1 98.12 447 TYR B C 1
ATOM 8521 O O . TYR B 1 447 ? 6.34 1.716 21.766 1 98.12 447 TYR B O 1
ATOM 8529 N N . CYS B 1 448 ? 5.02 3.342 21.109 1 98.75 448 CYS B N 1
ATOM 8530 C CA . CYS B 1 448 ? 6.113 4.309 21.078 1 98.75 448 CYS B CA 1
ATOM 8531 C C . CYS B 1 448 ? 6.328 4.918 22.469 1 98.75 448 CYS B C 1
ATOM 8533 O O . CYS B 1 448 ? 5.367 5.316 23.125 1 98.75 448 CYS B O 1
ATOM 8535 N N . SER B 1 449 ? 7.539 4.945 22.875 1 98.75 449 SER B N 1
ATOM 8536 C CA . SER B 1 449 ? 7.812 5.379 24.234 1 98.75 449 SER B CA 1
ATOM 8537 C C . SER B 1 449 ? 9.219 5.949 24.359 1 98.75 449 SER B C 1
ATOM 8539 O O . SER B 1 449 ? 10.094 5.637 23.547 1 98.75 449 SER B O 1
ATOM 8541 N N . ASP B 1 450 ? 9.43 6.75 25.359 1 98.81 450 ASP B N 1
ATOM 8542 C CA . ASP B 1 450 ? 10.75 7.277 25.703 1 98.81 450 ASP B CA 1
ATOM 8543 C C . ASP B 1 450 ? 11.367 8.031 24.531 1 98.81 450 ASP B C 1
ATOM 8545 O O . ASP B 1 450 ? 12.516 7.777 24.156 1 98.81 450 ASP B O 1
ATOM 8549 N N . ILE B 1 451 ? 10.562 8.828 23.922 1 98.94 451 ILE B N 1
ATOM 8550 C CA . ILE B 1 451 ? 11 9.672 22.812 1 98.94 451 ILE B CA 1
ATOM 8551 C C . ILE B 1 451 ? 11.031 11.133 23.25 1 98.94 451 ILE B C 1
ATOM 8553 O O . ILE B 1 451 ? 10.133 11.586 23.969 1 98.94 451 ILE B O 1
ATOM 8557 N N . ARG B 1 452 ? 12.039 11.82 22.922 1 98.94 452 ARG B N 1
ATOM 8558 C CA . ARG B 1 452 ? 12.211 13.234 23.25 1 98.94 452 ARG B CA 1
ATOM 8559 C C . ARG B 1 452 ? 12.18 14.094 21.984 1 98.94 452 ARG B C 1
ATOM 8561 O O . ARG B 1 452 ? 12.984 13.898 21.078 1 98.94 452 ARG B O 1
ATOM 8568 N N . ILE B 1 453 ? 11.242 15.008 21.891 1 98.94 453 ILE B N 1
ATOM 8569 C CA . ILE B 1 453 ? 11.109 16.016 20.844 1 98.94 453 ILE B CA 1
ATOM 8570 C C . ILE B 1 453 ? 11.461 17.391 21.406 1 98.94 453 ILE B C 1
ATOM 8572 O O . ILE B 1 453 ? 10.68 18 22.125 1 98.94 453 ILE B O 1
ATOM 8576 N N . ALA B 1 454 ? 12.656 17.922 21.016 1 98.94 454 ALA B N 1
ATOM 8577 C CA . ALA B 1 454 ? 13.133 19.094 21.75 1 98.94 454 ALA B CA 1
ATOM 8578 C C . ALA B 1 454 ? 13.805 20.094 20.812 1 98.94 454 ALA B C 1
ATOM 8580 O O . ALA B 1 454 ? 14.531 19.703 19.906 1 98.94 454 ALA B O 1
ATOM 8581 N N . ASN B 1 455 ? 13.445 21.344 21.078 1 98.88 455 ASN B N 1
ATOM 8582 C CA . ASN B 1 455 ? 14.133 22.453 20.438 1 98.88 455 ASN B CA 1
ATOM 8583 C C . ASN B 1 455 ? 13.977 22.391 18.922 1 98.88 455 ASN B C 1
ATOM 8585 O O . ASN B 1 455 ? 14.945 22.594 18.172 1 98.88 455 ASN B O 1
ATOM 8589 N N . ASN B 1 456 ? 12.852 22 18.438 1 98.94 456 ASN B N 1
ATOM 8590 C CA . ASN B 1 456 ? 12.547 22.047 17.016 1 98.94 456 ASN B CA 1
ATOM 8591 C C . ASN B 1 456 ? 11.711 23.266 16.656 1 98.94 456 ASN B C 1
ATOM 8593 O O . ASN B 1 456 ? 10.906 23.734 17.469 1 98.94 456 ASN B O 1
ATOM 8597 N N . LEU B 1 457 ? 11.93 23.812 15.508 1 98.88 457 LEU B N 1
ATOM 8598 C CA . LEU B 1 457 ? 11.039 24.812 14.93 1 98.88 457 LEU B CA 1
ATOM 8599 C C . LEU B 1 457 ? 10.109 24.188 13.891 1 98.88 457 LEU B C 1
ATOM 8601 O O . LEU B 1 457 ? 10.57 23.641 12.891 1 98.88 457 LEU B O 1
ATOM 8605 N N . ILE B 1 458 ? 8.875 24.188 14.172 1 98.88 458 ILE B N 1
ATOM 8606 C CA . ILE B 1 458 ? 7.824 23.719 13.281 1 98.88 458 ILE B CA 1
ATOM 8607 C C . ILE B 1 458 ? 6.953 24.891 12.836 1 98.88 458 ILE B C 1
ATOM 8609 O O . ILE B 1 458 ? 6.246 25.484 13.648 1 98.88 458 ILE B O 1
ATOM 8613 N N . THR B 1 459 ? 7.02 25.203 11.562 1 98.69 459 THR B N 1
ATOM 8614 C CA . THR B 1 459 ? 6.305 26.391 11.094 1 98.69 459 THR B CA 1
ATOM 8615 C C . THR B 1 459 ? 5.832 26.203 9.656 1 98.69 459 THR B C 1
ATOM 8617 O O . THR B 1 459 ? 6.484 25.516 8.867 1 98.69 459 THR B O 1
ATOM 8620 N N . GLU B 1 460 ? 4.676 26.703 9.273 1 97.88 460 GLU B N 1
ATOM 8621 C CA . GLU B 1 460 ? 4.113 26.641 7.93 1 97.88 460 GLU B CA 1
ATOM 8622 C C . GLU B 1 460 ? 3.902 25.203 7.488 1 97.88 460 GLU B C 1
ATOM 8624 O O . GLU B 1 460 ? 4.387 24.781 6.43 1 97.88 460 GLU B O 1
ATOM 8629 N N . VAL B 1 461 ? 3.279 24.5 8.375 1 98.56 461 VAL B N 1
ATOM 8630 C CA . VAL B 1 461 ? 2.9 23.125 8.055 1 98.56 461 VAL B CA 1
ATOM 8631 C C . VAL B 1 461 ? 1.381 23.031 7.934 1 98.56 461 VAL B C 1
ATOM 8633 O O . VAL B 1 461 ? 0.673 24.031 8.07 1 98.56 461 VAL B O 1
ATOM 8636 N N . THR B 1 462 ? 0.822 21.906 7.586 1 98.62 462 THR B N 1
ATOM 8637 C CA . THR B 1 462 ? -0.603 21.672 7.379 1 98.62 462 THR B CA 1
ATOM 8638 C C . THR B 1 462 ? -1.139 22.547 6.246 1 98.62 462 THR B C 1
ATOM 8640 O O . THR B 1 462 ? -2.289 22.984 6.285 1 98.62 462 THR B O 1
ATOM 8643 N N . ASN B 1 463 ? -0.365 22.75 5.246 1 97.75 463 ASN B N 1
ATOM 8644 C CA . ASN B 1 463 ? -0.748 23.766 4.273 1 97.75 463 ASN B CA 1
ATOM 8645 C C . ASN B 1 463 ? -1.504 23.156 3.096 1 97.75 463 ASN B C 1
ATOM 8647 O O . ASN B 1 463 ? -1.885 23.875 2.164 1 97.75 463 ASN B O 1
ATOM 8651 N N . GLU B 1 464 ? -1.732 21.844 3.072 1 97.62 464 GLU B N 1
ATOM 8652 C CA . GLU B 1 464 ? -2.627 21.203 2.111 1 97.62 464 GLU B CA 1
ATOM 8653 C C . GLU B 1 464 ? -3.801 20.531 2.816 1 97.62 464 GLU B C 1
ATOM 8655 O O . GLU B 1 464 ? -4.961 20.844 2.549 1 97.62 464 GLU B O 1
ATOM 8660 N N . ASP B 1 465 ? -3.488 19.641 3.656 1 98.44 465 ASP B N 1
ATOM 8661 C CA . ASP B 1 465 ? -4.508 19.109 4.559 1 98.44 465 ASP B CA 1
ATOM 8662 C C . ASP B 1 465 ? -4.566 19.922 5.855 1 98.44 465 ASP B C 1
ATOM 8664 O O . ASP B 1 465 ? -3.844 19.625 6.809 1 98.44 465 ASP B O 1
ATOM 8668 N N . TRP B 1 466 ? -5.504 20.781 5.93 1 98.69 466 TRP B N 1
ATOM 8669 C CA . TRP B 1 466 ? -5.594 21.75 7.02 1 98.69 466 TRP B CA 1
ATOM 8670 C C . TRP B 1 466 ? -5.883 21.047 8.344 1 98.69 466 TRP B C 1
ATOM 8672 O O . TRP B 1 466 ? -5.652 21.625 9.414 1 98.69 466 TRP B O 1
ATOM 8682 N N . GLY B 1 467 ? -6.414 19.828 8.281 1 98.56 467 GLY B N 1
ATOM 8683 C CA . GLY B 1 467 ? -6.812 19.125 9.484 1 98.56 467 GLY B CA 1
ATOM 8684 C C . GLY B 1 467 ? -5.648 18.453 10.203 1 98.56 467 GLY B C 1
ATOM 8685 O O . GLY B 1 467 ? -5.805 17.938 11.305 1 98.56 467 GLY B O 1
ATOM 8686 N N . CYS B 1 468 ? -4.469 18.5 9.602 1 98.81 468 CYS B N 1
ATOM 8687 C CA . CYS B 1 468 ? -3.258 17.969 10.219 1 98.81 468 CYS B CA 1
ATOM 8688 C C . CYS B 1 468 ? -2.742 18.922 11.297 1 98.81 468 CYS B C 1
ATOM 8690 O O . CYS B 1 468 ? -3.338 19.969 11.547 1 98.81 468 CYS B O 1
ATOM 8692 N N . VAL B 1 469 ? -1.613 18.516 11.992 1 98.94 469 VAL B N 1
ATOM 8693 C CA . VAL B 1 469 ? -1.175 19.281 13.156 1 98.94 469 VAL B CA 1
ATOM 8694 C C . VAL B 1 469 ? 0.341 19.453 13.117 1 98.94 469 VAL B C 1
ATOM 8696 O O . VAL B 1 469 ? 1.01 18.953 12.211 1 98.94 469 VAL B O 1
ATOM 8699 N N . GLY B 1 470 ? 0.827 20.312 14.016 1 98.94 470 GLY B N 1
ATOM 8700 C CA . GLY B 1 470 ? 2.271 20.438 14.141 1 98.94 470 GLY B CA 1
ATOM 8701 C C . GLY B 1 470 ? 2.934 19.172 14.641 1 98.94 470 GLY B C 1
ATOM 8702 O O . GLY B 1 470 ? 3.717 18.547 13.914 1 98.94 470 GLY B O 1
ATOM 8703 N N . ILE B 1 471 ? 2.6 18.812 15.859 1 98.94 471 ILE B N 1
ATOM 8704 C CA . ILE B 1 471 ? 3.008 17.547 16.453 1 98.94 471 ILE B CA 1
ATOM 8705 C C . ILE B 1 471 ? 1.773 16.734 16.844 1 98.94 471 ILE B C 1
ATOM 8707 O O . ILE B 1 471 ? 0.915 17.219 17.594 1 98.94 471 ILE B O 1
ATOM 8711 N N . GLY B 1 472 ? 1.618 15.578 16.297 1 98.88 472 GLY B N 1
ATOM 8712 C CA . GLY B 1 472 ? 0.516 14.695 16.625 1 98.88 472 GLY B CA 1
ATOM 8713 C C . GLY B 1 472 ? 0.973 13.367 17.219 1 98.88 472 GLY B C 1
ATOM 8714 O O . GLY B 1 472 ? 1.575 12.547 16.516 1 98.88 472 GLY B O 1
ATOM 8715 N N . ALA B 1 473 ? 0.692 13.148 18.484 1 98.88 473 ALA B N 1
ATOM 8716 C CA . ALA B 1 473 ? 1.018 11.898 19.172 1 98.88 473 ALA B CA 1
ATOM 8717 C C . ALA B 1 473 ? -0.248 11.133 19.547 1 98.88 473 ALA B C 1
ATOM 8719 O O . ALA B 1 473 ? -1.101 11.641 20.281 1 98.88 473 ALA B O 1
ATOM 8720 N N . GLY B 1 474 ? -0.353 9.938 19 1 98.62 474 GLY B N 1
ATOM 8721 C CA . GLY B 1 474 ? -1.503 9.094 19.297 1 98.62 474 GLY B CA 1
ATOM 8722 C C . GLY B 1 474 ? -1.39 8.383 20.641 1 98.62 474 GLY B C 1
ATOM 8723 O O . GLY B 1 474 ? -1.26 9.016 21.688 1 98.62 474 GLY B O 1
ATOM 8724 N N . TYR B 1 475 ? -1.451 7.094 20.625 1 98.62 475 TYR B N 1
ATOM 8725 C CA . TYR B 1 475 ? -1.204 6.305 21.828 1 98.62 475 TYR B CA 1
ATOM 8726 C C . TYR B 1 475 ? 0.289 6.203 22.125 1 98.62 475 TYR B C 1
ATOM 8728 O O . TYR B 1 475 ? 0.986 5.375 21.531 1 98.62 475 TYR B O 1
ATOM 8736 N N . VAL B 1 476 ? 0.74 7.004 23.094 1 98.75 476 VAL B N 1
ATOM 8737 C CA . VAL B 1 476 ? 2.156 7.043 23.438 1 98.75 476 VAL B CA 1
ATOM 8738 C C . VAL B 1 476 ? 2.312 7.035 24.953 1 98.75 476 VAL B C 1
ATOM 8740 O O . VAL B 1 476 ? 1.347 7.27 25.688 1 98.75 476 VAL B O 1
ATOM 8743 N N . ARG B 1 477 ? 3.516 6.789 25.375 1 98.56 477 ARG B N 1
ATOM 8744 C CA . ARG B 1 477 ? 3.812 6.883 26.797 1 98.56 477 ARG B CA 1
ATOM 8745 C C . ARG B 1 477 ? 5.25 7.328 27.031 1 98.56 477 ARG B C 1
ATOM 8747 O O . ARG B 1 477 ? 6.109 7.141 26.156 1 98.56 477 ARG B O 1
ATOM 8754 N N . ASN B 1 478 ? 5.531 7.992 28.047 1 98.81 478 ASN B N 1
ATOM 8755 C CA . ASN B 1 478 ? 6.852 8.469 28.453 1 98.81 478 ASN B CA 1
ATOM 8756 C C . ASN B 1 478 ? 7.457 9.398 27.406 1 98.81 478 ASN B C 1
ATOM 8758 O O . ASN B 1 478 ? 8.641 9.289 27.078 1 98.81 478 ASN B O 1
ATOM 8762 N N . MET B 1 479 ? 6.648 10.242 26.906 1 98.75 479 MET B N 1
ATOM 8763 C CA . MET B 1 479 ? 7.086 11.227 25.922 1 98.75 479 MET B CA 1
ATOM 8764 C C . MET B 1 479 ? 7.559 12.508 26.609 1 98.75 479 MET B C 1
ATOM 8766 O O . MET B 1 479 ? 7.055 12.867 27.672 1 98.75 479 MET B O 1
ATOM 8770 N N . THR B 1 480 ? 8.531 13.094 26.047 1 98.94 480 THR B N 1
ATOM 8771 C CA . THR B 1 480 ? 8.914 14.453 26.406 1 98.94 480 THR B CA 1
ATOM 8772 C C . THR B 1 480 ? 8.906 15.367 25.188 1 98.94 480 THR B C 1
ATOM 8774 O O . THR B 1 480 ? 9.719 15.203 24.281 1 98.94 480 THR B O 1
ATOM 8777 N N . ILE B 1 481 ? 7.988 16.281 25.125 1 98.94 481 ILE B N 1
ATOM 8778 C CA . ILE B 1 481 ? 7.883 17.312 24.094 1 98.94 481 ILE B CA 1
ATOM 8779 C C . ILE B 1 481 ? 8.188 18.672 24.688 1 98.94 481 ILE B C 1
ATOM 8781 O O . ILE B 1 481 ? 7.332 19.281 25.328 1 98.94 481 ILE B O 1
ATOM 8785 N N . GLU B 1 482 ? 9.406 19.172 24.422 1 98.94 482 GLU B N 1
ATOM 8786 C CA . GLU B 1 482 ? 9.82 20.328 25.219 1 98.94 482 GLU B CA 1
ATOM 8787 C C . GLU B 1 482 ? 10.602 21.328 24.375 1 98.94 482 GLU B C 1
ATOM 8789 O O . GLU B 1 482 ? 11.344 20.938 23.469 1 98.94 482 GLU B O 1
ATOM 8794 N N . HIS B 1 483 ? 10.391 22.562 24.656 1 98.94 483 HIS B N 1
ATOM 8795 C CA . HIS B 1 483 ? 11.164 23.672 24.094 1 98.94 483 HIS B CA 1
ATOM 8796 C C . HIS B 1 483 ? 11.031 23.719 22.578 1 98.94 483 HIS B C 1
ATOM 8798 O O . HIS B 1 483 ? 11.992 24.078 21.891 1 98.94 483 HIS B O 1
ATOM 8804 N N . ASN B 1 484 ? 9.953 23.234 22.062 1 98.94 484 ASN B N 1
ATOM 8805 C CA . ASN B 1 484 ? 9.68 23.422 20.641 1 98.94 484 ASN B CA 1
ATOM 8806 C C . ASN B 1 484 ? 8.953 24.734 20.375 1 98.94 484 ASN B C 1
ATOM 8808 O O . ASN B 1 484 ? 8.297 25.281 21.266 1 98.94 484 ASN B O 1
ATOM 8812 N N . GLU B 1 485 ? 9.094 25.266 19.25 1 98.88 485 GLU B N 1
ATOM 8813 C CA . GLU B 1 485 ? 8.25 26.344 18.75 1 98.88 485 GLU B CA 1
ATOM 8814 C C . GLU B 1 485 ? 7.402 25.891 17.562 1 98.88 485 GLU B C 1
ATOM 8816 O O . GLU B 1 485 ? 7.938 25.406 16.562 1 98.88 485 GLU B O 1
ATOM 8821 N N . VAL B 1 486 ? 6.109 25.922 17.703 1 98.94 486 VAL B N 1
ATOM 8822 C CA . VAL B 1 486 ? 5.145 25.547 16.672 1 98.94 486 VAL B CA 1
ATOM 8823 C C . VAL B 1 486 ? 4.344 26.766 16.25 1 98.94 486 VAL B C 1
ATOM 8825 O O . VAL B 1 486 ? 3.695 27.422 17.078 1 98.94 486 VAL B O 1
ATOM 8828 N N . SER B 1 487 ? 4.379 27.078 14.961 1 98.62 487 SER B N 1
ATOM 8829 C CA . SER B 1 487 ? 3.68 28.281 14.516 1 98.62 487 SER B CA 1
ATOM 8830 C C . SER B 1 487 ? 3.164 28.125 13.086 1 98.62 487 SER B C 1
ATOM 8832 O O . SER B 1 487 ? 3.711 27.344 12.312 1 98.62 487 SER B O 1
ATOM 8834 N N . TYR B 1 488 ? 2.092 28.844 12.734 1 98.19 488 TYR B N 1
ATOM 8835 C CA . TYR B 1 488 ? 1.457 28.906 11.422 1 98.19 488 TYR B CA 1
ATOM 8836 C C . TYR B 1 488 ? 0.949 27.531 11 1 98.19 488 TYR B C 1
ATOM 8838 O O . TYR B 1 488 ? 1.396 26.984 9.992 1 98.19 488 TYR B O 1
ATOM 8846 N N . VAL B 1 489 ? 0.019 27.062 11.781 1 98.56 489 VAL B N 1
ATOM 8847 C CA . VAL B 1 489 ? -0.689 25.797 11.562 1 98.56 489 VAL B CA 1
ATOM 8848 C C . VAL B 1 489 ? -2.184 26.078 11.391 1 98.56 489 VAL B C 1
ATOM 8850 O O . VAL B 1 489 ? -2.734 26.969 12.039 1 98.56 489 VAL B O 1
ATOM 8853 N N . ASN B 1 490 ? -2.828 25.328 10.562 1 98.69 490 ASN B N 1
ATOM 8854 C CA . ASN B 1 490 ? -4.203 25.641 10.195 1 98.69 490 ASN B CA 1
ATOM 8855 C C . ASN B 1 490 ? -5.199 25.062 11.195 1 98.69 490 ASN B C 1
ATOM 8857 O O . ASN B 1 490 ? -6.367 25.453 11.219 1 98.69 490 ASN B O 1
ATOM 8861 N N . TYR B 1 491 ? -4.777 24.203 12 1 98.69 491 TYR B N 1
ATOM 8862 C CA . TYR B 1 491 ? -5.594 23.594 13.039 1 98.69 491 TYR B CA 1
ATOM 8863 C C . TYR B 1 491 ? -4.906 23.672 14.398 1 98.69 491 TYR B C 1
ATOM 8865 O O . TYR B 1 491 ? -4.648 24.781 14.898 1 98.69 491 TYR B O 1
ATOM 8873 N N . SER B 1 492 ? -4.613 22.578 15.047 1 98.88 492 SER B N 1
ATOM 8874 C CA . SER B 1 492 ? -4.055 22.562 16.391 1 98.88 492 SER B CA 1
ATOM 8875 C C . SER B 1 492 ? -2.535 22.438 16.359 1 98.88 492 SER B C 1
ATOM 8877 O O . SER B 1 492 ? -1.962 22 15.367 1 98.88 492 SER B O 1
ATOM 8879 N N . GLY B 1 493 ? -1.901 22.953 17.391 1 98.88 493 GLY B N 1
ATOM 8880 C CA . GLY B 1 493 ? -0.448 22.969 17.438 1 98.88 493 GLY B CA 1
ATOM 8881 C C . GLY B 1 493 ? 0.15 21.641 17.844 1 98.88 493 GLY B C 1
ATOM 8882 O O . GLY B 1 493 ? 0.602 20.875 16.984 1 98.88 493 GLY B O 1
ATOM 8883 N N . ILE B 1 494 ? 0.073 21.281 19.141 1 98.94 494 ILE B N 1
ATOM 8884 C CA . ILE B 1 494 ? 0.575 20.031 19.703 1 98.94 494 ILE B CA 1
ATOM 8885 C C . ILE B 1 494 ? -0.588 19.203 20.234 1 98.94 494 ILE B C 1
ATOM 8887 O O . ILE B 1 494 ? -1.286 19.625 21.156 1 98.94 494 ILE B O 1
ATOM 8891 N N . CYS B 1 495 ? -0.809 18.062 19.625 1 98.94 495 CYS B N 1
ATOM 8892 C CA . CYS B 1 495 ? -1.908 17.172 19.984 1 98.94 495 CYS B CA 1
ATOM 8893 C C . CYS B 1 495 ? -1.386 15.859 20.562 1 98.94 495 CYS B C 1
ATOM 8895 O O . CYS B 1 495 ? -0.604 15.156 19.906 1 98.94 495 CYS B O 1
ATOM 8897 N N . VAL B 1 496 ? -1.821 15.484 21.797 1 98.88 496 VAL B N 1
ATOM 8898 C CA . VAL B 1 496 ? -1.403 14.227 22.406 1 98.88 496 VAL B CA 1
ATOM 8899 C C . VAL B 1 496 ? -2.631 13.438 22.859 1 98.88 496 VAL B C 1
ATOM 8901 O O . VAL B 1 496 ? -3.494 13.961 23.562 1 98.88 496 VAL B O 1
ATOM 8904 N N . GLY B 1 497 ? -2.646 12.195 22.453 1 98.62 497 GLY B N 1
ATOM 8905 C CA . GLY B 1 497 ? -3.754 11.312 22.781 1 98.62 497 GLY B CA 1
ATOM 8906 C C . GLY B 1 497 ? -4.609 10.961 21.578 1 98.62 497 GLY B C 1
ATOM 8907 O O . GLY B 1 497 ? -4.582 11.648 20.562 1 98.62 497 GLY B O 1
ATOM 8908 N N . TRP B 1 498 ? -5.375 9.859 21.75 1 98.38 498 TRP B N 1
ATOM 8909 C CA . TRP B 1 498 ? -6.273 9.344 20.719 1 98.38 498 TRP B CA 1
ATOM 8910 C C . TRP B 1 498 ? -7.352 8.461 21.328 1 98.38 498 TRP B C 1
ATOM 8912 O O . TRP B 1 498 ? -7.199 7.973 22.453 1 98.38 498 TRP B O 1
ATOM 8922 N N . GLY B 1 499 ? -8.484 8.281 20.609 1 96.75 499 GLY B N 1
ATOM 8923 C CA . GLY B 1 499 ? -9.43 7.223 20.906 1 96.75 499 GLY B CA 1
ATOM 8924 C C . GLY B 1 499 ? -10.656 7.719 21.656 1 96.75 499 GLY B C 1
ATOM 8925 O O . GLY B 1 499 ? -11.648 6.992 21.781 1 96.75 499 GLY B O 1
ATOM 8926 N N . TRP B 1 500 ? -10.641 8.977 22.312 1 97.31 500 TRP B N 1
ATOM 8927 C CA . TRP B 1 500 ? -11.781 9.594 22.984 1 97.31 500 TRP B CA 1
ATOM 8928 C C . TRP B 1 500 ? -12.305 8.688 24.094 1 97.31 500 TRP B C 1
ATOM 8930 O O . TRP B 1 500 ? -13.523 8.508 24.234 1 97.31 500 TRP B O 1
ATOM 8940 N N . THR B 1 501 ? -11.398 8.094 24.906 1 95.75 501 THR B N 1
ATOM 8941 C CA . THR B 1 501 ? -11.844 7.07 25.844 1 95.75 501 THR B CA 1
ATOM 8942 C C . THR B 1 501 ? -11.344 7.383 27.25 1 95.75 501 THR B C 1
ATOM 8944 O O . THR B 1 501 ? -10.195 7.805 27.438 1 95.75 501 THR B O 1
ATOM 8947 N N . PRO B 1 502 ? -12.234 7.227 28.266 1 95.81 502 PRO B N 1
ATOM 8948 C CA . PRO B 1 502 ? -11.781 7.344 29.656 1 95.81 502 PRO B CA 1
ATOM 8949 C C . PRO B 1 502 ? -11.086 6.082 30.156 1 95.81 502 PRO B C 1
ATOM 8951 O O . PRO B 1 502 ? -10.484 6.094 31.234 1 95.81 502 PRO B O 1
ATOM 8954 N N . LEU B 1 503 ? -11.141 4.98 29.375 1 96.06 503 LEU B N 1
ATOM 8955 C CA . LEU B 1 503 ? -10.578 3.697 29.781 1 96.06 503 LEU B CA 1
ATOM 8956 C C . LEU B 1 503 ? -9.055 3.719 29.688 1 96.06 503 LEU B C 1
ATOM 8958 O O . LEU B 1 503 ? -8.484 4.543 28.969 1 96.06 503 LEU B O 1
ATOM 8962 N N . ASP B 1 504 ? -8.531 2.781 30.438 1 95.94 504 ASP B N 1
ATOM 8963 C CA . ASP B 1 504 ? -7.086 2.609 30.344 1 95.94 504 ASP B CA 1
ATOM 8964 C C . ASP B 1 504 ? -6.676 2.215 28.922 1 95.94 504 ASP B C 1
ATOM 8966 O O . ASP B 1 504 ? -7.316 1.365 28.297 1 95.94 504 ASP B O 1
ATOM 8970 N N . SER B 1 505 ? -5.691 2.869 28.406 1 96.31 505 SER B N 1
ATOM 8971 C CA . SER B 1 505 ? -5.172 2.586 27.062 1 96.31 505 SER B CA 1
ATOM 8972 C C . SER B 1 505 ? -3.65 2.488 27.078 1 96.31 505 SER B C 1
ATOM 8974 O O . SER B 1 505 ? -3.02 2.451 26.016 1 96.31 505 SER B O 1
ATOM 8976 N N . GLY B 1 506 ? -3.119 2.512 28.203 1 96.81 506 GLY B N 1
ATOM 8977 C CA . GLY B 1 506 ? -1.674 2.42 28.344 1 96.81 506 GLY B CA 1
ATOM 8978 C C . GLY B 1 506 ? -0.977 3.762 28.234 1 96.81 506 GLY B C 1
ATOM 8979 O O . GLY B 1 506 ? 0.188 3.896 28.609 1 96.81 506 GLY B O 1
ATOM 8980 N N . MET B 1 507 ? -1.587 4.816 27.734 1 98.5 507 MET B N 1
ATOM 8981 C CA . MET B 1 507 ? -0.996 6.148 27.688 1 98.5 507 MET B CA 1
ATOM 8982 C C . MET B 1 507 ? -0.731 6.684 29.078 1 98.5 507 MET B C 1
ATOM 8984 O O . MET B 1 507 ? -1.6 6.613 29.953 1 98.5 507 MET B O 1
ATOM 8988 N N . LYS B 1 508 ? 0.417 7.207 29.266 1 98.69 508 LYS B N 1
ATOM 8989 C CA . LYS B 1 508 ? 0.765 7.758 30.562 1 98.69 508 LYS B CA 1
ATOM 8990 C C . LYS B 1 508 ? 2.113 8.469 30.531 1 98.69 508 LYS B C 1
ATOM 8992 O O . LYS B 1 508 ? 2.922 8.227 29.625 1 98.69 508 LYS B O 1
ATOM 8997 N N . ASN B 1 509 ? 2.354 9.312 31.453 1 98.88 509 ASN B N 1
ATOM 8998 C CA . ASN B 1 509 ? 3.652 9.93 31.703 1 98.88 509 ASN B CA 1
ATOM 8999 C C . ASN B 1 509 ? 4.133 10.734 30.5 1 98.88 509 ASN B C 1
ATOM 9001 O O . ASN B 1 509 ? 5.297 10.648 30.125 1 98.88 509 ASN B O 1
ATOM 9005 N N . ASN B 1 510 ? 3.258 11.453 29.922 1 98.94 510 ASN B N 1
ATOM 9006 C CA . ASN B 1 510 ? 3.611 12.328 28.812 1 98.94 510 ASN B CA 1
ATOM 9007 C C . ASN B 1 510 ? 3.785 13.773 29.266 1 98.94 510 ASN B C 1
ATOM 9009 O O . ASN B 1 510 ? 2.916 14.328 29.938 1 98.94 510 ASN B O 1
ATOM 9013 N N . ARG B 1 511 ? 4.902 14.289 28.891 1 98.88 511 ARG B N 1
ATOM 9014 C CA . ARG B 1 511 ? 5.266 15.625 29.359 1 98.88 511 ARG B CA 1
ATOM 9015 C C . ARG B 1 511 ? 5.32 16.609 28.203 1 98.88 511 ARG B C 1
ATOM 9017 O O . ARG B 1 511 ? 6.098 16.438 27.25 1 98.88 511 ARG B O 1
ATOM 9024 N N . ILE B 1 512 ? 4.496 17.656 28.234 1 98.94 512 ILE B N 1
ATOM 9025 C CA . ILE B 1 512 ? 4.48 18.781 27.328 1 98.94 512 ILE B CA 1
ATOM 9026 C C . ILE B 1 512 ? 4.969 20.031 28.047 1 98.94 512 ILE B C 1
ATOM 9028 O O . ILE B 1 512 ? 4.207 20.688 28.766 1 98.94 512 ILE B O 1
ATOM 9032 N N . HIS B 1 513 ? 6.207 20.406 27.797 1 98.94 513 HIS B N 1
ATOM 9033 C CA . HIS B 1 513 ? 6.855 21.328 28.719 1 98.94 513 HIS B CA 1
ATOM 9034 C C . HIS B 1 513 ? 7.598 22.438 27.969 1 98.94 513 HIS B C 1
ATOM 9036 O O . HIS B 1 513 ? 8.391 22.156 27.062 1 98.94 513 HIS B O 1
ATOM 9042 N N . ALA B 1 514 ? 7.305 23.641 28.266 1 98.94 514 ALA B N 1
ATOM 9043 C CA . ALA B 1 514 ? 8.078 24.812 27.859 1 98.94 514 ALA B CA 1
ATOM 9044 C C . ALA B 1 514 ? 8.086 24.969 26.344 1 98.94 514 ALA B C 1
ATOM 9046 O O . ALA B 1 514 ? 9.094 25.359 25.75 1 98.94 514 ALA B O 1
ATOM 9047 N N . ASN B 1 515 ? 7.039 24.562 25.75 1 98.94 515 ASN B N 1
ATOM 9048 C CA . ASN B 1 515 ? 6.883 24.812 24.312 1 98.94 515 ASN B CA 1
ATOM 9049 C C . ASN B 1 515 ? 6.293 26.203 24.047 1 98.94 515 ASN B C 1
ATOM 9051 O O . ASN B 1 515 ? 5.66 26.781 24.938 1 98.94 515 ASN B O 1
ATOM 9055 N N . TYR B 1 516 ? 6.543 26.766 22.922 1 98.94 516 TYR B N 1
ATOM 9056 C CA . TYR B 1 516 ? 5.93 28 22.453 1 98.94 516 TYR B CA 1
ATOM 9057 C C . TYR B 1 516 ? 5.059 27.734 21.219 1 98.94 516 TYR B C 1
ATOM 9059 O O . TYR B 1 516 ? 5.566 27.359 20.172 1 98.94 516 TYR B O 1
ATOM 9067 N N . VAL B 1 517 ? 3.74 27.844 21.359 1 98.94 517 VAL B N 1
ATOM 9068 C CA . VAL B 1 517 ? 2.783 27.641 20.281 1 98.94 517 VAL B CA 1
ATOM 9069 C C . VAL B 1 517 ? 2.086 28.953 19.938 1 98.94 517 VAL B C 1
ATOM 9071 O O . VAL B 1 517 ? 1.518 29.609 20.828 1 98.94 517 VAL B O 1
ATOM 9074 N N . HIS B 1 518 ? 2.168 29.359 18.688 1 98.75 518 HIS B N 1
ATOM 9075 C CA . HIS B 1 518 ? 1.506 30.594 18.281 1 98.75 518 HIS B CA 1
ATOM 9076 C C . HIS B 1 518 ? 1.104 30.562 16.812 1 98.75 518 HIS B C 1
ATOM 9078 O O . HIS B 1 518 ? 1.624 29.75 16.047 1 98.75 518 HIS B O 1
ATOM 9084 N N . HIS B 1 519 ? 0.118 31.422 16.391 1 98.69 519 HIS B N 1
ATOM 9085 C CA . HIS B 1 519 ? -0.478 31.469 15.055 1 98.69 519 HIS B CA 1
ATOM 9086 C C . HIS B 1 519 ? -1.019 30.109 14.641 1 98.69 519 HIS B C 1
ATOM 9088 O O . HIS B 1 519 ? -0.563 29.531 13.648 1 98.69 519 HIS B O 1
ATOM 9094 N N . PHE B 1 520 ? -1.93 29.656 15.383 1 98.62 520 PHE B N 1
ATOM 9095 C CA . PHE B 1 520 ? -2.615 28.391 15.102 1 98.62 520 PHE B CA 1
ATOM 9096 C C . PHE B 1 520 ? -4.109 28.625 14.914 1 98.62 520 PHE B C 1
ATOM 9098 O O . PHE B 1 520 ? -4.602 29.734 15.102 1 98.62 520 PHE B O 1
ATOM 9105 N N . ALA B 1 521 ? -4.852 27.531 14.477 1 98.44 521 ALA B N 1
ATOM 9106 C CA . ALA B 1 521 ? -6.266 27.672 14.133 1 98.44 521 ALA B CA 1
ATOM 9107 C C . ALA B 1 521 ? -6.484 28.75 13.094 1 98.44 521 ALA B C 1
ATOM 9109 O O . ALA B 1 521 ? -7.375 29.594 13.234 1 98.44 521 ALA B O 1
ATOM 9110 N N . LEU B 1 522 ? -5.621 28.672 12.094 1 98.12 522 LEU B N 1
ATOM 9111 C CA . LEU B 1 522 ? -5.668 29.734 11.102 1 98.12 522 LEU B CA 1
ATOM 9112 C C . LEU B 1 522 ? -6.859 29.562 10.164 1 98.12 522 LEU B C 1
ATOM 9114 O O . LEU B 1 522 ? -7.379 30.531 9.617 1 98.12 522 LEU B O 1
ATOM 9118 N N . GLN B 1 523 ? -7.258 28.234 9.938 1 98.06 523 GLN B N 1
ATOM 9119 C CA . GLN B 1 523 ? -8.352 27.984 9 1 98.06 523 GLN B CA 1
ATOM 9120 C C . GLN B 1 523 ? -9.453 27.156 9.664 1 98.06 523 GLN B C 1
ATOM 9122 O O . GLN B 1 523 ? -10.609 27.203 9.227 1 98.06 523 GLN B O 1
ATOM 9127 N N . LEU B 1 524 ? -9.062 26.391 10.617 1 98.44 524 LEU B N 1
ATOM 9128 C CA . LEU B 1 524 ? -10.023 25.469 11.211 1 98.44 524 LEU B CA 1
ATOM 9129 C C . LEU B 1 524 ? -10.289 25.828 12.672 1 98.44 524 LEU B C 1
ATOM 9131 O O . LEU B 1 524 ? -9.602 26.672 13.242 1 98.44 524 LEU B O 1
ATOM 9135 N N . TYR B 1 525 ? -11.398 25.266 13.242 1 97.5 525 TYR B N 1
ATOM 9136 C CA . TYR B 1 525 ? -11.812 25.516 14.617 1 97.5 525 TYR B CA 1
ATOM 9137 C C . TYR B 1 525 ? -12.07 24.203 15.352 1 97.5 525 TYR B C 1
ATOM 9139 O O . TYR B 1 525 ? -11.75 23.125 14.844 1 97.5 525 TYR B O 1
ATOM 9147 N N . ASP B 1 526 ? -12.523 24.312 16.609 1 97.56 526 ASP B N 1
ATOM 9148 C CA . ASP B 1 526 ? -12.477 23.156 17.516 1 97.56 526 ASP B CA 1
ATOM 9149 C C . ASP B 1 526 ? -11.039 22.719 17.766 1 97.56 526 ASP B C 1
ATOM 9151 O O . ASP B 1 526 ? -10.727 21.531 17.672 1 97.56 526 ASP B O 1
ATOM 9155 N N . ALA B 1 527 ? -10.188 23.688 17.984 1 98.31 527 ALA B N 1
ATOM 9156 C CA . ALA B 1 527 ? -8.734 23.516 17.984 1 98.31 527 ALA B CA 1
ATOM 9157 C C . ALA B 1 527 ? -8.133 23.953 19.312 1 98.31 527 ALA B C 1
ATOM 9159 O O . ALA B 1 527 ? -8.773 24.641 20.094 1 98.31 527 ALA B O 1
ATOM 9160 N N . GLY B 1 528 ? -6.918 23.578 19.547 1 98.75 528 GLY B N 1
ATOM 9161 C CA . GLY B 1 528 ? -6.105 24 20.688 1 98.75 528 GLY B CA 1
ATOM 9162 C C . GLY B 1 528 ? -4.645 24.188 20.328 1 98.75 528 GLY B C 1
ATOM 9163 O O . GLY B 1 528 ? -4.094 23.438 19.516 1 98.75 528 GLY B O 1
ATOM 9164 N N . GLY B 1 529 ? -4.113 25.297 20.984 1 98.88 529 GLY B N 1
ATOM 9165 C CA . GLY B 1 529 ? -2.662 25.297 20.906 1 98.88 529 GLY B CA 1
ATOM 9166 C C . GLY B 1 529 ? -2.033 24.031 21.438 1 98.88 529 GLY B C 1
ATOM 9167 O O . GLY B 1 529 ? -1.173 23.438 20.781 1 98.88 529 GLY B O 1
ATOM 9168 N N . LEU B 1 530 ? -2.471 23.703 22.656 1 98.94 530 LEU B N 1
ATOM 9169 C CA . LEU B 1 530 ? -2.271 22.375 23.203 1 98.94 530 LEU B CA 1
ATOM 9170 C C . LEU B 1 530 ? -3.592 21.609 23.266 1 98.94 530 LEU B C 1
ATOM 9172 O O . LEU B 1 530 ? -4.59 22.141 23.766 1 98.94 530 LEU B O 1
ATOM 9176 N N . TYR B 1 531 ? -3.607 20.469 22.719 1 98.81 531 TYR B N 1
ATOM 9177 C CA . TYR B 1 531 ? -4.816 19.672 22.547 1 98.81 531 TYR B CA 1
ATOM 9178 C C . TYR B 1 531 ? -4.598 18.234 23.016 1 98.81 531 TYR B C 1
ATOM 9180 O O . TYR B 1 531 ? -3.623 17.594 22.641 1 98.81 531 TYR B O 1
ATOM 9188 N N . THR B 1 532 ? -5.5 17.641 23.906 1 98.75 532 THR B N 1
ATOM 9189 C CA . THR B 1 532 ? -5.324 16.266 24.359 1 98.75 532 THR B CA 1
ATOM 9190 C C . THR B 1 532 ? -6.633 15.484 24.266 1 98.75 532 THR B C 1
ATOM 9192 O O . THR B 1 532 ? -7.715 16.078 24.25 1 98.75 532 THR B O 1
ATOM 9195 N N . LEU B 1 533 ? -6.469 14.195 24.109 1 98.5 533 LEU B N 1
ATOM 9196 C CA . LEU B 1 533 ? -7.574 13.242 24.125 1 98.5 533 LEU B CA 1
ATOM 9197 C C . LEU B 1 533 ? -7.316 12.141 25.156 1 98.5 533 LEU B C 1
ATOM 9199 O O . LEU B 1 533 ? -6.168 11.773 25.406 1 98.5 533 LEU B O 1
ATOM 9203 N N . SER B 1 534 ? -8.375 11.578 25.766 1 98.31 534 SER B N 1
ATOM 9204 C CA . SER B 1 534 ? -8.398 10.312 26.5 1 98.31 534 SER B CA 1
ATOM 9205 C C . SER B 1 534 ? -7.605 10.398 27.797 1 98.31 534 SER B C 1
ATOM 9207 O O . SER B 1 534 ? -6.906 11.383 28.031 1 98.31 534 SER B O 1
ATOM 9209 N N . ASN B 1 535 ? -7.773 9.367 28.578 1 97.94 535 ASN B N 1
ATOM 9210 C CA . ASN B 1 535 ? -7.121 9.242 29.875 1 97.94 535 ASN B CA 1
ATOM 9211 C C . ASN B 1 535 ? -5.617 9.008 29.734 1 97.94 535 ASN B C 1
ATOM 9213 O O . ASN B 1 535 ? -5.195 8.07 29.062 1 97.94 535 ASN B O 1
ATOM 9217 N N . GLN B 1 536 ? -4.805 9.914 30.328 1 98.62 536 GLN B N 1
ATOM 9218 C CA . GLN B 1 536 ? -3.348 9.828 30.328 1 98.62 536 GLN B CA 1
ATOM 9219 C C . GLN B 1 536 ? -2.779 10.062 31.719 1 98.62 536 GLN B C 1
ATOM 9221 O O . GLN B 1 536 ? -2.15 11.094 31.969 1 98.62 536 GLN B O 1
ATOM 9226 N N . PRO B 1 537 ? -2.861 9.102 32.594 1 98.69 537 PRO B N 1
ATOM 9227 C CA . PRO B 1 537 ? -2.441 9.312 33.969 1 98.69 537 PRO B CA 1
ATOM 9228 C C . PRO B 1 537 ? -0.99 9.773 34.094 1 98.69 537 PRO B C 1
ATOM 9230 O O . PRO B 1 537 ? -0.136 9.336 33.312 1 98.69 537 PRO B O 1
ATOM 9233 N N . SER B 1 538 ? -0.756 10.641 35.031 1 98.69 538 SER B N 1
ATOM 9234 C CA . SER B 1 538 ? 0.565 11.125 35.438 1 98.69 538 SER B CA 1
ATOM 9235 C C . SER B 1 538 ? 1.198 11.953 34.312 1 98.69 538 SER B C 1
ATOM 9237 O O . SER B 1 538 ? 2.424 12.016 34.219 1 98.69 538 SER B O 1
ATOM 9239 N N . SER B 1 539 ? 0.446 12.555 33.531 1 98.88 539 SER B N 1
ATOM 9240 C CA . SER B 1 539 ? 0.934 13.422 32.469 1 98.88 539 SER B CA 1
ATOM 9241 C C . SER B 1 539 ? 0.92 14.883 32.875 1 98.88 539 SER B C 1
ATOM 9243 O O . SER B 1 539 ? 0.269 15.242 33.875 1 98.88 539 SER B O 1
ATOM 9245 N N . GLU B 1 540 ? 1.705 15.703 32.156 1 98.75 540 GLU B N 1
ATOM 9246 C CA . GLU B 1 540 ? 1.799 17.094 32.594 1 98.75 540 GLU B CA 1
ATOM 9247 C C . GLU B 1 540 ? 1.887 18.031 31.375 1 98.75 540 GLU B C 1
ATOM 9249 O O . GLU B 1 540 ? 2.434 17.672 30.344 1 98.75 540 GLU B O 1
ATOM 9254 N N . MET B 1 541 ? 1.357 19.156 31.531 1 98.75 541 MET B N 1
ATOM 9255 C CA . MET B 1 541 ? 1.481 20.328 30.688 1 98.75 541 MET B CA 1
ATOM 9256 C C . MET B 1 541 ? 1.979 21.531 31.484 1 98.75 541 MET B C 1
ATOM 9258 O O . MET B 1 541 ? 1.209 22.172 32.188 1 98.75 541 MET B O 1
ATOM 9262 N N . THR B 1 542 ? 3.275 21.875 31.281 1 98.88 542 THR B N 1
ATOM 9263 C CA . THR B 1 542 ? 3.826 22.859 32.219 1 98.88 542 THR B CA 1
ATOM 9264 C C . THR B 1 542 ? 4.676 23.891 31.469 1 98.88 542 THR B C 1
ATOM 9266 O O . THR B 1 542 ? 5.383 23.547 30.516 1 98.88 542 THR B O 1
ATOM 9269 N N . ALA B 1 543 ? 4.531 25.062 31.812 1 98.88 543 ALA B N 1
ATOM 9270 C CA . ALA B 1 543 ? 5.445 26.156 31.484 1 98.88 543 ALA B CA 1
ATOM 9271 C C . ALA B 1 543 ? 5.449 26.453 29.984 1 98.88 543 ALA B C 1
ATOM 9273 O O . ALA B 1 543 ? 6.473 26.844 29.438 1 98.88 543 ALA B O 1
ATOM 9274 N N . ASN B 1 544 ? 4.344 26.141 29.375 1 98.94 544 ASN B N 1
ATOM 9275 C CA . ASN B 1 544 ? 4.23 26.484 27.953 1 98.94 544 ASN B CA 1
ATOM 9276 C C . ASN B 1 544 ? 3.777 27.922 27.75 1 98.94 544 ASN B C 1
ATOM 9278 O O . ASN B 1 544 ? 3.213 28.531 28.672 1 98.94 544 ASN B O 1
ATOM 9282 N N . ARG B 1 545 ? 4.09 28.438 26.656 1 98.94 545 ARG B N 1
ATOM 9283 C CA . ARG B 1 545 ? 3.574 29.719 26.188 1 98.94 545 ARG B CA 1
ATOM 9284 C C . ARG B 1 545 ? 2.688 29.547 24.953 1 98.94 545 ARG B C 1
ATOM 9286 O O . ARG B 1 545 ? 3.104 28.938 23.969 1 98.94 545 ARG B O 1
ATOM 9293 N N . ILE B 1 546 ? 1.468 29.984 25 1 98.94 546 ILE B N 1
ATOM 9294 C CA . ILE B 1 546 ? 0.504 29.859 23.922 1 98.94 546 ILE B CA 1
ATOM 9295 C C . ILE B 1 546 ? -0.16 31.203 23.641 1 98.94 546 ILE B C 1
ATOM 9297 O O . ILE B 1 546 ? -0.724 31.812 24.547 1 98.94 546 ILE B O 1
ATOM 9301 N N . GLU B 1 547 ? -0.094 31.656 22.438 1 98.44 547 GLU B N 1
ATOM 9302 C CA . GLU B 1 547 ? -0.71 32.938 22.094 1 98.44 547 GLU B CA 1
ATOM 9303 C C . GLU B 1 547 ? -0.989 33.031 20.609 1 98.44 547 GLU B C 1
ATOM 9305 O O . GLU B 1 547 ? -0.809 32.062 19.859 1 98.44 547 GLU B O 1
ATOM 9310 N N . GLN B 1 548 ? -1.61 34.125 20.156 1 98 548 GLN B N 1
ATOM 9311 C CA . GLN B 1 548 ? -1.93 34.438 18.766 1 98 548 GLN B CA 1
ATOM 9312 C C . GLN B 1 548 ? -2.816 33.375 18.156 1 98 548 GLN B C 1
ATOM 9314 O O . GLN B 1 548 ? -2.502 32.812 17.094 1 98 548 GLN B O 1
ATOM 9319 N N . LEU B 1 549 ? -3.857 33.031 18.875 1 97.69 549 LEU B N 1
ATOM 9320 C CA . LEU B 1 549 ? -4.93 32.188 18.328 1 97.69 549 LEU B CA 1
ATOM 9321 C C . LEU B 1 549 ? -5.547 32.844 17.094 1 97.69 549 LEU B C 1
ATOM 9323 O O . LEU B 1 549 ? -5.961 34 17.141 1 97.69 549 LEU B O 1
ATOM 9327 N N . GLY B 1 550 ? -5.535 32.062 16 1 95.25 550 GLY B N 1
ATOM 9328 C CA . GLY B 1 550 ? -6.051 32.625 14.766 1 95.25 550 GLY B CA 1
ATOM 9329 C C . GLY B 1 550 ? -7.559 32.781 14.766 1 95.25 550 GLY B C 1
ATOM 9330 O O . GLY B 1 550 ? -8.25 32.188 15.594 1 95.25 550 GLY B O 1
ATOM 9331 N N . ASN B 1 551 ? -8.039 33.719 13.93 1 93.19 551 ASN B N 1
ATOM 9332 C CA . ASN B 1 551 ? -9.461 33.844 13.648 1 93.19 551 ASN B CA 1
ATOM 9333 C C . ASN B 1 551 ? -9.844 33.125 12.359 1 93.19 551 ASN B C 1
ATOM 9335 O O . ASN B 1 551 ? -9.922 33.75 11.297 1 93.19 551 ASN B O 1
ATOM 9339 N N . ALA B 1 552 ? -10.133 31.844 12.531 1 96.5 552 ALA B N 1
ATOM 9340 C CA . ALA B 1 552 ? -10.508 31.062 11.359 1 96.5 552 ALA B CA 1
ATOM 9341 C C . ALA B 1 552 ? -11.695 31.688 10.633 1 96.5 552 ALA B C 1
ATOM 9343 O O . ALA B 1 552 ? -12.82 31.688 11.148 1 96.5 552 ALA B O 1
ATOM 9344 N N . PRO B 1 553 ? -11.508 32.125 9.469 1 96.06 553 PRO B N 1
ATOM 9345 C CA . PRO B 1 553 ? -12.5 33 8.828 1 96.06 553 PRO B CA 1
ATOM 9346 C C . PRO B 1 553 ? -13.781 32.25 8.461 1 96.06 553 PRO B C 1
ATOM 9348 O O . PRO B 1 553 ? -14.844 32.875 8.305 1 96.06 553 PRO B O 1
ATOM 9351 N N . TYR B 1 554 ? -13.711 31.016 8.383 1 96.62 554 TYR B N 1
ATOM 9352 C CA . TYR B 1 554 ? -14.859 30.25 7.883 1 96.62 554 TYR B CA 1
ATOM 9353 C C . TYR B 1 554 ? -15.406 29.328 8.961 1 96.62 554 TYR B C 1
ATOM 9355 O O . TYR B 1 554 ? -16.219 28.438 8.672 1 96.62 554 TYR B O 1
ATOM 9363 N N . ALA B 1 555 ? -14.914 29.469 10.125 1 97.25 555 ALA B N 1
ATOM 9364 C CA . ALA B 1 555 ? -15.484 28.734 11.258 1 97.25 555 ALA B CA 1
ATOM 9365 C C . ALA B 1 555 ? -16.984 29 11.383 1 97.25 555 ALA B C 1
ATOM 9367 O O . ALA B 1 555 ? -17.438 30.109 11.133 1 97.25 555 ALA B O 1
ATOM 9368 N N . THR B 1 556 ? -17.688 27.984 11.812 1 97.5 556 THR B N 1
ATOM 9369 C CA . THR B 1 556 ? -19.125 28.141 11.953 1 97.5 556 THR B CA 1
ATOM 9370 C C . THR B 1 556 ? -19.5 28.469 13.398 1 97.5 556 THR B C 1
ATOM 9372 O O . THR B 1 556 ? -20.672 28.688 13.703 1 97.5 556 THR B O 1
ATOM 9375 N N . ASN B 1 557 ? -18.562 28.422 14.297 1 95.31 557 ASN B N 1
ATOM 9376 C CA . ASN B 1 557 ? -18.641 28.906 15.664 1 95.31 557 ASN B CA 1
ATOM 9377 C C . ASN B 1 557 ? -17.266 29.328 16.188 1 95.31 557 ASN B C 1
ATOM 9379 O O . ASN B 1 557 ? -16.297 29.344 15.445 1 95.31 557 ASN B O 1
ATOM 9383 N N . ASP B 1 558 ? -17.141 29.703 17.422 1 93.62 558 ASP B N 1
ATOM 9384 C CA . ASP B 1 558 ? -15.922 30.328 17.938 1 93.62 558 ASP B CA 1
ATOM 9385 C C . ASP B 1 558 ? -15.086 29.328 18.734 1 93.62 558 ASP B C 1
ATOM 9387 O O . ASP B 1 558 ? -14.195 29.719 19.484 1 93.62 558 ASP B O 1
ATOM 9391 N N . ARG B 1 559 ? -15.258 28.078 18.531 1 95.56 559 ARG B N 1
ATOM 9392 C CA . ARG B 1 559 ? -14.594 27.109 19.391 1 95.56 559 ARG B CA 1
ATOM 9393 C C . ARG B 1 559 ? -13.133 26.922 19 1 95.56 559 ARG B C 1
ATOM 9395 O O . ARG B 1 559 ? -12.82 26.141 18.109 1 95.56 559 ARG B O 1
ATOM 9402 N N . ALA B 1 560 ? -12.242 27.531 19.641 1 97.38 560 ALA B N 1
ATOM 9403 C CA . ALA B 1 560 ? -10.789 27.422 19.594 1 97.38 560 ALA B CA 1
ATOM 9404 C C . ALA B 1 560 ? -10.156 27.969 20.875 1 97.38 560 ALA B C 1
ATOM 9406 O O . ALA B 1 560 ? -10.625 28.969 21.438 1 97.38 560 ALA B O 1
ATOM 9407 N N . PHE B 1 561 ? -9.125 27.266 21.422 1 98.69 561 PHE B N 1
ATOM 9408 C CA . PHE B 1 561 ? -8.641 27.547 22.766 1 98.69 561 PHE B CA 1
ATOM 9409 C C . PHE B 1 561 ? -7.125 27.453 22.828 1 98.69 561 PHE B C 1
ATOM 9411 O O . PHE B 1 561 ? -6.5 26.828 21.969 1 98.69 561 PHE B O 1
ATOM 9418 N N . TYR B 1 562 ? -6.562 28.125 23.797 1 98.75 562 TYR B N 1
ATOM 9419 C CA . TYR B 1 562 ? -5.133 27.938 24.016 1 98.75 562 TYR B CA 1
ATOM 9420 C C . TYR B 1 562 ? -4.828 26.531 24.484 1 98.75 562 TYR B C 1
ATOM 9422 O O . TYR B 1 562 ? -3.891 25.891 23.984 1 98.75 562 TYR B O 1
ATOM 9430 N N . ILE B 1 563 ? -5.613 26.062 25.469 1 98.81 563 ILE B N 1
ATOM 9431 C CA . ILE B 1 563 ? -5.547 24.672 25.906 1 98.81 563 ILE B CA 1
ATOM 9432 C C . ILE B 1 563 ? -6.926 24.031 25.781 1 98.81 563 ILE B C 1
ATOM 9434 O O . ILE B 1 563 ? -7.91 24.547 26.312 1 98.81 563 ILE B O 1
ATOM 9438 N N . TYR B 1 564 ? -7 22.969 25.062 1 98.75 564 TYR B N 1
ATOM 9439 C CA . TYR B 1 564 ? -8.273 22.297 24.844 1 98.75 564 TYR B CA 1
ATOM 9440 C C . TYR B 1 564 ? -8.195 20.828 25.266 1 98.75 564 TYR B C 1
ATOM 9442 O O . TYR B 1 564 ? -7.473 20.047 24.656 1 98.75 564 TYR B O 1
ATOM 9450 N N . PHE B 1 565 ? -8.922 20.438 26.344 1 98.62 565 PHE B N 1
ATOM 9451 C CA . PHE B 1 565 ? -9.133 19.047 26.75 1 98.62 565 PHE B CA 1
ATOM 9452 C C . PHE B 1 565 ? -10.359 18.469 26.062 1 98.62 565 PHE B C 1
ATOM 9454 O O . PHE B 1 565 ? -11.484 18.625 26.531 1 98.62 565 PHE B O 1
ATOM 9461 N N . ASP B 1 566 ? -10.086 17.812 24.969 1 98.06 566 ASP B N 1
ATOM 9462 C CA . ASP B 1 566 ? -11.195 17.141 24.297 1 98.06 566 ASP B CA 1
ATOM 9463 C C . ASP B 1 566 ? -11.586 15.852 25 1 98.06 566 ASP B C 1
ATOM 9465 O O . ASP B 1 566 ? -11.086 15.57 26.094 1 98.06 566 ASP B O 1
ATOM 9469 N N . GLU B 1 567 ? -12.383 15.07 24.391 1 97.06 567 GLU B N 1
ATOM 9470 C CA . GLU B 1 567 ? -13.148 14.023 25.062 1 97.06 567 GLU B CA 1
ATOM 9471 C C . GLU B 1 567 ? -12.242 13.117 25.891 1 97.06 567 GLU B C 1
ATOM 9473 O O . GLU B 1 567 ? -11.227 12.625 25.391 1 97.06 567 GLU B O 1
ATOM 9478 N N . ALA B 1 568 ? -12.578 12.953 27.172 1 97.5 568 ALA B N 1
ATOM 9479 C CA . ALA B 1 568 ? -12.078 11.969 28.125 1 97.5 568 ALA B CA 1
ATOM 9480 C C . ALA B 1 568 ? -10.656 12.297 28.578 1 97.5 568 ALA B C 1
ATOM 9482 O O . ALA B 1 568 ? -10.008 11.492 29.25 1 97.5 568 ALA B O 1
ATOM 9483 N N . THR B 1 569 ? -10.125 13.492 28.25 1 98.62 569 THR B N 1
ATOM 9484 C CA . THR B 1 569 ? -8.836 13.891 28.781 1 98.62 569 THR B CA 1
ATOM 9485 C C . THR B 1 569 ? -8.836 13.836 30.312 1 98.62 569 THR B C 1
ATOM 9487 O O . THR B 1 569 ? -9.703 14.422 30.953 1 98.62 569 THR B O 1
ATOM 9490 N N . ASP B 1 570 ? -7.918 13.18 30.766 1 98.5 570 ASP B N 1
ATOM 9491 C CA . ASP B 1 570 ? -7.797 13 32.219 1 98.5 570 ASP B CA 1
ATOM 9492 C C . ASP B 1 570 ? -6.352 12.727 32.625 1 98.5 570 ASP B C 1
ATOM 9494 O O . ASP B 1 570 ? -5.539 12.312 31.781 1 98.5 570 ASP B O 1
ATOM 9498 N N . GLY B 1 571 ? -6.035 13.094 33.875 1 98.56 571 GLY B N 1
ATOM 9499 C CA . GLY B 1 571 ? -4.75 12.703 34.438 1 98.56 571 GLY B CA 1
ATOM 9500 C C . GLY B 1 571 ? -3.658 13.727 34.188 1 98.56 571 GLY B C 1
ATOM 9501 O O . GLY B 1 571 ? -2.486 13.469 34.469 1 98.56 571 GLY B O 1
ATOM 9502 N N . TYR B 1 572 ? -3.979 14.906 33.781 1 98.62 572 TYR B N 1
ATOM 9503 C CA . TYR B 1 572 ? -2.988 15.938 33.469 1 98.62 572 TYR B CA 1
ATOM 9504 C C . TYR B 1 572 ? -2.822 16.891 34.656 1 98.62 572 TYR B C 1
ATOM 9506 O O . TYR B 1 572 ? -3.807 17.297 35.281 1 98.62 572 TYR B O 1
ATOM 9514 N N . ARG B 1 573 ? -1.641 17.109 35.031 1 98.75 573 ARG B N 1
ATOM 9515 C CA . ARG B 1 573 ? -1.29 18.297 35.781 1 98.75 573 ARG B CA 1
ATOM 9516 C C . ARG B 1 573 ? -0.952 19.469 34.875 1 98.75 573 ARG B C 1
ATOM 9518 O O . ARG B 1 573 ? 0.038 19.422 34.125 1 98.75 573 ARG B O 1
ATOM 9525 N N . VAL B 1 574 ? -1.774 20.484 34.875 1 98.81 574 VAL B N 1
ATOM 9526 C CA . VAL B 1 574 ? -1.636 21.656 34 1 98.81 574 VAL B CA 1
ATOM 9527 C C . VAL B 1 574 ? -1.194 22.859 34.844 1 98.81 574 VAL B C 1
ATOM 9529 O O . VAL B 1 574 ? -1.981 23.406 35.625 1 98.81 574 VAL B O 1
ATOM 9532 N N . LYS B 1 575 ? 0.057 23.234 34.625 1 98.75 575 LYS B N 1
ATOM 9533 C CA . LYS B 1 575 ? 0.623 24.172 35.562 1 98.75 575 LYS B CA 1
ATOM 9534 C C . LYS B 1 575 ? 1.504 25.203 34.875 1 98.75 575 LYS B C 1
ATOM 9536 O O . LYS B 1 575 ? 2.33 24.859 34.031 1 98.75 575 LYS B O 1
ATOM 9541 N N . ASP B 1 576 ? 1.315 26.484 35.156 1 98.81 576 ASP B N 1
ATOM 9542 C CA . ASP B 1 576 ? 2.217 27.578 34.812 1 98.81 576 ASP B CA 1
ATOM 9543 C C . ASP B 1 576 ? 2.316 27.75 33.312 1 98.81 576 ASP B C 1
ATOM 9545 O O . ASP B 1 576 ? 3.398 28.016 32.781 1 98.81 576 ASP B O 1
ATOM 9549 N N . ASN B 1 577 ? 1.245 27.484 32.625 1 98.88 577 ASN B N 1
ATOM 9550 C CA . ASN B 1 577 ? 1.201 27.812 31.203 1 98.88 577 ASN B CA 1
ATOM 9551 C C . ASN B 1 577 ? 0.755 29.25 30.969 1 98.88 577 ASN B C 1
ATOM 9553 O O . ASN B 1 577 ? -0.317 29.656 31.422 1 98.88 577 ASN B O 1
ATOM 9557 N N . TRP B 1 578 ? 1.57 29.953 30.312 1 98.88 578 TRP B N 1
ATOM 9558 C CA . TRP B 1 578 ? 1.236 31.359 30.062 1 98.88 578 TRP B CA 1
ATOM 9559 C C . TRP B 1 578 ? 0.378 31.5 28.797 1 98.88 578 TRP B C 1
ATOM 9561 O O . TRP B 1 578 ? 0.684 30.906 27.766 1 98.88 578 TRP B O 1
ATOM 9571 N N . CYS B 1 579 ? -0.646 32.281 28.859 1 98.56 579 CYS B N 1
ATOM 9572 C CA . CYS B 1 579 ? -1.519 32.719 27.781 1 98.56 579 CYS B CA 1
ATOM 9573 C C . CYS B 1 579 ? -2.016 34.156 28.062 1 98.56 579 CYS B C 1
ATOM 9575 O O . CYS B 1 579 ? -2.084 34.562 29.203 1 98.56 579 CYS B O 1
ATOM 9577 N N . PRO B 1 580 ? -2.355 34.906 27.016 1 98.12 580 PRO B N 1
ATOM 9578 C CA . PRO B 1 580 ? -2.779 36.281 27.25 1 98.12 580 PRO B CA 1
ATOM 9579 C C . PRO B 1 580 ? -4.082 36.375 28.047 1 98.12 580 PRO B C 1
ATOM 9581 O O . PRO B 1 580 ? -4.363 37.406 28.656 1 98.12 580 PRO B O 1
ATOM 9584 N N . GLU B 1 581 ? -4.949 35.375 28 1 97.5 581 GLU B N 1
ATOM 9585 C CA . GLU B 1 581 ? -6.188 35.188 28.75 1 97.5 581 GLU B CA 1
ATOM 9586 C C . GLU B 1 581 ? -6.469 33.719 29 1 97.5 581 GLU B C 1
ATOM 9588 O O . GLU B 1 581 ? -5.934 32.844 28.297 1 97.5 581 GLU B O 1
ATOM 9593 N N . PRO B 1 582 ? -7.195 33.438 29.969 1 95.62 582 PRO B N 1
ATOM 9594 C CA . PRO B 1 582 ? -7.469 32.031 30.266 1 95.62 582 PRO B CA 1
ATOM 9595 C C . PRO B 1 582 ? -8.531 31.438 29.359 1 95.62 582 PRO B C 1
ATOM 9597 O O . PRO B 1 582 ? -9.547 30.922 29.828 1 95.62 582 PRO B O 1
ATOM 9600 N N . LEU B 1 583 ? -8.344 31.391 28.125 1 97.38 583 LEU B N 1
ATOM 9601 C CA . LEU B 1 583 ? -9.242 30.781 27.141 1 97.38 583 LEU B CA 1
ATOM 9602 C C . LEU B 1 583 ? -8.984 29.281 27.031 1 97.38 583 LEU B C 1
ATOM 9604 O O . LEU B 1 583 ? -8.305 28.828 26.109 1 97.38 583 LEU B O 1
ATOM 9608 N N . PHE B 1 584 ? -9.516 28.562 28.016 1 97.62 584 PHE B N 1
ATOM 9609 C CA . PHE B 1 584 ? -9.438 27.109 28.141 1 97.62 584 PHE B CA 1
ATOM 9610 C C . PHE B 1 584 ? -10.828 26.484 28.047 1 97.62 584 PHE B C 1
ATOM 9612 O O . PHE B 1 584 ? -11.82 27.109 28.406 1 97.62 584 PHE B O 1
ATOM 9619 N N . ASP B 1 585 ? -10.938 25.312 27.422 1 96.69 585 ASP B N 1
ATOM 9620 C CA . ASP B 1 585 ? -12.203 24.578 27.422 1 96.69 585 ASP B CA 1
ATOM 9621 C C . ASP B 1 585 ? -11.969 23.062 27.469 1 96.69 585 ASP B C 1
ATOM 9623 O O . ASP B 1 585 ? -10.836 22.609 27.328 1 96.69 585 ASP B O 1
ATOM 9627 N N . ALA B 1 586 ? -12.953 22.328 27.844 1 96.12 586 ALA B N 1
ATOM 9628 C CA . ALA B 1 586 ? -12.938 20.875 27.906 1 96.12 586 ALA B CA 1
ATOM 9629 C C . ALA B 1 586 ? -14.25 20.281 27.391 1 96.12 586 ALA B C 1
ATOM 9631 O O . ALA B 1 586 ? -15.32 20.859 27.609 1 96.12 586 ALA B O 1
ATOM 9632 N N . ASN B 1 587 ? -14.094 19.234 26.672 1 95.62 587 ASN B N 1
ATOM 9633 C CA . ASN B 1 587 ? -15.234 18.438 26.25 1 95.62 587 ASN B CA 1
ATOM 9634 C C . ASN B 1 587 ? -15.281 17.094 26.984 1 95.62 587 ASN B C 1
ATOM 9636 O O . ASN B 1 587 ? -14.57 16.156 26.625 1 95.62 587 ASN B O 1
ATOM 9640 N N . ARG B 1 588 ? -16.078 16.938 27.984 1 94.31 588 ARG B N 1
ATOM 9641 C CA . ARG B 1 588 ? -16.297 15.75 28.797 1 94.31 588 ARG B CA 1
ATOM 9642 C C . ARG B 1 588 ? -14.984 15.258 29.406 1 94.31 588 ARG B C 1
ATOM 9644 O O . ARG B 1 588 ? -14.617 14.086 29.234 1 94.31 588 ARG B O 1
ATOM 9651 N N . PRO B 1 589 ? -14.266 16.172 30.125 1 95.94 589 PRO B N 1
ATOM 9652 C CA . PRO B 1 589 ? -12.984 15.773 30.734 1 95.94 589 PRO B CA 1
ATOM 9653 C C . PRO B 1 589 ? -13.156 14.797 31.891 1 95.94 589 PRO B C 1
ATOM 9655 O O . PRO B 1 589 ? -14.242 14.703 32.469 1 95.94 589 PRO B O 1
ATOM 9658 N N . GLY B 1 590 ? -12.109 14 32.188 1 95.94 590 GLY B N 1
ATOM 9659 C CA . GLY B 1 590 ? -12.109 13.188 33.375 1 95.94 590 GLY B CA 1
ATOM 9660 C C . GLY B 1 590 ? -11.898 14.008 34.656 1 95.94 590 GLY B C 1
ATOM 9661 O O . GLY B 1 590 ? -11.664 15.211 34.594 1 95.94 590 GLY B O 1
ATOM 9662 N N . PRO B 1 591 ? -12.055 13.398 35.781 1 96.81 591 PRO B N 1
ATOM 9663 C CA . PRO B 1 591 ? -12.07 14.117 37.062 1 96.81 591 PRO B CA 1
ATOM 9664 C C . PRO B 1 591 ? -10.672 14.352 37.625 1 96.81 591 PRO B C 1
ATOM 9666 O O . PRO B 1 591 ? -10.516 15.102 38.594 1 96.81 591 PRO B O 1
ATOM 9669 N N . ALA B 1 592 ? -9.648 13.844 37.031 1 97.88 592 ALA B N 1
ATOM 9670 C CA . ALA B 1 592 ? -8.359 13.805 37.688 1 97.88 592 ALA B CA 1
ATOM 9671 C C . ALA B 1 592 ? -7.434 14.906 37.188 1 97.88 592 ALA B C 1
ATOM 9673 O O . ALA B 1 592 ? -6.27 14.977 37.594 1 97.88 592 ALA B O 1
ATOM 9674 N N . ASN B 1 593 ? -7.922 15.758 36.375 1 98.38 593 ASN B N 1
ATOM 9675 C CA . ASN B 1 593 ? -7.109 16.875 35.875 1 98.38 593 ASN B CA 1
ATOM 9676 C C . ASN B 1 593 ? -6.91 17.922 36.969 1 98.38 593 ASN B C 1
ATOM 9678 O O . ASN B 1 593 ? -7.832 18.219 37.719 1 98.38 593 ASN B O 1
ATOM 9682 N N . VAL B 1 594 ? -5.684 18.469 37.062 1 98.44 594 VAL B N 1
ATOM 9683 C CA . VAL B 1 594 ? -5.375 19.484 38.062 1 98.44 594 VAL B CA 1
ATOM 9684 C C . VAL B 1 594 ? -4.82 20.719 37.375 1 98.44 594 VAL B C 1
ATOM 9686 O O . VAL B 1 594 ? -3.826 20.656 36.656 1 98.44 594 VAL B O 1
ATOM 9689 N N . TRP B 1 595 ? -5.453 21.875 37.594 1 97.94 595 TRP B N 1
ATOM 9690 C CA . TRP B 1 595 ? -5.047 23.156 37 1 97.94 595 TRP B CA 1
ATOM 9691 C C . TRP B 1 595 ? -4.434 24.062 38.062 1 97.94 595 TRP B C 1
ATOM 9693 O O . TRP B 1 595 ? -5.027 24.281 39.125 1 97.94 595 TRP B O 1
ATOM 9703 N N . ILE B 1 596 ? -3.248 24.516 37.812 1 98.12 596 ILE B N 1
ATOM 9704 C CA . ILE B 1 596 ? -2.551 25.359 38.781 1 98.12 596 ILE B CA 1
ATOM 9705 C C . ILE B 1 596 ? -1.9 26.531 38.031 1 98.12 596 ILE B C 1
ATOM 9707 O O . ILE B 1 596 ? -0.969 26.344 37.25 1 98.12 596 ILE B O 1
ATOM 9711 N N . ASN B 1 597 ? -2.328 27.766 38.281 1 97.94 597 ASN B N 1
ATOM 9712 C CA . ASN B 1 597 ? -1.666 29 37.844 1 97.94 597 ASN B CA 1
ATOM 9713 C C . ASN B 1 597 ? -1.481 29.047 36.344 1 97.94 597 ASN B C 1
ATOM 9715 O O . ASN B 1 597 ? -0.363 29.219 35.844 1 97.94 597 ASN B O 1
ATOM 9719 N N . ASN B 1 598 ? -2.49 28.984 35.562 1 98.44 598 ASN B N 1
ATOM 9720 C CA . ASN B 1 598 ? -2.449 29.141 34.125 1 98.44 598 ASN B CA 1
ATOM 9721 C C . ASN B 1 598 ? -3.074 30.469 33.688 1 98.44 598 ASN B C 1
ATOM 9723 O O . ASN B 1 598 ? -4.07 30.906 34.25 1 98.44 598 ASN B O 1
ATOM 9727 N N . GLY B 1 599 ? -2.502 31.109 32.688 1 98.12 599 GLY B N 1
ATOM 9728 C CA . GLY B 1 599 ? -3.035 32.375 32.219 1 98.12 599 GLY B CA 1
ATOM 9729 C C . GLY B 1 599 ? -2.014 33.5 32.281 1 98.12 599 GLY B C 1
ATOM 9730 O O . GLY B 1 599 ? -0.811 33.25 32.344 1 98.12 599 GLY B O 1
ATOM 9731 N N . PRO B 1 600 ? -2.5 34.719 32.219 1 98 600 PRO B N 1
ATOM 9732 C CA . PRO B 1 600 ? -1.609 35.844 32.031 1 98 600 PRO B CA 1
ATOM 9733 C C . PRO B 1 600 ? -0.813 36.188 33.281 1 98 600 PRO B C 1
ATOM 9735 O O . PRO B 1 600 ? 0.125 37 33.25 1 98 600 PRO B O 1
ATOM 9738 N N . THR B 1 601 ? -1.147 35.594 34.438 1 97.75 601 THR B N 1
ATOM 9739 C CA . THR B 1 601 ? -0.474 35.906 35.719 1 97.75 601 THR B CA 1
ATOM 9740 C C . THR B 1 601 ? 0.802 35.094 35.844 1 97.75 601 THR B C 1
ATOM 9742 O O . THR B 1 601 ? 1.604 35.344 36.75 1 97.75 601 THR B O 1
ATOM 9745 N N . VAL B 1 602 ? 0.923 34.125 35.062 1 98.44 602 VAL B N 1
ATOM 9746 C CA . VAL B 1 602 ? 2.141 33.312 35.094 1 98.44 602 VAL B CA 1
ATOM 9747 C C . VAL B 1 602 ? 3.359 34.219 34.906 1 98.44 602 VAL B C 1
ATOM 9749 O O . VAL B 1 602 ? 3.32 35.188 34.125 1 98.44 602 VAL B O 1
ATOM 9752 N N . SER B 1 603 ? 4.488 33.938 35.5 1 98 603 SER B N 1
ATOM 9753 C CA . SER B 1 603 ? 5.652 34.812 35.562 1 98 603 SER B CA 1
ATOM 9754 C C . SER B 1 603 ? 6.258 35.031 34.188 1 98 603 SER B C 1
ATOM 9756 O O . SER B 1 603 ? 6.23 34.156 33.344 1 98 603 SER B O 1
ATOM 9758 N N . ASP B 1 604 ? 6.883 36.125 34.094 1 97.81 604 ASP B N 1
ATOM 9759 C CA . ASP B 1 604 ? 7.551 36.5 32.875 1 97.81 604 ASP B CA 1
ATOM 9760 C C . ASP B 1 604 ? 8.742 35.594 32.594 1 97.81 604 ASP B C 1
ATOM 9762 O O . ASP B 1 604 ? 9.07 35.344 31.422 1 97.81 604 ASP B O 1
ATOM 9766 N N . SER B 1 605 ? 9.297 35.188 33.562 1 98.06 605 SER B N 1
ATOM 9767 C CA . SER B 1 605 ? 10.438 34.281 33.406 1 98.06 605 SER B CA 1
ATOM 9768 C C . SER B 1 605 ? 10.023 33 32.719 1 98.06 605 SER B C 1
ATOM 9770 O O . SER B 1 605 ? 10.727 32.469 31.859 1 98.06 605 SER B O 1
ATOM 9772 N N . ILE B 1 606 ? 8.938 32.469 33.156 1 97.81 606 ILE B N 1
ATOM 9773 C CA . ILE B 1 606 ? 8.422 31.25 32.531 1 97.81 606 ILE B CA 1
ATOM 9774 C C . ILE B 1 606 ? 8.016 31.531 31.094 1 97.81 606 ILE B C 1
ATOM 9776 O O . ILE B 1 606 ? 8.367 30.766 30.188 1 97.81 606 ILE B O 1
ATOM 9780 N N . LYS B 1 607 ? 7.301 32.625 30.875 1 98.44 607 LYS B N 1
ATOM 9781 C CA . LYS B 1 607 ? 6.867 33.031 29.547 1 98.44 607 LYS B CA 1
ATOM 9782 C C . LYS B 1 607 ? 8.055 33.156 28.594 1 98.44 607 LYS B C 1
ATOM 9784 O O . LYS B 1 607 ? 8.023 32.625 27.484 1 98.44 607 LYS B O 1
ATOM 9789 N N . SER B 1 608 ? 9.133 33.75 29.031 1 98.06 608 SER B N 1
ATOM 9790 C CA . SER B 1 608 ? 10.289 34.031 28.172 1 98.06 608 SER B CA 1
ATOM 9791 C C . SER B 1 608 ? 11.125 32.781 27.938 1 98.06 608 SER B C 1
ATOM 9793 O O . SER B 1 608 ? 11.844 32.688 26.938 1 98.06 608 SER B O 1
ATOM 9795 N N . ALA B 1 609 ? 11.016 31.844 28.812 1 98.31 609 ALA B N 1
ATOM 9796 C CA . ALA B 1 609 ? 11.836 30.625 28.719 1 98.31 609 ALA B CA 1
ATOM 9797 C C . ALA B 1 609 ? 11.188 29.594 27.797 1 98.31 609 ALA B C 1
ATOM 9799 O O . ALA B 1 609 ? 11.836 28.641 27.359 1 98.31 609 ALA B O 1
ATOM 9800 N N . ALA B 1 610 ? 9.891 29.797 27.547 1 98.75 610 ALA B N 1
ATOM 9801 C CA . ALA B 1 610 ? 9.18 28.859 26.672 1 98.75 610 ALA B CA 1
ATOM 9802 C C . ALA B 1 610 ? 9.633 29.016 25.234 1 98.75 610 ALA B C 1
ATOM 9804 O O . ALA B 1 610 ? 9.953 30.125 24.781 1 98.75 610 ALA B O 1
ATOM 9805 N N . GLY B 1 611 ? 9.656 27.906 24.469 1 98.69 611 GLY B N 1
ATOM 9806 C CA . GLY B 1 611 ? 10.133 27.891 23.109 1 98.69 611 GLY B CA 1
ATOM 9807 C C . GLY B 1 611 ? 11.586 27.453 22.984 1 98.69 611 GLY B C 1
ATOM 9808 O O . GLY B 1 611 ? 12.117 26.812 23.875 1 98.69 611 GLY B O 1
ATOM 9809 N N . LEU B 1 612 ? 12.18 27.828 21.891 1 98.75 612 LEU B N 1
ATOM 9810 C CA . LEU B 1 612 ? 13.555 27.422 21.594 1 98.75 612 LEU B CA 1
ATOM 9811 C C . LEU B 1 612 ? 14.516 27.953 22.641 1 98.75 612 LEU B C 1
ATOM 9813 O O . LEU B 1 612 ? 14.469 29.141 23 1 98.75 612 LEU B O 1
ATOM 9817 N N . GLN B 1 613 ? 15.352 27.047 23.141 1 98.69 613 GLN B N 1
ATOM 9818 C CA . GLN B 1 613 ? 16.469 27.547 23.938 1 98.69 613 GLN B CA 1
ATOM 9819 C C . GLN B 1 613 ? 17.438 28.359 23.094 1 98.69 613 GLN B C 1
ATOM 9821 O O . GLN B 1 613 ? 17.5 28.188 21.875 1 98.69 613 GLN B O 1
ATOM 9826 N N . PRO B 1 614 ? 18.188 29.203 23.75 1 97.69 614 PRO B N 1
ATOM 9827 C CA . PRO B 1 614 ? 18.984 30.188 23.031 1 97.69 614 PRO B CA 1
ATOM 9828 C C . PRO B 1 614 ? 19.922 29.562 22 1 97.69 614 PRO B C 1
ATOM 9830 O O . PRO B 1 614 ? 20.094 30.109 20.906 1 97.69 614 PRO B O 1
ATOM 9833 N N . GLU B 1 615 ? 20.438 28.438 22.203 1 97.06 615 GLU B N 1
ATOM 9834 C CA . GLU B 1 615 ? 21.406 27.797 21.312 1 97.06 615 GLU B CA 1
ATOM 9835 C C . GLU B 1 615 ? 20.734 27.328 20.031 1 97.06 615 GLU B C 1
ATOM 9837 O O . GLU B 1 615 ? 21.422 27.047 19.031 1 97.06 615 GLU B O 1
ATOM 9842 N N . TYR B 1 616 ? 19.406 27.328 20 1 97.88 616 TYR B N 1
ATOM 9843 C CA . TYR B 1 616 ? 18.703 26.828 18.828 1 97.88 616 TYR B CA 1
ATOM 9844 C C . TYR B 1 616 ? 18.016 27.953 18.078 1 97.88 616 TYR B C 1
ATOM 9846 O O . TYR B 1 616 ? 17.297 27.719 17.109 1 97.88 616 TYR B O 1
ATOM 9854 N N . ASN B 1 617 ? 18.219 29.219 18.406 1 96.06 617 ASN B N 1
ATOM 9855 C CA . ASN B 1 617 ? 17.562 30.359 17.781 1 96.06 617 ASN B CA 1
ATOM 9856 C C . ASN B 1 617 ? 17.969 30.5 16.312 1 96.06 617 ASN B C 1
ATOM 9858 O O . ASN B 1 617 ? 17.297 31.172 15.539 1 96.06 617 ASN B O 1
ATOM 9862 N N . TYR B 1 618 ? 19.062 29.828 15.969 1 94.5 618 TYR B N 1
ATOM 9863 C CA . TYR B 1 618 ? 19.531 29.875 14.586 1 94.5 618 TYR B CA 1
ATOM 9864 C C . TYR B 1 618 ? 18.484 29.281 13.641 1 94.5 618 TYR B C 1
ATOM 9866 O O . TYR B 1 618 ? 18.469 29.609 12.453 1 94.5 618 TYR B O 1
ATOM 9874 N N . LEU B 1 619 ? 17.594 28.469 14.109 1 96.5 619 LEU B N 1
ATOM 9875 C CA . LEU B 1 619 ? 16.547 27.844 13.297 1 96.5 619 LEU B CA 1
ATOM 9876 C C . LEU B 1 619 ? 15.602 28.891 12.734 1 96.5 619 LEU B C 1
ATOM 9878 O O . LEU B 1 619 ? 15.047 28.719 11.641 1 96.5 619 LEU B O 1
ATOM 9882 N N . LYS B 1 620 ? 15.414 29.969 13.406 1 94.25 620 LYS B N 1
ATOM 9883 C CA . LYS B 1 620 ? 14.523 31.047 12.969 1 94.25 620 LYS B CA 1
ATOM 9884 C C . LYS B 1 620 ? 15.141 31.812 11.805 1 94.25 620 LYS B C 1
ATOM 9886 O O . LYS B 1 620 ? 14.422 32.344 10.945 1 94.25 620 LYS B O 1
ATOM 9891 N N . ASP B 1 621 ? 16.438 31.875 11.789 1 88.75 621 ASP B N 1
ATOM 9892 C CA . ASP B 1 621 ? 17.141 32.562 10.711 1 88.75 621 ASP B CA 1
ATOM 9893 C C . ASP B 1 621 ? 17.125 31.734 9.43 1 88.75 621 ASP B C 1
ATOM 9895 O O . ASP B 1 621 ? 17.266 32.281 8.328 1 88.75 621 ASP B O 1
ATOM 9899 N N . SER B 1 622 ? 16.938 30.516 9.578 1 81.25 622 SER B N 1
ATOM 9900 C CA . SER B 1 622 ? 17.031 29.594 8.453 1 81.25 622 SER B CA 1
ATOM 9901 C C . SER B 1 622 ? 15.773 29.656 7.59 1 81.25 622 SER B C 1
ATOM 9903 O O . SER B 1 622 ? 15.781 29.219 6.438 1 81.25 622 SER B O 1
ATOM 9905 N N . ILE B 1 623 ? 14.672 30.125 8.062 1 76.06 623 ILE B N 1
ATOM 9906 C CA . ILE B 1 623 ? 13.445 30.234 7.285 1 76.06 623 ILE B CA 1
ATOM 9907 C C . ILE B 1 623 ? 13.594 31.328 6.23 1 76.06 623 ILE B C 1
ATOM 9909 O O . ILE B 1 623 ? 13.086 31.188 5.113 1 76.06 623 ILE B O 1
ATOM 9913 N N . HIS B 1 624 ? 14.211 32.531 6.641 1 57.5 624 HIS B N 1
ATOM 9914 C CA . HIS B 1 624 ? 14.344 33.656 5.754 1 57.5 624 HIS B CA 1
ATOM 9915 C C . HIS B 1 624 ? 15.391 33.406 4.676 1 57.5 624 HIS B C 1
ATOM 9917 O O . HIS B 1 624 ? 15.352 34.031 3.604 1 57.5 624 HIS B O 1
ATOM 9923 N N . GLU B 1 625 ? 16.266 32.562 4.98 1 45.91 625 GLU B N 1
ATOM 9924 C CA . GLU B 1 625 ? 17.266 32.25 3.953 1 45.91 625 GLU B CA 1
ATOM 9925 C C . GLU B 1 625 ? 16.688 31.312 2.895 1 45.91 625 GLU B C 1
ATOM 9927 O O . GLU B 1 625 ? 17.203 31.266 1.771 1 45.91 625 GLU B O 1
ATOM 9932 N N . THR B 1 626 ? 15.789 30.594 3.217 1 41.62 626 THR B N 1
ATOM 9933 C CA . THR B 1 626 ? 15.219 29.641 2.287 1 41.62 626 THR B CA 1
ATOM 9934 C C . THR B 1 626 ? 14.141 30.297 1.422 1 41.62 626 THR B C 1
ATOM 9936 O O . THR B 1 626 ? 13.742 29.734 0.398 1 41.62 626 THR B O 1
ATOM 9939 N N . ASN B 1 627 ? 13.453 31.406 1.897 1 34.72 627 ASN B N 1
ATOM 9940 C CA . ASN B 1 627 ? 12.516 32.125 1.044 1 34.72 627 ASN B CA 1
ATOM 9941 C C . ASN B 1 627 ? 13.242 33.156 0.16 1 34.72 627 ASN B C 1
ATOM 9943 O O . ASN B 1 627 ? 14.102 33.906 0.634 1 34.72 627 ASN B O 1
#

Secondary structure (DSSP, 8-state):
-------------------PPEEEEE-TT--TTS--SSSS-BS-HHHHHHHHHHHHHTT-GGGTT-EEEEEPSEEEE-SS-EEE-GGG---SSS-EEEEESSTT-EEEE-EEE----EE--SPPTT--GGGTTT-EEEEPPEETTEE---S--EETTEEPEE-BSSSTT--EE-SEEETTTTEEEEEPPS-TTGGG-TT-EEEEEETTEEEEEEEEEEEEETTEEEEEE-TTHHHHHHH--SS---SSBTTBS-EEEEES-GGG--STTEEEE-TTT-EEEE---TT--TTT--EEEE--S-SEEEE--SSS-EEEEEEES-EEEEE---HHHHH-B-BSSTT-EEEEEEE-SS--BTTBTT--EEEEEEPPPEEEEEEEEEEEEEES-EEEEESSEEEEEEEEEES-EEES-EEEEESS-SEEESB---TTSBTTS----SSGGGSEES-EEES-EEEEE-SSSTT--SEEE-BEES-EEES-EEES-SS-SEEE--S--SS--S-B--EEES-EEEEE-SS--SEEEEEE-SEEEEEEEES-EEEEE---TT-SS--EEEEEE-TT-EEEEEES-B-SS--EEESS--TT-EEES-STTS-HHHHHHSSS-GGGTHHHHHHHHH-/-------------------PPEEEEE-TT--TTS--SSSS-BS-HHHHHHHHHHHHHTT-GGGTT-EEEEEPSEEEE-SS-EEE-GGG---SSS-EEEEESSTT-EEEE-EEE----EE--SPPTT--GGGTTT-EEEEPPEETTEE---S--EETTEEPEE-BSSSTT--EE-SEEETTTTEEEEEPPS-TTGGG-TT-EEEEEETTEEEEEEEEEEEEETTEEEEEE-TTHHHHHHH--SS---SSBTTBS-EEEEES-GGG--STTEEEE-TTT-EEEE---TT--TTT--EEEE--S-SEEEE--SSS-EEEEEEES-EEEEE---HHHHH-B-BSSTT-EEEEEEE-SS--BTTBTT--EEEEEEPPPEEEEEEEEEEEEEES-EEEEESSEEEEEEEEEES-EEES-EEEEESS-SEEESB---TTSBTTS----SSGGGSEES-EEES-EEEEE-SSSTT--SEEE-BEES-EEES-EEES-SS-SEEE--S--SS--S-B--EEES-EEEEE-SS--SEEEEEE-SEEEEEEEES-EEEEE---TT-SS--EEEEEE-TT-EEEEEES-B-SS--EEESS--TT-EEES-STTS-HHHHHHSSS-GGGTHHHHHHHHH-

Radius of gyration: 32.27 Å; Cα contacts (8 Å, |Δi|>4): 3849; chains: 2; bounding box: 159×89×89 Å